Protein AF-A0A1Q9C216-F1 (afdb_monomer_lite)

Foldseek 3Di:
DAAEAEEEEQADCLFCCVVVPVVVLQVLLCVLFPHNYDYHYFYCLQPHQLGPLLCQLVVLGFKYWHAQLSPCVVPVLRLCVLVDDDQLVVCVVVCSLVVSQVRVVVSQKGWQAKAKAFQAKKKFFQDFADLLGAAPFEEEDRPSCQVVCVVSNYHYDHDRPLCQQVCLVLVVGRMYIDRLANCVSSPSLVRTQEMEDDHATMTITTMMGGNVSLVVDDPRSNVSSNVSRSVSSNVSNVSSVVRSVVSVVVSVVSRHDYHYDDPVVVVVPPRPDDPVVVQVCLVVVVDVDDQDQLQCCVVVVVLVRAQADEPDRADDDDDDDDDDVVRLVPDDPAVNVVVVVVVLVVLQVVLVVSVVNSVVSVVVSVVSRHYYHYDDPVVRVVRNVVNVVVVVVVCVVPPDVPDDDDDSDDDDDDDDDDDDDDDDDDDDDDDDDDDDQDPFDFAPSVVCVLVVQLVVLVVVVDDSLVSLLVSLVVLLCNSPNPNSVVLLVVLLVCLVPDPLLLLLLLLLLLLLLLLQLCVLVLLLVLLLQQLADDQVSLLLSLLVSLLVNLQRHLALLSQLLVCLQVRQVVCVVQQAANLSNLQSSNQSSLLNNQAPPHSLLSLLCVLQVHQSLLLNLLSHLLSVVSSVLSVVVVVVVCVVPVSNHPPPPVRDHNRDPVSNVVSVVSCVLVVVLRCQLSVCSNVSVHDSSVSSNSSSVSSLVSSVVSVNDDPVSSCVSSVVSVVVSVSLSSLSSSLSSVSNSCSSSCHLVSLQVVVVVVVDDPVVVLVVLLVVLLQVLLPDPPSSSSSNSSSSCSSVCVVNVDDSSLSSSLNSLSSSLSLQAPPHRVSLVSSCVSHPPDDSVSSNSSNVVSSVSSVVSSVVCVVPVCSRRVRSVVD

Radius of gyration: 35.01 Å; chains: 1; bounding box: 77×64×117 Å

InterPro domains:
  IPR004681 TRAP transporter large membrane protein DctM [PTHR33362] (447-874)
  IPR004681 TRAP transporter large membrane protein DctM [TIGR00786] (461-872)
  IPR010656 TRAP C4-dicarboxylate transport system permease DctM subunit [PF06808] (452-867)
  IPR018389 TRAP transporter solute receptor DctP [PF03480] (89-268)
  IPR018389 TRAP transporter solute receptor DctP [PF03480] (273-386)
  IPR038404 TRAP transporter solute receptor DctP superfamily [G3DSA:3.40.190.170] (3-270)
  IPR038404 TRAP transporter solute receptor DctP superfamily [G3DSA:3.40.190.170] (271-400)

Secondary structure (DSSP, 8-state):
--EEEEEEESS-TTSHIIIIIIHHHHHHHHHH-SS-EEEEEE-TTTS-GGGSHHHHHTTSSSEEEE-GGGSTTT-SHHHHHTT--S-HHHHHHTTHHHHHHHHHHTTTEEEEEEEEE-S-EEEEESS--BTTBTTT-EEE--GGGHHHHHHTT-EEE---GGGHHHHHHTTS-SEEEEESSSTTTTTGGGT--EEEES-BS-EEEEEEEEHHHHTTS-HHHHHHHHHHHHHHHHHHHHHHHHHHHHHHHHHHHTTPEEEEPPHHHHTTS-----HHHHHHHHHTTS-S-----SSSTTTTTGGGT-SEEEES------------HHHHHHS-HHHHHHHHHHHHHHHHHHHHHHHHHHHHHHHHHHHTTPEEEEPPHHHHHHHHHHHHHHHHHHHHHH--TTPPPPP---S-------------------------PPPP--SHHHHHHHHHHHHHHHHTT--HHHHHHHHHHHHHHHHTGGGHHHHHHHHHHHHHH-GGGGHHHHHHHHHHHHHHTTHHHHHHHHHHHHS-S-TTHHHHHHHHHHHHHHHHHS-HHHHHHHHHHHTHHHHHHTT--HHHHHHHHHHHHTTTTTSSS-HHHHHHHHHHT--HHHHHHHTHHHHHHHHHHHHHHHHHHHHH-GGGS---TT--PPPPHHHHHHHHHHHHHHHHHHHHHHHHHHTTSS-HHHHHHHHHHHHHHHHHHTT---HHHHHHHHHHHHHHHHHHHHHHHHHHHHHHHHHHTTHHHHHHHHHHHTT--HHHHHHHHHHHHHHHHHHS-HHHHHHHHHHHHHHHHHHTT--HHHHHHHHHHHHHHHTT-TT--HHHHHHHHH--SS-HHHHHHHHHHHHHHHHHHHHHHHH-THHHHTTGGG-

Organism: Symbiodinium microadriaticum (NCBI:txid2951)

Structure (mmCIF, N/CA/C/O backbone):
data_AF-A0A1Q9C216-F1
#
_entry.id   AF-A0A1Q9C216-F1
#
loop_
_atom_site.group_PDB
_atom_site.id
_atom_site.type_symbol
_atom_site.label_atom_id
_atom_site.label_alt_id
_atom_site.label_comp_id
_atom_site.label_asym_id
_atom_site.label_entity_id
_atom_site.label_seq_id
_atom_site.pdbx_PDB_ins_code
_atom_site.Cartn_x
_atom_site.Cartn_y
_atom_site.Cartn_z
_atom_site.occupancy
_atom_site.B_iso_or_equiv
_atom_site.auth_seq_id
_atom_site.auth_comp_id
_atom_site.auth_asym_id
_atom_site.auth_atom_id
_atom_site.pdbx_PDB_model_num
ATOM 1 N N . MET A 1 1 ? -37.443 16.191 10.314 1.00 43.72 1 MET A N 1
ATOM 2 C CA . MET A 1 1 ? -36.561 15.829 9.174 1.00 43.72 1 MET A CA 1
ATOM 3 C C . MET A 1 1 ? -35.937 14.501 9.550 1.00 43.72 1 MET A C 1
ATOM 5 O O . MET A 1 1 ? -36.001 14.191 10.728 1.00 43.72 1 MET A O 1
ATOM 9 N N . ALA A 1 2 ? -35.409 13.713 8.615 1.00 50.75 2 ALA A N 1
ATOM 10 C CA . ALA A 1 2 ? -34.625 12.556 9.038 1.00 50.75 2 ALA A CA 1
ATOM 11 C C . ALA A 1 2 ? -33.383 13.043 9.801 1.00 50.75 2 ALA A C 1
ATOM 13 O O . ALA A 1 2 ? -32.817 14.076 9.427 1.00 50.75 2 ALA A O 1
ATOM 14 N N . ALA A 1 3 ? -33.005 12.345 10.868 1.00 67.12 3 ALA A N 1
ATOM 15 C CA . ALA A 1 3 ? -31.734 12.572 11.539 1.00 67.12 3 ALA A CA 1
ATOM 16 C C . ALA A 1 3 ? -30.689 11.671 10.868 1.00 67.12 3 ALA A C 1
ATOM 18 O O . ALA A 1 3 ? -30.652 10.464 11.107 1.00 67.12 3 ALA A O 1
ATOM 19 N N . ASP A 1 4 ? -29.879 12.260 9.987 1.00 81.00 4 ASP A N 1
ATOM 20 C CA . ASP A 1 4 ? -28.765 11.572 9.333 1.00 81.00 4 ASP A CA 1
ATOM 21 C C . ASP A 1 4 ? -27.617 11.409 10.346 1.00 81.00 4 ASP A C 1
ATOM 23 O O . ASP A 1 4 ? -26.897 12.369 10.636 1.00 81.00 4 ASP A O 1
ATOM 27 N N . LEU A 1 5 ? -27.454 10.206 10.907 1.00 84.38 5 LEU A N 1
ATOM 28 C CA . LEU A 1 5 ? -26.468 9.918 11.952 1.00 84.38 5 LEU A CA 1
ATOM 29 C C . LEU A 1 5 ? -25.322 9.063 11.396 1.00 84.38 5 LEU A C 1
ATOM 31 O O . LEU A 1 5 ? -25.509 7.959 10.882 1.00 84.38 5 LEU A O 1
ATOM 35 N N . LYS A 1 6 ? -24.098 9.580 11.516 1.00 84.31 6 LYS A N 1
ATOM 36 C CA . LYS A 1 6 ? -22.880 8.939 11.004 1.00 84.31 6 LYS A CA 1
ATOM 37 C C . LYS A 1 6 ? -22.241 8.078 12.095 1.00 84.31 6 LYS A C 1
ATOM 39 O O . LYS A 1 6 ? -21.740 8.619 13.083 1.00 84.31 6 LYS A O 1
ATOM 44 N N . ILE A 1 7 ? -22.246 6.758 11.908 1.00 88.75 7 ILE A N 1
ATOM 45 C CA . ILE A 1 7 ? -21.622 5.774 12.804 1.00 88.75 7 ILE A CA 1
ATOM 46 C C . ILE A 1 7 ? -20.216 5.459 12.300 1.00 88.75 7 ILE A C 1
ATOM 48 O O . ILE A 1 7 ? -20.050 4.952 11.193 1.00 88.75 7 ILE A O 1
ATOM 52 N N . LEU A 1 8 ? -19.205 5.721 13.117 1.00 86.94 8 LEU A N 1
ATOM 53 C CA . LEU A 1 8 ? -17.829 5.295 12.888 1.00 86.94 8 LEU A CA 1
ATOM 54 C C . LEU A 1 8 ? -17.592 3.948 13.589 1.00 86.94 8 LEU A C 1
ATOM 56 O O . LEU A 1 8 ? -18.063 3.748 14.701 1.00 86.94 8 LEU A O 1
ATOM 60 N N . SER A 1 9 ? -16.889 3.012 12.958 1.00 89.38 9 SER A N 1
ATOM 61 C CA . SER A 1 9 ? -16.623 1.677 13.507 1.00 89.38 9 SER A CA 1
ATOM 62 C C . SER A 1 9 ? -15.134 1.353 13.492 1.00 89.38 9 SER A C 1
ATOM 64 O O . SER A 1 9 ? -14.442 1.599 12.499 1.00 89.38 9 SER A O 1
ATOM 66 N N . SER A 1 10 ? -14.642 0.767 14.584 1.00 84.56 10 SER A N 1
ATOM 67 C CA . SER A 1 10 ? -13.234 0.380 14.770 1.00 84.56 10 SER A CA 1
ATOM 68 C C . SER A 1 10 ? -12.808 -0.843 13.953 1.00 84.56 10 SER A C 1
ATOM 70 O O . SER A 1 10 ? -11.625 -1.187 13.919 1.00 84.56 10 SER A O 1
ATOM 72 N N . TRP A 1 11 ? -13.750 -1.470 13.251 1.00 84.62 11 TRP A N 1
ATOM 73 C CA . TRP A 1 11 ? -13.520 -2.612 12.374 1.00 84.62 11 TRP A CA 1
ATOM 74 C C . TRP A 1 11 ? -14.164 -2.367 11.008 1.00 84.62 11 TRP A C 1
ATOM 76 O O . TRP A 1 11 ? -15.122 -1.599 10.874 1.00 84.62 11 TRP A O 1
ATOM 86 N N . ASP A 1 12 ? -13.627 -2.974 9.958 1.00 78.62 12 ASP A N 1
ATOM 87 C CA . ASP A 1 12 ? -14.233 -2.936 8.627 1.00 78.62 12 ASP A CA 1
ATOM 88 C C . ASP A 1 12 ? -15.454 -3.878 8.540 1.00 78.62 12 ASP A C 1
ATOM 90 O O . ASP A 1 12 ? -15.811 -4.551 9.506 1.00 78.62 12 ASP A O 1
ATOM 94 N N . GLN A 1 13 ? -16.141 -3.887 7.396 1.00 77.19 13 GLN A N 1
ATOM 95 C CA . GLN A 1 13 ? -17.377 -4.659 7.224 1.00 77.19 13 GLN A CA 1
ATOM 96 C C . GLN A 1 13 ? -17.157 -6.182 7.193 1.00 77.19 13 GLN A C 1
ATOM 98 O O . GLN A 1 13 ? -18.115 -6.917 7.420 1.00 77.19 13 GLN A O 1
ATOM 103 N N . SER A 1 14 ? -15.936 -6.673 6.940 1.00 73.94 14 SER A N 1
ATOM 104 C CA . SER A 1 14 ? -15.677 -8.120 6.940 1.00 73.94 14 SER A CA 1
ATOM 105 C C . SER A 1 14 ? -15.736 -8.725 8.344 1.00 73.94 14 SER A C 1
ATOM 107 O O . SER A 1 14 ? -16.070 -9.898 8.476 1.00 73.94 14 SER A O 1
ATOM 109 N N . TYR A 1 15 ? -15.484 -7.943 9.399 1.00 80.00 15 TYR A N 1
ATOM 110 C CA . TYR A 1 15 ? -15.583 -8.430 10.773 1.00 80.00 15 TYR A CA 1
ATOM 111 C C . TYR A 1 15 ? -17.037 -8.767 11.131 1.00 80.00 15 TYR A C 1
ATOM 113 O O . TYR A 1 15 ? -17.920 -7.910 11.049 1.00 80.00 15 TYR A O 1
ATOM 121 N N . ALA A 1 16 ? -17.297 -10.000 11.574 1.00 76.88 16 ALA A N 1
ATOM 122 C CA . ALA A 1 16 ? -18.660 -10.478 11.806 1.00 76.88 16 ALA A CA 1
ATOM 123 C C . ALA A 1 16 ? -19.432 -9.659 12.864 1.00 76.88 16 ALA A C 1
ATOM 125 O O . ALA A 1 16 ? -20.620 -9.416 12.684 1.00 76.88 16 ALA A O 1
ATOM 126 N N . ALA A 1 17 ? -18.776 -9.105 13.895 1.00 80.12 17 ALA A N 1
ATOM 127 C CA . ALA A 1 17 ? -19.448 -8.205 14.849 1.00 80.12 17 ALA A CA 1
ATOM 128 C C . ALA A 1 17 ? -19.912 -6.868 14.228 1.00 80.12 17 ALA A C 1
ATOM 130 O O . ALA A 1 17 ? -20.664 -6.118 14.853 1.00 80.12 17 ALA A O 1
ATOM 131 N N . VAL A 1 18 ? -19.460 -6.538 13.013 1.00 81.69 18 VAL A N 1
ATOM 132 C CA . VAL A 1 18 ? -20.016 -5.450 12.199 1.00 81.69 18 VAL A CA 1
ATOM 133 C C . VAL A 1 18 ? -21.129 -5.982 11.301 1.00 81.69 18 VAL A C 1
ATOM 135 O O . VAL A 1 18 ? -22.236 -5.454 11.354 1.00 81.69 18 VAL A O 1
ATOM 138 N N . GLY A 1 19 ? -20.844 -7.001 10.483 1.00 76.62 19 GLY A N 1
ATOM 139 C CA . GLY A 1 19 ? -21.780 -7.509 9.473 1.00 76.62 19 GLY A CA 1
ATOM 140 C C . GLY A 1 19 ? -23.053 -8.140 10.047 1.00 76.62 19 GLY A C 1
ATOM 141 O O . GLY A 1 19 ? -24.136 -7.883 9.534 1.00 76.62 19 GLY A O 1
ATOM 142 N N . GLU A 1 20 ? -22.922 -8.897 11.135 1.00 81.81 20 GLU A N 1
ATOM 143 C CA . GLU A 1 20 ? -23.982 -9.738 11.714 1.00 81.81 20 GLU A CA 1
ATOM 144 C C . GLU A 1 20 ? -24.570 -9.162 13.016 1.00 81.81 20 GLU A C 1
ATOM 146 O O . GLU A 1 20 ? -25.595 -9.640 13.489 1.00 81.81 20 GLU A O 1
ATOM 151 N N . VAL A 1 21 ? -23.940 -8.136 13.612 1.00 83.75 21 VAL A N 1
ATOM 152 C CA . VAL A 1 21 ? -24.401 -7.519 14.875 1.00 83.75 21 VAL A CA 1
ATOM 153 C C . VAL A 1 21 ? -24.681 -6.024 14.719 1.00 83.75 21 VAL A C 1
ATOM 155 O O . VAL A 1 21 ? -25.826 -5.624 14.916 1.00 83.75 21 VAL A O 1
ATOM 158 N N . LEU A 1 22 ? -23.701 -5.196 14.323 1.00 86.38 22 LEU A N 1
ATOM 159 C CA . LEU A 1 22 ? -23.932 -3.750 14.154 1.00 86.38 22 LEU A CA 1
ATOM 160 C C . LEU A 1 22 ? -24.916 -3.435 13.019 1.00 86.38 22 LEU A C 1
ATOM 162 O O . LEU A 1 22 ? -25.809 -2.617 13.211 1.00 86.38 22 LEU A O 1
ATOM 166 N N . MET A 1 23 ? -24.746 -4.033 11.836 1.00 85.25 23 MET A N 1
ATOM 167 C CA . MET A 1 23 ? -25.594 -3.710 10.681 1.00 85.25 23 MET A CA 1
ATOM 168 C C . MET A 1 23 ? -27.069 -4.090 10.922 1.00 85.25 23 MET A C 1
ATOM 170 O O . MET A 1 23 ? -27.918 -3.228 10.697 1.00 85.25 23 MET A O 1
ATOM 174 N N . PRO A 1 24 ? -27.414 -5.280 11.462 1.00 86.38 24 PRO A N 1
ATOM 175 C CA . PRO A 1 24 ? -28.802 -5.576 11.805 1.00 86.38 24 PRO A CA 1
ATOM 176 C C . PRO A 1 24 ? -29.300 -4.776 13.019 1.00 86.38 24 PRO A C 1
ATOM 178 O O . PRO A 1 24 ? -30.482 -4.451 13.060 1.00 86.38 24 PRO A O 1
ATOM 181 N N . PHE A 1 25 ? -28.429 -4.357 13.954 1.00 87.44 25 PHE A N 1
ATOM 182 C CA . PHE A 1 25 ? -28.819 -3.400 15.002 1.00 87.44 25 PHE A CA 1
ATOM 183 C C . PHE A 1 25 ? -29.213 -2.035 14.424 1.00 87.44 25 PHE A C 1
ATOM 185 O O . PHE A 1 25 ? -30.178 -1.435 14.885 1.00 87.44 25 PHE A O 1
ATOM 192 N N . MET A 1 26 ? -28.497 -1.544 13.407 1.00 86.56 26 MET A N 1
ATOM 193 C CA . MET A 1 26 ? -28.853 -0.300 12.716 1.00 86.56 26 MET A CA 1
ATOM 194 C C . MET A 1 26 ? -30.242 -0.413 12.074 1.00 86.56 26 MET A C 1
ATOM 196 O O . MET A 1 26 ? -31.083 0.455 12.295 1.00 86.56 26 MET A O 1
ATOM 200 N N . GLU A 1 27 ? -30.513 -1.508 11.356 1.00 84.38 27 GLU A N 1
ATOM 201 C CA . GLU A 1 27 ? -31.842 -1.770 10.783 1.00 84.38 27 GLU A CA 1
ATOM 202 C C . GLU A 1 27 ? -32.922 -1.927 11.869 1.00 84.38 27 GLU A C 1
ATOM 204 O O . GLU A 1 27 ? -34.031 -1.420 11.713 1.00 84.38 27 GLU A O 1
ATOM 209 N N . TYR A 1 28 ? -32.620 -2.594 12.986 1.00 85.19 28 TYR A N 1
ATOM 210 C CA . TYR A 1 28 ? -33.537 -2.734 14.121 1.00 85.19 28 TYR A CA 1
ATOM 211 C C . TYR A 1 28 ? -33.887 -1.370 14.734 1.00 85.19 28 TYR A C 1
ATOM 213 O O . TYR A 1 28 ? -35.063 -1.055 14.912 1.00 85.19 28 TYR A O 1
ATOM 221 N N . LEU A 1 29 ? -32.879 -0.524 14.965 1.00 85.25 29 LEU A N 1
ATOM 222 C CA . LEU A 1 29 ? -33.052 0.810 15.532 1.00 85.25 29 LEU A CA 1
ATOM 223 C C . LEU A 1 29 ? -33.908 1.708 14.625 1.00 85.25 29 LEU A C 1
ATOM 225 O O . LEU A 1 29 ? -34.826 2.354 15.117 1.00 85.25 29 LEU A O 1
ATOM 229 N N . GLU A 1 30 ? -33.679 1.690 13.306 1.00 82.81 30 GLU A N 1
ATOM 230 C CA . GLU A 1 30 ? -34.491 2.439 12.329 1.00 82.81 30 GLU A CA 1
ATOM 231 C C . GLU A 1 30 ? -35.963 1.984 12.261 1.00 82.81 30 GLU A C 1
ATOM 233 O O . GLU A 1 30 ? -36.823 2.771 11.863 1.00 82.81 30 GLU A O 1
ATOM 238 N N . ASN A 1 31 ? -36.269 0.734 12.631 1.00 82.94 31 ASN A N 1
ATOM 239 C CA . ASN A 1 31 ? -37.638 0.207 12.645 1.00 82.94 31 ASN A CA 1
ATOM 240 C C . ASN A 1 31 ? -38.383 0.474 13.965 1.00 82.94 31 ASN A C 1
ATOM 242 O O . ASN A 1 31 ? -39.603 0.652 13.937 1.00 82.94 31 ASN A O 1
ATOM 246 N N . GLU A 1 32 ? -37.679 0.484 15.101 1.00 82.44 32 GLU A N 1
ATOM 247 C CA . GLU A 1 32 ? -38.285 0.667 16.429 1.00 82.44 32 GLU A CA 1
ATOM 248 C C . GLU A 1 32 ? -38.405 2.146 16.849 1.00 82.44 32 GLU A C 1
ATOM 250 O O . GLU A 1 32 ? -39.260 2.470 17.674 1.00 82.44 32 GLU A O 1
ATOM 255 N N . THR A 1 33 ? -37.619 3.068 16.271 1.00 82.12 33 THR A N 1
ATOM 256 C CA . THR A 1 33 ? -37.765 4.512 16.544 1.00 82.12 33 THR A CA 1
ATOM 257 C C . THR A 1 33 ? -38.850 5.171 15.691 1.00 82.12 33 THR A C 1
ATOM 259 O O . THR A 1 33 ? -38.921 4.981 14.476 1.00 82.12 33 THR A O 1
ATOM 262 N N . THR A 1 34 ? -39.670 6.026 16.304 1.00 67.88 34 THR A N 1
ATOM 263 C CA . THR A 1 34 ? -40.723 6.801 15.625 1.00 67.88 34 THR A CA 1
ATOM 264 C C . THR A 1 34 ? -40.188 8.022 14.878 1.00 67.88 34 THR A C 1
ATOM 266 O O . THR A 1 34 ? -40.825 8.497 13.928 1.00 67.88 34 THR A O 1
ATOM 269 N N . GLU A 1 35 ? -39.013 8.523 15.263 1.00 72.50 35 GLU A N 1
ATOM 270 C CA . GLU A 1 35 ? -38.243 9.455 14.449 1.00 72.50 35 GLU A CA 1
ATOM 271 C C . GLU A 1 35 ? -37.576 8.712 13.286 1.00 72.50 35 GLU A C 1
ATOM 273 O O . GLU A 1 35 ? -37.049 7.615 13.428 1.00 72.50 35 GLU A O 1
ATOM 278 N N . ASN A 1 36 ? -37.600 9.321 12.102 1.00 71.94 36 ASN A N 1
ATOM 279 C CA . ASN A 1 36 ? -37.109 8.698 10.880 1.00 71.94 36 ASN A CA 1
ATOM 280 C C . ASN A 1 36 ? -35.572 8.808 10.818 1.00 71.94 36 ASN A C 1
ATOM 282 O O . ASN A 1 36 ? -35.047 9.635 10.066 1.00 71.94 36 ASN A O 1
ATOM 286 N N . LEU A 1 37 ? -34.871 8.035 11.650 1.00 80.44 37 LEU A N 1
ATOM 287 C CA . LEU A 1 37 ? -33.409 7.947 11.667 1.00 80.44 37 LEU A CA 1
ATOM 288 C C . LEU A 1 37 ? -32.878 7.421 10.320 1.00 80.44 37 LEU A C 1
ATOM 290 O O . LEU A 1 37 ? -33.578 6.721 9.590 1.00 80.44 37 LEU A O 1
ATOM 294 N N . ASN A 1 38 ? -31.651 7.809 9.973 1.00 80.25 38 ASN A N 1
ATOM 295 C CA . ASN A 1 38 ? -30.928 7.300 8.806 1.00 80.25 38 ASN A CA 1
ATOM 296 C C . ASN A 1 38 ? -29.460 7.094 9.198 1.00 80.25 38 ASN A C 1
ATOM 298 O O . ASN A 1 38 ? -28.710 8.062 9.371 1.00 80.25 38 ASN A O 1
ATOM 302 N N . LEU A 1 39 ? -29.065 5.840 9.397 1.00 84.12 39 LEU A N 1
ATOM 303 C CA . LEU A 1 39 ? -27.790 5.461 9.994 1.00 84.12 39 LEU A CA 1
ATOM 304 C C . LEU A 1 39 ? -26.772 5.097 8.903 1.00 84.12 39 LEU A C 1
ATOM 306 O O . LEU A 1 39 ? -26.918 4.127 8.164 1.00 84.12 39 LEU A O 1
ATOM 310 N N . SER A 1 40 ? -25.685 5.863 8.809 1.00 83.00 40 SER A N 1
ATOM 311 C CA . SER A 1 40 ? -24.624 5.641 7.813 1.00 83.00 40 SER A CA 1
ATOM 312 C C . SER A 1 40 ? -23.327 5.169 8.462 1.00 83.00 40 SER A C 1
ATOM 314 O O . SER A 1 40 ? -22.741 5.896 9.265 1.00 83.00 40 SER A O 1
ATOM 316 N N . ARG A 1 41 ? -22.846 3.975 8.085 1.00 87.19 41 ARG A N 1
ATOM 317 C CA . ARG A 1 41 ? -21.615 3.368 8.622 1.00 87.19 41 ARG A CA 1
ATOM 318 C C . ARG A 1 41 ? -20.348 3.828 7.887 1.00 87.19 41 ARG A C 1
ATOM 320 O O . ARG A 1 41 ? -20.284 3.804 6.659 1.00 87.19 41 ARG A O 1
ATOM 327 N N . PHE A 1 42 ? -19.306 4.118 8.656 1.00 81.06 42 PHE A N 1
ATOM 328 C CA . PHE A 1 42 ? -17.935 4.422 8.243 1.00 81.06 42 PHE A CA 1
ATOM 329 C C . PHE A 1 42 ? -16.974 3.546 9.058 1.00 81.06 42 PHE A C 1
ATOM 331 O O . PHE A 1 42 ? -17.247 3.265 10.223 1.00 81.06 42 PHE A O 1
ATOM 338 N N . GLY A 1 43 ? -15.869 3.082 8.483 1.00 76.69 43 GLY A N 1
ATOM 339 C CA . GLY A 1 43 ? -14.936 2.162 9.143 1.00 76.69 43 GLY A CA 1
ATOM 340 C C . GLY A 1 43 ? -13.518 2.697 9.363 1.00 76.69 43 GLY A C 1
ATOM 341 O O . GLY A 1 43 ? -13.271 3.902 9.220 1.00 76.69 43 GLY A O 1
ATOM 342 N N . PRO A 1 44 ? -12.557 1.803 9.676 1.00 73.69 44 PRO A N 1
ATOM 343 C CA . PRO A 1 44 ? -11.150 2.142 9.894 1.00 73.69 44 PRO A CA 1
ATOM 344 C C . PRO A 1 44 ? -10.461 2.738 8.656 1.00 73.69 44 PRO A C 1
ATOM 346 O O . PRO A 1 44 ? -9.451 3.429 8.787 1.00 73.69 44 PRO A O 1
ATOM 349 N N . GLU A 1 45 ? -11.016 2.526 7.459 1.00 71.69 45 GLU A N 1
ATOM 350 C CA . GLU A 1 45 ? -10.611 3.203 6.222 1.00 71.69 45 GLU A CA 1
ATOM 351 C C . GLU A 1 45 ? -10.852 4.725 6.256 1.00 71.69 45 GLU A C 1
ATOM 353 O O . GLU A 1 45 ? -10.197 5.474 5.528 1.00 71.69 45 GLU A O 1
ATOM 358 N N . THR A 1 46 ? -11.762 5.183 7.125 1.00 73.69 46 THR A N 1
ATOM 359 C CA . THR A 1 46 ? -12.122 6.596 7.298 1.00 73.69 46 THR A CA 1
ATOM 360 C C . THR A 1 46 ? -11.266 7.280 8.357 1.00 73.69 46 THR A C 1
ATOM 362 O O . THR A 1 46 ? -10.655 8.317 8.096 1.00 73.69 46 THR A O 1
ATOM 365 N N . VAL A 1 47 ? -11.206 6.684 9.549 1.00 73.62 47 VAL A N 1
ATOM 366 C CA . VAL A 1 47 ? -10.388 7.134 10.682 1.00 73.62 47 VAL A CA 1
ATOM 367 C C . VAL A 1 47 ? -9.798 5.883 11.345 1.00 73.62 47 VAL A C 1
ATOM 369 O O . VAL A 1 47 ? -10.578 4.987 11.677 1.00 73.62 47 VAL A O 1
ATOM 372 N N . PRO A 1 48 ? -8.471 5.785 11.556 1.00 74.62 48 PRO A N 1
ATOM 373 C CA . PRO A 1 48 ? -7.849 4.620 12.191 1.00 74.62 48 PRO A CA 1
ATOM 374 C C . PRO A 1 48 ? -8.434 4.350 13.590 1.00 74.62 48 PRO A C 1
ATOM 376 O O . PRO A 1 48 ? -8.672 5.320 14.305 1.00 74.62 48 PRO A O 1
ATOM 379 N N . PRO A 1 49 ? -8.619 3.087 14.034 1.00 75.88 49 PRO A N 1
ATOM 380 C CA . PRO A 1 49 ? -9.327 2.743 15.280 1.00 75.88 49 PRO A CA 1
ATOM 381 C C . PRO A 1 49 ? -8.884 3.527 16.523 1.00 75.88 49 PRO A C 1
ATOM 383 O O . PRO A 1 49 ? -9.714 4.080 17.237 1.00 75.88 49 PRO A O 1
ATOM 386 N N . PHE A 1 50 ? -7.570 3.662 16.724 1.00 74.44 50 PHE A N 1
ATOM 387 C CA . PHE A 1 50 ? -6.972 4.395 17.849 1.00 74.44 50 PHE A CA 1
ATOM 388 C C . PHE A 1 50 ? -7.140 5.928 17.775 1.00 74.44 50 PHE A C 1
ATOM 390 O O . PHE A 1 50 ? -6.804 6.627 18.724 1.00 74.44 50 PHE A O 1
ATOM 397 N N . GLU A 1 51 ? -7.648 6.465 16.662 1.00 75.56 51 GLU A N 1
ATOM 398 C CA . GLU A 1 51 ? -7.941 7.891 16.471 1.00 75.56 51 GLU A CA 1
ATOM 399 C C . GLU A 1 51 ? -9.454 8.193 16.476 1.00 75.56 51 GLU A C 1
ATOM 401 O O . GLU A 1 51 ? -9.831 9.362 16.475 1.00 75.56 51 GLU A O 1
ATOM 406 N N . GLN A 1 52 ? -10.336 7.181 16.489 1.00 79.50 52 GLN A N 1
ATOM 407 C CA . GLN A 1 52 ? -11.787 7.358 16.282 1.00 79.50 52 GLN A CA 1
ATOM 408 C C . GLN A 1 52 ? -12.513 8.069 17.429 1.00 79.50 52 GLN A C 1
ATOM 410 O O . GLN A 1 52 ? -13.535 8.716 17.202 1.00 79.50 52 GLN A O 1
ATOM 415 N N . PHE A 1 53 ? -11.977 7.975 18.646 1.00 79.06 53 PHE A N 1
ATOM 416 C CA . PHE A 1 53 ? -12.600 8.504 19.858 1.00 79.06 53 PHE A CA 1
ATOM 417 C C . PHE A 1 53 ? -12.833 10.021 19.792 1.00 79.06 53 PHE A C 1
ATOM 419 O O . PHE A 1 53 ? -13.949 10.510 19.970 1.00 79.06 53 PHE A O 1
ATOM 426 N N . ASN A 1 54 ? -11.781 10.769 19.454 1.00 76.88 54 ASN A N 1
ATOM 427 C CA . ASN A 1 54 ? -11.791 12.230 19.472 1.00 76.88 54 ASN A CA 1
ATOM 428 C C . ASN A 1 54 ? -12.727 12.866 18.413 1.00 76.88 54 ASN A C 1
ATOM 430 O O . ASN A 1 54 ? -13.477 13.774 18.774 1.00 76.88 54 ASN A O 1
ATOM 434 N N . PRO A 1 55 ? -12.770 12.415 17.141 1.00 69.94 55 PRO A N 1
ATOM 435 C CA . PRO A 1 55 ? -13.746 12.889 16.155 1.00 69.94 55 PRO A CA 1
ATOM 436 C C . PRO A 1 55 ? -15.210 12.671 16.559 1.00 69.94 55 PRO A C 1
ATOM 438 O O . PRO A 1 55 ? -16.049 13.510 16.239 1.00 69.94 55 PRO A O 1
ATOM 441 N N . VAL A 1 56 ? -15.534 11.584 17.266 1.00 78.75 56 VAL A N 1
ATOM 442 C CA . VAL A 1 56 ? -16.916 11.318 17.710 1.00 78.75 56 VAL A CA 1
ATOM 443 C C . VAL A 1 56 ? -17.250 12.169 18.938 1.00 78.75 56 VAL A C 1
ATOM 445 O O . VAL A 1 56 ? -18.284 12.833 18.964 1.00 78.75 56 VAL A O 1
ATOM 448 N N . ALA A 1 57 ? -16.339 12.272 19.911 1.00 74.88 57 ALA A N 1
ATOM 449 C CA . ALA A 1 57 ? -16.498 13.176 21.056 1.00 74.88 57 ALA A CA 1
ATOM 450 C C . ALA A 1 57 ? -16.681 14.649 20.625 1.00 74.88 57 ALA A C 1
ATOM 452 O O . ALA A 1 57 ? -17.437 15.393 21.242 1.00 74.88 57 ALA A O 1
ATOM 453 N N . GLN A 1 58 ? -16.059 15.058 19.513 1.00 77.44 58 GLN A N 1
ATOM 454 C CA . GLN A 1 58 ? -16.190 16.399 18.922 1.00 77.44 58 GLN A CA 1
ATOM 455 C C . GLN A 1 58 ? -17.408 16.572 17.987 1.00 77.44 58 GLN A C 1
ATOM 457 O O . GLN A 1 58 ? -17.556 17.636 17.384 1.00 77.44 58 GLN A O 1
ATOM 462 N N . GLY A 1 59 ? -18.268 15.557 17.832 1.00 76.94 59 GLY A N 1
ATOM 463 C CA . GLY A 1 59 ? -19.474 15.619 16.993 1.00 76.94 59 GLY A CA 1
ATOM 464 C C . GLY A 1 59 ? -19.203 15.640 15.484 1.00 76.94 59 GLY A C 1
ATOM 465 O O . GLY A 1 59 ? -20.070 16.025 14.701 1.00 76.94 59 GLY A O 1
ATOM 466 N N . VAL A 1 60 ? -17.998 15.247 15.059 1.00 74.31 60 VAL A N 1
ATOM 467 C CA . VAL A 1 60 ? -17.630 15.096 13.641 1.00 74.31 60 VAL A CA 1
ATOM 468 C C . VAL A 1 60 ? -18.249 13.812 13.064 1.00 74.31 60 VAL A C 1
ATOM 470 O O . VAL A 1 60 ? -18.665 13.780 11.905 1.00 74.31 60 VAL A O 1
ATOM 473 N N . PHE A 1 61 ? -18.354 12.781 13.905 1.00 81.81 61 PHE A N 1
ATOM 474 C CA . PHE A 1 61 ? -19.236 11.624 13.742 1.00 81.81 61 PHE A CA 1
ATOM 475 C C . PHE A 1 61 ? -20.235 11.597 14.901 1.00 81.81 61 PHE A C 1
ATOM 477 O O . PHE A 1 61 ? -19.954 12.130 15.976 1.00 81.81 61 PHE A O 1
ATOM 484 N N . ASN A 1 62 ? -21.397 10.983 14.689 1.00 91.25 62 ASN A N 1
ATOM 485 C CA . ASN A 1 62 ? -22.473 10.964 15.676 1.00 91.25 62 ASN A CA 1
ATOM 486 C C . ASN A 1 62 ? -22.380 9.761 16.612 1.00 91.25 62 ASN A C 1
ATOM 488 O O . ASN A 1 62 ? -22.686 9.913 17.788 1.00 91.25 62 ASN A O 1
ATOM 492 N N . LEU A 1 63 ? -21.954 8.595 16.115 1.00 93.94 63 LEU A N 1
ATOM 493 C CA . LEU A 1 63 ? -21.763 7.390 16.923 1.00 93.94 63 LEU A CA 1
ATOM 494 C C . LEU A 1 63 ? -20.399 6.737 16.672 1.00 93.94 63 LEU A C 1
ATOM 496 O O . LEU A 1 63 ? -19.794 6.929 15.616 1.00 93.94 63 LEU A O 1
ATOM 500 N N . LEU A 1 64 ? -19.947 5.941 17.640 1.00 93.06 64 LEU A N 1
ATOM 501 C CA . LEU A 1 64 ? -18.736 5.129 17.600 1.00 93.06 64 LEU A CA 1
ATOM 502 C C . LEU A 1 64 ? -19.036 3.701 18.062 1.00 93.06 64 LEU A C 1
ATOM 504 O O . LEU A 1 64 ? -19.430 3.501 19.208 1.00 93.06 64 LEU A O 1
ATOM 508 N N . TYR A 1 65 ? -18.797 2.722 17.194 1.00 94.50 65 TYR A N 1
ATOM 509 C CA . TYR A 1 65 ? -18.811 1.299 17.519 1.00 94.50 65 TYR A CA 1
ATOM 510 C C . TYR A 1 65 ? -17.377 0.784 17.706 1.00 94.50 65 TYR A C 1
ATOM 512 O O . TYR A 1 65 ? -16.590 0.757 16.755 1.00 94.50 65 TYR A O 1
ATOM 520 N N . THR A 1 66 ? -17.012 0.435 18.939 1.00 90.44 66 THR A N 1
ATOM 521 C CA . THR A 1 66 ? -15.613 0.232 19.361 1.00 90.44 66 THR A CA 1
ATOM 522 C C . THR A 1 66 ? -15.488 -0.760 20.527 1.00 90.44 66 THR A C 1
ATOM 524 O O . THR A 1 66 ? -16.478 -1.158 21.132 1.00 90.44 66 THR A O 1
ATOM 527 N N . ASN A 1 67 ? -14.260 -1.131 20.888 1.00 87.25 67 ASN A N 1
ATOM 528 C CA . ASN A 1 67 ? -13.914 -1.790 22.151 1.00 87.25 67 ASN A CA 1
ATOM 529 C C . ASN A 1 67 ? -13.019 -0.853 22.987 1.00 87.25 67 ASN A C 1
ATOM 531 O O . ASN A 1 67 ? -12.229 -0.081 22.438 1.00 87.25 67 ASN A O 1
ATOM 535 N N . GLY A 1 68 ? -13.099 -0.944 24.319 1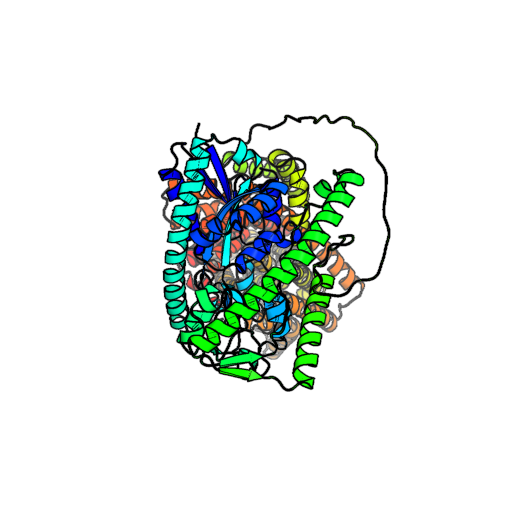.00 73.50 68 GLY A N 1
ATOM 536 C CA . GLY A 1 68 ? -12.379 -0.050 25.235 1.00 73.50 68 GLY A CA 1
ATOM 537 C C . GLY A 1 68 ? -10.859 -0.037 25.065 1.00 73.50 68 GLY A C 1
ATOM 538 O O . GLY A 1 68 ? -10.213 0.972 25.342 1.00 73.50 68 GLY A O 1
ATOM 539 N N . GLY A 1 69 ? -10.279 -1.123 24.546 1.00 68.44 69 GLY A N 1
ATOM 540 C CA . GLY A 1 69 ? -8.851 -1.221 24.255 1.00 68.44 69 GLY A CA 1
ATOM 541 C C . GLY A 1 69 ? -8.341 -0.295 23.141 1.00 68.44 69 GLY A C 1
ATOM 542 O O . GLY A 1 69 ? -7.124 -0.145 23.023 1.00 68.44 69 GLY A O 1
ATOM 543 N N . TYR A 1 70 ? -9.215 0.333 22.341 1.00 72.69 70 TYR A N 1
ATOM 544 C CA . TYR A 1 70 ? -8.806 1.279 21.289 1.00 72.69 70 TYR A CA 1
ATOM 545 C C . TYR A 1 70 ? -8.642 2.725 21.779 1.00 72.69 70 TYR A C 1
ATOM 547 O O . TYR A 1 70 ? -7.831 3.455 21.214 1.00 72.69 70 TYR A O 1
ATOM 555 N N . HIS A 1 71 ? -9.333 3.129 22.849 1.00 70.94 71 HIS A N 1
ATOM 556 C CA . HIS A 1 71 ? -9.329 4.508 23.377 1.00 70.94 71 HIS A CA 1
ATOM 557 C C . HIS A 1 71 ? -8.948 4.600 24.862 1.00 70.94 71 HIS A C 1
ATOM 559 O O . HIS A 1 71 ? -9.209 5.596 25.531 1.00 70.94 71 HIS A O 1
ATOM 565 N N . TYR A 1 72 ? -8.281 3.570 25.383 1.00 65.75 72 TYR A N 1
ATOM 566 C CA . TYR A 1 72 ? -7.861 3.485 26.784 1.00 65.75 72 TYR A CA 1
ATOM 567 C C . TYR A 1 72 ? -6.966 4.637 27.274 1.00 65.75 72 TYR A C 1
ATOM 569 O O . TYR A 1 72 ? -6.938 4.922 28.470 1.00 65.75 72 TYR A O 1
ATOM 577 N N . ASN A 1 73 ? -6.225 5.282 26.363 1.00 59.12 73 ASN A N 1
ATOM 578 C CA . ASN A 1 73 ? -5.397 6.453 26.668 1.00 59.12 73 ASN A CA 1
ATOM 579 C C . ASN A 1 73 ? -6.241 7.711 26.936 1.00 59.12 73 ASN A C 1
ATOM 581 O O . ASN A 1 73 ? -5.778 8.600 27.648 1.00 59.12 73 ASN A O 1
ATOM 585 N N . ASP A 1 74 ? -7.448 7.789 26.365 1.00 64.94 74 ASP A N 1
ATOM 586 C CA . ASP A 1 74 ? -8.403 8.877 26.580 1.00 64.94 74 ASP A CA 1
ATOM 587 C C . ASP A 1 74 ? -9.313 8.564 27.783 1.00 64.94 74 ASP A C 1
ATOM 589 O O . ASP A 1 74 ? -9.494 9.408 28.661 1.00 64.94 74 ASP A O 1
ATOM 593 N N . ILE A 1 75 ? -9.859 7.340 27.853 1.00 64.06 75 ILE A N 1
ATOM 594 C CA . ILE A 1 75 ? -10.698 6.878 28.967 1.00 64.06 75 ILE A CA 1
ATOM 595 C C . ILE A 1 75 ? -10.620 5.353 29.166 1.00 64.06 75 ILE A C 1
ATOM 597 O O . ILE A 1 75 ? -10.933 4.560 28.281 1.00 64.06 75 ILE A O 1
ATOM 601 N N . ALA A 1 76 ? -10.239 4.924 30.373 1.00 60.19 76 ALA A N 1
ATOM 602 C CA . ALA A 1 76 ? -10.016 3.509 30.685 1.00 60.19 76 ALA A CA 1
ATOM 603 C C . ALA A 1 76 ? -11.295 2.711 31.023 1.00 60.19 76 ALA A C 1
ATOM 605 O O . ALA A 1 76 ? -11.256 1.480 31.011 1.00 60.19 76 ALA A O 1
ATOM 606 N N . VAL A 1 77 ? -12.428 3.372 31.311 1.00 66.00 77 VAL A N 1
ATOM 607 C CA . VAL A 1 77 ? -13.655 2.703 31.801 1.00 66.00 77 VAL A CA 1
ATOM 608 C C . VAL A 1 77 ? -14.160 1.624 30.839 1.00 66.00 77 VAL A C 1
ATOM 610 O O . VAL A 1 77 ? -14.533 0.540 31.280 1.00 66.00 77 VAL A O 1
ATOM 613 N N . GLY A 1 78 ? -14.055 1.853 29.525 1.00 60.19 78 GLY A N 1
ATOM 614 C CA . GLY A 1 78 ? -14.440 0.877 28.508 1.00 60.19 78 GLY A CA 1
ATOM 615 C C . GLY A 1 78 ? -13.667 -0.438 28.577 1.00 60.19 78 GLY A C 1
ATOM 616 O O . GLY A 1 78 ? -14.244 -1.484 28.315 1.00 60.19 78 GLY A O 1
ATOM 617 N N . MET A 1 79 ? -12.383 -0.419 28.960 1.00 62.38 79 MET A N 1
ATOM 618 C CA . MET A 1 79 ? -11.612 -1.661 29.133 1.00 62.38 79 MET A CA 1
ATOM 619 C C . MET A 1 79 ? -12.109 -2.481 30.322 1.00 62.38 79 MET A C 1
ATOM 621 O O . MET A 1 79 ? -11.952 -3.698 30.334 1.00 62.38 79 MET A O 1
ATOM 625 N N . SER A 1 80 ? -12.676 -1.825 31.340 1.00 60.06 80 SER A N 1
ATOM 626 C CA . SER A 1 80 ? -13.184 -2.529 32.517 1.00 60.06 80 SER A CA 1
ATOM 627 C C . SER A 1 80 ? -14.454 -3.324 32.216 1.00 60.06 80 SER A C 1
ATOM 629 O O . SER A 1 80 ? -14.682 -4.326 32.884 1.00 60.06 80 SER A O 1
ATOM 631 N N . LEU A 1 81 ? -15.217 -2.953 31.175 1.00 66.06 81 LEU A N 1
ATOM 632 C CA . LEU A 1 81 ? -16.418 -3.680 30.750 1.00 66.06 81 LEU A CA 1
ATOM 633 C C . LEU A 1 81 ? -16.102 -5.109 30.283 1.00 66.06 81 LEU A C 1
ATOM 635 O O . LEU A 1 81 ? -16.838 -6.032 30.614 1.00 66.06 81 LEU A O 1
ATOM 639 N N . ASP A 1 82 ? -14.952 -5.334 29.636 1.00 63.44 82 ASP A N 1
ATOM 640 C CA . ASP A 1 82 ? -14.488 -6.682 29.259 1.00 63.44 82 ASP A CA 1
ATOM 641 C C . ASP A 1 82 ? -14.296 -7.603 30.488 1.00 63.44 82 ASP A C 1
ATOM 643 O O . ASP A 1 82 ? -14.355 -8.827 30.368 1.00 63.44 82 ASP A O 1
ATOM 647 N N . ALA A 1 83 ? -14.122 -7.042 31.692 1.00 56.78 83 ALA A N 1
ATOM 648 C CA . ALA A 1 83 ? -14.002 -7.789 32.946 1.00 56.78 83 ALA A CA 1
ATOM 649 C C . ALA A 1 83 ? -15.339 -7.996 33.699 1.00 56.78 83 ALA A C 1
ATOM 651 O O . ALA A 1 83 ? -15.337 -8.625 34.759 1.00 56.78 83 ALA A O 1
ATOM 652 N N . LEU A 1 84 ? -16.468 -7.476 33.192 1.00 57.62 84 LEU A N 1
ATOM 653 C CA . LEU A 1 84 ? -17.770 -7.503 33.874 1.00 57.62 84 LEU A CA 1
ATOM 654 C C . LEU A 1 84 ? -18.674 -8.646 33.421 1.00 57.62 84 LEU A C 1
ATOM 656 O O . LEU A 1 84 ? -19.171 -8.672 32.301 1.00 57.62 84 LEU A O 1
ATOM 660 N N . SER A 1 85 ? -18.982 -9.557 34.328 1.00 51.97 85 SER A N 1
ATOM 661 C CA . SER A 1 85 ? -19.898 -10.664 34.065 1.00 51.97 85 SER A CA 1
ATOM 662 C C . SER A 1 85 ? -21.348 -10.377 34.416 1.00 51.97 85 SER A C 1
ATOM 664 O O . SER A 1 85 ? -21.630 -9.829 35.482 1.00 51.97 85 SER A O 1
ATOM 666 N N . GLY A 1 86 ? -22.251 -10.930 33.618 1.00 59.50 86 GLY A N 1
ATOM 667 C CA . GLY A 1 86 ? -23.676 -11.005 33.912 1.00 59.50 86 GLY A CA 1
ATOM 668 C C . GLY A 1 86 ? -24.478 -11.137 32.626 1.00 59.50 86 GLY A C 1
ATOM 669 O O . GLY A 1 86 ? -23.934 -11.136 31.518 1.00 59.50 86 GLY A O 1
ATOM 670 N N . SER A 1 87 ? -25.789 -11.255 32.740 1.00 66.12 87 SER A N 1
ATOM 671 C CA . SER A 1 87 ? -26.703 -10.773 31.703 1.00 66.12 87 SER A CA 1
ATOM 672 C C . SER A 1 87 ? -26.642 -9.240 31.621 1.00 66.12 87 SER A C 1
ATOM 674 O O . SER A 1 87 ? -26.268 -8.581 32.590 1.00 66.12 87 SER A O 1
ATOM 676 N N . SER A 1 88 ? -27.030 -8.656 30.484 1.00 68.62 88 SER A N 1
ATOM 677 C CA . SER A 1 88 ? -27.169 -7.194 30.378 1.00 68.62 88 SER A CA 1
ATOM 678 C C . SER A 1 88 ? -28.118 -6.634 31.439 1.00 68.62 88 SER A C 1
ATOM 680 O O . SER A 1 88 ? -27.808 -5.625 32.060 1.00 68.62 88 SER A O 1
ATOM 682 N N . GLU A 1 89 ? -29.220 -7.340 31.719 1.00 70.50 89 GLU A N 1
ATOM 683 C CA . GLU A 1 89 ? -30.173 -7.001 32.786 1.00 70.50 89 GLU A CA 1
ATOM 684 C C . GLU A 1 89 ? -29.468 -6.860 34.151 1.00 70.50 89 GLU A C 1
ATOM 686 O O . GLU A 1 89 ? -29.609 -5.829 34.802 1.00 70.50 89 GLU A O 1
ATOM 691 N N . GLU A 1 90 ? -28.621 -7.819 34.544 1.00 66.62 90 GLU A N 1
ATOM 692 C CA . GLU A 1 90 ? -27.844 -7.744 35.796 1.00 66.62 90 GLU A CA 1
ATOM 693 C C . GLU A 1 90 ? -26.798 -6.613 35.796 1.00 66.62 90 GLU A C 1
ATOM 695 O O . GLU A 1 90 ? -26.551 -6.002 36.837 1.00 66.62 90 GLU A O 1
ATOM 700 N N . LEU A 1 91 ? -26.180 -6.307 34.648 1.00 64.62 91 LEU A N 1
ATOM 701 C CA . LEU A 1 91 ? -25.202 -5.216 34.535 1.00 64.62 91 LEU A CA 1
ATOM 702 C C . LEU A 1 91 ? -25.861 -3.831 34.631 1.00 64.62 91 LEU A C 1
ATOM 704 O O . LEU A 1 91 ? -25.292 -2.941 35.272 1.00 64.62 91 LEU A O 1
ATOM 708 N N . HIS A 1 92 ? -27.064 -3.664 34.079 1.00 70.50 92 HIS A N 1
ATOM 709 C CA . HIS A 1 92 ? -27.889 -2.474 34.291 1.00 70.50 92 HIS A CA 1
ATOM 710 C C . HIS A 1 92 ? -28.365 -2.375 35.751 1.00 70.50 92 HIS A C 1
ATOM 712 O O . HIS A 1 92 ? -28.092 -1.369 36.405 1.00 70.50 92 HIS A O 1
ATOM 718 N N . ASP A 1 93 ? -28.966 -3.435 36.309 1.00 70.38 93 ASP A N 1
ATOM 719 C CA . ASP A 1 93 ? -29.458 -3.464 37.700 1.00 70.38 93 ASP A CA 1
ATOM 720 C C . ASP A 1 93 ? -28.347 -3.219 38.744 1.00 70.38 93 ASP A C 1
ATOM 722 O O . ASP A 1 93 ? -28.607 -2.706 39.835 1.00 70.38 93 ASP A O 1
ATOM 726 N N . SER A 1 94 ? -27.092 -3.559 38.421 1.00 64.25 94 SER A N 1
ATOM 727 C CA . SER A 1 94 ? -25.931 -3.303 39.287 1.00 64.25 94 SER A CA 1
ATOM 728 C C . SER A 1 94 ? -25.527 -1.824 39.397 1.00 64.25 94 SER A C 1
ATOM 730 O O . SER A 1 94 ? -24.727 -1.477 40.270 1.00 64.25 94 SER A O 1
ATOM 732 N N . GLY A 1 95 ? -26.014 -0.960 38.497 1.00 70.06 95 GLY A N 1
ATOM 733 C CA . GLY A 1 95 ? -25.578 0.434 38.358 1.00 70.06 95 GLY A CA 1
ATOM 734 C C . GLY A 1 95 ? -24.178 0.614 37.749 1.00 70.06 95 GLY A C 1
ATOM 735 O O . GLY A 1 95 ? -23.716 1.746 37.606 1.00 70.06 95 GLY A O 1
ATOM 736 N N . ILE A 1 96 ? -23.482 -0.468 37.368 1.00 60.59 96 ILE A N 1
ATOM 737 C CA . ILE A 1 96 ? -22.159 -0.374 36.727 1.00 60.59 96 ILE A CA 1
ATOM 738 C C . ILE A 1 96 ? -22.281 0.178 35.299 1.00 60.59 96 ILE A C 1
ATOM 740 O O . ILE A 1 96 ? -21.420 0.951 34.875 1.00 60.59 96 ILE A O 1
ATOM 744 N N . TRP A 1 97 ? -23.358 -0.157 34.578 1.00 74.31 97 TRP A N 1
ATOM 745 C CA . TRP A 1 97 ? -23.643 0.436 33.267 1.00 74.31 97 TRP A CA 1
ATOM 746 C C . TRP A 1 97 ? -23.848 1.955 33.377 1.00 74.31 97 TRP A C 1
ATOM 748 O O . TRP A 1 97 ? -23.178 2.714 32.679 1.00 74.31 97 TRP A O 1
ATOM 758 N N . ASP A 1 98 ? -24.673 2.406 34.332 1.00 75.31 98 ASP A N 1
ATOM 759 C CA . ASP A 1 98 ? -24.913 3.834 34.599 1.00 75.31 98 ASP A CA 1
ATOM 760 C C . ASP A 1 98 ? -23.627 4.576 34.981 1.00 75.31 98 ASP A C 1
ATOM 762 O O . ASP A 1 98 ? -23.418 5.722 34.580 1.00 75.31 98 ASP A O 1
ATOM 766 N N . PHE A 1 99 ? -22.746 3.931 35.751 1.00 73.25 99 PHE A N 1
ATOM 767 C CA . PHE A 1 99 ? -21.428 4.473 36.072 1.00 73.25 99 PHE A CA 1
ATOM 768 C C . PHE A 1 99 ? -20.554 4.613 34.816 1.00 73.25 99 PHE A C 1
ATOM 770 O O . PHE A 1 99 ? -19.971 5.674 34.595 1.00 73.25 99 PHE A O 1
ATOM 777 N N . ALA A 1 100 ? -20.485 3.582 33.970 1.00 67.94 100 ALA A N 1
ATOM 778 C CA . ALA A 1 100 ? -19.706 3.627 32.734 1.00 67.94 100 ALA A CA 1
ATOM 779 C C . ALA A 1 100 ? -20.216 4.710 31.768 1.00 67.94 100 ALA A C 1
ATOM 781 O O . ALA A 1 100 ? -19.407 5.448 31.200 1.00 67.94 100 ALA A O 1
ATOM 782 N N . ASP A 1 101 ? -21.538 4.860 31.639 1.00 85.44 101 ASP A N 1
ATOM 783 C CA . ASP A 1 101 ? -22.166 5.953 30.895 1.00 85.44 101 ASP A CA 1
ATOM 784 C C . ASP A 1 101 ? -21.786 7.326 31.476 1.00 85.44 101 ASP A C 1
ATOM 786 O O . ASP A 1 101 ? -21.287 8.188 30.754 1.00 85.44 101 ASP A O 1
ATOM 790 N N . GLN A 1 102 ? -21.913 7.522 32.794 1.00 84.19 102 GLN A N 1
ATOM 791 C CA . GLN A 1 102 ? -21.519 8.773 33.460 1.00 84.19 102 GLN A CA 1
ATOM 792 C C . GLN A 1 102 ? -20.039 9.129 33.251 1.00 84.19 102 GLN A C 1
ATOM 794 O O . GLN A 1 102 ? -19.710 10.310 33.114 1.00 84.19 102 GLN A O 1
ATOM 799 N N . GLU A 1 103 ? -19.137 8.145 33.217 1.00 78.00 103 GLU A N 1
ATOM 800 C CA . GLU A 1 103 ? -17.724 8.374 32.895 1.00 78.00 103 GLU A CA 1
ATOM 801 C C . GLU A 1 103 ? -17.533 8.804 31.427 1.00 78.00 103 GLU A C 1
ATOM 803 O O . GLU A 1 103 ? -16.799 9.762 31.169 1.00 78.00 103 GLU A O 1
ATOM 808 N N . TYR A 1 104 ? -18.238 8.190 30.468 1.00 80.06 104 TYR A N 1
ATOM 809 C CA . TYR A 1 104 ? -18.224 8.637 29.067 1.00 80.06 104 TYR A CA 1
ATOM 810 C C . TYR A 1 104 ? -18.830 10.039 28.879 1.00 80.06 104 TYR A C 1
ATOM 812 O O . TYR A 1 104 ? -18.304 10.839 28.093 1.00 80.06 104 TYR A O 1
ATOM 820 N N . GLN A 1 105 ? -19.870 10.400 29.638 1.00 89.12 105 GLN A N 1
ATOM 821 C CA . GLN A 1 105 ? -20.520 11.710 29.512 1.00 89.12 105 GLN A CA 1
ATOM 822 C C . GLN A 1 105 ? -19.575 12.864 29.871 1.00 89.12 105 GLN A C 1
ATOM 824 O O . GLN A 1 105 ? -19.634 13.927 29.247 1.00 89.12 105 GLN A O 1
ATOM 829 N N . LYS A 1 106 ? -18.620 12.650 30.789 1.00 79.69 106 LYS A N 1
ATOM 830 C CA . LYS A 1 106 ? -17.575 13.642 31.131 1.00 79.69 106 LYS A CA 1
ATOM 831 C C . LYS A 1 106 ? -16.665 13.995 29.954 1.00 79.69 106 LYS A C 1
ATOM 833 O O . LYS A 1 106 ? -16.112 15.093 29.928 1.00 79.69 106 LYS A O 1
ATOM 838 N N . VAL A 1 107 ? -16.511 13.081 28.996 1.00 78.88 107 VAL A N 1
ATOM 839 C CA . VAL A 1 107 ? -15.702 13.253 27.777 1.00 78.88 107 VAL A CA 1
ATOM 840 C C . VAL A 1 107 ? -16.561 13.480 26.526 1.00 78.88 107 VAL A C 1
ATOM 842 O O . VAL A 1 107 ? -16.064 13.393 25.407 1.00 78.88 107 VAL A O 1
ATOM 845 N N . GLY A 1 108 ? -17.840 13.838 26.704 1.00 85.19 108 GLY A N 1
ATOM 846 C CA . GLY A 1 108 ? -18.729 14.236 25.610 1.00 85.19 108 GLY A CA 1
ATOM 847 C C . GLY A 1 108 ? -19.346 13.073 24.831 1.00 85.19 108 GLY A C 1
ATOM 848 O O . GLY A 1 108 ? -19.736 13.265 23.677 1.00 85.19 108 GLY A O 1
ATOM 849 N N . LEU A 1 109 ? -19.457 11.885 25.437 1.00 91.12 109 LEU A N 1
ATOM 850 C CA . LEU A 1 109 ? -20.083 10.703 24.838 1.00 91.12 109 LEU A CA 1
ATOM 851 C C . LEU A 1 109 ? -21.171 10.108 25.753 1.00 91.12 109 LEU A C 1
ATOM 853 O O . LEU A 1 109 ? -20.994 10.033 26.956 1.00 91.12 109 LEU A O 1
ATOM 857 N N . LYS A 1 110 ? -22.285 9.650 25.189 1.00 94.06 110 LYS A N 1
ATOM 858 C CA . LYS A 1 110 ? -23.305 8.820 25.847 1.00 94.06 110 LYS A CA 1
ATOM 859 C C . LYS A 1 110 ? -23.018 7.355 25.509 1.00 94.06 110 LYS A C 1
ATOM 861 O O . LYS A 1 110 ? -22.813 7.043 24.335 1.00 94.06 110 LYS A O 1
ATOM 866 N N . LEU A 1 111 ? -23.025 6.460 26.489 1.00 91.12 111 LEU A N 1
ATOM 867 C CA . LEU A 1 111 ? -23.087 5.019 26.246 1.00 91.12 111 LEU A CA 1
ATOM 868 C C . LEU A 1 111 ? -24.525 4.647 25.854 1.00 91.12 111 LEU A C 1
ATOM 870 O O . LEU A 1 111 ? -25.479 5.018 26.543 1.00 91.12 111 LEU A O 1
ATOM 874 N N . ILE A 1 112 ? -24.668 3.968 24.714 1.00 92.69 112 ILE A N 1
ATOM 875 C CA . ILE A 1 112 ? -25.959 3.553 24.147 1.00 92.69 112 ILE A CA 1
ATOM 876 C C . ILE A 1 112 ? -26.175 2.052 24.331 1.00 92.69 112 ILE A C 1
ATOM 878 O O . ILE A 1 112 ? -27.251 1.653 24.755 1.00 92.69 112 ILE A O 1
ATOM 882 N N . ALA A 1 113 ? -25.167 1.232 24.018 1.00 89.31 113 ALA A N 1
ATOM 883 C CA . ALA A 1 113 ? -25.253 -0.227 24.105 1.00 89.31 113 ALA A CA 1
ATOM 884 C C . ALA A 1 113 ? -23.874 -0.871 24.321 1.00 89.31 113 ALA A C 1
ATOM 886 O O . ALA A 1 113 ? -22.846 -0.289 23.954 1.00 89.31 113 ALA A O 1
ATOM 887 N N . VAL A 1 114 ? -23.856 -2.095 24.848 1.00 86.75 114 VAL A N 1
ATOM 888 C CA . VAL A 1 114 ? -22.680 -2.961 24.987 1.00 86.75 114 VAL A CA 1
ATOM 889 C C . VAL A 1 114 ? -23.018 -4.390 24.543 1.00 86.75 114 VAL A C 1
ATOM 891 O O . VAL A 1 114 ? -23.605 -5.175 25.283 1.00 86.75 114 VAL A O 1
ATOM 894 N N . PHE A 1 115 ? -22.609 -4.764 23.330 1.00 87.12 115 PHE A N 1
ATOM 895 C CA . PHE A 1 115 ? -22.822 -6.114 22.803 1.00 87.12 115 PHE A CA 1
ATOM 896 C C . PHE A 1 115 ? -21.682 -7.044 23.237 1.00 87.12 115 PHE A C 1
ATOM 898 O O . PHE A 1 115 ? -20.529 -6.868 22.830 1.00 87.12 115 PHE A O 1
ATOM 905 N N . TYR A 1 116 ? -22.003 -8.029 24.078 1.00 78.88 116 TYR A N 1
ATOM 906 C CA . TYR A 1 116 ? -21.030 -8.963 24.649 1.00 78.88 116 TYR A CA 1
ATOM 907 C C . TYR A 1 116 ? -20.890 -10.251 23.826 1.00 78.88 116 TYR A C 1
ATOM 909 O O . TYR A 1 116 ? -21.847 -11.025 23.730 1.00 78.88 116 TYR A O 1
ATOM 917 N N . ASP A 1 117 ? -19.675 -10.520 23.333 1.00 77.88 117 ASP A N 1
ATOM 918 C CA . ASP A 1 117 ? -19.237 -11.864 22.932 1.00 77.88 117 ASP A CA 1
ATOM 919 C C . ASP A 1 117 ? -18.656 -12.590 24.154 1.00 77.88 117 ASP A C 1
ATOM 921 O O . ASP A 1 117 ? -17.591 -12.234 24.669 1.00 77.88 117 ASP A O 1
ATOM 925 N N . ARG A 1 118 ? -19.370 -13.620 24.613 1.00 70.00 118 ARG A N 1
ATOM 926 C CA . ARG A 1 118 ? -19.060 -14.403 25.821 1.00 70.00 118 ARG A CA 1
ATOM 927 C C . ARG A 1 118 ? -18.138 -15.595 25.550 1.00 70.00 118 ARG A C 1
ATOM 929 O O . ARG A 1 118 ? -17.704 -16.258 26.486 1.00 70.00 118 ARG A O 1
ATOM 936 N N . ASN A 1 119 ? -17.822 -15.870 24.285 1.00 70.00 119 ASN A N 1
ATOM 937 C CA . ASN A 1 119 ? -17.009 -17.019 23.872 1.00 70.00 119 ASN A CA 1
ATOM 938 C C . ASN A 1 119 ? -15.501 -16.770 24.090 1.00 70.00 119 ASN A C 1
ATOM 940 O O . ASN A 1 119 ? -14.697 -17.711 24.159 1.00 70.00 119 ASN A O 1
ATOM 944 N N . GLY A 1 120 ? -15.142 -15.497 24.284 1.00 67.81 120 GLY A N 1
ATOM 945 C CA . GLY A 1 120 ? -13.849 -15.047 24.779 1.00 67.81 120 GLY A CA 1
ATOM 946 C C . GLY A 1 120 ? -12.800 -14.848 23.699 1.00 67.81 120 GLY A C 1
ATOM 947 O O . GLY A 1 120 ? -13.088 -14.797 22.506 1.00 67.81 120 GLY A O 1
ATOM 948 N N . PHE A 1 121 ? -11.553 -14.722 24.138 1.00 71.25 121 PHE A N 1
ATOM 949 C CA . PHE A 1 121 ? -10.391 -14.606 23.270 1.00 71.25 121 PHE A CA 1
ATOM 950 C C . PHE A 1 121 ? -9.695 -15.955 23.108 1.00 71.25 121 PHE A C 1
ATOM 952 O O . PHE A 1 121 ? -9.542 -16.713 24.069 1.00 71.25 121 PHE A O 1
ATOM 959 N N . HIS A 1 122 ? -9.207 -16.215 21.899 1.00 76.44 122 HIS A N 1
ATOM 960 C CA . HIS A 1 122 ? -8.165 -17.203 21.633 1.00 76.44 122 HIS A CA 1
ATOM 961 C C . HIS A 1 122 ? -6.891 -16.504 21.137 1.00 76.44 122 HIS A C 1
ATOM 963 O O . HIS A 1 122 ? -6.858 -15.290 20.918 1.00 76.44 122 HIS A O 1
ATOM 969 N N . MET A 1 123 ? -5.821 -17.274 20.956 1.00 84.19 123 MET A N 1
ATOM 970 C CA . MET A 1 123 ? -4.634 -16.818 20.235 1.00 84.19 123 MET A CA 1
ATOM 971 C C . MET A 1 123 ? -4.437 -17.703 19.011 1.00 84.19 123 MET A C 1
ATOM 973 O O . MET A 1 123 ? -4.334 -18.918 19.166 1.00 84.19 123 MET A O 1
ATOM 977 N N . LEU A 1 124 ? -4.368 -17.113 17.819 1.00 87.44 124 LEU A N 1
ATOM 978 C CA . LEU A 1 124 ? -3.928 -17.819 16.617 1.00 87.44 124 LEU A CA 1
ATOM 979 C C . LEU A 1 124 ? -2.404 -17.736 16.538 1.00 87.44 124 LEU A C 1
ATOM 981 O O . LEU A 1 124 ? -1.836 -16.664 16.748 1.00 87.44 124 LEU A O 1
ATOM 985 N N . LEU A 1 125 ? -1.739 -18.851 16.256 1.00 91.12 125 LEU A N 1
ATOM 986 C CA . LEU A 1 125 ? -0.285 -18.989 16.259 1.00 91.12 125 LEU A CA 1
ATOM 987 C C . LEU A 1 125 ? 0.188 -19.661 14.964 1.00 91.12 125 LEU A C 1
ATOM 989 O O . LEU A 1 125 ? -0.480 -20.542 14.427 1.00 91.12 125 LEU A O 1
ATOM 993 N N . LYS A 1 126 ? 1.384 -19.292 14.498 1.00 89.62 126 LYS A N 1
ATOM 994 C CA . LYS A 1 126 ? 2.046 -19.950 13.351 1.00 89.62 126 LYS A CA 1
ATOM 995 C C . LYS A 1 126 ? 2.694 -21.294 13.703 1.00 89.62 126 LYS A C 1
ATOM 997 O O . LYS A 1 126 ? 3.106 -22.044 12.835 1.00 89.62 126 LYS A O 1
ATOM 1002 N N . GLU A 1 127 ? 2.832 -21.574 14.991 1.00 87.50 127 GLU A N 1
ATOM 1003 C CA . GLU A 1 127 ? 3.442 -22.781 15.540 1.00 87.50 127 GLU A CA 1
ATOM 1004 C C . GLU A 1 127 ? 2.683 -23.166 16.819 1.00 87.50 127 GLU A C 1
ATOM 1006 O O . GLU A 1 127 ? 2.227 -22.264 17.535 1.00 87.50 127 GLU A O 1
ATOM 1011 N N . PRO A 1 128 ? 2.602 -24.458 17.185 1.00 88.31 128 PRO A N 1
ATOM 1012 C CA . PRO A 1 128 ? 1.916 -24.876 18.405 1.00 88.31 128 PRO A CA 1
ATOM 1013 C C . PRO A 1 128 ? 2.600 -24.288 19.648 1.00 88.31 128 PRO A C 1
ATOM 1015 O O . PRO A 1 128 ? 3.753 -23.838 19.585 1.00 88.31 128 PRO A O 1
ATOM 1018 N N . LEU A 1 129 ? 1.902 -24.267 20.787 1.00 82.88 129 LEU A N 1
ATOM 1019 C CA . LEU A 1 129 ? 2.491 -23.851 22.063 1.00 82.88 129 LEU A CA 1
ATOM 1020 C C . LEU A 1 129 ? 3.670 -24.764 22.436 1.00 82.88 129 LEU A C 1
ATOM 1022 O O . LEU A 1 129 ? 3.577 -25.990 22.365 1.00 82.88 129 LEU A O 1
ATOM 1026 N N . GLY A 1 130 ? 4.788 -24.151 22.831 1.00 74.19 130 GLY A N 1
ATOM 1027 C CA . GLY A 1 130 ? 5.952 -24.872 23.346 1.00 74.19 130 GLY A CA 1
ATOM 1028 C C . GLY A 1 130 ? 5.818 -25.211 24.834 1.00 74.19 130 GLY A C 1
ATOM 1029 O O . GLY A 1 130 ? 4.879 -24.778 25.501 1.00 74.19 130 GLY A O 1
ATOM 1030 N N . GLU A 1 131 ? 6.803 -25.931 25.382 1.00 71.31 131 GLU A N 1
ATOM 1031 C CA . GLU A 1 131 ? 6.895 -26.179 26.834 1.00 71.31 131 GLU A CA 1
ATOM 1032 C C . GLU A 1 131 ? 6.976 -24.858 27.634 1.00 71.31 131 GLU A C 1
ATOM 1034 O O . GLU A 1 131 ? 6.358 -24.741 28.688 1.00 71.31 131 GLU A O 1
ATOM 1039 N N . ASP A 1 132 ? 7.628 -23.829 27.075 1.00 71.31 132 ASP A N 1
ATOM 1040 C CA . ASP A 1 132 ? 7.716 -22.465 27.629 1.00 71.31 132 ASP A CA 1
ATOM 1041 C C . ASP A 1 132 ? 6.562 -21.527 27.170 1.00 71.31 132 ASP A C 1
ATOM 1043 O O . ASP A 1 132 ? 6.724 -20.304 27.122 1.00 71.31 132 ASP A O 1
ATOM 1047 N N . ALA A 1 133 ? 5.409 -22.072 26.767 1.00 80.81 133 ALA A N 1
ATOM 1048 C CA . ALA A 1 133 ? 4.251 -21.334 26.240 1.00 80.81 133 ALA A CA 1
ATOM 1049 C C . ALA A 1 133 ? 4.564 -20.403 25.039 1.00 80.81 133 ALA A C 1
ATOM 1051 O O . ALA A 1 133 ? 4.672 -20.885 23.908 1.00 80.81 133 ALA A O 1
ATOM 1052 N N . LEU A 1 134 ? 4.669 -19.082 25.257 1.00 84.75 134 LEU A N 1
ATOM 1053 C CA . LEU A 1 134 ? 4.888 -18.053 24.224 1.00 84.75 134 LEU A CA 1
ATOM 1054 C C . LEU A 1 134 ? 6.315 -17.473 24.223 1.00 84.75 134 LEU A C 1
ATOM 1056 O O . LEU A 1 134 ? 6.565 -16.481 23.536 1.00 84.75 134 LEU A O 1
ATOM 1060 N N . ASN A 1 135 ? 7.246 -18.059 24.981 1.00 84.31 135 ASN A N 1
ATOM 1061 C CA . ASN A 1 135 ? 8.612 -17.557 25.155 1.00 84.31 135 ASN A CA 1
ATOM 1062 C C . ASN A 1 135 ? 9.293 -17.143 23.833 1.00 84.31 135 ASN A C 1
ATOM 1064 O O . ASN A 1 135 ? 9.504 -17.955 22.932 1.00 84.31 135 ASN A O 1
ATOM 1068 N N . GLY A 1 136 ? 9.637 -15.857 23.722 1.00 79.69 136 GLY A N 1
ATOM 1069 C CA . GLY A 1 136 ? 10.328 -15.287 22.559 1.00 79.69 136 GLY A CA 1
ATOM 1070 C C . GLY A 1 136 ? 9.447 -14.991 21.337 1.00 79.69 136 GLY A C 1
ATOM 1071 O O . GLY A 1 136 ? 9.959 -14.446 20.358 1.00 79.69 136 GLY A O 1
ATOM 1072 N N . ARG A 1 137 ? 8.141 -15.287 21.385 1.00 86.94 137 ARG A N 1
ATOM 1073 C CA . ARG A 1 137 ? 7.178 -14.994 20.308 1.00 86.94 137 ARG A CA 1
ATOM 1074 C C . ARG A 1 137 ? 6.586 -13.595 20.464 1.00 86.94 137 ARG A C 1
ATOM 1076 O O . ARG A 1 137 ? 6.211 -13.185 21.562 1.00 86.94 137 ARG A O 1
ATOM 1083 N N . ARG A 1 138 ? 6.451 -12.856 19.365 1.00 90.25 138 ARG A N 1
ATOM 1084 C CA . ARG A 1 138 ? 5.753 -11.563 19.323 1.00 90.25 138 ARG A CA 1
ATOM 1085 C C . ARG A 1 138 ? 4.279 -11.815 19.055 1.00 90.25 138 ARG A C 1
ATOM 1087 O O . ARG A 1 138 ? 3.938 -12.283 17.974 1.00 90.25 138 ARG A O 1
ATOM 1094 N N . ILE A 1 139 ? 3.409 -11.504 20.006 1.00 87.81 139 ILE A N 1
ATOM 1095 C CA . ILE A 1 139 ? 1.972 -11.761 19.879 1.00 87.81 139 ILE A CA 1
ATOM 1096 C C . ILE A 1 139 ? 1.236 -10.436 19.754 1.00 87.81 139 ILE A C 1
ATOM 1098 O O . ILE A 1 139 ? 1.359 -9.557 20.609 1.00 87.81 139 ILE A O 1
ATOM 1102 N N . ARG A 1 140 ? 0.449 -10.284 18.687 1.00 87.44 140 ARG A N 1
ATOM 1103 C CA . ARG A 1 140 ? -0.444 -9.135 18.556 1.00 87.44 140 ARG A CA 1
ATOM 1104 C C . ARG A 1 140 ? -1.507 -9.196 19.652 1.00 87.44 140 ARG A C 1
ATOM 1106 O O . ARG A 1 140 ? -2.156 -10.224 19.799 1.00 87.44 140 ARG A O 1
ATOM 1113 N N . GLY A 1 141 ? -1.762 -8.096 20.352 1.00 71.69 141 GLY A N 1
ATOM 1114 C CA . GLY A 1 141 ? -2.845 -8.005 21.334 1.00 71.69 141 GLY A CA 1
ATOM 1115 C C . GLY A 1 141 ? -3.255 -6.564 21.620 1.00 71.69 141 GLY A C 1
ATOM 1116 O O . GLY A 1 141 ? -2.450 -5.638 21.480 1.00 71.69 141 GLY A O 1
ATOM 1117 N N . THR A 1 142 ? -4.509 -6.362 22.029 1.00 65.50 142 THR A N 1
ATOM 1118 C CA . THR A 1 142 ? -4.924 -5.083 22.624 1.00 65.50 142 THR A CA 1
ATOM 1119 C C . THR A 1 142 ? -4.248 -4.911 23.996 1.00 65.50 142 THR A C 1
ATOM 1121 O O . THR A 1 142 ? -3.892 -5.916 24.622 1.00 65.50 142 THR A O 1
ATOM 1124 N N . PRO A 1 143 ? -4.058 -3.670 24.485 1.00 62.50 143 PRO A N 1
ATOM 1125 C CA . PRO A 1 143 ? -3.371 -3.392 25.753 1.00 62.50 143 PRO A CA 1
ATOM 1126 C C . PRO A 1 143 ? -3.906 -4.167 26.965 1.00 62.50 143 PRO A C 1
ATOM 1128 O O . PRO A 1 143 ? -3.135 -4.512 27.856 1.00 62.50 143 PRO A O 1
ATOM 1131 N N . LEU A 1 144 ? -5.197 -4.521 26.959 1.00 60.81 144 LEU A N 1
ATOM 1132 C CA . LEU A 1 144 ? -5.848 -5.340 27.988 1.00 60.81 144 LEU A CA 1
ATOM 1133 C C . LEU A 1 144 ? -5.156 -6.699 28.206 1.00 60.81 144 LEU A C 1
ATOM 1135 O O . LEU A 1 144 ? -5.081 -7.183 29.333 1.00 60.81 144 LEU A O 1
ATOM 1139 N N . TYR A 1 145 ? -4.608 -7.294 27.143 1.00 64.06 145 TYR A N 1
ATOM 1140 C CA . TYR A 1 145 ? -4.012 -8.635 27.169 1.00 64.06 145 TYR A CA 1
ATOM 1141 C C . TYR A 1 145 ? -2.484 -8.636 27.162 1.00 64.06 145 TYR A C 1
ATOM 1143 O O . TYR A 1 145 ? -1.880 -9.709 27.205 1.00 64.06 145 TYR A O 1
ATOM 1151 N N . HIS A 1 146 ? -1.837 -7.464 27.155 1.00 70.44 146 HIS A N 1
ATOM 1152 C CA . HIS A 1 146 ? -0.375 -7.375 27.250 1.00 70.44 146 HIS A CA 1
ATOM 1153 C C . HIS A 1 146 ? 0.170 -8.088 28.497 1.00 70.44 146 HIS A C 1
ATOM 1155 O O . HIS A 1 146 ? 1.060 -8.917 28.317 1.00 70.44 146 HIS A O 1
ATOM 1161 N N . PRO A 1 147 ? -0.408 -7.929 29.709 1.00 63.06 147 PRO A N 1
ATOM 1162 C CA . PRO A 1 147 ? 0.071 -8.652 30.888 1.00 63.06 147 PRO A CA 1
ATOM 1163 C C . PRO A 1 147 ? -0.054 -10.177 30.764 1.00 63.06 147 PRO A C 1
ATOM 1165 O O . PRO A 1 147 ? 0.778 -10.903 31.301 1.00 63.06 147 PRO A O 1
ATOM 1168 N N . VAL A 1 148 ? -1.067 -10.683 30.046 1.00 66.88 148 VAL A N 1
ATOM 1169 C CA . VAL A 1 148 ? -1.251 -12.127 29.805 1.00 66.88 148 VAL A CA 1
ATOM 1170 C C . VAL A 1 148 ? -0.187 -12.641 28.834 1.00 66.88 148 VAL A C 1
ATOM 1172 O O . VAL A 1 148 ? 0.464 -13.646 29.114 1.00 66.88 148 VAL A O 1
ATOM 1175 N N . ILE A 1 149 ? 0.038 -11.923 27.730 1.00 72.31 149 ILE A N 1
ATOM 1176 C CA . ILE A 1 149 ? 1.067 -12.242 26.730 1.00 72.31 149 ILE A CA 1
ATOM 1177 C C . ILE A 1 149 ? 2.463 -12.246 27.374 1.00 72.31 149 ILE A C 1
ATOM 1179 O O . ILE A 1 149 ? 3.196 -13.225 27.233 1.00 72.31 149 ILE A O 1
ATOM 1183 N N . GLU A 1 150 ? 2.801 -11.202 28.134 1.00 74.00 150 GLU A N 1
ATOM 1184 C CA . GLU A 1 150 ? 4.078 -11.076 28.849 1.00 74.00 150 GLU A CA 1
ATOM 1185 C C . GLU A 1 150 ? 4.261 -12.175 29.902 1.00 74.00 150 GLU A C 1
ATOM 1187 O O . GLU A 1 150 ? 5.342 -12.755 30.022 1.00 74.00 150 GLU A O 1
ATOM 1192 N N . LYS A 1 151 ? 3.198 -12.517 30.644 1.00 70.06 151 LYS A N 1
ATOM 1193 C CA . LYS A 1 151 ? 3.241 -13.575 31.664 1.00 70.06 151 LYS A CA 1
ATOM 1194 C C . LYS A 1 151 ? 3.493 -14.962 31.071 1.00 70.06 151 LYS A C 1
ATOM 1196 O O . LYS A 1 151 ? 4.121 -15.791 31.728 1.00 70.06 151 LYS A O 1
ATOM 1201 N N . LEU A 1 152 ? 3.039 -15.188 29.841 1.00 74.19 152 LEU A N 1
ATOM 1202 C CA . LEU A 1 152 ? 3.290 -16.390 29.045 1.00 74.19 152 LEU A CA 1
ATOM 1203 C C . LEU A 1 152 ? 4.644 -16.354 28.299 1.00 74.19 152 LEU A C 1
ATOM 1205 O O . LEU A 1 152 ? 4.942 -17.272 27.539 1.00 74.19 152 LEU A O 1
ATOM 1209 N N . GLY A 1 153 ? 5.469 -15.317 28.501 1.00 74.12 153 GLY A N 1
ATOM 1210 C CA . GLY A 1 153 ? 6.797 -15.165 27.888 1.00 74.12 153 GLY A CA 1
ATOM 1211 C C . GLY A 1 153 ? 6.803 -14.517 26.497 1.00 74.12 153 GLY A C 1
ATOM 1212 O O . GLY A 1 153 ? 7.869 -14.381 25.889 1.00 74.12 153 GLY A O 1
ATOM 1213 N N . GLY A 1 154 ? 5.638 -14.114 25.988 1.00 82.12 154 GLY A N 1
ATOM 1214 C CA . GLY A 1 154 ? 5.505 -13.423 24.710 1.00 82.12 154 GLY A CA 1
ATOM 1215 C C . GLY A 1 154 ? 5.830 -1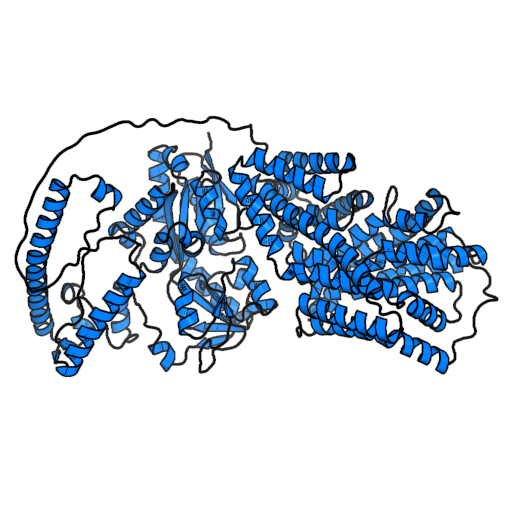1.930 24.806 1.00 82.12 154 GLY A C 1
ATOM 1216 O O . GLY A 1 154 ? 5.774 -11.318 25.869 1.00 82.12 154 GLY A O 1
ATOM 1217 N N . SER A 1 155 ? 6.147 -11.319 23.667 1.00 84.75 155 SER A N 1
ATOM 1218 C CA . SER A 1 155 ? 6.292 -9.864 23.523 1.00 84.75 155 SER A CA 1
ATOM 1219 C C . SER A 1 155 ? 5.026 -9.278 22.884 1.00 84.75 155 SER A C 1
ATOM 1221 O O . SER A 1 155 ? 4.740 -9.619 21.734 1.00 84.75 155 SER A O 1
ATOM 1223 N N . PRO A 1 156 ? 4.250 -8.423 23.572 1.00 77.06 156 PRO A N 1
ATOM 1224 C CA . PRO A 1 156 ? 3.028 -7.863 23.006 1.00 77.06 156 PRO A CA 1
ATOM 1225 C C . PRO A 1 156 ? 3.314 -6.868 21.873 1.00 77.06 156 PRO A C 1
ATOM 1227 O O . PRO A 1 156 ? 4.261 -6.083 21.928 1.00 77.06 156 PRO A O 1
ATOM 1230 N N . VAL A 1 157 ? 2.459 -6.874 20.848 1.00 76.94 157 VAL A N 1
ATOM 1231 C CA . VAL A 1 157 ? 2.491 -5.919 19.728 1.00 76.94 157 VAL A CA 1
ATOM 1232 C C . VAL A 1 157 ? 1.092 -5.343 19.503 1.00 76.94 157 VAL A C 1
ATOM 1234 O O . VAL A 1 157 ? 0.110 -6.082 19.449 1.00 76.94 157 VAL A O 1
ATOM 1237 N N . VAL A 1 158 ? 0.977 -4.023 19.352 1.00 73.12 158 VAL A N 1
ATOM 1238 C CA . VAL A 1 158 ? -0.306 -3.353 19.074 1.00 73.12 158 VAL A CA 1
ATOM 1239 C C . VAL A 1 158 ? -0.448 -3.124 17.575 1.00 73.12 158 VAL A C 1
ATOM 1241 O O . VAL A 1 158 ? 0.375 -2.435 16.983 1.00 73.12 158 VAL A O 1
ATOM 1244 N N . LEU A 1 159 ? -1.501 -3.687 16.977 1.00 72.12 159 LEU A N 1
ATOM 1245 C CA . LEU A 1 159 ? -1.895 -3.469 15.579 1.00 72.12 159 LEU A CA 1
ATOM 1246 C C . LEU A 1 159 ? -3.433 -3.436 15.466 1.00 72.12 159 LEU A C 1
ATOM 1248 O O . LEU A 1 159 ? -4.104 -4.189 16.193 1.00 72.12 159 LEU A O 1
ATOM 1252 N N . PRO A 1 160 ? -4.014 -2.616 14.570 1.00 69.44 160 PRO A N 1
ATOM 1253 C CA . PRO A 1 160 ? -5.438 -2.680 14.234 1.00 69.44 160 PRO A CA 1
ATOM 1254 C C . PRO A 1 160 ? -5.774 -3.982 13.481 1.00 69.44 160 PRO A C 1
ATOM 1256 O O . PRO A 1 160 ? -4.887 -4.624 12.923 1.00 69.44 160 PRO A O 1
ATOM 1259 N N . GLY A 1 161 ? -7.056 -4.371 13.462 1.00 71.00 161 GLY A N 1
ATOM 1260 C CA . GLY A 1 161 ? -7.533 -5.645 12.888 1.00 71.00 161 GLY A CA 1
ATOM 1261 C C . GLY A 1 161 ? -7.005 -5.957 11.474 1.00 71.00 161 GLY A C 1
ATOM 1262 O O . GLY A 1 161 ? -6.344 -6.982 11.297 1.00 71.00 161 GLY A O 1
ATOM 1263 N N . PRO A 1 162 ? -7.184 -5.046 10.495 1.00 70.12 162 PRO A N 1
ATOM 1264 C CA . PRO A 1 162 ? -6.738 -5.249 9.111 1.00 70.12 162 PRO A CA 1
ATOM 1265 C C . PRO A 1 162 ? -5.224 -5.445 8.923 1.00 70.12 162 PRO A C 1
ATOM 1267 O O . PRO A 1 162 ? -4.789 -5.949 7.890 1.00 70.12 162 PRO A O 1
ATOM 1270 N N . GLU A 1 163 ? -4.397 -5.060 9.899 1.00 75.31 163 GLU A N 1
ATOM 1271 C CA . GLU A 1 163 ? -2.939 -5.222 9.821 1.00 75.31 163 GLU A CA 1
ATOM 1272 C C . GLU A 1 163 ? -2.448 -6.581 10.343 1.00 75.31 163 GLU A C 1
ATOM 1274 O O . GLU A 1 163 ? -1.274 -6.909 10.172 1.00 75.31 163 GLU A O 1
ATOM 1279 N N . ILE A 1 164 ? -3.320 -7.397 10.944 1.00 79.56 164 ILE A N 1
ATOM 1280 C CA . ILE A 1 164 ? -2.930 -8.659 11.590 1.00 79.56 164 ILE A CA 1
ATOM 1281 C C . ILE A 1 164 ? -2.538 -9.722 10.559 1.00 79.56 164 ILE A C 1
ATOM 1283 O O . ILE A 1 164 ? -1.437 -10.261 10.663 1.00 79.56 164 ILE A O 1
ATOM 1287 N N . TYR A 1 165 ? -3.368 -9.969 9.536 1.00 83.12 165 TYR A N 1
ATOM 1288 C CA . TYR A 1 165 ? -3.036 -10.895 8.440 1.00 83.12 165 TYR A CA 1
ATOM 1289 C C . TYR A 1 165 ? -1.662 -10.571 7.823 1.00 83.12 165 TYR A C 1
ATOM 1291 O O . TYR A 1 165 ? -0.774 -11.425 7.858 1.00 83.12 165 TYR A O 1
ATOM 1299 N N . PRO A 1 166 ? -1.402 -9.340 7.328 1.00 71.88 166 PRO A N 1
ATOM 1300 C CA . PRO A 1 166 ? -0.108 -9.032 6.732 1.00 71.88 166 PRO A CA 1
ATOM 1301 C C . PRO A 1 166 ? 1.041 -8.970 7.753 1.00 71.88 166 PRO A C 1
ATOM 1303 O O . PRO A 1 166 ? 2.204 -9.058 7.361 1.00 71.88 166 PRO A O 1
ATOM 1306 N N . ALA A 1 167 ? 0.773 -8.815 9.052 1.00 75.69 167 ALA A N 1
ATOM 1307 C CA . ALA A 1 167 ? 1.804 -8.929 10.082 1.00 75.69 167 ALA A CA 1
ATOM 1308 C C . ALA A 1 167 ? 2.178 -10.394 10.379 1.00 75.69 167 ALA A C 1
ATOM 1310 O O . ALA A 1 167 ? 3.360 -10.665 10.602 1.00 75.69 167 ALA A O 1
ATOM 1311 N N . LEU A 1 168 ? 1.219 -11.325 10.319 1.00 81.19 168 LEU A N 1
ATOM 1312 C CA . LEU A 1 168 ? 1.449 -12.774 10.393 1.00 81.19 168 LEU A CA 1
ATOM 1313 C C . LEU A 1 168 ? 2.167 -13.286 9.133 1.00 81.19 168 LEU A C 1
ATOM 1315 O O . LEU A 1 168 ? 3.197 -13.955 9.253 1.00 81.19 168 LEU A O 1
ATOM 1319 N N . GLU A 1 169 ? 1.692 -12.914 7.935 1.00 83.31 169 GLU A N 1
ATOM 1320 C CA . GLU A 1 169 ? 2.307 -13.245 6.633 1.00 83.31 169 GLU A CA 1
ATOM 1321 C C . GLU A 1 169 ? 3.802 -12.880 6.632 1.00 83.31 169 GLU A C 1
ATOM 1323 O O . GLU A 1 169 ? 4.665 -13.720 6.378 1.00 83.31 169 GLU A O 1
ATOM 1328 N N . ARG A 1 170 ? 4.120 -11.633 7.004 1.00 79.88 170 ARG A N 1
ATOM 1329 C CA . ARG A 1 170 ? 5.488 -11.085 6.996 1.00 79.88 170 ARG A CA 1
ATOM 1330 C C . ARG A 1 170 ? 6.347 -11.489 8.201 1.00 79.88 170 ARG A C 1
ATOM 1332 O O . ARG A 1 170 ? 7.487 -11.035 8.281 1.00 79.88 170 ARG A O 1
ATOM 1339 N N . GLY A 1 171 ? 5.817 -12.242 9.169 1.00 79.00 171 GLY A N 1
ATOM 1340 C CA . GLY A 1 171 ? 6.532 -12.561 10.413 1.00 79.00 171 GLY A CA 1
ATOM 1341 C C . GLY A 1 171 ? 6.911 -11.320 11.236 1.00 79.00 171 GLY A C 1
ATOM 1342 O O . GLY A 1 171 ? 7.973 -11.278 11.860 1.00 79.00 171 GLY A O 1
ATOM 1343 N N . VAL A 1 172 ? 6.071 -10.280 11.223 1.00 79.69 172 VAL A N 1
ATOM 1344 C CA . VAL A 1 172 ? 6.156 -9.128 12.144 1.00 79.69 172 VAL A CA 1
ATOM 1345 C C . VAL A 1 172 ? 5.629 -9.523 13.525 1.00 79.69 172 VAL A C 1
ATOM 1347 O O . VAL A 1 172 ? 6.189 -9.095 14.537 1.00 79.69 172 VAL A O 1
ATOM 1350 N N . VAL A 1 173 ? 4.611 -10.385 13.547 1.00 87.00 173 VAL A N 1
ATOM 1351 C CA . VAL A 1 173 ? 4.137 -11.119 14.723 1.00 87.00 173 VAL A CA 1
ATOM 1352 C C . VAL A 1 173 ? 4.100 -12.614 14.416 1.00 87.00 173 VAL A C 1
ATOM 1354 O O . VAL A 1 173 ? 3.940 -13.024 13.267 1.00 87.00 173 VAL A O 1
ATOM 1357 N N . ASP A 1 174 ? 4.265 -13.412 15.461 1.00 87.25 174 ASP A N 1
ATOM 1358 C CA . ASP A 1 174 ? 4.328 -14.876 15.436 1.00 87.25 174 ASP A CA 1
ATOM 1359 C C . ASP A 1 174 ? 2.975 -15.505 15.856 1.00 87.25 174 ASP A C 1
ATOM 1361 O O . ASP A 1 174 ? 2.781 -16.721 15.798 1.00 87.25 174 ASP A O 1
ATOM 1365 N N . GLY A 1 175 ? 2.025 -14.653 16.261 1.00 89.88 175 GLY A N 1
ATOM 1366 C CA . GLY A 1 175 ? 0.639 -14.979 16.576 1.00 89.88 175 GLY A CA 1
ATOM 1367 C C . GLY A 1 175 ? -0.194 -13.734 16.910 1.00 89.88 175 GLY A C 1
ATOM 1368 O O . GLY A 1 175 ? 0.340 -12.624 17.009 1.00 89.88 175 GLY A O 1
ATOM 1369 N N . ALA A 1 176 ? -1.502 -13.902 17.097 1.00 87.56 176 ALA A N 1
ATOM 1370 C CA . ALA A 1 176 ? -2.439 -12.827 17.416 1.00 87.56 176 ALA A CA 1
ATOM 1371 C C . ALA A 1 176 ? -3.525 -13.276 18.404 1.00 87.56 176 ALA A C 1
ATOM 1373 O O . ALA A 1 176 ? -4.227 -14.253 18.160 1.00 87.56 176 ALA A O 1
ATOM 1374 N N . ALA A 1 177 ? -3.688 -12.525 19.493 1.00 81.56 177 ALA A N 1
ATOM 1375 C CA . ALA A 1 177 ? -4.839 -12.598 20.382 1.00 81.56 177 ALA A CA 1
ATOM 1376 C C . ALA A 1 177 ? -6.029 -11.837 19.768 1.00 81.56 177 ALA A C 1
ATOM 1378 O O . ALA A 1 177 ? -5.900 -10.667 19.364 1.00 81.56 177 ALA A O 1
ATOM 1379 N N . TRP A 1 178 ? -7.175 -12.513 19.702 1.00 81.81 178 TRP A N 1
ATOM 1380 C CA . TRP A 1 178 ? -8.407 -12.042 19.063 1.00 81.81 178 TRP A CA 1
ATOM 1381 C C . TRP A 1 178 ? -9.638 -12.720 19.692 1.00 81.81 178 TRP A C 1
ATOM 1383 O O . TRP A 1 178 ? -9.480 -13.804 20.263 1.00 81.81 178 TRP A O 1
ATOM 1393 N N . PRO A 1 179 ? -10.837 -12.110 19.630 1.00 77.44 179 PRO A N 1
ATOM 1394 C CA . PRO A 1 179 ? -12.098 -12.799 19.897 1.00 77.44 179 PRO A CA 1
ATOM 1395 C C . PRO A 1 179 ? -12.207 -14.133 19.160 1.00 77.44 179 PRO A C 1
ATOM 1397 O O . PRO A 1 179 ? -11.623 -14.301 18.094 1.00 77.44 179 PRO A O 1
ATOM 1400 N N . THR A 1 180 ? -13.000 -15.067 19.678 1.00 71.94 180 THR A N 1
ATOM 1401 C CA . THR A 1 180 ? -13.266 -16.335 18.972 1.00 71.94 180 THR A CA 1
ATOM 1402 C C . THR A 1 180 ? -13.967 -16.176 17.626 1.00 71.94 180 THR A C 1
ATOM 1404 O O . THR A 1 180 ? -14.000 -17.141 16.873 1.00 71.94 180 THR A O 1
ATOM 1407 N N . VAL A 1 181 ? -14.519 -14.997 17.330 1.00 78.38 181 VAL A N 1
ATOM 1408 C CA . VAL A 1 181 ? -15.276 -14.677 16.117 1.00 78.38 181 VAL A CA 1
ATOM 1409 C C . VAL A 1 181 ? -14.474 -13.727 15.210 1.00 78.38 181 VAL A C 1
ATOM 1411 O O . VAL A 1 181 ? -13.891 -12.746 15.675 1.00 78.38 181 VAL A O 1
ATOM 1414 N N . GLY A 1 182 ? -14.486 -13.969 13.896 1.00 77.50 182 GLY A N 1
ATOM 1415 C CA . GLY A 1 182 ? -14.012 -13.058 12.843 1.00 77.50 182 GLY A CA 1
ATOM 1416 C C . GLY A 1 182 ? -12.620 -13.339 12.253 1.00 77.50 182 GLY A C 1
ATOM 1417 O O . GLY A 1 182 ? -12.210 -12.639 11.327 1.00 77.50 182 GLY A O 1
ATOM 1418 N N . ALA A 1 183 ? -11.891 -14.347 12.736 1.00 83.62 183 ALA A N 1
ATOM 1419 C CA . ALA A 1 183 ? -10.611 -14.777 12.166 1.00 83.62 183 ALA A CA 1
ATOM 1420 C C . ALA A 1 183 ? -10.755 -15.447 10.778 1.00 83.62 183 ALA A C 1
ATOM 1422 O O . ALA A 1 183 ? -9.856 -15.318 9.939 1.00 83.62 183 ALA A O 1
ATOM 1423 N N . VAL A 1 184 ? -11.885 -16.117 10.513 1.00 80.94 184 VAL A N 1
ATOM 1424 C CA . VAL A 1 184 ? -12.243 -16.708 9.209 1.00 80.94 184 VAL A CA 1
ATOM 1425 C C . VAL A 1 184 ? -12.470 -15.614 8.173 1.00 80.94 184 VAL A C 1
ATOM 1427 O O . VAL A 1 184 ? -11.914 -15.692 7.078 1.00 80.94 184 VAL A O 1
ATOM 1430 N N . ASN A 1 185 ? -13.225 -14.562 8.512 1.00 79.00 185 ASN A N 1
ATOM 1431 C CA . ASN A 1 185 ? -13.493 -13.449 7.595 1.00 79.00 185 ASN A CA 1
ATOM 1432 C C . ASN A 1 185 ? -12.205 -12.743 7.149 1.00 79.00 185 ASN A C 1
ATOM 1434 O O . ASN A 1 185 ? -12.061 -12.395 5.978 1.00 79.00 185 ASN A O 1
ATOM 1438 N N . TYR A 1 186 ? -11.243 -12.591 8.065 1.00 78.12 186 TYR A N 1
ATOM 1439 C CA . TYR A 1 186 ? -9.914 -12.067 7.753 1.00 78.12 186 TYR A CA 1
ATOM 1440 C C . TYR A 1 186 ? -8.944 -13.106 7.153 1.00 78.12 186 TYR A C 1
ATOM 1442 O O . TYR A 1 186 ? -7.788 -12.768 6.892 1.00 78.12 186 TYR A O 1
ATOM 1450 N N . ARG A 1 187 ? -9.389 -14.350 6.923 1.00 85.81 187 ARG A N 1
ATOM 1451 C CA . ARG A 1 187 ? -8.630 -15.459 6.309 1.00 85.81 187 ARG A CA 1
ATOM 1452 C C . ARG A 1 187 ? -7.328 -15.815 7.036 1.00 85.81 187 ARG A C 1
ATOM 1454 O O . ARG A 1 187 ? -6.348 -16.219 6.418 1.00 85.81 187 ARG A O 1
ATOM 1461 N N . TRP A 1 188 ? -7.282 -15.675 8.364 1.00 85.50 188 TRP A N 1
ATOM 1462 C CA . TRP A 1 188 ? -6.036 -15.895 9.121 1.00 85.50 188 TRP A CA 1
ATOM 1463 C C . TRP A 1 188 ? -5.544 -17.346 9.114 1.00 85.50 188 TRP A C 1
ATOM 1465 O O . TRP A 1 188 ? -4.353 -17.566 9.320 1.00 85.50 188 TRP A O 1
ATOM 1475 N N . PHE A 1 189 ? -6.416 -18.307 8.798 1.00 86.88 189 PHE A N 1
ATOM 1476 C CA . PHE A 1 189 ? -6.054 -19.707 8.555 1.00 86.88 189 PHE A CA 1
ATOM 1477 C C . PHE A 1 189 ? -5.065 -19.897 7.384 1.00 86.88 189 PHE A C 1
ATOM 1479 O O . PHE A 1 189 ? -4.413 -20.928 7.299 1.00 86.88 189 PHE A O 1
ATOM 1486 N N . GLU A 1 190 ? -4.888 -18.903 6.502 1.00 88.25 190 GLU A N 1
ATOM 1487 C CA . GLU A 1 190 ? -3.880 -18.945 5.425 1.00 88.25 190 GLU A CA 1
ATOM 1488 C C . GLU A 1 190 ? -2.468 -18.548 5.902 1.00 88.25 190 GLU A C 1
ATOM 1490 O O . GLU A 1 190 ? -1.493 -18.704 5.166 1.00 88.25 190 GLU A O 1
ATOM 1495 N N . VAL A 1 191 ? -2.341 -17.999 7.118 1.00 89.06 191 VAL A N 1
ATOM 1496 C CA . VAL A 1 191 ? -1.082 -17.443 7.662 1.00 89.06 191 VAL A CA 1
ATOM 1497 C C . VAL A 1 191 ? -0.760 -17.881 9.097 1.00 89.06 191 VAL A C 1
ATOM 1499 O O . VAL A 1 191 ? 0.309 -17.522 9.606 1.00 89.06 191 VAL A O 1
ATOM 1502 N N . ALA A 1 192 ? -1.650 -18.644 9.735 1.00 90.75 192 ALA A N 1
ATOM 1503 C CA . ALA A 1 192 ? -1.494 -19.248 11.054 1.00 90.75 192 ALA A CA 1
ATOM 1504 C C . ALA A 1 192 ? -2.156 -20.637 11.078 1.00 90.75 192 ALA A C 1
ATOM 1506 O O . ALA A 1 192 ? -3.312 -20.775 10.692 1.00 90.75 192 ALA A O 1
ATOM 1507 N N . ASP A 1 193 ? -1.432 -21.641 11.576 1.00 91.62 193 ASP A N 1
ATOM 1508 C CA . ASP A 1 193 ? -1.848 -23.050 11.536 1.00 91.62 193 ASP A CA 1
ATOM 1509 C C . ASP A 1 193 ? -2.532 -23.527 12.835 1.00 91.62 193 ASP A C 1
ATOM 1511 O O . ASP A 1 193 ? -3.176 -24.575 12.855 1.00 91.62 193 ASP A O 1
ATOM 1515 N N . TYR A 1 194 ? -2.404 -22.775 13.937 1.00 91.44 194 TYR A N 1
ATOM 1516 C CA . TYR A 1 194 ? -2.828 -23.203 15.277 1.00 91.44 194 TYR A CA 1
ATOM 1517 C C . TYR A 1 194 ? -3.726 -22.188 15.985 1.00 91.44 194 TYR A C 1
ATOM 1519 O O . TYR A 1 194 ? -3.517 -20.982 15.861 1.00 91.44 194 TYR A O 1
ATOM 1527 N N . PHE A 1 195 ? -4.671 -22.659 16.804 1.00 84.31 195 PHE A N 1
ATOM 1528 C CA . PHE A 1 195 ? -5.412 -21.820 17.758 1.00 84.31 195 PHE A CA 1
ATOM 1529 C C . PHE A 1 195 ? -5.304 -22.357 19.194 1.00 84.31 195 PHE A C 1
ATOM 1531 O O . PHE A 1 195 ? -5.358 -23.562 19.442 1.00 84.31 195 PHE A O 1
ATOM 1538 N N . VAL A 1 196 ? -5.150 -21.449 20.158 1.00 80.44 196 VAL A N 1
ATOM 1539 C CA . VAL A 1 196 ? -4.939 -21.785 21.575 1.00 80.44 196 VAL A CA 1
ATOM 1540 C C . VAL A 1 196 ? -6.248 -22.117 22.296 1.00 80.44 196 VAL A C 1
ATOM 1542 O O . VAL A 1 196 ? -7.260 -21.439 22.098 1.00 80.44 196 VAL A O 1
ATOM 1545 N N . ARG A 1 197 ? -6.214 -23.126 23.178 1.00 71.94 197 ARG A N 1
ATOM 1546 C CA . ARG A 1 197 ? -7.306 -23.477 24.100 1.00 71.94 197 ARG A CA 1
ATOM 1547 C C . ARG A 1 197 ? -6.830 -23.636 25.564 1.00 71.94 197 ARG A C 1
ATOM 1549 O O . ARG A 1 197 ? -5.663 -23.959 25.800 1.00 71.94 197 ARG A O 1
ATOM 1556 N N . PRO A 1 198 ? -7.721 -23.415 26.559 1.00 59.72 198 PRO A N 1
ATOM 1557 C CA . PRO A 1 198 ? -9.079 -22.863 26.432 1.00 59.72 198 PRO A CA 1
ATOM 1558 C C . PRO A 1 198 ? -9.081 -21.378 26.019 1.00 59.72 198 PRO A C 1
ATOM 1560 O O . PRO A 1 198 ? -8.037 -20.728 25.993 1.00 59.72 198 PRO A O 1
ATOM 1563 N N . THR A 1 199 ? -10.257 -20.850 25.671 1.00 66.25 199 THR A N 1
ATOM 1564 C CA . THR A 1 199 ? -10.455 -19.402 25.495 1.00 66.25 199 THR A CA 1
ATOM 1565 C C . THR A 1 199 ? -10.514 -18.694 26.849 1.00 66.25 199 THR A C 1
ATOM 1567 O O . THR A 1 199 ? -10.697 -19.338 27.884 1.00 66.25 199 THR A O 1
ATOM 1570 N N . PHE A 1 200 ? -10.318 -17.375 26.860 1.00 62.34 200 PHE A N 1
ATOM 1571 C CA . PHE A 1 200 ? -10.258 -16.582 28.091 1.00 62.34 200 PHE A CA 1
ATOM 1572 C C . PHE A 1 200 ? -10.930 -15.211 27.943 1.00 62.34 200 PHE A C 1
ATOM 1574 O O . PHE A 1 200 ? -10.847 -14.574 26.894 1.00 62.34 200 PHE A O 1
ATOM 1581 N N . GLY A 1 201 ? -11.551 -14.731 29.023 1.00 63.94 201 GLY A N 1
ATOM 1582 C CA . GLY A 1 201 ? -12.271 -13.455 29.038 1.00 63.94 201 GLY A CA 1
ATOM 1583 C C . GLY A 1 201 ? -13.503 -13.444 28.126 1.00 63.94 201 GLY A C 1
ATOM 1584 O O . GLY A 1 201 ? -14.044 -14.489 27.786 1.00 63.94 201 GLY A O 1
ATOM 1585 N N . GLN A 1 202 ? -13.922 -12.244 27.740 1.00 69.81 202 GLN A N 1
ATOM 1586 C CA . GLN A 1 202 ? -15.077 -11.926 26.893 1.00 69.81 202 GLN A CA 1
ATOM 1587 C C . GLN A 1 202 ? -14.821 -10.569 26.218 1.00 69.81 202 GLN A C 1
ATOM 1589 O O . GLN A 1 202 ? -13.889 -9.862 26.610 1.00 69.81 202 GLN A O 1
ATOM 1594 N N . VAL A 1 203 ? -15.644 -10.197 25.239 1.00 75.19 203 VAL A N 1
ATOM 1595 C CA . VAL A 1 203 ? -15.459 -8.988 24.422 1.00 75.19 203 VAL A CA 1
ATOM 1596 C C . VAL A 1 203 ? -16.676 -8.079 24.521 1.00 75.19 203 VAL A C 1
ATOM 1598 O O . VAL A 1 203 ? -17.767 -8.462 24.104 1.00 75.19 203 VAL A O 1
ATOM 1601 N N . SER A 1 204 ? -16.484 -6.850 24.990 1.00 80.25 204 SER A N 1
ATOM 1602 C CA . SER A 1 204 ? -17.460 -5.771 24.860 1.00 80.25 204 SER A CA 1
ATOM 1603 C C . SER A 1 204 ? -17.282 -5.041 23.525 1.00 80.25 204 SER A C 1
ATOM 1605 O O . SER A 1 204 ? -16.195 -4.553 23.187 1.00 80.25 204 SER A O 1
ATOM 1607 N N . HIS A 1 205 ? -18.373 -4.945 22.768 1.00 88.12 205 HIS A N 1
ATOM 1608 C CA . HIS A 1 205 ? -18.496 -4.077 21.603 1.00 88.12 205 HIS A CA 1
ATOM 1609 C C . HIS A 1 205 ? -19.464 -2.947 21.971 1.00 88.12 205 HIS A C 1
ATOM 1611 O O . HIS A 1 205 ? -20.680 -3.125 21.993 1.00 88.12 205 HIS A O 1
ATOM 1617 N N . MET A 1 206 ? -18.915 -1.794 22.338 1.00 90.06 206 MET A N 1
ATOM 1618 C CA . MET A 1 206 ? -19.681 -0.641 22.803 1.00 90.06 206 MET A CA 1
ATOM 1619 C C . MET A 1 206 ? -20.160 0.203 21.629 1.00 90.06 206 MET A C 1
ATOM 1621 O O . MET A 1 206 ? -19.389 0.483 20.707 1.00 90.06 206 MET A O 1
ATOM 1625 N N . LEU A 1 207 ? -21.389 0.698 21.733 1.00 92.50 207 LEU A N 1
ATOM 1626 C CA . LEU A 1 207 ? -21.902 1.793 20.927 1.00 92.50 207 LEU A CA 1
ATOM 1627 C C . LEU A 1 207 ? -21.967 3.064 21.782 1.00 92.50 207 LEU A C 1
ATOM 1629 O O . LEU A 1 207 ? -22.720 3.142 22.754 1.00 92.50 207 LEU A O 1
ATOM 1633 N N . LEU A 1 208 ? -21.174 4.062 21.405 1.00 94.00 208 LEU A N 1
ATOM 1634 C CA . LEU A 1 208 ? -21.145 5.393 22.010 1.00 94.00 208 LEU A CA 1
ATOM 1635 C C . LEU A 1 208 ? -21.811 6.391 21.053 1.00 94.00 208 LEU A C 1
ATOM 1637 O O . LEU A 1 208 ? -21.633 6.276 19.843 1.00 94.00 208 LEU A O 1
ATOM 1641 N N . MET A 1 209 ? -22.527 7.392 21.562 1.00 94.12 209 MET A N 1
ATOM 1642 C CA . MET A 1 209 ? -23.044 8.530 20.787 1.00 94.12 209 MET A CA 1
ATOM 1643 C C . MET A 1 209 ? -22.413 9.834 21.278 1.00 94.12 209 MET A C 1
ATOM 1645 O O . MET A 1 209 ? -22.170 9.999 22.466 1.00 94.12 209 MET A O 1
ATOM 1649 N N . ASN A 1 210 ? -22.170 10.794 20.392 1.00 95.25 210 ASN A N 1
ATOM 1650 C CA . ASN A 1 210 ? -21.810 12.158 20.767 1.00 95.25 210 ASN A CA 1
ATOM 1651 C C . ASN A 1 210 ? -22.879 12.779 21.690 1.00 95.25 210 ASN A C 1
ATOM 1653 O O . ASN A 1 210 ? -24.058 12.809 21.343 1.00 95.25 210 ASN A O 1
ATOM 1657 N N . LEU A 1 211 ? -22.472 13.309 22.846 1.00 93.19 211 LEU A N 1
ATOM 1658 C CA . LEU A 1 211 ? -23.398 13.779 23.882 1.00 93.19 211 LEU A CA 1
ATOM 1659 C C . LEU A 1 211 ? -24.216 15.007 23.447 1.00 93.19 211 LEU A C 1
ATOM 1661 O O . LEU A 1 211 ? -25.391 15.106 23.789 1.00 93.19 211 LEU A O 1
ATOM 1665 N N . ASP A 1 212 ? -23.644 15.913 22.648 1.00 88.81 212 ASP A N 1
ATOM 1666 C CA . ASP A 1 212 ? -24.397 17.039 22.072 1.00 88.81 212 ASP A CA 1
ATOM 1667 C C . ASP A 1 212 ? -25.441 16.559 21.047 1.00 88.81 212 ASP A C 1
ATOM 1669 O O . ASP A 1 212 ? -26.538 17.114 20.980 1.00 88.81 212 ASP A O 1
ATOM 1673 N N . THR A 1 213 ? -25.133 15.499 20.287 1.00 87.44 213 THR A N 1
ATOM 1674 C CA . THR A 1 213 ? -26.090 14.834 19.388 1.00 87.44 213 THR A CA 1
ATOM 1675 C C . THR A 1 213 ? -27.210 14.182 20.196 1.00 87.44 213 THR A C 1
ATOM 1677 O O . THR A 1 213 ? -28.376 14.465 19.928 1.00 87.44 213 THR A O 1
ATOM 1680 N N . TRP A 1 214 ? -26.876 13.392 21.223 1.00 92.06 214 TRP A N 1
ATOM 1681 C CA . TRP A 1 214 ? -27.848 12.760 22.124 1.00 92.06 214 TRP A CA 1
ATOM 1682 C C . TRP A 1 214 ? -28.811 13.784 22.736 1.00 92.06 214 TRP A C 1
ATOM 1684 O O . TRP A 1 214 ? -30.026 13.660 22.598 1.00 92.06 214 TRP A O 1
ATOM 1694 N N . ASN A 1 215 ? -28.269 14.860 23.312 1.00 92.56 215 ASN A N 1
ATOM 1695 C CA . ASN A 1 215 ? -29.035 15.953 23.921 1.00 92.56 215 ASN A CA 1
ATOM 1696 C C . ASN A 1 215 ? -29.835 16.807 22.915 1.00 92.56 215 ASN A C 1
ATOM 1698 O O . ASN A 1 215 ? -30.576 17.698 23.334 1.00 92.56 215 ASN A O 1
ATOM 1702 N N . SER A 1 216 ? -29.665 16.589 21.605 1.00 89.44 216 SER A N 1
ATOM 1703 C CA . SER A 1 216 ? -30.440 17.262 20.553 1.00 89.44 216 SER A CA 1
ATOM 1704 C C . SER A 1 216 ? -31.659 16.465 20.074 1.00 89.44 216 SER A C 1
ATOM 1706 O O . SER A 1 216 ? -32.542 17.055 19.448 1.00 89.44 216 SER A O 1
ATOM 1708 N N . LEU A 1 217 ? -31.714 15.163 20.383 1.00 87.50 217 LEU A N 1
ATOM 1709 C CA . LEU A 1 217 ? -32.882 14.304 20.173 1.00 87.50 217 LEU A CA 1
ATOM 1710 C C . LEU A 1 217 ? -33.987 14.656 21.181 1.00 87.50 217 LEU A C 1
ATOM 1712 O O . LEU A 1 217 ? -33.706 15.209 22.247 1.00 87.50 217 LEU A O 1
ATOM 1716 N N . ASP A 1 218 ? -35.244 14.339 20.862 1.00 89.06 218 ASP A N 1
ATOM 1717 C CA . ASP A 1 218 ? -36.335 14.504 21.827 1.00 89.06 218 ASP A CA 1
ATOM 1718 C C . ASP A 1 218 ? -36.428 13.332 22.823 1.00 89.06 218 ASP A C 1
ATOM 1720 O O . ASP A 1 218 ? -35.914 12.240 22.580 1.00 89.06 218 ASP A O 1
ATOM 1724 N N . GLU A 1 219 ? -37.069 13.578 23.972 1.00 90.00 219 GLU A N 1
ATOM 1725 C CA . GLU A 1 219 ? -37.186 12.615 25.082 1.00 90.00 219 GLU A CA 1
ATOM 1726 C C . GLU A 1 219 ? -37.862 11.289 24.667 1.00 90.00 219 GLU A C 1
ATOM 1728 O O . GLU A 1 219 ? -37.645 10.264 25.311 1.00 90.00 219 GLU A O 1
ATOM 1733 N N . THR A 1 220 ? -38.665 11.288 23.595 1.00 90.56 220 THR A N 1
ATOM 1734 C CA . THR A 1 220 ? -39.309 10.079 23.056 1.00 90.56 220 THR A CA 1
ATOM 1735 C C . THR A 1 220 ? -38.299 9.263 22.261 1.00 90.56 220 THR A C 1
ATOM 1737 O O . THR A 1 220 ? -38.106 8.089 22.570 1.00 90.56 220 THR A O 1
ATOM 1740 N N . THR A 1 221 ? -37.594 9.892 21.311 1.00 87.88 221 THR A N 1
ATOM 1741 C CA . THR A 1 221 ? -36.531 9.237 20.529 1.00 87.88 221 THR A CA 1
ATOM 1742 C C . THR A 1 221 ? -35.433 8.680 21.443 1.00 87.88 221 THR A C 1
ATOM 1744 O O . THR A 1 221 ? -34.964 7.565 21.227 1.00 87.88 221 THR A O 1
ATOM 1747 N N . GLN A 1 222 ? -35.045 9.409 22.499 1.00 91.12 222 GLN A N 1
ATOM 1748 C CA . GLN A 1 222 ? -34.071 8.927 23.489 1.00 91.12 222 GLN A CA 1
ATOM 1749 C C . GLN A 1 222 ? -34.543 7.636 24.181 1.00 91.12 222 GLN A C 1
ATOM 1751 O O . GLN A 1 222 ? -33.814 6.644 24.193 1.00 91.12 222 GLN A O 1
ATOM 1756 N N . ALA A 1 223 ? -35.776 7.618 24.697 1.00 91.69 223 ALA A N 1
ATOM 1757 C CA . ALA A 1 223 ? -36.335 6.447 25.373 1.00 91.69 223 ALA A CA 1
ATOM 1758 C C . ALA A 1 223 ? -36.539 5.245 24.428 1.00 91.69 223 ALA A C 1
ATOM 1760 O O . ALA A 1 223 ? -36.359 4.100 24.843 1.00 91.69 223 ALA A O 1
ATOM 1761 N N . GLU A 1 224 ? -36.888 5.491 23.161 1.00 91.12 224 GLU A N 1
ATOM 1762 C CA . GLU A 1 224 ? -36.993 4.455 22.124 1.00 91.12 224 GLU A CA 1
ATOM 1763 C C . GLU A 1 224 ? -35.619 3.843 21.802 1.00 91.12 224 GLU A C 1
ATOM 1765 O O . GLU A 1 224 ? -35.502 2.618 21.741 1.00 91.12 224 GLU A O 1
ATOM 1770 N N . ILE A 1 225 ? -34.562 4.661 21.691 1.00 90.12 225 ILE A N 1
ATOM 1771 C CA . ILE A 1 225 ? -33.187 4.179 21.474 1.00 90.12 225 ILE A CA 1
ATOM 1772 C C . ILE A 1 225 ? -32.689 3.342 22.661 1.00 90.12 225 ILE A C 1
ATOM 1774 O O . ILE A 1 225 ? -32.136 2.265 22.442 1.00 90.12 225 ILE A O 1
ATOM 1778 N N . GLU A 1 226 ? -32.886 3.794 23.904 1.00 90.94 226 GLU A N 1
ATOM 1779 C CA . GLU A 1 226 ? -32.461 3.044 25.101 1.00 90.94 226 GLU A CA 1
ATOM 1780 C C . GLU A 1 226 ? -33.216 1.711 25.243 1.00 90.94 226 GLU A C 1
ATOM 1782 O O . GLU A 1 226 ? -32.608 0.682 25.548 1.00 90.94 226 GLU A O 1
ATOM 1787 N N . ALA A 1 227 ? -34.521 1.689 24.948 1.00 89.75 227 ALA A N 1
ATOM 1788 C CA . ALA A 1 227 ? -35.314 0.460 24.959 1.00 89.75 227 ALA A CA 1
ATOM 1789 C C . ALA A 1 227 ? -34.886 -0.531 23.859 1.00 89.75 227 ALA A C 1
ATOM 1791 O O . ALA A 1 227 ? -34.763 -1.729 24.130 1.00 89.75 227 ALA A O 1
ATOM 1792 N N . ALA A 1 228 ? -34.631 -0.043 22.640 1.00 89.06 228 ALA A N 1
ATOM 1793 C CA . ALA A 1 228 ? -34.163 -0.865 21.524 1.00 89.06 228 ALA A CA 1
ATOM 1794 C C . ALA A 1 228 ? -32.750 -1.420 21.774 1.00 89.06 228 ALA A C 1
ATOM 1796 O O . ALA A 1 228 ? -32.499 -2.601 21.528 1.00 89.06 228 ALA A O 1
ATOM 1797 N N . ALA A 1 229 ? -31.841 -0.604 22.319 1.00 89.31 229 ALA A N 1
ATOM 1798 C CA . ALA A 1 229 ? -30.499 -1.030 22.706 1.00 89.31 229 ALA A CA 1
ATOM 1799 C C . ALA A 1 229 ? -30.537 -2.185 23.719 1.00 89.31 229 ALA A C 1
ATOM 1801 O O . ALA A 1 229 ? -30.007 -3.261 23.435 1.00 89.31 229 ALA A O 1
ATOM 1802 N N . LEU A 1 230 ? -31.231 -2.003 24.849 1.00 87.06 230 LEU A N 1
ATOM 1803 C CA . LEU A 1 230 ? -31.333 -3.013 25.909 1.00 87.06 230 LEU A CA 1
ATOM 1804 C C . LEU A 1 230 ? -31.964 -4.327 25.414 1.00 87.06 230 LEU A C 1
ATOM 1806 O O . LEU A 1 230 ? -31.516 -5.414 25.785 1.00 87.06 230 LEU A O 1
ATOM 1810 N N . ALA A 1 231 ? -32.992 -4.242 24.562 1.00 86.38 231 ALA A N 1
ATOM 1811 C CA . ALA A 1 231 ? -33.612 -5.421 23.959 1.00 86.38 231 ALA A CA 1
ATOM 1812 C C . ALA A 1 231 ? -32.626 -6.188 23.060 1.00 86.38 231 ALA A C 1
ATOM 1814 O O . ALA A 1 231 ? -32.533 -7.417 23.149 1.00 86.38 231 ALA A O 1
ATOM 1815 N N . TYR A 1 232 ? -31.864 -5.467 22.234 1.00 87.56 232 TYR A N 1
ATOM 1816 C CA . TYR A 1 232 ? -30.952 -6.062 21.263 1.00 87.56 232 TYR A CA 1
ATOM 1817 C C . TYR A 1 232 ? -29.645 -6.580 21.878 1.00 87.56 232 TYR A C 1
ATOM 1819 O O . TYR A 1 232 ? -29.087 -7.553 21.373 1.00 87.56 232 TYR A O 1
ATOM 1827 N N . GLU A 1 233 ? -29.165 -6.027 23.001 1.00 85.19 233 GLU A N 1
ATOM 1828 C CA . GLU A 1 233 ? -27.995 -6.584 23.705 1.00 85.19 233 GLU A CA 1
ATOM 1829 C C . GLU A 1 233 ? -28.176 -8.079 24.023 1.00 85.19 233 GLU A C 1
ATOM 1831 O O . GLU A 1 233 ? -27.271 -8.890 23.795 1.00 85.19 233 GLU A O 1
ATOM 1836 N N . LYS A 1 234 ? -29.382 -8.463 24.452 1.00 79.88 234 LYS A N 1
ATOM 1837 C CA . LYS A 1 234 ? -29.757 -9.851 24.755 1.00 79.88 234 LYS A CA 1
ATOM 1838 C C . LYS A 1 234 ? -29.756 -10.759 23.522 1.00 79.88 234 LYS A C 1
ATOM 1840 O O . LYS A 1 234 ? -29.351 -11.921 23.608 1.00 79.88 234 LYS A O 1
ATOM 1845 N N . GLU A 1 235 ? -30.197 -10.237 22.380 1.00 81.81 235 GLU A N 1
ATOM 1846 C CA . GLU A 1 235 ? -30.160 -10.947 21.099 1.00 81.81 235 GLU A CA 1
ATOM 1847 C C . GLU A 1 235 ? -28.715 -11.097 20.596 1.00 81.81 235 GLU A C 1
ATOM 1849 O O . GLU A 1 235 ? -28.308 -12.195 20.212 1.00 81.81 235 GLU A O 1
ATOM 1854 N N . SER A 1 236 ? -27.898 -10.044 20.724 1.00 82.25 236 SER A N 1
ATOM 1855 C CA . SER A 1 236 ? -26.506 -10.014 20.259 1.00 82.25 236 SER A CA 1
ATOM 1856 C C . SER A 1 236 ? -25.631 -11.125 20.857 1.00 82.25 236 SER A C 1
ATOM 1858 O O . SER A 1 236 ? -24.894 -11.775 20.117 1.00 82.25 236 SER A O 1
ATOM 1860 N N . SER A 1 237 ? -25.756 -11.431 22.158 1.00 76.94 237 SER A N 1
ATOM 1861 C CA . SER A 1 237 ? -25.028 -12.557 22.770 1.00 76.94 237 SER A CA 1
ATOM 1862 C C . SER A 1 237 ? -25.413 -13.906 22.144 1.00 76.94 237 SER A C 1
ATOM 1864 O O . SER A 1 237 ? -24.546 -14.746 21.927 1.00 76.94 237 SER A O 1
ATOM 1866 N N . THR A 1 238 ? -26.686 -14.098 21.777 1.00 80.19 238 THR A N 1
ATOM 1867 C CA . THR A 1 238 ? -27.144 -15.334 21.111 1.00 80.19 238 THR A CA 1
ATOM 1868 C C . THR A 1 238 ? -26.592 -15.441 19.684 1.00 80.19 238 THR A C 1
ATOM 1870 O O . THR A 1 238 ? -26.260 -16.537 19.228 1.00 80.19 238 THR A O 1
ATOM 1873 N N . ILE A 1 239 ? -26.462 -14.308 18.983 1.00 81.31 239 ILE A N 1
ATOM 1874 C CA . ILE A 1 239 ? -25.820 -14.237 17.663 1.00 81.31 239 ILE A CA 1
ATOM 1875 C C . ILE A 1 239 ? -24.335 -14.621 17.781 1.00 81.31 239 ILE A C 1
ATOM 1877 O O . ILE A 1 239 ? -23.872 -15.481 17.031 1.00 81.31 239 ILE A O 1
ATOM 1881 N N . PHE A 1 240 ? -23.604 -14.060 18.753 1.00 79.19 240 PHE A N 1
ATOM 1882 C CA . PHE A 1 240 ? -22.186 -14.377 18.970 1.00 79.19 240 PHE A CA 1
ATOM 1883 C C . PHE A 1 240 ? -21.932 -15.866 19.257 1.00 79.19 240 PHE A C 1
ATOM 1885 O O . PHE A 1 240 ? -21.024 -16.434 18.655 1.00 79.19 240 PHE A O 1
ATOM 1892 N N . ASP A 1 241 ? -22.756 -16.527 20.076 1.00 79.19 241 ASP A N 1
ATOM 1893 C CA . ASP A 1 241 ? -22.617 -17.967 20.364 1.00 79.19 241 ASP A CA 1
ATOM 1894 C C . ASP A 1 241 ? -22.783 -18.844 19.101 1.00 79.19 241 ASP A C 1
ATOM 1896 O O . ASP A 1 241 ? -22.057 -19.827 18.889 1.00 79.19 241 ASP A O 1
ATOM 1900 N N . GLY A 1 242 ? -23.714 -18.468 18.214 1.00 78.69 242 GLY A N 1
ATOM 1901 C CA . GLY A 1 242 ? -23.905 -19.124 16.916 1.00 78.69 242 GLY A CA 1
ATOM 1902 C C . GLY A 1 242 ? -22.734 -18.893 15.953 1.00 78.69 242 GLY A C 1
ATOM 1903 O O . GLY A 1 242 ? -22.281 -19.829 15.281 1.00 78.69 242 GLY A O 1
ATOM 1904 N N . LEU A 1 243 ? -22.206 -17.666 15.922 1.00 81.12 243 LEU A N 1
ATOM 1905 C CA . LEU A 1 243 ? -21.033 -17.308 15.124 1.00 81.12 243 LEU A CA 1
ATOM 1906 C C . LEU A 1 243 ? -19.778 -18.042 15.607 1.00 81.12 243 LEU A C 1
ATOM 1908 O O . LEU A 1 243 ? -19.115 -18.671 14.791 1.00 81.12 243 LEU A O 1
ATOM 1912 N N . ALA A 1 244 ? -19.488 -18.052 16.911 1.00 78.81 244 ALA A N 1
ATOM 1913 C CA . ALA A 1 244 ? -18.310 -18.715 17.479 1.00 78.81 244 ALA A CA 1
ATOM 1914 C C . ALA A 1 244 ? -18.293 -20.230 17.208 1.00 78.81 244 ALA A C 1
ATOM 1916 O O . ALA A 1 244 ? -17.234 -20.815 16.963 1.00 78.81 244 ALA A O 1
ATOM 1917 N N . THR A 1 245 ? -19.470 -20.865 17.196 1.00 79.31 245 THR A N 1
ATOM 1918 C CA . THR A 1 245 ? -19.617 -22.277 16.808 1.00 79.31 245 THR A CA 1
ATOM 1919 C C . THR A 1 245 ? -19.262 -22.483 15.330 1.00 79.31 245 THR A C 1
ATOM 1921 O O . THR A 1 245 ? -18.432 -23.332 15.004 1.00 79.31 245 THR A O 1
ATOM 1924 N N . THR A 1 246 ? -19.844 -21.670 14.442 1.00 82.25 246 THR A N 1
ATOM 1925 C CA . THR A 1 246 ? -19.631 -21.742 12.981 1.00 82.25 246 THR A CA 1
ATOM 1926 C C . THR A 1 246 ? -18.182 -21.429 12.593 1.00 82.25 246 THR A C 1
ATOM 1928 O O . THR A 1 246 ? -17.594 -22.098 11.738 1.00 82.25 246 THR A O 1
ATOM 1931 N N . GLU A 1 247 ? -17.585 -20.439 13.256 1.00 85.31 247 GLU A N 1
ATOM 1932 C CA . GLU A 1 247 ? -16.194 -20.036 13.083 1.00 85.31 247 GLU A CA 1
ATOM 1933 C C . GLU A 1 247 ? -15.254 -21.206 13.381 1.00 85.31 247 GLU A C 1
ATOM 1935 O O . GLU A 1 247 ? -14.405 -21.559 12.565 1.00 85.31 247 GLU A O 1
ATOM 1940 N N . MET A 1 248 ? -15.443 -21.850 14.536 1.00 81.88 248 MET A N 1
ATOM 1941 C CA . MET A 1 248 ? -14.609 -22.959 14.992 1.00 81.88 248 MET A CA 1
ATOM 1942 C C . MET A 1 248 ? -14.695 -24.170 14.054 1.00 81.88 248 MET A C 1
ATOM 1944 O O . MET A 1 248 ? -13.667 -24.770 13.737 1.00 81.88 248 MET A O 1
ATOM 1948 N N . GLU A 1 249 ? -15.898 -24.518 13.581 1.00 86.81 249 GLU A N 1
ATOM 1949 C CA . GLU A 1 249 ? -16.074 -25.572 12.573 1.00 86.81 249 GLU A CA 1
ATOM 1950 C C . GLU A 1 249 ? -15.337 -25.235 11.267 1.00 86.81 249 GLU A C 1
ATOM 1952 O O . GLU A 1 249 ? -14.711 -26.115 10.671 1.00 86.81 249 GLU A O 1
ATOM 1957 N N . THR A 1 250 ? -15.348 -23.963 10.859 1.00 87.19 250 THR A N 1
ATOM 1958 C CA . THR A 1 250 ? -14.694 -23.499 9.627 1.00 87.19 250 THR A CA 1
ATOM 1959 C C . THR A 1 250 ? -13.169 -23.473 9.748 1.00 87.19 250 THR A C 1
ATOM 1961 O O . THR A 1 250 ? -12.492 -23.999 8.869 1.00 87.19 250 THR A O 1
ATOM 1964 N N . LEU A 1 251 ? -12.606 -22.958 10.848 1.00 86.88 251 LEU A N 1
ATOM 1965 C CA . LEU A 1 251 ? -11.151 -22.955 11.074 1.00 86.88 251 LEU A CA 1
ATOM 1966 C C . LEU A 1 251 ? -10.574 -24.383 11.068 1.00 86.88 251 LEU A C 1
ATOM 1968 O O . LEU A 1 251 ? -9.517 -24.619 10.485 1.00 86.88 251 LEU A O 1
ATOM 1972 N N . ILE A 1 252 ? -11.287 -25.350 11.658 1.00 89.25 252 ILE A N 1
ATOM 1973 C CA . ILE A 1 252 ? -10.899 -26.770 11.622 1.00 89.25 252 ILE A CA 1
ATOM 1974 C C . ILE A 1 252 ? -11.032 -27.347 10.201 1.00 89.25 252 ILE A C 1
ATOM 1976 O O . ILE A 1 252 ? -10.186 -28.138 9.782 1.00 89.25 252 ILE A O 1
ATOM 1980 N N . ALA A 1 253 ? -12.069 -26.968 9.446 1.00 90.44 253 ALA A N 1
ATOM 1981 C CA . ALA A 1 253 ? -12.273 -27.434 8.072 1.00 90.44 253 ALA A CA 1
ATOM 1982 C C . ALA A 1 253 ? -11.195 -26.924 7.095 1.00 90.44 253 ALA A C 1
ATOM 1984 O O . ALA A 1 253 ? -10.776 -27.681 6.218 1.00 90.44 253 ALA A O 1
ATOM 1985 N N . GLU A 1 254 ? -10.713 -25.693 7.288 1.00 93.00 254 GLU A N 1
ATOM 1986 C CA . GLU A 1 254 ? -9.581 -25.106 6.549 1.00 93.00 254 GLU A CA 1
ATOM 1987 C C . GLU A 1 254 ? -8.207 -25.624 7.032 1.00 93.00 254 GLU A C 1
ATOM 1989 O O . GLU A 1 254 ? -7.179 -25.325 6.429 1.00 93.00 254 GLU A O 1
ATOM 1994 N N . GLY A 1 255 ? -8.180 -26.468 8.072 1.00 88.62 255 GLY A N 1
ATOM 1995 C CA . GLY A 1 255 ? -7.005 -27.246 8.474 1.00 88.62 255 GLY A CA 1
ATOM 1996 C C . GLY A 1 255 ? -6.268 -26.766 9.724 1.00 88.62 255 GLY A C 1
ATOM 1997 O O . GLY A 1 255 ? -5.209 -27.318 10.018 1.00 88.62 255 GLY A O 1
ATOM 1998 N N . MET A 1 256 ? -6.801 -25.795 10.475 1.00 91.81 256 MET A N 1
ATOM 1999 C CA . MET A 1 256 ? -6.169 -25.353 11.722 1.00 91.81 256 MET A CA 1
ATOM 2000 C C . MET A 1 256 ? -6.272 -26.396 12.845 1.00 91.81 256 MET A C 1
ATOM 2002 O O . MET A 1 256 ? -7.324 -27.001 13.072 1.00 91.81 256 MET A O 1
ATOM 2006 N N . GLU A 1 257 ? -5.194 -26.538 13.617 1.00 91.06 257 GLU A N 1
ATOM 2007 C CA . GLU A 1 257 ? -5.104 -27.461 14.751 1.00 91.06 257 GLU A CA 1
ATOM 2008 C C . GLU A 1 257 ? -5.247 -26.739 16.108 1.00 91.06 257 GLU A C 1
ATOM 2010 O O . GLU A 1 257 ? -4.753 -25.630 16.327 1.00 91.06 257 GLU A O 1
ATOM 2015 N N . ALA A 1 258 ? -5.897 -27.396 17.071 1.00 84.31 258 ALA A N 1
ATOM 2016 C CA . ALA A 1 258 ? -5.950 -26.910 18.448 1.00 84.31 258 ALA A CA 1
ATOM 2017 C C . ALA A 1 258 ? -4.599 -27.124 19.154 1.00 84.31 258 ALA A C 1
ATOM 2019 O O . ALA A 1 258 ? -3.994 -28.191 19.036 1.00 84.31 258 ALA A O 1
ATOM 2020 N N . THR A 1 259 ? -4.151 -26.144 19.941 1.00 81.75 259 THR A N 1
ATOM 2021 C CA . THR A 1 259 ? -2.985 -26.283 20.824 1.00 81.75 259 THR A CA 1
ATOM 2022 C C . THR A 1 259 ? -3.329 -25.841 22.248 1.00 81.75 259 THR A C 1
ATOM 2024 O O . THR A 1 259 ? -3.841 -24.746 22.473 1.00 81.75 259 THR A O 1
ATOM 2027 N N . ASP A 1 260 ? -3.080 -26.714 23.222 1.00 75.94 260 ASP A N 1
ATOM 2028 C CA . ASP A 1 260 ? -3.447 -26.488 24.622 1.00 75.94 260 ASP A CA 1
ATOM 2029 C C . ASP A 1 260 ? -2.273 -25.944 25.447 1.00 75.94 260 ASP A C 1
ATOM 2031 O O . ASP A 1 260 ? -1.103 -26.246 25.189 1.00 75.94 260 ASP A O 1
ATOM 2035 N N . PHE A 1 261 ? -2.579 -25.189 26.505 1.00 68.81 261 PHE A N 1
ATOM 2036 C CA . PHE A 1 261 ? -1.590 -24.893 27.543 1.00 68.81 261 PHE A CA 1
ATOM 2037 C C . PHE A 1 261 ? -1.171 -26.168 28.290 1.00 68.81 261 PHE A C 1
ATOM 2039 O O . PHE A 1 261 ? -2.003 -27.001 28.650 1.00 68.81 261 PHE A O 1
ATOM 2046 N N . GLN A 1 262 ? 0.122 -26.284 28.613 1.00 65.88 262 GLN A N 1
ATOM 2047 C CA . GLN A 1 262 ? 0.603 -27.324 29.527 1.00 65.88 262 GLN A CA 1
ATOM 2048 C C . GLN A 1 262 ? -0.113 -27.213 30.888 1.00 65.88 262 GLN A C 1
ATOM 2050 O O . GLN A 1 262 ? -0.298 -26.088 31.360 1.00 65.88 262 GLN A O 1
ATOM 2055 N N . PRO A 1 263 ? -0.464 -28.327 31.567 1.00 57.09 263 PRO A N 1
ATOM 2056 C CA . PRO A 1 263 ? -1.242 -28.291 32.811 1.00 57.09 263 PRO A CA 1
ATOM 2057 C C . PRO A 1 263 ? -0.646 -27.396 33.908 1.00 57.09 263 PRO A C 1
ATOM 2059 O O . PRO A 1 263 ? -1.380 -26.722 34.627 1.00 57.09 263 PRO A O 1
ATOM 2062 N N . GLU A 1 264 ? 0.686 -27.336 34.002 1.00 56.91 264 GLU A N 1
ATOM 2063 C CA . GLU A 1 264 ? 1.393 -26.471 34.954 1.00 56.91 264 GLU A CA 1
ATOM 2064 C C . GLU A 1 264 ? 1.197 -24.976 34.644 1.00 56.91 264 GLU A C 1
ATOM 2066 O O . GLU A 1 264 ? 1.000 -24.183 35.562 1.00 56.91 264 GLU A O 1
ATOM 2071 N N . PHE A 1 265 ? 1.169 -24.584 33.364 1.00 52.50 265 PHE A N 1
ATOM 2072 C CA . PHE A 1 265 ? 0.868 -23.209 32.947 1.00 52.50 265 PHE A CA 1
ATOM 2073 C C . PHE A 1 265 ? -0.628 -22.892 33.038 1.00 52.50 265 PHE A C 1
ATOM 2075 O O . PHE A 1 265 ? -0.982 -21.814 33.520 1.00 52.50 265 PHE A O 1
ATOM 2082 N N . ALA A 1 266 ? -1.502 -23.831 32.661 1.00 49.62 266 ALA A N 1
ATOM 2083 C CA . ALA A 1 266 ? -2.952 -23.697 32.794 1.00 49.62 266 ALA A CA 1
ATOM 2084 C C . ALA A 1 266 ? -3.369 -23.431 34.254 1.00 49.62 266 ALA A C 1
ATOM 2086 O O . ALA A 1 266 ? -4.207 -22.574 34.503 1.00 49.62 266 ALA A O 1
ATOM 2087 N N . ALA A 1 267 ? -2.707 -24.065 35.229 1.00 45.44 267 ALA A N 1
ATOM 2088 C CA . ALA A 1 267 ? -2.911 -23.788 36.653 1.00 45.44 267 ALA A CA 1
ATOM 2089 C C . ALA A 1 267 ? -2.404 -22.398 37.112 1.00 45.44 267 ALA A C 1
ATOM 2091 O O . ALA A 1 267 ? -2.841 -21.893 38.148 1.00 45.44 267 ALA A O 1
ATOM 2092 N N . THR A 1 268 ? -1.485 -21.761 36.371 1.00 43.41 268 THR A N 1
ATOM 2093 C CA . THR A 1 268 ? -1.009 -20.387 36.662 1.00 43.41 268 THR A CA 1
ATOM 2094 C C . THR A 1 268 ? -1.822 -19.295 35.975 1.00 43.41 268 THR A C 1
ATOM 2096 O O . THR A 1 268 ? -1.864 -18.165 36.475 1.00 43.41 268 THR A O 1
ATOM 2099 N N . LEU A 1 269 ? -2.505 -19.627 34.876 1.00 43.69 269 LEU A N 1
ATOM 2100 C CA . LEU A 1 269 ? -3.601 -18.837 34.328 1.00 43.69 269 LEU A CA 1
ATOM 2101 C C . LEU A 1 269 ? -4.774 -18.948 35.302 1.00 43.69 269 LEU A C 1
ATOM 2103 O O . LEU A 1 269 ? -5.667 -19.774 35.137 1.00 43.69 269 LEU A O 1
ATOM 2107 N N . LYS A 1 270 ? -4.742 -18.125 36.360 1.00 37.56 270 LYS A N 1
ATOM 2108 C CA . LYS A 1 270 ? -5.839 -18.023 37.324 1.00 37.56 270 LYS A CA 1
ATOM 2109 C C . LYS A 1 270 ? -7.134 -17.835 36.550 1.00 37.56 270 LYS A C 1
ATOM 2111 O O . LYS A 1 270 ? -7.334 -16.778 35.952 1.00 37.56 270 LYS A O 1
ATOM 2116 N N . ILE A 1 271 ? -8.003 -18.840 36.598 1.00 37.75 271 ILE A N 1
ATOM 2117 C CA . ILE A 1 271 ? -9.346 -18.725 36.057 1.00 37.75 271 ILE A CA 1
ATOM 2118 C C . ILE A 1 271 ? -10.068 -17.732 36.967 1.00 37.75 271 ILE A C 1
ATOM 2120 O O . ILE A 1 271 ? -10.542 -18.086 38.048 1.00 37.75 271 ILE A O 1
ATOM 2124 N N . VAL A 1 272 ? -10.078 -16.459 36.569 1.00 36.19 272 VAL A N 1
ATOM 2125 C CA . VAL A 1 272 ? -10.936 -15.439 37.173 1.00 36.19 272 VAL A CA 1
ATOM 2126 C C . VAL A 1 272 ? -12.333 -15.725 36.653 1.00 36.19 272 VAL A C 1
ATOM 2128 O O . VAL A 1 272 ? -12.822 -15.083 35.729 1.00 36.19 272 VAL A O 1
ATOM 2131 N N . LEU A 1 273 ? -12.932 -16.772 37.216 1.00 35.56 273 LEU A N 1
ATOM 2132 C CA . LEU A 1 273 ? -14.339 -17.035 37.030 1.00 35.56 273 LEU A CA 1
ATOM 2133 C C . LEU A 1 273 ? -15.098 -15.889 37.688 1.00 35.56 273 LEU A C 1
ATOM 2135 O O . LEU A 1 273 ? -14.838 -15.577 38.858 1.00 35.56 273 LEU A O 1
ATOM 2139 N N . PRO A 1 274 ? -16.022 -15.256 36.967 1.00 38.12 274 PRO A N 1
ATOM 2140 C CA . PRO A 1 274 ? -16.879 -14.272 37.582 1.00 38.12 274 PRO A CA 1
ATOM 2141 C C . PRO A 1 274 ? -17.769 -14.885 38.660 1.00 38.12 274 PRO A C 1
ATOM 2143 O O . PRO A 1 274 ? -18.080 -16.074 38.622 1.00 38.12 274 PRO A O 1
ATOM 2146 N N . GLY A 1 275 ? -18.217 -14.063 39.613 1.00 37.12 275 GLY A N 1
ATOM 2147 C CA . GLY A 1 275 ? -18.952 -14.523 40.797 1.00 37.12 275 GLY A CA 1
ATOM 2148 C C . GLY A 1 275 ? -20.096 -15.516 40.523 1.00 37.12 275 GLY A C 1
ATOM 2149 O O . GLY A 1 275 ? -20.128 -16.556 41.183 1.00 37.12 275 GLY A O 1
ATOM 2150 N N . PRO A 1 276 ? -20.976 -15.271 39.530 1.00 39.72 276 PRO A N 1
ATOM 2151 C CA . PRO A 1 276 ? -22.042 -16.205 39.156 1.00 39.72 276 PRO A CA 1
ATOM 2152 C C . PRO A 1 276 ? -21.564 -17.546 38.574 1.00 39.72 276 PRO A C 1
ATOM 2154 O O . PRO A 1 276 ? -22.301 -18.527 38.634 1.00 39.72 276 PRO A O 1
ATOM 2157 N N . GLU A 1 277 ? -20.350 -17.621 38.020 1.00 44.31 2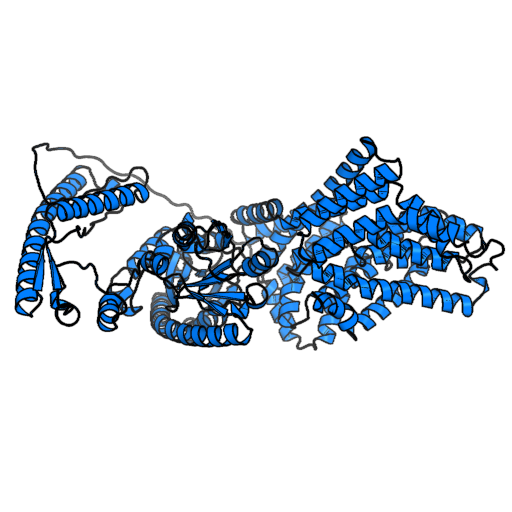77 GLU A N 1
ATOM 2158 C CA . GLU A 1 277 ? -19.809 -18.825 37.371 1.00 44.31 277 GLU A CA 1
ATOM 2159 C C . GLU A 1 277 ? -18.948 -19.697 38.288 1.00 44.31 277 GLU A C 1
ATOM 2161 O O . GLU A 1 277 ? -18.808 -20.894 38.025 1.00 44.31 277 GLU A O 1
ATOM 2166 N N . ILE A 1 278 ? -18.418 -19.145 39.385 1.00 49.69 278 ILE A N 1
ATOM 2167 C CA . ILE A 1 278 ? -17.610 -19.902 40.356 1.00 49.69 278 ILE A CA 1
ATOM 2168 C C . ILE A 1 278 ? -18.396 -21.100 40.912 1.00 49.69 278 ILE A C 1
ATOM 2170 O O . ILE A 1 278 ? -17.861 -22.205 41.004 1.00 49.69 278 ILE A O 1
ATOM 2174 N N . TYR A 1 279 ? -19.674 -20.905 41.243 1.00 55.44 279 TYR A N 1
ATOM 2175 C CA . TYR A 1 279 ? -20.520 -21.955 41.814 1.00 55.44 279 TYR A CA 1
ATOM 2176 C C . TYR A 1 279 ? -20.835 -23.075 40.792 1.00 55.44 279 TYR A C 1
ATOM 2178 O O . TYR A 1 279 ? -20.518 -24.232 41.080 1.00 55.44 279 TYR A O 1
ATOM 2186 N N . PRO A 1 280 ? -21.320 -22.787 39.563 1.00 48.75 280 PRO A N 1
ATOM 2187 C CA . PRO A 1 280 ? -21.409 -23.779 38.487 1.00 48.75 280 PRO A CA 1
ATOM 2188 C C . PRO A 1 280 ? -20.080 -24.441 38.101 1.00 48.75 280 PRO A C 1
ATOM 2190 O O . PRO A 1 280 ? -20.091 -25.521 37.514 1.00 48.75 280 PRO A O 1
ATOM 2193 N N . ALA A 1 281 ? -18.931 -23.801 38.329 1.00 47.53 281 ALA A N 1
ATOM 2194 C CA . ALA A 1 281 ? -17.624 -24.394 38.052 1.00 47.53 281 ALA A CA 1
ATOM 2195 C C . ALA A 1 281 ? -17.182 -25.380 39.141 1.00 47.53 281 ALA A C 1
ATOM 2197 O O . ALA A 1 281 ? -16.637 -26.429 38.802 1.00 47.53 281 ALA A O 1
ATOM 2198 N N . LEU A 1 282 ? -17.469 -25.089 40.414 1.00 56.50 282 LEU A N 1
ATOM 2199 C CA . LEU A 1 282 ? -17.320 -26.042 41.520 1.00 56.50 282 LEU A CA 1
ATOM 2200 C C . LEU A 1 282 ? -18.238 -27.255 41.322 1.00 56.50 282 LEU A C 1
ATOM 2202 O O . LEU A 1 282 ? -17.762 -28.387 41.324 1.00 56.50 282 LEU A O 1
ATOM 2206 N N . GLU A 1 283 ? -19.524 -27.025 41.035 1.00 59.69 283 GLU A N 1
ATOM 2207 C CA . GLU A 1 283 ? -20.505 -28.091 40.768 1.00 59.69 283 GLU A CA 1
ATOM 2208 C C . GLU A 1 283 ? -20.078 -29.007 39.603 1.00 59.69 283 GLU A C 1
ATOM 2210 O O . GLU A 1 283 ? -20.257 -30.224 39.653 1.00 59.69 283 GLU A O 1
ATOM 2215 N N . ARG A 1 284 ? -19.471 -28.433 38.553 1.00 54.38 284 ARG A N 1
ATOM 2216 C CA . ARG A 1 284 ? -18.970 -29.174 37.382 1.00 54.38 284 ARG A CA 1
ATOM 2217 C C . ARG A 1 284 ? -17.554 -29.745 37.554 1.00 54.38 284 ARG A C 1
ATOM 2219 O O . ARG A 1 284 ? -17.069 -30.385 36.623 1.00 54.38 284 ARG A O 1
ATOM 2226 N N . GLY A 1 285 ? -16.892 -29.535 38.695 1.00 50.69 285 GLY A N 1
ATOM 2227 C CA . GLY A 1 285 ? -15.520 -30.001 38.944 1.00 50.69 285 GLY A CA 1
ATOM 2228 C C . GLY A 1 285 ? -14.457 -29.339 38.055 1.00 50.69 285 GLY A C 1
ATOM 2229 O O . GLY A 1 285 ? -13.439 -29.954 37.750 1.00 50.69 285 GLY A O 1
ATOM 2230 N N . VAL A 1 286 ? -14.709 -28.108 37.600 1.00 44.16 286 VAL A N 1
ATOM 2231 C CA . VAL A 1 286 ? -13.786 -27.298 36.780 1.00 44.16 286 VAL A CA 1
ATOM 2232 C C . VAL A 1 286 ? -12.714 -26.626 37.649 1.00 44.16 286 VAL A C 1
ATOM 2234 O O . VAL A 1 286 ? -11.620 -26.342 37.167 1.00 44.16 286 VAL A O 1
ATOM 2237 N N . VAL A 1 287 ? -13.014 -26.389 38.930 1.00 44.66 287 VAL A N 1
ATOM 2238 C CA . VAL A 1 287 ? -12.078 -25.876 39.941 1.00 44.66 287 VAL A CA 1
ATOM 2239 C C . VAL A 1 287 ? -12.246 -26.646 41.254 1.00 44.66 287 VAL A C 1
ATOM 2241 O O . VAL A 1 287 ? -13.367 -26.961 41.641 1.00 44.66 287 VAL A O 1
ATOM 2244 N N . ASP A 1 288 ? -11.145 -26.919 41.961 1.00 44.12 288 ASP A N 1
ATOM 2245 C CA . ASP A 1 288 ? -11.146 -27.680 43.228 1.00 44.12 288 ASP A CA 1
ATOM 2246 C C . ASP A 1 288 ? -11.506 -26.836 44.472 1.00 44.12 288 ASP A C 1
ATOM 2248 O O . ASP A 1 288 ? -11.544 -27.341 45.595 1.00 44.12 288 ASP A O 1
ATOM 2252 N N . GLY A 1 289 ? -11.706 -25.527 44.309 1.00 53.81 289 GLY A N 1
ATOM 2253 C CA . GLY A 1 289 ? -11.969 -24.596 45.403 1.00 53.81 289 GLY A CA 1
ATOM 2254 C C . GLY A 1 289 ? -12.012 -23.143 44.933 1.00 53.81 289 GLY A C 1
ATOM 2255 O O . GLY A 1 289 ? -11.515 -22.811 43.857 1.00 53.81 289 GLY A O 1
ATOM 2256 N N . ALA A 1 290 ? -12.579 -22.261 45.757 1.00 60.66 290 ALA A N 1
ATOM 2257 C CA . ALA A 1 290 ? -12.659 -20.830 45.474 1.00 60.66 290 ALA A CA 1
ATOM 2258 C C . ALA A 1 290 ? -12.472 -19.974 46.735 1.00 60.66 290 ALA A C 1
ATOM 2260 O O . ALA A 1 290 ? -12.628 -20.447 47.860 1.00 60.66 290 ALA A O 1
ATOM 2261 N N . ALA A 1 291 ? -12.152 -18.694 46.534 1.00 57.72 291 ALA A N 1
ATOM 2262 C CA . ALA A 1 291 ? -12.136 -17.682 47.584 1.00 57.72 291 ALA A CA 1
ATOM 2263 C C . ALA A 1 291 ? -13.361 -16.772 47.424 1.00 57.72 291 ALA A C 1
ATOM 2265 O O . ALA A 1 291 ? -13.580 -16.219 46.347 1.00 57.72 291 ALA A O 1
ATOM 2266 N N . TRP A 1 292 ? -14.146 -16.614 48.490 1.00 58.75 292 TRP A N 1
ATOM 2267 C CA . TRP A 1 292 ? -15.404 -15.864 48.490 1.00 58.75 292 TRP A CA 1
ATOM 2268 C C . TRP A 1 292 ? -15.560 -15.062 49.794 1.00 58.75 292 TRP A C 1
ATOM 2270 O O . TRP A 1 292 ? -15.053 -15.507 50.831 1.00 58.75 292 TRP A O 1
ATOM 2280 N N . PRO A 1 293 ? -16.243 -13.899 49.795 1.00 60.66 293 PRO A N 1
ATOM 2281 C CA . PRO A 1 293 ? -16.592 -13.197 51.027 1.00 60.66 293 PRO A CA 1
ATOM 2282 C C . PRO A 1 293 ? -17.421 -14.078 51.970 1.00 60.66 293 PRO A C 1
ATOM 2284 O O . PRO A 1 293 ? -18.395 -14.703 51.565 1.00 60.66 293 PRO A O 1
ATOM 2287 N N . THR A 1 294 ? -17.068 -14.099 53.256 1.00 64.75 294 THR A N 1
ATOM 2288 C CA . THR A 1 294 ? -17.792 -14.891 54.268 1.00 64.75 294 THR A CA 1
ATOM 2289 C C . THR A 1 294 ? -19.245 -14.444 54.450 1.00 64.75 294 THR A C 1
ATOM 2291 O O . THR A 1 294 ? -20.080 -15.248 54.841 1.00 64.75 294 THR A O 1
ATOM 2294 N N . VAL A 1 295 ? -19.547 -13.174 54.168 1.00 60.97 295 VAL A N 1
ATOM 2295 C CA . VAL A 1 295 ? -20.908 -12.627 54.179 1.00 60.97 295 VAL A CA 1
ATOM 2296 C C . VAL A 1 295 ? -21.521 -12.803 52.787 1.00 60.97 295 VAL A C 1
ATOM 2298 O O . VAL A 1 295 ? -20.970 -12.320 51.799 1.00 60.97 295 VAL A O 1
ATOM 2301 N N . GLY A 1 296 ? -22.656 -13.495 52.721 1.00 65.88 296 GLY A N 1
ATOM 2302 C CA . GLY A 1 296 ? -23.369 -13.914 51.517 1.00 65.88 296 GLY A CA 1
ATOM 2303 C C . GLY A 1 296 ? -23.241 -15.410 51.199 1.00 65.88 296 GLY A C 1
ATOM 2304 O O . GLY A 1 296 ? -24.060 -15.932 50.442 1.00 65.88 296 GLY A O 1
ATOM 2305 N N . ALA A 1 297 ? -22.266 -16.124 51.765 1.00 65.50 297 ALA A N 1
ATOM 2306 C CA . ALA A 1 297 ? -21.988 -17.530 51.462 1.00 65.50 297 ALA A CA 1
ATOM 2307 C C . ALA A 1 297 ? -23.167 -18.481 51.771 1.00 65.50 297 ALA A C 1
ATOM 2309 O O . ALA A 1 297 ? -23.396 -19.447 51.039 1.00 65.50 297 ALA A O 1
ATOM 2310 N N . VAL A 1 298 ? -23.973 -18.191 52.795 1.00 67.44 298 VAL A N 1
ATOM 2311 C CA . VAL A 1 298 ? -25.203 -18.952 53.082 1.00 67.44 298 VAL A CA 1
ATOM 2312 C C . VAL A 1 298 ? -26.260 -18.717 51.996 1.00 67.44 298 VAL A C 1
ATOM 2314 O O . VAL A 1 298 ? -26.868 -19.670 51.511 1.00 67.44 298 VAL A O 1
ATOM 2317 N N . ASN A 1 299 ? -26.453 -17.466 51.561 1.00 65.94 299 ASN A N 1
ATOM 2318 C CA . ASN A 1 299 ? -27.460 -17.108 50.550 1.00 65.94 299 ASN A CA 1
ATOM 2319 C C . ASN A 1 299 ? -27.149 -17.717 49.175 1.00 65.94 299 ASN A C 1
ATOM 2321 O O . ASN A 1 299 ? -28.062 -18.136 48.466 1.00 65.94 299 ASN A O 1
ATOM 2325 N N . TYR A 1 300 ? -25.864 -17.814 48.828 1.00 60.88 300 TYR A N 1
ATOM 2326 C CA . TYR A 1 300 ? -25.386 -18.491 47.619 1.00 60.88 300 TYR A CA 1
ATOM 2327 C C . TYR A 1 300 ? -25.271 -20.023 47.776 1.00 60.88 300 TYR A C 1
ATOM 2329 O O . TYR A 1 300 ? -24.766 -20.672 46.871 1.00 60.88 300 TYR A O 1
ATOM 2337 N N . ARG A 1 301 ? -25.746 -20.614 48.887 1.00 74.31 301 ARG A N 1
ATOM 2338 C CA . ARG A 1 301 ? -25.839 -22.075 49.123 1.00 74.31 301 ARG A CA 1
ATOM 2339 C C . ARG A 1 301 ? -24.515 -22.839 48.972 1.00 74.31 301 ARG A C 1
ATOM 2341 O O . ARG A 1 301 ? -24.498 -23.995 48.563 1.00 74.31 301 ARG A O 1
ATOM 2348 N N . TRP A 1 302 ? -23.391 -22.218 49.341 1.00 72.25 302 TRP A N 1
ATOM 2349 C CA . TRP A 1 302 ? -22.042 -22.787 49.159 1.00 72.25 302 TRP A CA 1
ATOM 2350 C C . TRP A 1 302 ? -21.842 -24.174 49.794 1.00 72.25 302 TRP A C 1
ATOM 2352 O O . TRP A 1 302 ? -21.050 -24.968 49.294 1.00 72.25 302 TRP A O 1
ATOM 2362 N N . PHE A 1 303 ? -22.613 -24.488 50.837 1.00 79.00 303 PHE A N 1
ATOM 2363 C CA . PHE A 1 303 ? -22.661 -25.792 51.506 1.00 79.00 303 PHE A CA 1
ATOM 2364 C C . PHE A 1 303 ? -23.172 -26.956 50.631 1.00 79.00 303 PHE A C 1
ATOM 2366 O O . PHE A 1 303 ? -23.099 -28.104 51.056 1.00 79.00 303 PHE A O 1
ATOM 2373 N N . GLU A 1 304 ? -23.687 -26.698 49.423 1.00 78.69 304 GLU A N 1
ATOM 2374 C CA . GLU A 1 304 ? -24.150 -27.744 48.493 1.00 78.69 304 GLU A CA 1
ATOM 2375 C C . GLU A 1 304 ? -23.096 -28.143 47.446 1.00 78.69 304 GLU A C 1
ATOM 2377 O O . GLU A 1 304 ? -23.237 -29.188 46.812 1.00 78.69 304 GLU A O 1
ATOM 2382 N N . VAL A 1 305 ? -22.044 -27.332 47.271 1.00 72.44 305 VAL A N 1
ATOM 2383 C CA . VAL A 1 305 ? -20.958 -27.552 46.289 1.00 72.44 305 VAL A CA 1
ATOM 2384 C C . VAL A 1 305 ? -19.563 -27.627 46.916 1.00 72.44 305 VAL A C 1
ATOM 2386 O O . VAL A 1 305 ? -18.593 -27.902 46.213 1.00 72.44 305 VAL A O 1
ATOM 2389 N N . ALA A 1 306 ? -19.441 -27.389 48.224 1.00 75.81 306 ALA A N 1
ATOM 2390 C CA . ALA A 1 306 ? -18.187 -27.489 48.958 1.00 75.81 306 ALA A CA 1
ATOM 2391 C C . ALA A 1 306 ? -18.404 -28.124 50.341 1.00 75.81 306 ALA A C 1
ATOM 2393 O O . ALA A 1 306 ? -19.188 -27.627 51.145 1.00 75.81 306 ALA A O 1
ATOM 2394 N N . ASP A 1 307 ? -17.649 -29.183 50.642 1.00 78.69 307 ASP A N 1
ATOM 2395 C CA . ASP A 1 307 ? -17.694 -29.873 51.941 1.00 78.69 307 ASP A CA 1
ATOM 2396 C C . ASP A 1 307 ? -16.894 -29.141 53.042 1.00 78.69 307 ASP A C 1
ATOM 2398 O O . ASP A 1 307 ? -17.097 -29.377 54.234 1.00 78.69 307 ASP A O 1
ATOM 2402 N N . TYR A 1 308 ? -15.964 -28.257 52.659 1.00 78.25 308 TYR A N 1
ATOM 2403 C CA . TYR A 1 308 ? -14.961 -27.666 53.551 1.00 78.25 308 TYR A CA 1
ATOM 2404 C C . TYR A 1 308 ? -14.832 -26.150 53.373 1.00 78.25 308 TYR A C 1
ATOM 2406 O O . TYR A 1 308 ? -14.891 -25.639 52.255 1.00 78.25 308 TYR A O 1
ATOM 2414 N N . PHE A 1 309 ? -14.539 -25.434 54.461 1.00 70.56 309 PHE A N 1
ATOM 2415 C CA . PHE A 1 309 ? -14.039 -24.053 54.406 1.00 70.56 309 PHE A CA 1
ATOM 2416 C C . PHE A 1 309 ? -12.844 -23.854 55.343 1.00 70.56 309 PHE A C 1
ATOM 2418 O O . PHE A 1 309 ? -12.653 -24.612 56.295 1.00 70.56 309 PHE A O 1
ATOM 2425 N N . VAL A 1 310 ? -12.014 -22.842 55.073 1.00 69.12 310 VAL A N 1
ATOM 2426 C CA . VAL A 1 310 ? -10.716 -22.675 55.749 1.00 69.12 310 VAL A CA 1
ATOM 2427 C C . VAL A 1 310 ? -10.706 -21.478 56.701 1.00 69.12 310 VAL A C 1
ATOM 2429 O O . VAL A 1 310 ? -11.246 -20.415 56.393 1.00 69.12 310 VAL A O 1
ATOM 2432 N N . ARG A 1 311 ? -10.059 -21.641 57.861 1.00 64.25 311 ARG A N 1
ATOM 2433 C CA . ARG A 1 311 ? -9.881 -20.617 58.898 1.00 64.25 311 ARG A CA 1
ATOM 2434 C C . ARG A 1 311 ? -8.394 -20.415 59.258 1.00 64.25 311 ARG A C 1
ATOM 2436 O O . ARG A 1 311 ? -7.600 -21.342 59.111 1.00 64.25 311 ARG A O 1
ATOM 2443 N N . PRO A 1 312 ? -7.995 -19.247 59.797 1.00 56.03 312 PRO A N 1
ATOM 2444 C CA . PRO A 1 312 ? -8.787 -18.022 59.853 1.00 56.03 312 PRO A CA 1
ATOM 2445 C C . PRO A 1 312 ? -9.105 -17.528 58.439 1.00 56.03 312 PRO A C 1
ATOM 2447 O O . PRO A 1 312 ? -8.349 -17.784 57.501 1.00 56.03 312 PRO A O 1
ATOM 2450 N N . THR A 1 313 ? -10.224 -16.822 58.297 1.00 60.22 313 THR A N 1
ATOM 2451 C CA . THR A 1 313 ? -10.547 -16.116 57.057 1.00 60.22 313 THR A CA 1
ATOM 2452 C C . THR A 1 313 ? -9.413 -15.141 56.724 1.00 60.22 313 THR A C 1
ATOM 2454 O O . THR A 1 313 ? -8.816 -14.515 57.607 1.00 60.22 313 THR A O 1
ATOM 2457 N N . PHE A 1 314 ? -9.062 -15.060 55.443 1.00 49.44 314 PHE A N 1
ATOM 2458 C CA . PHE A 1 314 ? -7.964 -14.237 54.948 1.00 49.44 314 PHE A CA 1
ATOM 2459 C C . PHE A 1 314 ? -8.466 -13.287 53.863 1.00 49.44 314 PHE A C 1
ATOM 2461 O O . PHE A 1 314 ? -9.453 -13.561 53.186 1.00 49.44 314 PHE A O 1
ATOM 2468 N N . GLY A 1 315 ? -7.766 -12.165 53.708 1.00 47.06 315 GLY A N 1
ATOM 2469 C CA . GLY A 1 315 ? -8.216 -11.054 52.879 1.00 47.06 315 GLY A CA 1
ATOM 2470 C C . GLY A 1 315 ? -9.065 -10.032 53.638 1.00 47.06 315 GLY A C 1
ATOM 2471 O O . GLY A 1 315 ? -9.399 -10.207 54.809 1.00 47.06 315 GLY A O 1
ATOM 2472 N N . GLN A 1 316 ? -9.362 -8.931 52.956 1.00 52.12 316 GLN A N 1
ATOM 2473 C CA . GLN A 1 316 ? -10.285 -7.876 53.377 1.00 52.12 316 GLN A CA 1
ATOM 2474 C C . GLN A 1 316 ? -11.111 -7.485 52.151 1.00 52.12 316 GLN A C 1
ATOM 2476 O O . GLN A 1 316 ? -10.559 -7.382 51.053 1.00 52.12 316 GLN A O 1
ATOM 2481 N N . VAL A 1 317 ? -12.414 -7.282 52.341 1.00 46.66 317 VAL A N 1
ATOM 2482 C CA . VAL A 1 317 ? -13.320 -6.764 51.311 1.00 46.66 317 VAL A CA 1
ATOM 2483 C C . VAL A 1 317 ? -13.565 -5.295 51.630 1.00 46.66 317 VAL A C 1
ATOM 2485 O O . VAL A 1 317 ? -14.166 -4.977 52.653 1.00 46.66 317 VAL A O 1
ATOM 2488 N N . SER A 1 318 ? -13.058 -4.404 50.781 1.00 44.25 318 SER A N 1
ATOM 2489 C CA . SER A 1 318 ? -13.154 -2.958 50.984 1.00 44.25 318 SER A CA 1
ATOM 2490 C C . SER A 1 318 ? -14.263 -2.375 50.118 1.00 44.25 318 SER A C 1
ATOM 2492 O O . SER A 1 318 ? -14.140 -2.329 48.895 1.00 44.25 318 SER A O 1
ATOM 2494 N N . HIS A 1 319 ? -15.324 -1.875 50.748 1.00 44.59 319 HIS A N 1
ATOM 2495 C CA . HIS A 1 319 ? -16.330 -1.060 50.072 1.00 44.59 319 HIS A CA 1
ATOM 2496 C C . HIS A 1 319 ? -15.862 0.398 50.079 1.00 44.59 319 HIS A C 1
ATOM 2498 O O . HIS A 1 319 ? -15.838 1.044 51.125 1.00 44.59 319 HIS A O 1
ATOM 2504 N N . MET A 1 320 ? -15.433 0.903 48.922 1.00 40.62 320 MET A N 1
ATOM 2505 C CA . MET A 1 320 ? -14.922 2.268 48.791 1.00 40.62 320 MET A CA 1
ATOM 2506 C C . MET A 1 320 ? -16.066 3.245 48.518 1.00 40.62 320 MET A C 1
ATOM 2508 O O . MET A 1 320 ? -16.759 3.120 47.510 1.00 40.62 320 MET A O 1
ATOM 2512 N N . LEU A 1 321 ? -16.224 4.251 49.379 1.00 40.38 321 LEU A N 1
ATOM 2513 C CA . LEU A 1 321 ? -17.034 5.426 49.071 1.00 40.38 321 LEU A CA 1
ATOM 2514 C C . LEU A 1 321 ? -16.130 6.456 48.383 1.00 40.38 321 LEU A C 1
ATOM 2516 O O . LEU A 1 321 ? -15.319 7.109 49.036 1.00 40.38 321 LEU A O 1
ATOM 2520 N N . LEU A 1 322 ? -16.237 6.572 47.060 1.00 40.72 322 LEU A N 1
ATOM 2521 C CA . LEU A 1 322 ? -15.434 7.508 46.275 1.00 40.72 322 LEU A CA 1
ATOM 2522 C C . LEU A 1 322 ? -16.232 8.781 45.984 1.00 40.72 322 LEU A C 1
ATOM 2524 O O . LEU A 1 322 ? -17.367 8.722 45.517 1.00 40.72 322 LEU A O 1
ATOM 2528 N N . MET A 1 323 ? -15.614 9.937 46.225 1.00 42.69 323 MET A N 1
ATOM 2529 C CA . MET A 1 323 ? -16.125 11.237 45.797 1.00 42.69 323 MET A CA 1
ATOM 2530 C C . MET A 1 323 ? -15.212 11.794 44.703 1.00 42.69 323 MET A C 1
ATOM 2532 O O . MET A 1 323 ? -13.989 11.707 44.800 1.00 42.69 323 MET A O 1
ATOM 2536 N N . ASN A 1 324 ? -15.803 12.365 43.653 1.00 41.53 324 ASN A N 1
ATOM 2537 C CA . ASN A 1 324 ? -15.064 13.040 42.588 1.00 41.53 324 ASN A CA 1
ATOM 2538 C C . ASN A 1 324 ? -14.167 14.152 43.179 1.00 41.53 324 ASN A C 1
ATOM 2540 O O . ASN A 1 324 ? -14.619 14.925 44.020 1.00 41.53 324 ASN A O 1
ATOM 2544 N N . LEU A 1 325 ? -12.906 14.241 42.741 1.00 42.22 325 LEU A N 1
ATOM 2545 C CA . LEU A 1 325 ? -11.913 15.130 43.358 1.00 42.22 325 LEU A CA 1
ATOM 2546 C C . LEU A 1 325 ? -12.235 16.623 43.172 1.00 42.22 325 LEU A C 1
ATOM 2548 O O . LEU A 1 325 ? -11.982 17.413 44.075 1.00 42.22 325 LEU A O 1
ATOM 2552 N N . ASP A 1 326 ? -12.839 17.019 42.051 1.00 43.00 326 ASP A N 1
ATOM 2553 C CA . ASP A 1 326 ? -13.289 18.404 41.850 1.00 43.00 326 ASP A CA 1
ATOM 2554 C C . ASP A 1 326 ? -14.508 18.730 42.720 1.00 43.00 326 ASP A C 1
ATOM 2556 O O . ASP A 1 326 ? -14.619 19.834 43.246 1.00 43.00 326 ASP A O 1
ATOM 2560 N N . THR A 1 327 ? -15.384 17.747 42.944 1.00 46.19 327 THR A N 1
ATOM 2561 C CA . THR A 1 327 ? -16.503 17.833 43.889 1.00 46.19 327 THR A CA 1
ATOM 2562 C C . THR A 1 327 ? -15.966 17.983 45.306 1.00 46.19 327 THR A C 1
ATOM 2564 O O . THR A 1 327 ? -16.346 18.934 45.982 1.00 46.19 327 THR A O 1
ATOM 2567 N N . TRP A 1 328 ? -15.016 17.138 45.717 1.00 53.19 328 TRP A N 1
ATOM 2568 C CA . TRP A 1 328 ? -14.308 17.245 46.993 1.00 53.19 328 TRP A CA 1
ATOM 2569 C C . TRP A 1 328 ? -13.694 18.637 47.179 1.00 53.19 328 TRP A C 1
ATOM 2571 O O . TRP A 1 328 ? -14.024 19.332 48.137 1.00 53.19 328 TRP A O 1
ATOM 2581 N N . ASN A 1 329 ? -12.898 19.095 46.210 1.00 55.53 329 ASN A N 1
ATOM 2582 C CA . ASN A 1 329 ? -12.260 20.415 46.211 1.00 55.53 329 ASN A CA 1
ATOM 2583 C C . ASN A 1 329 ? -13.252 21.593 46.091 1.00 55.53 329 ASN A C 1
ATOM 2585 O O . ASN A 1 329 ? -12.864 22.737 46.329 1.00 55.53 329 ASN A O 1
ATOM 2589 N N . SER A 1 330 ? -14.514 21.345 45.715 1.00 59.09 330 SER A N 1
ATOM 2590 C CA . SER A 1 330 ? -15.586 22.353 45.693 1.00 59.09 330 SER A CA 1
ATOM 2591 C C . SER A 1 330 ? -16.321 22.503 47.031 1.00 59.09 330 SER A C 1
ATOM 2593 O O . SER A 1 330 ? -17.003 23.510 47.241 1.00 59.09 330 SER A O 1
ATOM 2595 N N . LEU A 1 331 ? -16.183 21.525 47.934 1.00 60.47 331 LEU A N 1
ATOM 2596 C CA . LEU A 1 331 ? -16.662 21.612 49.312 1.00 60.47 331 LEU A CA 1
ATOM 2597 C C . LEU A 1 331 ? -15.721 22.507 50.127 1.00 60.47 331 LEU A C 1
ATOM 2599 O O . LEU A 1 331 ? -14.516 22.542 49.884 1.00 60.47 331 LEU A O 1
ATOM 2603 N N . ASP A 1 332 ? -16.255 23.230 51.110 1.00 73.00 332 ASP A N 1
ATOM 2604 C CA . ASP A 1 332 ? -15.411 23.997 52.024 1.00 73.00 332 ASP A CA 1
ATOM 2605 C C . ASP A 1 332 ? -14.720 23.082 53.048 1.00 73.00 332 ASP A C 1
ATOM 2607 O O . ASP A 1 332 ? -15.231 22.010 53.376 1.00 73.00 332 ASP A O 1
ATOM 2611 N N . GLU A 1 333 ? -13.589 23.534 53.599 1.00 62.75 333 GLU A N 1
ATOM 2612 C CA . GLU A 1 333 ? -12.761 22.767 54.547 1.00 62.75 333 GLU A CA 1
ATOM 2613 C C . GLU A 1 333 ? -13.553 22.254 55.771 1.00 62.75 333 GLU A C 1
ATOM 2615 O O . GLU A 1 333 ? -13.232 21.198 56.314 1.00 62.75 333 GLU A O 1
ATOM 2620 N N . THR A 1 334 ? -14.631 22.941 56.184 1.00 68.00 334 THR A N 1
ATOM 2621 C CA . THR A 1 334 ? -15.515 22.461 57.263 1.00 68.00 334 THR A CA 1
ATOM 2622 C C . THR A 1 334 ? -16.329 21.248 56.820 1.00 68.00 334 THR A C 1
ATOM 2624 O O . THR A 1 334 ? -16.373 20.248 57.531 1.00 68.00 334 THR A O 1
ATOM 2627 N N . THR A 1 335 ? -16.948 21.317 55.638 1.00 58.94 335 THR A N 1
ATOM 2628 C CA . THR A 1 335 ? -17.743 20.217 55.070 1.00 58.94 335 THR A CA 1
ATOM 2629 C C . THR A 1 335 ? -16.863 19.012 54.729 1.00 58.94 335 THR A C 1
ATOM 2631 O O . THR A 1 335 ? -17.264 17.877 54.979 1.00 58.94 335 THR A O 1
ATOM 2634 N N . GLN A 1 336 ? -15.643 19.241 54.230 1.00 61.03 336 GLN A N 1
ATOM 2635 C CA . GLN A 1 336 ? -14.643 18.186 54.038 1.00 61.03 336 GLN A CA 1
ATOM 2636 C C . GLN A 1 336 ? -14.322 17.476 55.363 1.00 61.03 336 GLN A C 1
ATOM 2638 O O . GLN A 1 336 ? -14.479 16.259 55.458 1.00 61.03 336 GLN A O 1
ATOM 2643 N N . ALA A 1 337 ? -13.977 18.227 56.416 1.00 61.16 337 ALA A N 1
ATOM 2644 C CA . ALA A 1 337 ? -13.669 17.659 57.730 1.00 61.16 337 ALA A CA 1
ATOM 2645 C C . ALA A 1 337 ? -14.869 16.939 58.384 1.00 61.16 337 ALA A C 1
ATOM 2647 O O . ALA A 1 337 ? -14.688 15.943 59.086 1.00 61.16 337 ALA A O 1
ATOM 2648 N N . GLU A 1 338 ? -16.102 17.409 58.156 1.00 64.69 338 GLU A N 1
ATOM 2649 C CA . GLU A 1 338 ? -17.320 16.724 58.612 1.00 64.69 338 GLU A CA 1
ATOM 2650 C C . GLU A 1 338 ? -17.556 15.402 57.862 1.00 64.69 338 GLU A C 1
ATOM 2652 O O . GLU A 1 338 ? -17.921 14.408 58.495 1.00 64.69 338 GLU A O 1
ATOM 2657 N N . ILE A 1 339 ? -17.297 15.351 56.550 1.00 63.75 339 ILE A N 1
ATOM 2658 C CA . ILE A 1 339 ? -17.394 14.119 55.751 1.00 63.75 339 ILE A CA 1
ATOM 2659 C C . ILE A 1 339 ? -16.285 13.130 56.126 1.00 63.75 339 ILE A C 1
ATOM 2661 O O . ILE A 1 339 ? -16.587 11.955 56.313 1.00 63.75 339 ILE A O 1
ATOM 2665 N N . GLU A 1 340 ? -15.041 13.581 56.310 1.00 65.81 340 GLU A N 1
ATOM 2666 C CA . GLU A 1 340 ? -13.938 12.752 56.826 1.00 65.81 340 GLU A CA 1
ATOM 2667 C C . GLU A 1 340 ? -14.287 12.135 58.185 1.00 65.81 340 GLU A C 1
ATOM 2669 O O . GLU A 1 340 ? -14.160 10.924 58.376 1.00 65.81 340 GLU A O 1
ATOM 2674 N N . ALA A 1 341 ? -14.784 12.946 59.124 1.00 66.06 341 ALA A N 1
ATOM 2675 C CA . ALA A 1 341 ? -15.164 12.475 60.453 1.00 66.06 341 ALA A CA 1
ATOM 2676 C C . ALA A 1 341 ? -16.359 11.504 60.416 1.00 66.06 341 ALA A C 1
ATOM 2678 O O . ALA A 1 341 ? -16.372 10.523 61.165 1.00 66.06 341 ALA A O 1
ATOM 2679 N N . ALA A 1 342 ? -17.349 11.750 59.552 1.00 64.38 342 ALA A N 1
ATOM 2680 C CA . ALA A 1 342 ? -18.499 10.866 59.371 1.00 64.38 342 ALA A CA 1
ATOM 2681 C C . ALA A 1 342 ? -18.113 9.544 58.689 1.00 64.38 342 ALA A C 1
ATOM 2683 O O . ALA A 1 342 ? -18.555 8.484 59.133 1.00 64.38 342 ALA A O 1
ATOM 2684 N N . ALA A 1 343 ? -17.254 9.591 57.666 1.00 57.88 343 ALA A N 1
ATOM 2685 C CA . ALA A 1 343 ? -16.724 8.415 56.985 1.00 57.88 343 ALA A CA 1
ATOM 2686 C C . ALA A 1 343 ? -15.915 7.541 57.953 1.00 57.88 343 ALA A C 1
ATOM 2688 O O . ALA A 1 343 ? -16.222 6.362 58.089 1.00 57.88 343 ALA A O 1
ATOM 2689 N N . LEU A 1 344 ? -14.982 8.128 58.712 1.00 59.81 344 LEU A N 1
ATOM 2690 C CA . LEU A 1 344 ? -14.168 7.422 59.711 1.00 59.81 344 LEU A CA 1
ATOM 2691 C C . LEU A 1 344 ? -15.010 6.842 60.868 1.00 59.81 344 LEU A C 1
ATOM 2693 O O . LEU A 1 344 ? -14.699 5.781 61.416 1.00 59.81 344 LEU A O 1
ATOM 2697 N N . ALA A 1 345 ? -16.096 7.518 61.257 1.00 63.31 345 ALA A N 1
ATOM 2698 C CA . ALA A 1 345 ? -17.035 6.992 62.247 1.00 63.31 345 ALA A CA 1
ATOM 2699 C C . ALA A 1 345 ? -17.833 5.794 61.700 1.00 63.31 345 ALA A C 1
ATOM 2701 O O . ALA A 1 345 ? -17.943 4.770 62.378 1.00 63.31 345 ALA A O 1
ATOM 2702 N N . TYR A 1 346 ? -18.346 5.903 60.471 1.00 61.12 346 TYR A N 1
ATOM 2703 C CA . TYR A 1 346 ? -19.118 4.846 59.815 1.00 61.12 346 TYR A CA 1
ATOM 2704 C C . TYR A 1 346 ? -18.256 3.635 59.431 1.00 61.12 346 TYR A C 1
ATOM 2706 O O . TYR A 1 346 ? -18.691 2.496 59.570 1.00 61.12 346 TYR A O 1
ATOM 2714 N N . GLU A 1 347 ? -17.010 3.856 59.021 1.00 56.12 347 GLU A N 1
ATOM 2715 C CA . GLU A 1 347 ? -15.973 2.838 58.824 1.00 56.12 347 GLU A CA 1
ATOM 2716 C C . GLU A 1 347 ? -15.827 1.952 60.070 1.00 56.12 347 GLU A C 1
ATOM 2718 O O . GLU A 1 347 ? -15.927 0.727 59.999 1.00 56.12 347 GLU A O 1
ATOM 2723 N N . LYS A 1 348 ? -15.681 2.575 61.243 1.00 59.53 348 LYS A N 1
ATOM 2724 C CA . LYS A 1 348 ? -15.534 1.872 62.523 1.00 59.53 348 LYS A CA 1
ATOM 2725 C C . LYS A 1 348 ? -16.795 1.100 62.940 1.00 59.53 348 LYS A C 1
ATOM 2727 O O . LYS A 1 348 ? -16.694 0.050 63.580 1.00 59.53 348 LYS A O 1
ATOM 2732 N N . GLU A 1 349 ? -17.978 1.609 62.601 1.00 62.41 349 GLU A N 1
ATOM 2733 C CA . GLU A 1 349 ? -19.258 0.952 62.892 1.00 62.41 349 GLU A CA 1
ATOM 2734 C C . GLU A 1 349 ? -19.531 -0.219 61.932 1.00 62.41 349 GLU A C 1
ATOM 2736 O O . GLU A 1 349 ? -19.754 -1.344 62.382 1.00 62.41 349 GLU A O 1
ATOM 2741 N N . SER A 1 350 ? -19.426 0.014 60.621 1.00 56.34 350 SER A N 1
ATOM 2742 C CA . SER A 1 350 ? -19.600 -0.997 59.567 1.00 56.34 350 SER A CA 1
ATOM 2743 C C . SER A 1 350 ? -18.625 -2.167 59.713 1.00 56.34 350 SER A C 1
ATOM 2745 O O . SER A 1 350 ? -19.051 -3.316 59.617 1.00 56.34 350 SER A O 1
ATOM 2747 N N . SER A 1 351 ? -17.365 -1.896 60.064 1.00 57.56 351 SER A N 1
ATOM 2748 C CA . SER A 1 351 ? -16.364 -2.895 60.463 1.00 57.56 351 SER A CA 1
ATOM 2749 C C . SER A 1 351 ? -16.913 -3.910 61.480 1.00 57.56 351 SER A C 1
ATOM 2751 O O . SER A 1 351 ? -16.888 -5.120 61.253 1.00 57.56 351 SER A O 1
ATOM 2753 N N . THR A 1 352 ? -17.510 -3.404 62.564 1.00 65.06 352 THR A N 1
ATOM 2754 C CA . THR A 1 352 ? -18.071 -4.223 63.651 1.00 65.06 352 THR A CA 1
ATOM 2755 C C . THR A 1 352 ? -19.307 -5.013 63.198 1.00 65.06 352 THR A C 1
ATOM 2757 O O . THR A 1 352 ? -19.536 -6.134 63.656 1.00 65.06 352 THR A O 1
ATOM 2760 N N . ILE A 1 353 ? -20.107 -4.445 62.288 1.00 65.88 353 ILE A N 1
ATOM 2761 C CA . ILE A 1 353 ? -21.293 -5.096 61.713 1.00 65.88 353 ILE A CA 1
ATOM 2762 C C . ILE A 1 353 ? -20.883 -6.270 60.811 1.00 65.88 353 ILE A C 1
ATOM 2764 O O . ILE A 1 353 ? -21.419 -7.368 60.966 1.00 65.88 353 ILE A O 1
ATOM 2768 N N . PHE A 1 354 ? -19.917 -6.071 59.908 1.00 60.19 354 PHE A N 1
ATOM 2769 C CA . PHE A 1 354 ? -19.458 -7.120 58.992 1.00 60.19 354 PHE A CA 1
ATOM 2770 C C . PHE A 1 354 ? -18.756 -8.275 59.718 1.00 60.19 354 PHE A C 1
ATOM 2772 O O . PHE A 1 354 ? -19.033 -9.430 59.393 1.00 60.19 354 PHE A O 1
ATOM 2779 N N . ASP A 1 355 ? -17.947 -8.002 60.748 1.00 66.88 355 ASP A N 1
ATOM 2780 C CA . ASP A 1 355 ? -17.344 -9.050 61.589 1.00 66.88 355 ASP A CA 1
ATOM 2781 C C . ASP A 1 355 ? -18.424 -9.905 62.298 1.00 66.88 355 ASP A C 1
ATOM 2783 O O . ASP A 1 355 ? -18.313 -11.136 62.385 1.00 66.88 355 ASP A O 1
ATOM 2787 N N . GLY A 1 356 ? -19.515 -9.276 62.758 1.00 71.56 356 GLY A N 1
ATOM 2788 C CA . GLY A 1 356 ? -20.664 -9.966 63.358 1.00 71.56 356 GLY A CA 1
ATOM 2789 C C . GLY A 1 356 ? -21.462 -10.821 62.363 1.00 71.56 356 GLY A C 1
ATOM 2790 O O . GLY A 1 356 ? -21.830 -11.959 62.674 1.00 71.56 356 GLY A O 1
ATOM 2791 N N . LEU A 1 357 ? -21.689 -10.307 61.149 1.00 71.00 357 LEU A N 1
ATOM 2792 C CA . LEU A 1 357 ? -22.346 -11.046 60.063 1.00 71.00 357 LEU A CA 1
ATOM 2793 C C . LEU A 1 357 ? -21.506 -12.247 59.611 1.00 71.00 357 LEU A C 1
ATOM 2795 O O . LEU A 1 357 ? -22.030 -13.355 59.532 1.00 71.00 357 LEU A O 1
ATOM 2799 N N . ALA A 1 358 ? -20.199 -12.060 59.403 1.00 69.44 358 ALA A N 1
ATOM 2800 C CA . ALA A 1 358 ? -19.283 -13.130 59.008 1.00 69.44 358 ALA A CA 1
ATOM 2801 C C . ALA A 1 358 ? -19.234 -14.257 60.053 1.00 69.44 358 ALA A C 1
ATOM 2803 O O . ALA A 1 358 ? -19.232 -15.435 59.700 1.00 69.44 358 ALA A O 1
ATOM 2804 N N . THR A 1 359 ? -19.247 -13.904 61.344 1.00 77.56 359 THR A N 1
ATOM 2805 C CA . THR A 1 359 ? -19.328 -14.884 62.441 1.00 77.56 359 THR A CA 1
ATOM 2806 C C . THR A 1 359 ? -20.622 -15.699 62.360 1.00 77.56 359 THR A C 1
ATOM 2808 O O . THR A 1 359 ? -20.580 -16.927 62.413 1.00 77.56 359 THR A O 1
ATOM 2811 N N . THR A 1 360 ? -21.758 -15.026 62.157 1.00 79.81 360 THR A N 1
ATOM 2812 C CA . THR A 1 360 ? -23.086 -15.660 62.076 1.00 79.81 360 THR A CA 1
ATOM 2813 C C . THR A 1 360 ? -23.214 -16.583 60.858 1.00 79.81 360 THR A C 1
ATOM 2815 O O . THR A 1 360 ? -23.771 -17.678 60.961 1.00 79.81 360 THR A O 1
ATOM 2818 N N . GLU A 1 361 ? -22.670 -16.185 59.703 1.00 78.06 361 GLU A N 1
ATOM 2819 C CA . GLU A 1 361 ? -22.668 -17.040 58.511 1.00 78.06 361 GLU A CA 1
ATOM 2820 C C . GLU A 1 361 ? -21.752 -18.255 58.660 1.00 78.06 361 GLU A C 1
ATOM 2822 O O . GLU A 1 361 ? -22.181 -19.352 58.319 1.00 78.06 361 GLU A O 1
ATOM 2827 N N . MET A 1 362 ? -20.556 -18.127 59.250 1.00 78.12 362 MET A N 1
ATOM 2828 C CA . MET A 1 362 ? -19.707 -19.300 59.524 1.00 78.12 362 MET A CA 1
ATOM 2829 C C . MET A 1 362 ? -20.384 -20.312 60.457 1.00 78.12 362 MET A C 1
ATOM 2831 O O . MET A 1 362 ? -20.284 -21.514 60.221 1.00 78.12 362 MET A O 1
ATOM 2835 N N . GLU A 1 363 ? -21.091 -19.853 61.494 1.00 85.56 363 GLU A N 1
ATOM 2836 C CA . GLU A 1 363 ? -21.881 -20.740 62.363 1.00 85.56 363 GLU A CA 1
ATOM 2837 C C . GLU A 1 363 ? -23.012 -21.442 61.592 1.00 85.56 363 GLU A C 1
ATOM 2839 O O . GLU A 1 363 ? -23.286 -22.619 61.830 1.00 85.56 363 GLU A O 1
ATOM 2844 N N . THR A 1 364 ? -23.623 -20.748 60.628 1.00 83.25 364 THR A N 1
ATOM 2845 C CA . THR A 1 364 ? -24.704 -21.283 59.787 1.00 83.25 364 THR A CA 1
ATOM 2846 C C . THR A 1 364 ? -24.186 -22.292 58.755 1.00 83.25 364 THR A C 1
ATOM 2848 O O . THR A 1 364 ? -24.768 -23.362 58.619 1.00 83.25 364 THR A O 1
ATOM 2851 N N . LEU A 1 365 ? -23.053 -22.031 58.093 1.00 80.75 365 LEU A N 1
ATOM 2852 C CA . LEU A 1 365 ? -22.417 -22.979 57.162 1.00 80.75 365 LEU A CA 1
ATOM 2853 C C . LEU A 1 365 ? -21.997 -24.286 57.856 1.00 80.75 365 LEU A C 1
ATOM 2855 O O . LEU A 1 365 ? -22.154 -25.365 57.287 1.00 80.75 365 LEU A O 1
ATOM 2859 N N . ILE A 1 366 ? -21.519 -24.207 59.106 1.00 86.06 366 ILE A N 1
ATOM 2860 C CA . ILE A 1 366 ? -21.247 -25.396 59.934 1.00 86.06 366 ILE A CA 1
ATOM 2861 C C . ILE A 1 366 ? -22.551 -26.146 60.255 1.00 86.06 366 ILE A C 1
ATOM 2863 O O . ILE A 1 366 ? -22.565 -27.377 60.259 1.00 86.06 366 ILE A O 1
ATOM 2867 N N . ALA A 1 367 ? -23.650 -25.432 60.523 1.00 85.81 367 ALA A N 1
ATOM 2868 C CA . ALA A 1 367 ? -24.947 -26.046 60.812 1.00 85.81 367 ALA A CA 1
ATOM 2869 C C . ALA A 1 367 ? -25.566 -26.759 59.592 1.00 85.81 367 ALA A C 1
ATOM 2871 O O . ALA A 1 367 ? -26.201 -27.798 59.772 1.00 85.81 367 ALA A O 1
ATOM 2872 N N . GLU A 1 368 ? -25.335 -26.246 58.378 1.00 86.00 368 GLU A N 1
ATOM 2873 C CA . GLU A 1 368 ? -25.732 -26.880 57.108 1.00 86.00 368 GLU A CA 1
ATOM 2874 C C . GLU A 1 368 ? -24.772 -28.005 56.654 1.00 86.00 368 GLU A C 1
ATOM 2876 O O . GLU A 1 368 ? -25.077 -28.732 55.712 1.00 86.00 368 GLU A O 1
ATOM 2881 N N . GLY A 1 369 ? -23.652 -28.217 57.360 1.00 82.00 369 GLY A N 1
ATOM 2882 C CA . GLY A 1 369 ? -22.829 -29.429 57.245 1.00 82.00 369 GLY A CA 1
ATOM 2883 C C . GLY A 1 369 ? -21.383 -29.249 56.774 1.00 82.00 369 GLY A C 1
ATOM 2884 O O . GLY A 1 369 ? -20.676 -30.251 56.694 1.00 82.00 369 GLY A O 1
ATOM 2885 N N . MET A 1 370 ? -20.914 -28.024 56.504 1.00 82.94 370 MET A N 1
ATOM 2886 C CA . MET A 1 370 ? -19.522 -27.798 56.084 1.00 82.94 370 MET A CA 1
ATOM 2887 C C . MET A 1 370 ? -18.522 -27.976 57.239 1.00 82.94 370 MET A C 1
ATOM 2889 O O . MET A 1 370 ? -18.702 -27.428 58.333 1.00 82.94 370 MET A O 1
ATOM 2893 N N . GLU A 1 371 ? -17.401 -28.656 56.986 1.00 83.25 371 GLU A N 1
ATOM 2894 C CA . GLU A 1 371 ? -16.317 -28.817 57.962 1.00 83.25 371 GLU A CA 1
ATOM 2895 C C . GLU A 1 371 ? -15.300 -27.658 57.904 1.00 83.25 371 GLU A C 1
ATOM 2897 O O . GLU A 1 371 ? -14.705 -27.340 56.870 1.00 83.25 371 GLU A O 1
ATOM 2902 N N . ALA A 1 372 ? -15.050 -27.033 59.057 1.00 78.06 372 ALA A N 1
ATOM 2903 C CA . ALA A 1 372 ? -14.070 -25.958 59.192 1.00 78.06 372 ALA A CA 1
ATOM 2904 C C . ALA A 1 372 ? -12.644 -26.514 59.373 1.00 78.06 372 ALA A C 1
ATOM 2906 O O . ALA A 1 372 ? -12.353 -27.184 60.366 1.00 78.06 372 ALA A O 1
ATOM 2907 N N . THR A 1 373 ? -11.739 -26.180 58.453 1.00 75.19 373 THR A N 1
ATOM 2908 C CA . THR A 1 373 ? -10.330 -26.610 58.459 1.00 75.19 373 THR A CA 1
ATOM 2909 C C . THR A 1 373 ? -9.414 -25.451 58.855 1.00 75.19 373 THR A C 1
ATOM 2911 O O . THR A 1 373 ? -9.500 -24.372 58.278 1.00 75.19 373 THR A O 1
ATOM 2914 N N . ASP A 1 374 ? -8.509 -25.645 59.816 1.00 71.12 374 ASP A N 1
ATOM 2915 C CA . ASP A 1 374 ? -7.625 -24.573 60.302 1.00 71.12 374 ASP A CA 1
ATOM 2916 C C . ASP A 1 374 ? -6.232 -24.611 59.630 1.00 71.12 374 ASP A C 1
ATOM 2918 O O . ASP A 1 374 ? -5.570 -25.652 59.583 1.00 71.12 374 ASP A O 1
ATOM 2922 N N . PHE A 1 375 ? -5.748 -23.464 59.141 1.00 61.09 375 PHE A N 1
ATOM 2923 C CA . PHE A 1 375 ? -4.383 -23.299 58.629 1.00 61.09 375 PHE A CA 1
ATOM 2924 C C . PHE A 1 375 ? -3.320 -23.461 59.732 1.00 61.09 375 PHE A C 1
ATOM 2926 O O . PHE A 1 375 ? -3.520 -23.106 60.894 1.00 61.09 375 PHE A O 1
ATOM 2933 N N . GLN A 1 376 ? -2.114 -23.888 59.335 1.00 69.38 376 GLN A N 1
ATOM 2934 C CA . GLN A 1 376 ? -0.914 -23.770 60.175 1.00 69.38 376 GLN A CA 1
ATOM 2935 C C . GLN A 1 376 ? -0.692 -22.289 60.565 1.00 69.38 376 GLN A C 1
ATOM 2937 O O . GLN A 1 376 ? -0.676 -21.443 59.666 1.00 69.38 376 GLN A O 1
ATOM 2942 N N . PRO A 1 377 ? -0.473 -21.942 61.854 1.00 62.09 377 PRO A N 1
ATOM 2943 C CA . PRO A 1 377 ? -0.422 -20.544 62.302 1.00 62.09 377 PRO A CA 1
ATOM 2944 C C . PRO A 1 377 ? 0.614 -19.668 61.584 1.00 62.09 377 PRO A C 1
ATOM 2946 O O . PRO A 1 377 ? 0.341 -18.505 61.292 1.00 62.09 377 PRO A O 1
ATOM 2949 N N . GLU A 1 378 ? 1.784 -20.225 61.257 1.00 58.75 378 GLU A N 1
ATOM 2950 C CA . GLU A 1 378 ? 2.828 -19.517 60.502 1.00 58.75 378 GLU A CA 1
ATOM 2951 C C . GLU A 1 378 ? 2.368 -19.202 59.069 1.00 58.75 378 GLU A C 1
ATOM 2953 O O . GLU A 1 378 ? 2.522 -18.076 58.599 1.00 58.75 378 GLU A O 1
ATOM 2958 N N . PHE A 1 379 ? 1.717 -20.162 58.404 1.00 52.97 379 PHE A N 1
ATOM 2959 C CA . PHE A 1 379 ? 1.210 -20.005 57.040 1.00 52.97 379 PHE A CA 1
ATOM 2960 C C . PHE A 1 379 ? 0.042 -19.012 56.963 1.00 52.97 379 PHE A C 1
ATOM 2962 O O . PHE A 1 379 ? -0.005 -18.196 56.045 1.00 52.97 379 PHE A O 1
ATOM 2969 N N . ALA A 1 380 ? -0.851 -19.009 57.960 1.00 50.16 380 ALA A N 1
ATOM 2970 C CA . ALA A 1 380 ? -1.930 -18.024 58.069 1.00 50.16 380 ALA A CA 1
ATOM 2971 C C . ALA A 1 380 ? -1.393 -16.582 58.186 1.00 50.16 380 ALA A C 1
ATOM 2973 O O . ALA A 1 380 ? -1.921 -15.663 57.554 1.00 50.16 380 ALA A O 1
ATOM 2974 N N . ALA A 1 381 ? -0.308 -16.380 58.945 1.00 54.84 381 ALA A N 1
ATOM 2975 C CA . ALA A 1 381 ? 0.363 -15.084 59.039 1.00 54.84 381 ALA A CA 1
ATOM 2976 C C . ALA A 1 381 ? 1.021 -14.673 57.707 1.00 54.84 381 ALA A C 1
ATOM 2978 O O . ALA A 1 381 ? 0.895 -13.517 57.291 1.00 54.84 381 ALA A O 1
ATOM 2979 N N . THR A 1 382 ? 1.665 -15.613 57.002 1.00 54.88 382 THR A N 1
ATOM 2980 C CA . THR A 1 382 ? 2.232 -15.371 55.663 1.00 54.88 382 THR A CA 1
ATOM 2981 C C . THR A 1 382 ? 1.155 -15.005 54.640 1.00 54.88 382 THR A C 1
ATOM 2983 O O . THR A 1 382 ? 1.322 -14.016 53.931 1.00 54.88 382 THR A O 1
ATOM 2986 N N . LEU A 1 383 ? 0.032 -15.732 54.598 1.00 47.53 383 LEU A N 1
ATOM 2987 C CA . LEU A 1 383 ? -1.110 -15.447 53.716 1.00 47.53 383 LEU A CA 1
ATOM 2988 C C . LEU A 1 383 ? -1.676 -14.041 53.941 1.00 47.53 383 LEU A C 1
ATOM 2990 O O . LEU A 1 383 ? -1.853 -13.284 52.985 1.00 47.53 383 LEU A O 1
ATOM 2994 N N . LYS A 1 384 ? -1.907 -13.664 55.206 1.00 51.38 384 LYS A N 1
ATOM 2995 C CA . LYS A 1 384 ? -2.431 -12.336 55.556 1.00 51.38 384 LYS A CA 1
ATOM 2996 C C . LYS A 1 384 ? -1.469 -11.216 55.145 1.00 51.38 384 LYS A C 1
ATOM 2998 O O . LYS A 1 384 ? -1.915 -10.198 54.623 1.00 51.38 384 LYS A O 1
ATOM 3003 N N . SER A 1 385 ? -0.160 -11.417 55.321 1.00 50.03 385 SER A N 1
ATOM 3004 C CA . SER A 1 385 ? 0.860 -10.460 54.870 1.00 50.03 385 SER A CA 1
ATOM 3005 C C . SER A 1 385 ? 0.954 -10.378 53.342 1.00 50.03 385 SER A C 1
ATOM 3007 O O . SER A 1 385 ? 1.043 -9.276 52.809 1.00 50.03 385 SER A O 1
ATOM 3009 N N . ALA A 1 386 ? 0.904 -11.511 52.635 1.00 46.28 386 ALA A N 1
ATOM 3010 C CA . ALA A 1 386 ? 0.973 -11.556 51.175 1.00 46.28 386 ALA A CA 1
ATOM 3011 C C . ALA A 1 386 ? -0.227 -10.856 50.518 1.00 46.28 386 ALA A C 1
ATOM 3013 O O . ALA A 1 386 ? -0.038 -10.094 49.572 1.00 46.28 386 ALA A O 1
ATOM 3014 N N . TRP A 1 387 ? -1.439 -11.047 51.056 1.00 45.19 387 TRP A N 1
ATOM 3015 C CA . TRP A 1 387 ? -2.629 -10.317 50.609 1.00 45.19 387 TRP A CA 1
ATOM 3016 C C . TRP A 1 387 ? -2.475 -8.806 50.803 1.00 45.19 387 TRP A C 1
ATOM 3018 O O . TRP A 1 387 ? -2.669 -8.038 49.865 1.00 45.19 387 TRP A O 1
ATOM 3028 N N . PHE A 1 388 ? -2.090 -8.375 52.009 1.00 43.59 388 PHE A N 1
ATOM 3029 C CA . PHE A 1 388 ? -1.992 -6.953 52.342 1.00 43.59 388 PHE A CA 1
ATOM 3030 C C . PHE A 1 388 ? -0.929 -6.231 51.500 1.00 43.59 388 PHE A C 1
ATOM 3032 O O . PHE A 1 388 ? -1.181 -5.144 50.979 1.00 43.59 388 PHE A O 1
ATOM 3039 N N . ASN A 1 389 ? 0.230 -6.867 51.299 1.00 44.47 389 ASN A N 1
ATOM 3040 C CA . ASN A 1 389 ? 1.285 -6.346 50.432 1.00 44.47 389 ASN A CA 1
ATOM 3041 C C . ASN A 1 389 ? 0.822 -6.285 48.969 1.00 44.47 389 ASN A C 1
ATOM 3043 O O . ASN A 1 389 ? 0.990 -5.248 48.339 1.00 44.47 389 ASN A O 1
ATOM 3047 N N . GLY A 1 390 ? 0.172 -7.338 48.457 1.00 41.84 390 GLY A N 1
ATOM 3048 C CA . GLY A 1 390 ? -0.323 -7.377 47.077 1.00 41.84 390 GLY A CA 1
ATOM 3049 C C . GLY A 1 390 ? -1.375 -6.306 46.775 1.00 41.84 390 GLY A C 1
ATOM 3050 O O . GLY A 1 390 ? -1.290 -5.647 45.744 1.00 41.84 390 GLY A O 1
ATOM 3051 N N . VAL A 1 391 ? -2.326 -6.064 47.687 1.00 40.41 391 VAL A N 1
ATOM 3052 C CA . VAL A 1 391 ? -3.303 -4.964 47.546 1.00 40.41 391 VAL A CA 1
ATOM 3053 C C . VAL A 1 391 ? -2.612 -3.597 47.624 1.00 40.41 391 VAL A C 1
ATOM 3055 O O . VAL A 1 391 ? -2.953 -2.696 46.862 1.00 40.41 391 VAL A O 1
ATOM 3058 N N . THR A 1 392 ? -1.609 -3.449 48.496 1.00 36.91 392 THR A N 1
ATOM 3059 C CA . THR A 1 392 ? -0.837 -2.202 48.636 1.00 36.91 392 THR A CA 1
ATOM 3060 C C . THR A 1 392 ? -0.013 -1.895 47.381 1.00 36.91 392 THR A C 1
ATOM 3062 O O . THR A 1 392 ? -0.025 -0.758 46.914 1.00 36.91 392 THR A O 1
ATOM 3065 N N . GLU A 1 393 ? 0.668 -2.890 46.805 1.00 38.62 393 GLU A N 1
ATOM 3066 C CA . GLU A 1 393 ? 1.401 -2.758 45.538 1.00 38.62 393 GLU A CA 1
ATOM 3067 C C . GLU A 1 393 ? 0.453 -2.426 44.381 1.00 38.62 393 GLU A C 1
ATOM 3069 O O . GLU A 1 393 ? 0.728 -1.509 43.609 1.00 38.62 393 GLU A O 1
ATOM 3074 N N . LEU A 1 394 ? -0.702 -3.099 44.304 1.00 37.09 394 LEU A N 1
ATOM 3075 C CA . LEU A 1 394 ? -1.695 -2.835 43.265 1.00 37.09 394 LEU A CA 1
ATOM 3076 C C . LEU A 1 394 ? -2.225 -1.397 43.369 1.00 37.09 394 LEU A C 1
ATOM 3078 O O . LEU A 1 394 ? -2.177 -0.664 42.385 1.00 37.09 394 LEU A O 1
ATOM 3082 N N . MET A 1 395 ? -2.617 -0.931 44.561 1.00 36.50 395 MET A N 1
ATOM 3083 C CA . MET A 1 395 ? -3.049 0.461 44.758 1.00 36.50 395 MET A CA 1
ATOM 3084 C C . MET A 1 395 ? -1.941 1.486 44.468 1.00 36.50 395 MET A C 1
ATOM 3086 O O . MET A 1 395 ? -2.239 2.538 43.911 1.00 36.50 395 MET A O 1
ATOM 3090 N N . GLN A 1 396 ? -0.670 1.186 44.758 1.00 36.69 396 GLN A N 1
ATOM 3091 C CA . GLN A 1 396 ? 0.455 2.047 44.358 1.00 36.69 396 GLN A CA 1
ATOM 3092 C C . GLN A 1 396 ? 0.650 2.117 42.834 1.00 36.69 396 GLN A C 1
ATOM 3094 O O . GLN A 1 396 ? 1.187 3.110 42.347 1.00 36.69 396 GLN A O 1
ATOM 3099 N N . MET A 1 397 ? 0.207 1.102 42.083 1.00 34.16 397 MET A N 1
ATOM 3100 C CA . MET A 1 397 ? 0.237 1.098 40.617 1.00 34.16 397 MET A CA 1
ATOM 3101 C C . MET A 1 397 ? -0.970 1.796 39.971 1.00 34.16 397 MET A C 1
ATOM 3103 O O . MET A 1 397 ? -0.801 2.359 38.891 1.00 34.16 397 MET A O 1
ATOM 3107 N N . VAL A 1 398 ? -2.164 1.779 40.590 1.00 33.31 398 VAL A N 1
ATOM 3108 C CA . VAL A 1 398 ? -3.383 2.399 40.007 1.00 33.31 398 VAL A CA 1
ATOM 3109 C C . VAL A 1 398 ? -3.701 3.806 40.546 1.00 33.31 398 VAL A C 1
ATOM 3111 O O . VAL A 1 398 ? -4.548 4.495 39.981 1.00 33.31 398 VAL A O 1
ATOM 3114 N N . ALA A 1 399 ? -3.057 4.269 41.622 1.00 28.72 399 ALA A N 1
ATOM 3115 C CA . ALA A 1 399 ? -3.333 5.589 42.197 1.00 28.72 399 ALA A CA 1
ATOM 3116 C C . ALA A 1 399 ? -2.863 6.748 41.282 1.00 28.72 399 ALA A C 1
ATOM 3118 O O . ALA A 1 399 ? -1.674 6.825 40.956 1.00 28.72 399 ALA A O 1
ATOM 3119 N N . PRO A 1 400 ? -3.742 7.708 40.919 1.00 31.81 400 PRO A N 1
ATOM 3120 C CA . PRO A 1 400 ? -3.338 8.897 40.171 1.00 31.81 400 PRO A CA 1
ATOM 3121 C C . PRO A 1 400 ? -2.333 9.764 40.953 1.00 31.81 400 PRO A C 1
ATOM 3123 O O . PRO A 1 400 ? -2.443 9.870 42.181 1.00 31.81 400 PRO A O 1
ATOM 3126 N N . PRO A 1 401 ? -1.395 10.464 40.281 1.00 29.34 401 PRO A N 1
ATOM 3127 C CA . PRO A 1 401 ? -0.461 11.367 40.950 1.00 29.34 401 PRO A CA 1
ATOM 3128 C C . PRO A 1 401 ? -1.190 12.483 41.717 1.00 29.34 401 PRO A C 1
ATOM 3130 O O . PRO A 1 401 ? -1.712 13.420 41.119 1.00 29.34 401 PRO A O 1
ATOM 3133 N N . GLY A 1 402 ? -1.193 12.397 43.051 1.00 34.72 402 GLY A N 1
ATOM 3134 C CA . GLY A 1 402 ? -1.811 13.389 43.941 1.00 34.72 402 GLY A CA 1
ATOM 3135 C C . GLY A 1 402 ? -3.176 13.011 44.530 1.00 34.72 402 GLY A C 1
ATOM 3136 O O . GLY A 1 402 ? -3.768 13.845 45.210 1.00 34.72 402 GLY A O 1
ATOM 3137 N N . ALA A 1 403 ? -3.676 11.789 44.319 1.00 29.17 403 ALA A N 1
ATOM 3138 C CA . ALA A 1 403 ? -4.890 11.317 44.988 1.00 29.17 403 ALA A CA 1
ATOM 3139 C C . ALA A 1 403 ? -4.644 11.008 46.482 1.00 29.17 403 ALA A C 1
ATOM 3141 O O . ALA A 1 403 ? -3.750 10.230 46.821 1.00 29.17 403 ALA A O 1
ATOM 3142 N N . THR A 1 404 ? -5.466 11.568 47.376 1.00 28.86 404 THR A N 1
ATOM 3143 C CA . THR A 1 404 ? -5.511 11.171 48.795 1.00 28.86 404 THR A CA 1
ATOM 3144 C C . THR A 1 404 ? -6.456 9.982 48.952 1.00 28.86 404 THR A C 1
ATOM 3146 O O . THR A 1 404 ? -7.640 10.085 48.640 1.00 28.86 404 THR A O 1
ATOM 3149 N N . ILE A 1 405 ? -5.935 8.851 49.429 1.00 31.09 405 ILE A N 1
ATOM 3150 C CA . ILE A 1 405 ? -6.698 7.612 49.625 1.00 31.09 405 ILE A CA 1
ATOM 3151 C C . ILE A 1 405 ? -7.127 7.516 51.092 1.00 31.09 405 ILE A C 1
ATOM 3153 O O . ILE A 1 405 ? -6.275 7.439 51.977 1.00 31.09 405 ILE A O 1
ATOM 3157 N N . PHE A 1 406 ? -8.435 7.457 51.346 1.00 27.84 406 PHE A N 1
ATOM 3158 C CA . PHE A 1 406 ? -8.973 7.082 52.655 1.00 27.84 406 PHE A CA 1
ATOM 3159 C C . PHE A 1 406 ? -9.101 5.558 52.729 1.00 27.84 406 PHE A C 1
ATOM 3161 O O . PHE A 1 406 ? -9.786 4.940 51.915 1.00 27.84 406 PHE A O 1
ATOM 3168 N N . LEU A 1 407 ? -8.395 4.945 53.681 1.00 29.06 407 LEU A N 1
ATOM 3169 C CA . LEU A 1 407 ? -8.359 3.495 53.870 1.00 29.06 407 LEU A CA 1
ATOM 3170 C C . LEU A 1 407 ? -9.251 3.088 55.039 1.00 29.06 407 LEU A C 1
ATOM 3172 O O . LEU A 1 407 ? -8.934 3.414 56.179 1.00 29.06 407 LEU A O 1
ATOM 3176 N N . ALA A 1 408 ? -10.283 2.295 54.751 1.00 30.03 408 ALA A N 1
ATOM 3177 C CA . ALA A 1 408 ? -11.093 1.649 55.773 1.00 30.03 408 ALA A CA 1
ATOM 3178 C C . ALA A 1 408 ? -10.275 0.577 56.518 1.00 30.03 408 ALA A C 1
ATOM 3180 O O . ALA A 1 408 ? -9.968 -0.474 55.948 1.00 30.03 408 ALA A O 1
ATOM 3181 N N . ASN A 1 409 ? -9.882 0.836 57.769 1.00 28.61 409 ASN A N 1
ATOM 3182 C CA . ASN A 1 409 ? -8.910 0.012 58.487 1.00 28.61 409 ASN A CA 1
ATOM 3183 C C . ASN A 1 409 ? -9.503 -0.677 59.730 1.00 28.61 409 ASN A C 1
ATOM 3185 O O . ASN A 1 409 ? -9.731 -0.053 60.769 1.00 28.61 409 ASN A O 1
ATOM 3189 N N . ASN A 1 410 ? -9.638 -2.009 59.674 1.00 27.89 410 ASN A N 1
ATOM 3190 C CA . ASN A 1 410 ? -10.006 -2.840 60.829 1.00 27.89 410 ASN A CA 1
ATOM 3191 C C . ASN A 1 410 ? -8.865 -2.933 61.876 1.00 27.89 410 ASN A C 1
ATOM 3193 O O . ASN A 1 410 ? -8.244 -3.982 62.053 1.00 27.89 410 ASN A O 1
ATOM 3197 N N . GLY A 1 411 ? -8.665 -1.844 62.631 1.00 26.80 411 GLY A N 1
ATOM 3198 C CA . GLY A 1 411 ? -8.195 -1.863 64.022 1.00 26.80 411 GLY A CA 1
ATOM 3199 C C . GLY A 1 411 ? -6.727 -1.502 64.297 1.00 26.80 411 GLY A C 1
ATOM 3200 O O . GLY A 1 411 ? -5.849 -2.354 64.215 1.00 26.80 411 GLY A O 1
ATOM 3201 N N . VAL A 1 412 ? -6.472 -0.273 64.770 1.00 26.92 412 VAL A N 1
ATOM 3202 C CA . VAL A 1 412 ? -6.211 0.112 66.189 1.00 26.92 412 VAL A CA 1
ATOM 3203 C C . VAL A 1 412 ? -5.911 1.629 66.236 1.00 26.92 412 VAL A C 1
ATOM 3205 O O . VAL A 1 412 ? -5.311 2.166 65.312 1.00 26.92 412 VAL A O 1
ATOM 3208 N N . MET A 1 413 ? -6.366 2.341 67.279 1.00 26.91 413 MET A N 1
ATOM 3209 C CA . MET A 1 413 ? -6.255 3.812 67.387 1.00 26.91 413 MET A CA 1
ATOM 3210 C C . MET A 1 413 ? -4.874 4.309 67.844 1.00 26.91 413 MET A C 1
ATOM 3212 O O . MET A 1 413 ? -4.209 3.617 68.611 1.00 26.91 413 MET A O 1
ATOM 3216 N N . ASP A 1 414 ? -4.562 5.575 67.535 1.00 26.53 414 ASP A N 1
ATOM 3217 C CA . ASP A 1 414 ? -3.908 6.483 68.493 1.00 26.53 414 ASP A CA 1
ATOM 3218 C C . ASP A 1 414 ? -4.365 7.954 68.290 1.00 26.53 414 ASP A C 1
ATOM 3220 O O . ASP A 1 414 ? -5.027 8.271 67.299 1.00 26.53 414 ASP A O 1
ATOM 3224 N N . GLU A 1 415 ? -4.125 8.831 69.271 1.00 28.59 415 GLU A N 1
ATOM 3225 C CA . GLU A 1 415 ? -4.938 10.047 69.512 1.00 28.59 415 GLU A CA 1
ATOM 3226 C C . GLU A 1 415 ? -4.547 11.355 68.761 1.00 28.59 415 GLU A C 1
ATOM 3228 O O . GLU A 1 415 ? -3.424 11.841 68.870 1.00 28.59 415 GLU A O 1
ATOM 3233 N N . GLY A 1 416 ? -5.553 12.043 68.189 1.00 29.36 416 GLY A N 1
ATOM 3234 C CA . GLY A 1 416 ? -5.835 13.467 68.485 1.00 29.36 416 GLY A CA 1
ATOM 3235 C C . GLY A 1 416 ? -5.346 14.604 67.557 1.00 29.36 416 GLY A C 1
ATOM 3236 O O . GLY A 1 416 ? -4.237 15.105 67.729 1.00 29.36 416 GLY A O 1
ATOM 3237 N N . PHE A 1 417 ? -6.254 15.181 66.744 1.00 26.47 417 PHE A N 1
ATOM 3238 C CA . PHE A 1 417 ? -6.275 16.622 66.383 1.00 26.47 417 PHE A CA 1
ATOM 3239 C C . PHE A 1 417 ? -7.653 17.087 65.839 1.00 26.47 417 PHE A C 1
ATOM 3241 O O . PHE A 1 417 ? -8.361 16.290 65.235 1.00 26.47 417 PHE A O 1
ATOM 3248 N N . VAL A 1 418 ? -8.035 18.357 66.079 1.00 26.69 418 VAL A N 1
ATOM 3249 C CA . VAL A 1 418 ? -9.296 19.061 65.688 1.00 26.69 418 VAL A CA 1
ATOM 3250 C C . VAL A 1 418 ? -9.046 20.594 65.832 1.00 26.69 418 VAL A C 1
ATOM 3252 O O . VAL A 1 418 ? -8.180 20.935 66.646 1.00 26.69 418 VAL A O 1
ATOM 3255 N N . PRO A 1 419 ? -9.903 21.541 65.366 1.00 36.59 419 PRO A N 1
ATOM 3256 C CA . PRO A 1 419 ? -10.368 21.977 64.020 1.00 36.59 419 PRO A CA 1
ATOM 3257 C C . PRO A 1 419 ? -9.547 23.251 63.586 1.00 36.59 419 PRO A C 1
ATOM 3259 O O . PRO A 1 419 ? -8.350 23.228 63.886 1.00 36.59 419 PRO A O 1
ATOM 3262 N N . PRO A 1 420 ? -10.045 24.417 63.055 1.00 28.58 420 PRO A N 1
ATOM 3263 C CA . PRO A 1 420 ? -11.273 24.831 62.311 1.00 28.58 420 PRO A CA 1
ATOM 3264 C C . PRO A 1 420 ? -11.050 25.787 61.084 1.00 28.58 420 PRO A C 1
ATOM 3266 O O . PRO A 1 420 ? -9.921 26.153 60.799 1.00 28.58 420 PRO A O 1
ATOM 3269 N N . PHE A 1 421 ? -12.164 26.340 60.549 1.00 25.91 421 PHE A N 1
ATOM 3270 C CA . PHE A 1 421 ? -12.385 27.518 59.653 1.00 25.91 421 PHE A CA 1
ATOM 3271 C C . PHE A 1 421 ? -12.649 27.182 58.160 1.00 25.91 421 PHE A C 1
ATOM 3273 O O . PHE A 1 421 ? -11.977 26.315 57.643 1.00 25.91 421 PHE A O 1
ATOM 3280 N N . VAL A 1 422 ? -13.640 27.692 57.394 1.00 26.86 422 VAL A N 1
ATOM 3281 C CA . VAL A 1 422 ? -14.585 28.855 57.386 1.00 26.86 422 VAL A CA 1
ATOM 3282 C C . VAL A 1 422 ? -14.162 30.064 56.507 1.00 26.86 422 VAL A C 1
ATOM 3284 O O . VAL A 1 422 ? -13.302 30.835 56.916 1.00 26.86 422 VAL A O 1
ATOM 3287 N N . GLN A 1 423 ? -14.932 30.321 55.419 1.00 24.88 423 GLN A N 1
ATOM 3288 C CA . GLN A 1 423 ? -14.934 31.476 54.455 1.00 24.88 423 GLN A CA 1
ATOM 3289 C C . GLN A 1 423 ? -13.905 31.399 53.286 1.00 24.88 423 GLN A C 1
ATOM 3291 O O . GLN A 1 423 ? -12.726 31.234 53.541 1.00 24.88 423 GLN A O 1
ATOM 3296 N N . ALA A 1 424 ? -14.223 31.598 51.987 1.00 23.06 424 ALA A N 1
ATOM 3297 C CA . ALA A 1 424 ? -15.169 32.555 51.385 1.00 23.06 424 ALA A CA 1
ATOM 3298 C C . ALA A 1 424 ? -15.500 32.347 49.867 1.00 23.06 424 ALA A C 1
ATOM 3300 O O . ALA A 1 424 ? -14.642 31.991 49.074 1.00 23.06 424 ALA A O 1
ATOM 3301 N N . HIS A 1 425 ? -16.733 32.720 49.484 1.00 24.78 425 HIS A N 1
ATOM 3302 C CA . HIS A 1 425 ? -17.237 33.308 48.212 1.00 24.78 425 HIS A CA 1
ATOM 3303 C C . HIS A 1 425 ? -16.590 33.105 46.806 1.00 24.78 425 HIS A C 1
ATOM 3305 O O . HIS A 1 425 ? -15.512 33.605 46.521 1.00 24.78 425 HIS A O 1
ATOM 3311 N N . GLN A 1 426 ? -17.450 32.653 45.869 1.00 25.94 426 GLN A N 1
ATOM 3312 C CA . GLN A 1 426 ? -17.854 33.280 44.576 1.00 25.94 426 GLN A CA 1
ATOM 3313 C C . GLN A 1 426 ? -16.821 34.038 43.693 1.00 25.94 426 GLN A C 1
ATOM 3315 O O . GLN A 1 426 ? -16.339 35.090 44.099 1.00 25.94 426 GLN A O 1
ATOM 3320 N N . GLN A 1 427 ? -16.763 33.723 42.379 1.00 24.58 427 GLN A N 1
ATOM 3321 C CA . GLN A 1 427 ? -17.452 34.514 41.320 1.00 24.58 427 GLN A CA 1
ATOM 3322 C C . GLN A 1 427 ? -17.201 34.070 39.850 1.00 24.58 427 GLN A C 1
ATOM 3324 O O . GLN A 1 427 ? -16.076 33.801 39.452 1.00 24.58 427 GLN A O 1
ATOM 3329 N N . ASN A 1 428 ? -18.263 34.211 39.037 1.00 25.27 428 ASN A N 1
ATOM 3330 C CA . ASN A 1 428 ? -18.322 34.462 37.579 1.00 25.27 428 ASN A CA 1
ATOM 3331 C C . ASN A 1 428 ? -17.897 33.376 36.567 1.00 25.27 428 ASN A C 1
ATOM 3333 O O . ASN A 1 428 ? -16.721 33.090 36.376 1.00 25.27 428 ASN A O 1
ATOM 3337 N N . GLY A 1 429 ? -18.872 32.936 35.762 1.00 26.72 429 GLY A N 1
ATOM 3338 C CA . GLY A 1 429 ? -18.647 32.319 34.450 1.00 26.72 429 GLY A CA 1
ATOM 3339 C C . GLY A 1 429 ? -19.176 33.188 33.300 1.00 26.72 429 GLY A C 1
ATOM 3340 O O . GLY A 1 429 ? -19.982 34.093 33.522 1.00 26.72 429 GLY A O 1
ATOM 3341 N N . GLN A 1 430 ? -18.748 32.889 32.070 1.00 22.84 430 GLN A N 1
ATOM 3342 C CA . GLN A 1 430 ? -19.459 33.188 30.818 1.00 22.84 430 GLN A CA 1
ATOM 3343 C C . GLN A 1 430 ? -18.834 32.378 29.670 1.00 22.84 430 GLN A C 1
ATOM 3345 O O . GLN A 1 430 ? -17.618 32.397 29.498 1.00 22.84 430 GLN A O 1
ATOM 3350 N N . ALA A 1 431 ? -19.660 31.688 28.880 1.00 21.28 431 ALA A N 1
ATOM 3351 C CA . ALA A 1 431 ? -19.234 30.936 27.696 1.00 21.28 431 ALA A CA 1
ATOM 3352 C C . ALA A 1 431 ? -19.497 31.731 26.403 1.00 21.28 431 ALA A C 1
ATOM 3354 O O . ALA A 1 431 ? -20.459 32.497 26.321 1.00 21.28 431 ALA A O 1
ATOM 3355 N N . ILE A 1 432 ? -18.657 31.530 25.383 1.00 23.23 432 ILE A N 1
ATOM 3356 C CA . ILE A 1 432 ? -18.775 32.167 24.063 1.00 23.23 432 ILE A CA 1
ATOM 3357 C C . ILE A 1 432 ? -19.050 31.083 23.015 1.00 23.23 432 ILE A C 1
ATOM 3359 O O . ILE A 1 432 ? -18.218 30.208 22.801 1.00 23.23 432 ILE A O 1
ATOM 3363 N N . GLN A 1 433 ? -20.194 31.166 22.328 1.00 24.41 433 GLN A N 1
ATOM 3364 C CA . GLN A 1 433 ? -20.477 30.351 21.141 1.00 24.41 433 GLN A CA 1
ATOM 3365 C C . GLN A 1 433 ? -19.734 30.880 19.906 1.00 24.41 433 GLN A C 1
ATOM 3367 O O . GLN A 1 433 ? -19.661 32.093 19.693 1.00 24.41 433 GLN A O 1
ATOM 3372 N N . LEU A 1 434 ? -19.306 29.976 19.021 1.00 24.39 434 LEU A N 1
ATOM 3373 C CA . LEU A 1 434 ? -18.868 30.301 17.661 1.00 24.39 434 LEU A CA 1
ATOM 3374 C C . LEU A 1 434 ? -19.736 29.568 16.629 1.00 24.39 434 LEU A C 1
ATOM 3376 O O . LEU A 1 434 ? -19.795 28.345 16.600 1.00 24.39 434 LEU A O 1
ATOM 3380 N N . LYS A 1 435 ? -20.407 30.336 15.761 1.00 28.30 435 LYS A N 1
ATOM 3381 C CA . LYS A 1 435 ? -21.130 29.832 14.580 1.00 28.30 435 LYS A CA 1
ATOM 3382 C C . LYS A 1 435 ? -20.210 29.828 13.362 1.00 28.30 435 LYS A C 1
ATOM 3384 O O . LYS A 1 435 ? -19.572 30.848 13.105 1.00 28.30 435 LYS A O 1
ATOM 3389 N N . GLY A 1 436 ? -20.241 28.769 12.548 1.00 24.95 436 GLY A N 1
ATOM 3390 C CA . GLY A 1 436 ? -19.506 28.777 11.278 1.00 24.95 436 GLY A CA 1
ATOM 3391 C C . GLY A 1 436 ? -19.498 27.489 10.452 1.00 24.95 436 GLY A C 1
ATOM 3392 O O . GLY A 1 436 ? -18.433 27.124 9.971 1.00 24.95 436 GLY A O 1
ATOM 3393 N N . ALA A 1 437 ? -20.635 26.817 10.246 1.00 27.27 437 ALA A N 1
ATOM 3394 C CA . ALA A 1 437 ? -20.706 25.717 9.277 1.00 27.27 437 ALA A CA 1
ATOM 3395 C C . ALA A 1 437 ? -20.836 26.260 7.837 1.00 27.27 437 ALA A C 1
ATOM 3397 O O . ALA A 1 437 ? -21.787 26.975 7.511 1.00 27.27 437 ALA A O 1
ATOM 3398 N N . VAL A 1 438 ? -19.869 25.927 6.980 1.00 31.25 438 VAL A N 1
ATOM 3399 C CA . VAL A 1 438 ? -19.931 26.119 5.519 1.00 31.25 438 VAL A CA 1
ATOM 3400 C C . VAL A 1 438 ? -20.834 25.017 4.935 1.00 31.25 438 VAL A C 1
ATOM 3402 O O . VAL A 1 438 ? -20.790 23.902 5.450 1.00 31.25 438 VAL A O 1
ATOM 3405 N N . PRO A 1 439 ? -21.665 25.272 3.901 1.00 35.31 439 PRO A N 1
ATOM 3406 C CA . PRO A 1 439 ? -22.497 24.226 3.301 1.00 35.31 439 PRO A CA 1
ATOM 3407 C C . PRO A 1 439 ? -21.641 23.055 2.805 1.00 35.31 439 PRO A C 1
ATOM 3409 O O . PRO A 1 439 ? -20.771 23.233 1.949 1.00 35.31 439 PRO A O 1
ATOM 3412 N N . MET A 1 440 ? -21.896 21.869 3.360 1.00 46.12 440 MET A N 1
ATOM 3413 C CA . MET A 1 440 ? -21.130 20.659 3.083 1.00 46.12 440 MET A CA 1
ATOM 3414 C C . MET A 1 440 ? -21.424 20.168 1.661 1.00 46.12 440 MET A C 1
ATOM 3416 O O . MET A 1 440 ? -22.580 20.008 1.270 1.00 46.12 440 MET A O 1
ATOM 3420 N N . ILE A 1 441 ? -20.372 19.953 0.871 1.00 53.47 441 ILE A N 1
ATOM 3421 C CA . ILE A 1 441 ? -20.468 19.215 -0.389 1.00 53.47 441 ILE A CA 1
ATOM 3422 C C . ILE A 1 441 ? -20.189 17.756 -0.029 1.00 53.47 441 ILE A C 1
ATOM 3424 O O . ILE A 1 441 ? -19.051 17.427 0.293 1.00 53.47 441 ILE A O 1
ATOM 3428 N N . GLU A 1 442 ? -21.212 16.907 -0.061 1.00 56.66 442 GLU A N 1
ATOM 3429 C CA . GLU A 1 442 ? -21.115 15.480 0.277 1.00 56.66 442 GLU A CA 1
ATOM 3430 C C . GLU A 1 442 ? -21.175 14.594 -0.980 1.00 56.66 442 GLU A C 1
ATOM 3432 O O . GLU A 1 442 ? -21.696 15.001 -2.024 1.00 56.66 442 GLU A O 1
ATOM 3437 N N . GLY A 1 443 ? -20.632 13.375 -0.891 1.00 64.81 443 GLY A N 1
ATOM 3438 C CA . GLY A 1 443 ? -20.743 12.346 -1.932 1.00 64.81 443 GLY A CA 1
ATOM 3439 C C . GLY A 1 443 ? -20.016 12.665 -3.250 1.00 64.81 443 GLY A C 1
ATOM 3440 O O . GLY A 1 443 ? -18.957 13.293 -3.275 1.00 64.81 443 GLY A O 1
ATOM 3441 N N . ILE A 1 444 ? -20.573 12.214 -4.383 1.00 68.25 444 ILE A N 1
ATOM 3442 C CA . ILE A 1 444 ? -19.938 12.307 -5.719 1.00 68.25 444 ILE A CA 1
ATOM 3443 C C . ILE A 1 444 ? -19.509 13.742 -6.098 1.00 68.25 444 ILE A C 1
ATOM 3445 O O . ILE A 1 444 ? -18.399 13.902 -6.616 1.00 68.25 444 ILE A O 1
ATOM 3449 N N . PRO A 1 445 ? -20.300 14.809 -5.843 1.00 74.06 445 PRO A N 1
ATOM 3450 C CA . PRO A 1 445 ? -19.852 16.183 -6.071 1.00 74.06 445 PRO A CA 1
ATOM 3451 C C . PRO A 1 445 ? -18.560 16.548 -5.328 1.00 74.06 445 PRO A C 1
ATOM 3453 O O . PRO A 1 445 ? -17.733 17.261 -5.896 1.00 74.06 445 PRO A O 1
ATOM 3456 N N . ALA A 1 446 ? -18.342 16.034 -4.112 1.00 71.06 446 ALA A N 1
ATOM 3457 C CA . ALA A 1 446 ? -17.115 16.266 -3.348 1.00 71.06 446 ALA A CA 1
ATOM 3458 C C . ALA A 1 446 ? -15.906 15.632 -4.048 1.00 71.06 446 ALA A C 1
ATOM 3460 O O . ALA A 1 446 ? -14.886 16.294 -4.253 1.00 71.06 446 ALA A O 1
ATOM 3461 N N . VAL A 1 447 ? -16.059 14.386 -4.514 1.00 70.06 447 VAL A N 1
ATOM 3462 C CA . VAL A 1 447 ? -15.040 13.664 -5.293 1.00 70.06 447 VAL A CA 1
ATOM 3463 C C . VAL A 1 447 ? -14.699 14.416 -6.581 1.00 70.06 447 VAL A C 1
ATOM 3465 O O . VAL A 1 447 ? -13.526 14.661 -6.869 1.00 70.06 447 VAL A O 1
ATOM 3468 N N . LEU A 1 448 ? -15.713 14.833 -7.345 1.00 78.38 448 LEU A N 1
ATOM 3469 C CA . LEU A 1 448 ? -15.524 15.553 -8.609 1.00 78.38 448 LEU A CA 1
ATOM 3470 C C . LEU A 1 448 ? -14.868 16.926 -8.407 1.00 78.38 448 LEU A C 1
ATOM 3472 O O . LEU A 1 448 ? -14.031 17.321 -9.220 1.00 78.38 448 LEU A O 1
ATOM 3476 N N . VAL A 1 449 ? -15.201 17.639 -7.326 1.00 80.62 449 VAL A N 1
ATOM 3477 C CA . VAL A 1 449 ? -14.546 18.905 -6.964 1.00 80.62 449 VAL A CA 1
ATOM 3478 C C . VAL A 1 449 ? -13.102 18.666 -6.520 1.00 80.62 449 VAL A C 1
ATOM 3480 O O . VAL A 1 449 ? -12.214 19.356 -7.016 1.00 80.62 449 VAL A O 1
ATOM 3483 N N . GLY A 1 450 ?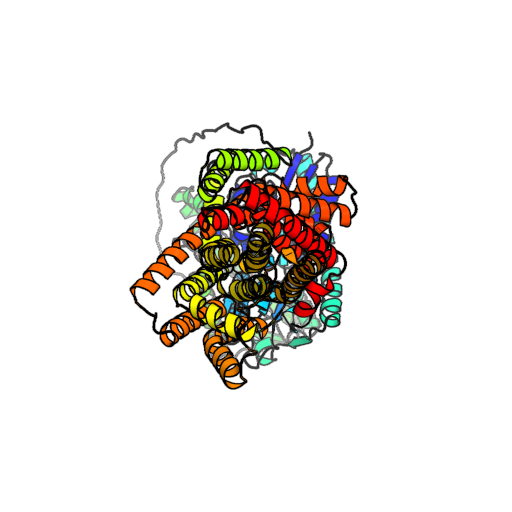 -12.831 17.678 -5.664 1.00 78.56 450 GLY A N 1
ATOM 3484 C CA . GLY A 1 450 ? -11.476 17.349 -5.205 1.00 78.56 450 GLY A CA 1
ATOM 3485 C C . GLY A 1 450 ? -10.547 16.944 -6.354 1.00 78.56 450 GLY A C 1
ATOM 3486 O O . GLY A 1 450 ? -9.479 17.535 -6.534 1.00 78.56 450 GLY A O 1
ATOM 3487 N N . VAL A 1 451 ? -10.990 16.006 -7.198 1.00 76.00 451 VAL A N 1
ATOM 3488 C CA . VAL A 1 451 ? -10.258 15.582 -8.405 1.00 76.00 451 VAL A CA 1
ATOM 3489 C C . VAL A 1 451 ? -10.132 16.736 -9.405 1.00 76.00 451 VAL A C 1
ATOM 3491 O O . VAL A 1 451 ? -9.060 16.945 -9.970 1.00 76.00 451 VAL A O 1
ATOM 3494 N N . GLY A 1 452 ? -11.184 17.538 -9.600 1.00 82.25 452 GLY A N 1
ATOM 3495 C CA . GLY A 1 452 ? -11.157 18.707 -10.483 1.00 82.25 452 GLY A CA 1
ATOM 3496 C C . GLY A 1 452 ? -10.148 19.771 -10.041 1.00 82.25 452 GLY A C 1
ATOM 3497 O O . GLY A 1 452 ? -9.356 20.245 -10.857 1.00 82.25 452 GLY A O 1
ATOM 3498 N N . LEU A 1 453 ? -10.120 20.109 -8.748 1.00 84.94 453 LEU A N 1
ATOM 3499 C CA . LEU A 1 453 ? -9.147 21.034 -8.157 1.00 84.94 453 LEU A CA 1
ATOM 3500 C C . LEU A 1 453 ? -7.717 20.499 -8.268 1.00 84.94 453 LEU A C 1
ATOM 3502 O O . LEU A 1 453 ? -6.812 21.261 -8.611 1.00 84.94 453 LEU A O 1
ATOM 3506 N N . LEU A 1 454 ? -7.514 19.197 -8.049 1.00 81.12 454 LEU A N 1
ATOM 3507 C CA . LEU A 1 454 ? -6.215 18.548 -8.216 1.00 81.12 454 LEU A CA 1
ATOM 3508 C C . LEU A 1 454 ? -5.716 18.632 -9.664 1.00 81.12 454 LEU A C 1
ATOM 3510 O O . LEU A 1 454 ? -4.589 19.071 -9.904 1.00 81.12 454 LEU A O 1
ATOM 3514 N N . LEU A 1 455 ? -6.567 18.294 -10.637 1.00 79.31 455 LEU A N 1
ATOM 3515 C CA . LEU A 1 455 ? -6.242 18.388 -12.063 1.00 79.31 455 LEU A CA 1
ATOM 3516 C C . LEU A 1 455 ? -5.968 19.836 -12.502 1.00 79.31 455 LEU A C 1
ATOM 3518 O O . LEU A 1 455 ? -5.057 20.066 -13.298 1.00 79.31 455 LEU A O 1
ATOM 3522 N N . LEU A 1 456 ? -6.693 20.823 -11.963 1.00 84.50 456 LEU A N 1
ATOM 3523 C CA . LEU A 1 456 ? -6.437 22.248 -12.211 1.00 84.50 456 LEU A CA 1
ATOM 3524 C C . LEU A 1 456 ? -5.106 22.714 -11.599 1.00 84.50 456 LEU A C 1
ATOM 3526 O O . LEU A 1 456 ? -4.335 23.407 -12.267 1.00 84.50 456 LEU A O 1
ATOM 3530 N N . ALA A 1 457 ? -4.801 22.305 -10.364 1.00 84.56 457 ALA A N 1
ATOM 3531 C CA . ALA A 1 457 ? -3.535 22.616 -9.704 1.00 84.56 457 ALA A CA 1
ATOM 3532 C C . ALA A 1 457 ? -2.345 22.007 -10.467 1.00 84.56 457 ALA A C 1
ATOM 3534 O O . ALA A 1 457 ? -1.363 22.702 -10.735 1.00 84.56 457 ALA A O 1
ATOM 3535 N N . MET A 1 458 ? -2.458 20.758 -10.923 1.00 78.38 458 MET A N 1
ATOM 3536 C CA . MET A 1 458 ? -1.458 20.117 -11.787 1.00 78.38 458 MET A CA 1
ATOM 3537 C C . MET A 1 458 ? -1.359 20.802 -13.161 1.00 78.38 458 MET A C 1
ATOM 3539 O O . MET A 1 458 ? -0.257 21.048 -13.653 1.00 78.38 458 MET A O 1
ATOM 3543 N N . GLY A 1 459 ? -2.493 21.200 -13.749 1.00 77.50 459 GLY A N 1
ATOM 3544 C CA . GLY A 1 459 ? -2.560 21.956 -15.004 1.00 77.50 459 GLY A CA 1
ATOM 3545 C C . GLY A 1 459 ? -1.901 23.340 -14.947 1.00 77.50 459 GLY A C 1
ATOM 3546 O O . GLY A 1 459 ? -1.485 23.858 -15.982 1.00 77.50 459 GLY A O 1
ATOM 3547 N N . SER A 1 460 ? -1.732 23.919 -13.751 1.00 84.12 460 SER A N 1
ATOM 3548 C CA . SER A 1 460 ? -0.967 25.160 -13.547 1.00 84.12 460 SER A CA 1
ATOM 3549 C C . SER A 1 460 ? 0.559 24.982 -13.653 1.00 84.12 460 SER A C 1
ATOM 3551 O O . SER A 1 460 ? 1.292 25.970 -13.692 1.00 84.12 460 SER A O 1
ATOM 3553 N N . GLY A 1 461 ? 1.048 23.736 -13.711 1.00 76.75 461 GLY A N 1
ATOM 3554 C CA . GLY A 1 461 ? 2.475 23.404 -13.727 1.00 76.75 461 GLY A CA 1
ATOM 3555 C C . GLY A 1 461 ? 3.104 23.232 -12.339 1.00 76.75 461 GLY A C 1
ATOM 3556 O O . GLY A 1 461 ? 4.324 23.095 -12.243 1.00 76.75 461 GLY A O 1
ATOM 3557 N N . MET A 1 462 ? 2.307 23.225 -11.264 1.00 81.56 462 MET A N 1
ATOM 3558 C CA . MET A 1 462 ? 2.791 22.856 -9.929 1.00 81.56 462 MET A CA 1
ATOM 3559 C C . MET A 1 462 ? 3.264 21.389 -9.906 1.00 81.56 462 MET A C 1
ATOM 3561 O O . MET A 1 462 ? 2.599 20.528 -10.488 1.00 81.56 462 MET A O 1
ATOM 3565 N N . PRO A 1 463 ? 4.369 21.058 -9.206 1.00 79.56 463 PRO A N 1
ATOM 3566 C CA . PRO A 1 463 ? 4.761 19.668 -8.990 1.00 79.56 463 PRO A CA 1
ATOM 3567 C C . PRO A 1 463 ? 3.642 18.896 -8.285 1.00 79.56 463 PRO A C 1
ATOM 3569 O O . PRO A 1 463 ? 3.035 19.424 -7.352 1.00 79.56 463 PRO A O 1
ATOM 3572 N N . VAL A 1 464 ? 3.405 17.642 -8.687 1.00 77.00 464 VAL A N 1
ATOM 3573 C CA . VAL A 1 464 ? 2.264 16.838 -8.204 1.00 77.00 464 VAL A CA 1
ATOM 3574 C C . VAL A 1 464 ? 2.182 16.808 -6.680 1.00 77.00 464 VAL A C 1
ATOM 3576 O O . VAL A 1 464 ? 1.119 17.070 -6.131 1.00 77.00 464 VAL A O 1
ATOM 3579 N N . PHE A 1 465 ? 3.301 16.566 -5.991 1.00 78.12 465 PHE A N 1
ATOM 3580 C CA . PHE A 1 465 ? 3.321 16.510 -4.528 1.00 78.12 465 PHE A CA 1
ATOM 3581 C C . PHE A 1 465 ? 2.865 17.821 -3.873 1.00 78.12 465 PHE A C 1
ATOM 3583 O O . PHE A 1 465 ? 2.212 17.781 -2.839 1.00 78.12 465 PHE A O 1
ATOM 3590 N N . VAL A 1 466 ? 3.146 18.977 -4.486 1.00 83.75 466 VAL A N 1
ATOM 3591 C CA . VAL A 1 466 ? 2.694 20.285 -3.988 1.00 83.75 466 VAL A CA 1
ATOM 3592 C C . VAL A 1 466 ? 1.210 20.480 -4.285 1.00 83.75 466 VAL A C 1
ATOM 3594 O O . VAL A 1 466 ? 0.469 20.904 -3.406 1.00 83.75 466 VAL A O 1
ATOM 3597 N N . ALA A 1 467 ? 0.765 20.155 -5.503 1.00 85.06 467 ALA A N 1
ATOM 3598 C CA . ALA A 1 467 ? -0.643 20.247 -5.887 1.00 85.06 467 ALA A CA 1
ATOM 3599 C C . ALA A 1 467 ? -1.529 19.375 -4.979 1.00 85.06 467 ALA A C 1
ATOM 3601 O O . ALA A 1 467 ? -2.529 19.851 -4.448 1.00 85.06 467 ALA A O 1
ATOM 3602 N N . PHE A 1 468 ? -1.118 18.128 -4.744 1.00 81.31 468 PHE A N 1
ATOM 3603 C CA . PHE A 1 468 ? -1.848 17.166 -3.925 1.00 81.31 468 PHE A CA 1
ATOM 3604 C C . PHE A 1 468 ? -1.822 17.539 -2.438 1.00 81.31 468 PHE A C 1
ATOM 3606 O O . PHE A 1 468 ? -2.865 17.515 -1.792 1.00 81.31 468 PHE A O 1
ATOM 3613 N N . LEU A 1 469 ? -0.677 17.984 -1.908 1.00 85.31 469 LEU A N 1
ATOM 3614 C CA . LEU A 1 469 ? -0.574 18.480 -0.533 1.00 85.31 469 LEU A CA 1
ATOM 3615 C C . LEU A 1 469 ? -1.465 19.710 -0.289 1.00 85.31 469 LEU A C 1
ATOM 3617 O O . LEU A 1 469 ? -2.185 19.757 0.704 1.00 85.31 469 LEU A O 1
ATOM 3621 N N . VAL A 1 470 ? -1.450 20.691 -1.199 1.00 88.00 470 VAL A N 1
ATOM 3622 C CA . VAL A 1 470 ? -2.252 21.923 -1.076 1.00 88.00 470 VAL A CA 1
ATOM 3623 C C . VAL A 1 470 ? -3.749 21.635 -1.185 1.00 88.00 470 VAL A C 1
ATOM 3625 O O . VAL A 1 470 ? -4.521 22.188 -0.404 1.00 88.00 470 VAL A O 1
ATOM 3628 N N . VAL A 1 471 ? -4.170 20.764 -2.110 1.00 87.56 471 VAL A N 1
ATOM 3629 C CA . VAL A 1 471 ? -5.587 20.388 -2.249 1.00 87.56 471 VAL A CA 1
ATOM 3630 C C . VAL A 1 471 ? -6.076 19.616 -1.022 1.00 87.56 471 VAL A C 1
ATOM 3632 O O . VAL A 1 471 ? -7.144 19.942 -0.517 1.00 87.56 471 VAL A O 1
ATOM 3635 N N . ASN A 1 472 ? -5.293 18.674 -0.484 1.00 85.94 472 ASN A N 1
ATOM 3636 C CA . ASN A 1 472 ? -5.680 17.927 0.718 1.00 85.94 472 ASN A CA 1
ATOM 3637 C C . ASN A 1 472 ? -5.680 18.783 1.993 1.00 85.94 472 ASN A C 1
ATOM 3639 O O . ASN A 1 472 ? -6.609 18.679 2.787 1.00 85.94 472 ASN A O 1
ATOM 3643 N N . LEU A 1 473 ? -4.703 19.679 2.176 1.00 86.56 473 LEU A N 1
ATOM 3644 C CA . LEU A 1 473 ? -4.721 20.651 3.280 1.00 86.56 473 LEU A CA 1
ATOM 3645 C C . LEU A 1 473 ? -5.922 21.600 3.180 1.00 86.56 473 LEU A C 1
ATOM 3647 O O . LEU A 1 473 ? -6.581 21.863 4.183 1.00 86.56 473 LEU A O 1
ATOM 3651 N N . GLY A 1 474 ? -6.229 22.085 1.973 1.00 84.69 474 GLY A N 1
ATOM 3652 C CA . GLY A 1 474 ? -7.402 22.919 1.721 1.00 84.69 474 GLY A CA 1
ATOM 3653 C C . GLY A 1 474 ? -8.710 22.179 2.000 1.00 84.69 474 GLY A C 1
ATOM 3654 O O . GLY A 1 474 ? -9.570 22.714 2.691 1.00 84.69 474 GLY A O 1
ATOM 3655 N N . ALA A 1 475 ? -8.846 20.940 1.521 1.00 79.50 475 ALA A N 1
ATOM 3656 C CA . ALA A 1 475 ? -10.012 20.096 1.771 1.00 79.50 475 ALA A CA 1
ATOM 3657 C C . ALA A 1 475 ? -10.173 19.764 3.263 1.00 79.50 475 ALA A C 1
ATOM 3659 O O . ALA A 1 475 ? -11.262 19.938 3.796 1.00 79.50 475 ALA A O 1
ATOM 3660 N N . SER A 1 476 ? -9.092 19.392 3.956 1.00 78.81 476 SER A N 1
ATOM 3661 C CA . SER A 1 476 ? -9.086 19.171 5.408 1.00 78.81 476 SER A CA 1
ATOM 3662 C C . SER A 1 476 ? -9.549 20.420 6.171 1.00 78.81 476 SER A C 1
ATOM 3664 O O . SER A 1 476 ? -10.501 20.346 6.944 1.00 78.81 476 SER A O 1
ATOM 3666 N N . MET A 1 477 ? -8.992 21.602 5.880 1.00 76.50 477 MET A N 1
ATOM 3667 C CA . MET A 1 477 ? -9.429 22.849 6.525 1.00 76.50 477 MET A CA 1
ATOM 3668 C C . MET A 1 477 ? -10.874 23.253 6.189 1.00 76.50 477 MET A C 1
ATOM 3670 O O . MET A 1 477 ? -11.527 23.885 7.017 1.00 76.50 477 MET A O 1
ATOM 3674 N N . LEU A 1 478 ? -11.378 22.922 4.995 1.00 75.12 478 LEU A N 1
ATOM 3675 C CA . LEU A 1 478 ? -12.747 23.247 4.572 1.00 75.12 478 LEU A CA 1
ATOM 3676 C C . LEU A 1 478 ? -13.802 22.274 5.121 1.00 75.12 478 LEU A C 1
ATOM 3678 O O . LEU A 1 478 ? -14.925 22.706 5.368 1.00 75.12 478 LEU A O 1
ATOM 3682 N N . LEU A 1 479 ? -13.458 20.994 5.292 1.00 68.12 479 LEU A N 1
ATOM 3683 C CA . LEU A 1 479 ? -14.369 19.940 5.759 1.00 68.12 479 LEU A CA 1
ATOM 3684 C C . LEU A 1 479 ? -14.329 19.747 7.283 1.00 68.12 479 LEU A C 1
ATOM 3686 O O . LEU A 1 479 ? -15.369 19.528 7.892 1.00 68.12 479 LEU A O 1
ATOM 3690 N N . LEU A 1 480 ? -13.140 19.833 7.890 1.00 65.00 480 LEU A N 1
ATOM 3691 C CA . LEU A 1 480 ? -12.876 19.491 9.297 1.00 65.00 480 LEU A CA 1
ATOM 3692 C C . LEU A 1 480 ? -12.407 20.694 10.139 1.00 65.00 480 LEU A C 1
ATOM 3694 O O . LEU A 1 480 ? -12.188 20.569 11.345 1.00 65.00 480 LEU A O 1
ATOM 3698 N N . GLY A 1 481 ? -12.200 21.864 9.526 1.00 71.00 481 GLY A N 1
ATOM 3699 C CA . GLY A 1 481 ? -11.696 23.045 10.227 1.00 71.00 481 GLY A CA 1
ATOM 3700 C C . GLY A 1 481 ? -10.332 22.799 10.901 1.00 71.00 481 GLY A C 1
ATOM 3701 O O . GLY A 1 481 ? -9.494 22.072 10.361 1.00 71.00 481 GLY A O 1
ATOM 3702 N N . PRO A 1 482 ? -10.074 23.390 12.086 1.00 65.81 482 PRO A N 1
ATOM 3703 C CA . PRO A 1 482 ? -8.835 23.165 12.834 1.00 65.81 482 PRO A CA 1
ATOM 3704 C C . PRO A 1 482 ? -8.609 21.708 13.274 1.00 65.81 482 PRO A C 1
ATOM 3706 O O . PRO A 1 482 ? -7.455 21.294 13.374 1.00 65.81 482 PRO A O 1
ATOM 3709 N N . ALA A 1 483 ? -9.673 20.922 13.496 1.00 54.94 483 ALA A N 1
ATOM 3710 C CA . ALA A 1 483 ? -9.564 19.514 13.895 1.00 54.94 483 ALA A CA 1
ATOM 3711 C C . ALA A 1 483 ? -8.899 18.652 12.803 1.00 54.94 483 ALA A C 1
ATOM 3713 O O . ALA A 1 483 ? -8.141 17.729 13.104 1.00 54.94 483 ALA A O 1
ATOM 3714 N N . GLY A 1 484 ? -9.064 19.032 11.530 1.00 62.59 484 GLY A N 1
ATOM 3715 C CA . GLY A 1 484 ? -8.401 18.397 10.387 1.00 62.59 484 GLY A CA 1
ATOM 3716 C C . GLY A 1 484 ? -6.864 18.444 10.412 1.00 62.59 484 GLY A C 1
ATOM 3717 O O . GLY A 1 484 ? -6.215 17.692 9.678 1.00 62.59 484 GLY A O 1
ATOM 3718 N N . PHE A 1 485 ? -6.257 19.272 11.273 1.00 71.31 485 PHE A N 1
ATOM 3719 C CA . PHE A 1 485 ? -4.807 19.260 11.493 1.00 71.31 485 PHE A CA 1
ATOM 3720 C C . PHE A 1 485 ? -4.326 17.975 12.190 1.00 71.31 485 PHE A C 1
ATOM 3722 O O . PHE A 1 485 ? -3.221 17.516 11.901 1.00 71.31 485 PHE A O 1
ATOM 3729 N N . GLY A 1 486 ? -5.156 17.366 13.048 1.00 67.56 486 GLY A N 1
ATOM 3730 C CA . GLY A 1 486 ? -4.863 16.070 13.671 1.00 67.56 486 GLY A CA 1
ATOM 3731 C C . GLY A 1 486 ? -4.722 14.974 12.616 1.00 67.56 486 GLY A C 1
ATOM 3732 O O . GLY A 1 486 ? -3.656 14.380 12.492 1.00 67.56 486 GLY A O 1
ATOM 3733 N N . MET A 1 487 ? -5.742 14.821 11.765 1.00 66.31 487 MET A N 1
ATOM 3734 C CA . MET A 1 487 ? -5.755 13.876 10.637 1.00 66.31 487 MET A CA 1
ATOM 3735 C C . MET A 1 487 ? -4.586 14.102 9.658 1.00 66.31 487 MET A C 1
ATOM 3737 O O . MET A 1 487 ? -3.946 13.151 9.212 1.00 66.31 487 MET A O 1
ATOM 3741 N N . PHE A 1 488 ? -4.246 15.365 9.363 1.00 78.44 488 PHE A N 1
ATOM 3742 C CA . PHE A 1 488 ? -3.051 15.703 8.579 1.00 78.44 488 PHE A CA 1
ATOM 3743 C C . PHE A 1 488 ? -1.759 15.207 9.252 1.00 78.44 488 PHE A C 1
ATOM 3745 O O . PHE A 1 488 ? -0.916 14.596 8.593 1.00 78.44 488 PHE A O 1
ATOM 3752 N N . SER A 1 489 ? -1.604 15.452 10.557 1.00 77.69 489 SER A N 1
ATOM 3753 C CA . SER A 1 489 ? -0.427 15.031 11.322 1.00 77.69 489 SER A CA 1
ATOM 3754 C C . SER A 1 489 ? -0.321 13.505 11.421 1.00 77.69 489 SER A C 1
ATOM 3756 O O . SER A 1 489 ? 0.769 12.972 11.207 1.00 77.69 489 SER A O 1
ATOM 3758 N N . GLY A 1 490 ? -1.434 12.810 11.686 1.00 72.25 490 GLY A N 1
ATOM 3759 C CA . GLY A 1 490 ? -1.520 11.346 11.743 1.00 72.25 490 GLY A CA 1
ATOM 3760 C C . GLY A 1 490 ? -1.107 10.705 10.419 1.00 72.25 490 GLY A C 1
ATOM 3761 O O . GLY A 1 490 ? -0.122 9.972 10.375 1.00 72.25 490 GLY A O 1
ATOM 3762 N N . SER A 1 491 ? -1.738 11.103 9.306 1.00 77.19 491 SER A N 1
ATOM 3763 C CA . SER A 1 491 ? -1.385 10.645 7.947 1.00 77.19 491 SER A CA 1
ATOM 3764 C C . SER A 1 491 ? 0.111 10.767 7.619 1.00 77.19 491 SER A C 1
ATOM 3766 O O . SER A 1 491 ? 0.707 9.864 7.019 1.00 77.19 491 SER A O 1
ATOM 3768 N N . PHE A 1 492 ? 0.742 11.884 8.002 1.00 84.31 492 PHE A N 1
ATOM 3769 C CA . PHE A 1 492 ? 2.178 12.090 7.795 1.00 84.31 492 PHE A CA 1
ATOM 3770 C C . PHE A 1 492 ? 3.043 11.249 8.741 1.00 84.31 492 PHE A C 1
ATOM 3772 O O . PHE A 1 492 ? 4.079 10.743 8.306 1.00 84.31 492 PHE A O 1
ATOM 3779 N N . PHE A 1 493 ? 2.631 11.073 9.998 1.00 78.75 493 PHE A N 1
ATOM 3780 C CA . PHE A 1 493 ? 3.345 10.257 10.978 1.00 78.75 493 PHE A CA 1
ATOM 3781 C C . PHE A 1 493 ? 3.280 8.759 10.642 1.00 78.75 493 PHE A C 1
ATOM 3783 O O . PHE A 1 493 ? 4.330 8.117 10.583 1.00 78.75 493 PHE A O 1
ATOM 3790 N N . GLU A 1 494 ? 2.098 8.219 10.327 1.00 68.75 494 GLU A N 1
ATOM 3791 C CA . GLU A 1 494 ? 1.916 6.834 9.859 1.00 68.75 494 GLU A CA 1
ATOM 3792 C C . GLU A 1 494 ? 2.789 6.553 8.627 1.00 68.75 494 GLU A C 1
ATOM 3794 O O . GLU A 1 494 ? 3.559 5.592 8.589 1.00 68.75 494 GLU A O 1
ATOM 3799 N N . THR A 1 495 ? 2.741 7.439 7.626 1.00 79.00 495 THR A N 1
ATOM 3800 C CA . THR A 1 495 ? 3.549 7.279 6.407 1.00 79.00 495 THR A CA 1
ATOM 3801 C C . THR A 1 495 ? 5.048 7.367 6.711 1.00 79.00 495 THR A C 1
ATOM 3803 O O . THR A 1 495 ? 5.838 6.613 6.151 1.00 79.00 495 THR A O 1
ATOM 3806 N N . ALA A 1 496 ? 5.478 8.260 7.607 1.00 78.75 496 ALA A N 1
ATOM 3807 C CA . ALA A 1 496 ? 6.890 8.383 7.969 1.00 78.75 496 ALA A CA 1
ATOM 3808 C C . ALA A 1 496 ? 7.419 7.200 8.803 1.00 78.75 496 ALA A C 1
ATOM 3810 O O . ALA A 1 496 ? 8.623 6.940 8.779 1.00 78.75 496 ALA A O 1
ATOM 3811 N N . THR A 1 497 ? 6.546 6.498 9.533 1.00 76.94 497 THR A N 1
ATOM 3812 C CA . THR A 1 497 ? 6.904 5.374 10.419 1.00 76.94 497 THR A CA 1
ATOM 3813 C C . THR A 1 497 ? 6.661 3.990 9.804 1.00 76.94 497 THR A C 1
ATOM 3815 O O . THR A 1 497 ? 7.174 3.000 10.325 1.00 76.94 497 THR A O 1
ATOM 3818 N N . SER A 1 498 ? 5.960 3.900 8.668 1.00 72.81 498 SER A N 1
ATOM 3819 C CA . SER A 1 498 ? 5.683 2.636 7.975 1.00 72.81 498 SER A CA 1
ATOM 3820 C C . SER A 1 498 ? 6.956 1.912 7.506 1.00 72.81 498 SER A C 1
ATOM 3822 O O . SER A 1 498 ? 7.668 2.348 6.594 1.00 72.81 498 SER A O 1
ATOM 3824 N N . SER A 1 499 ? 7.211 0.738 8.088 1.00 66.75 499 SER A N 1
ATOM 3825 C CA . SER A 1 499 ? 8.373 -0.110 7.787 1.00 66.75 499 SER A CA 1
ATOM 3826 C C . SER A 1 499 ? 8.386 -0.644 6.348 1.00 66.75 499 SER A C 1
ATOM 3828 O O . SER A 1 499 ? 9.459 -0.797 5.758 1.00 66.75 499 SER A O 1
ATOM 3830 N N . SER A 1 500 ? 7.213 -0.861 5.740 1.00 67.12 500 SER A N 1
ATOM 3831 C CA . SER A 1 500 ? 7.081 -1.286 4.338 1.00 67.12 500 SER A CA 1
ATOM 3832 C C . SER A 1 500 ? 7.660 -0.257 3.363 1.00 67.12 500 SER A C 1
ATOM 3834 O O . SER A 1 500 ? 8.285 -0.633 2.367 1.00 67.12 500 SER A O 1
ATOM 3836 N N . LEU A 1 501 ? 7.527 1.039 3.669 1.00 76.50 501 LEU A N 1
ATOM 3837 C CA . LEU A 1 501 ? 7.965 2.121 2.783 1.00 76.50 501 LEU A CA 1
ATOM 3838 C C . LEU A 1 501 ? 9.485 2.259 2.689 1.00 76.50 501 LEU A C 1
ATOM 3840 O O . LEU A 1 501 ? 9.973 2.803 1.700 1.00 76.50 501 LEU A O 1
ATOM 3844 N N . VAL A 1 502 ? 10.243 1.674 3.622 1.00 84.69 502 VAL A N 1
ATOM 3845 C CA . VAL A 1 502 ? 11.713 1.559 3.542 1.00 84.69 502 VAL A CA 1
ATOM 3846 C C . VAL A 1 502 ? 12.154 0.707 2.338 1.00 84.69 502 VAL A C 1
ATOM 3848 O O . VAL A 1 502 ? 13.240 0.922 1.794 1.00 84.69 502 VAL A O 1
ATOM 3851 N N . THR A 1 503 ? 11.293 -0.190 1.840 1.00 84.75 503 THR A N 1
ATOM 3852 C CA . THR A 1 503 ? 11.545 -0.957 0.607 1.00 84.75 503 THR A CA 1
ATOM 3853 C C . THR A 1 503 ? 11.761 -0.034 -0.600 1.00 84.75 503 THR A C 1
ATOM 3855 O O . THR A 1 503 ? 12.679 -0.251 -1.393 1.00 84.75 503 THR A O 1
ATOM 3858 N N . ILE A 1 504 ? 10.953 1.025 -0.742 1.00 85.81 504 ILE A N 1
ATOM 3859 C CA . ILE A 1 504 ? 10.947 1.889 -1.934 1.00 85.81 504 ILE A CA 1
ATOM 3860 C C . ILE A 1 504 ? 12.318 2.581 -2.145 1.00 85.81 504 ILE A C 1
ATOM 3862 O O . ILE A 1 504 ? 12.909 2.378 -3.212 1.00 85.81 504 ILE A O 1
ATOM 3866 N N . PRO A 1 505 ? 12.903 3.306 -1.162 1.00 89.81 505 PRO A N 1
ATOM 3867 C CA . PRO A 1 505 ? 14.241 3.890 -1.287 1.00 89.81 505 PRO A CA 1
ATOM 3868 C C . PRO A 1 505 ? 15.351 2.884 -1.590 1.00 89.81 505 PRO A C 1
ATOM 3870 O O . PRO A 1 505 ? 16.274 3.205 -2.343 1.00 89.81 505 PRO A O 1
ATOM 3873 N N . LEU A 1 506 ? 15.285 1.673 -1.025 1.00 91.31 506 LEU A N 1
ATOM 3874 C CA . LEU A 1 506 ? 16.314 0.647 -1.222 1.00 91.31 506 LEU A CA 1
ATOM 3875 C C . LEU A 1 506 ? 16.303 0.104 -2.655 1.00 91.31 506 LEU A C 1
ATOM 3877 O O . LEU A 1 506 ? 17.363 0.004 -3.275 1.00 91.31 506 LEU A O 1
ATOM 3881 N N . PHE A 1 507 ? 15.124 -0.160 -3.225 1.00 87.62 507 PHE A N 1
ATOM 3882 C CA . PHE A 1 507 ? 15.012 -0.587 -4.624 1.00 87.62 507 PHE A CA 1
ATOM 3883 C C . PHE A 1 507 ? 15.383 0.529 -5.610 1.00 87.62 507 PHE A C 1
ATOM 3885 O O . PHE A 1 507 ? 16.071 0.258 -6.598 1.00 87.62 507 PHE A O 1
ATOM 3892 N N . ILE A 1 508 ? 15.016 1.785 -5.327 1.00 88.38 508 ILE A N 1
ATOM 3893 C CA . ILE A 1 508 ? 15.456 2.938 -6.133 1.00 88.38 508 ILE A CA 1
ATOM 3894 C C . ILE A 1 508 ? 16.983 3.093 -6.054 1.00 88.38 508 ILE A C 1
ATOM 3896 O O . ILE A 1 508 ? 17.637 3.277 -7.081 1.00 88.38 508 ILE A O 1
ATOM 3900 N N . LEU A 1 509 ? 17.575 2.965 -4.860 1.00 91.69 509 LEU A N 1
ATOM 3901 C CA . LEU A 1 509 ? 19.025 3.054 -4.666 1.00 91.69 509 LEU A CA 1
ATOM 3902 C C . LEU A 1 509 ? 19.770 1.927 -5.394 1.00 91.69 509 LEU A C 1
ATOM 3904 O O . LEU A 1 509 ? 20.774 2.196 -6.051 1.00 91.69 509 LEU A O 1
ATOM 3908 N N . MET A 1 510 ? 19.272 0.689 -5.324 1.00 90.88 510 MET A N 1
ATOM 3909 C CA . MET A 1 510 ? 19.802 -0.438 -6.099 1.00 90.88 510 MET A CA 1
ATOM 3910 C C . MET A 1 510 ? 19.769 -0.129 -7.604 1.00 90.88 510 MET A C 1
ATOM 3912 O O . MET A 1 510 ? 20.786 -0.302 -8.280 1.00 90.88 510 MET A O 1
ATOM 3916 N N . GLY A 1 511 ? 18.638 0.364 -8.119 1.00 86.94 511 GLY A N 1
ATOM 3917 C CA . GLY A 1 511 ? 18.486 0.749 -9.525 1.00 86.94 511 GLY A CA 1
ATOM 3918 C C . GLY A 1 511 ? 19.478 1.836 -9.951 1.00 86.94 511 GLY A C 1
ATOM 3919 O O . GLY A 1 511 ? 20.188 1.667 -10.943 1.00 86.94 511 GLY A O 1
ATOM 3920 N N . GLU A 1 512 ? 19.606 2.911 -9.169 1.00 88.25 512 GLU A N 1
ATOM 3921 C CA . GLU A 1 512 ? 20.556 4.008 -9.412 1.00 88.25 512 GLU A CA 1
ATOM 3922 C C . GLU A 1 512 ? 22.022 3.546 -9.381 1.00 88.25 512 GLU A C 1
ATOM 3924 O O . GLU A 1 512 ? 22.810 3.892 -10.269 1.00 88.25 512 GLU A O 1
ATOM 3929 N N . LEU A 1 513 ? 22.399 2.724 -8.395 1.00 90.94 513 LEU A N 1
ATOM 3930 C CA . LEU A 1 513 ? 23.744 2.152 -8.298 1.00 90.94 513 LEU A CA 1
ATOM 3931 C C . LEU A 1 513 ? 24.049 1.262 -9.507 1.00 90.94 513 LEU A C 1
ATOM 3933 O O . LEU A 1 513 ? 25.113 1.400 -10.117 1.00 90.94 513 LEU A O 1
ATOM 3937 N N . LEU A 1 514 ? 23.115 0.394 -9.906 1.00 87.56 514 LEU A N 1
ATOM 3938 C CA . LEU A 1 514 ? 23.280 -0.465 -11.078 1.00 87.56 514 LEU A CA 1
ATOM 3939 C C . LEU A 1 514 ? 23.352 0.337 -12.380 1.00 87.56 514 LEU A C 1
ATOM 3941 O O . LEU A 1 514 ? 24.255 0.088 -13.187 1.00 87.56 514 LEU A O 1
ATOM 3945 N N . PHE A 1 515 ? 22.495 1.342 -12.558 1.00 83.19 515 PHE A N 1
ATOM 3946 C CA . PHE A 1 515 ? 22.514 2.237 -13.717 1.00 83.19 515 PHE A CA 1
ATOM 3947 C C . PHE A 1 515 ? 23.867 2.959 -13.863 1.00 83.19 515 PHE A C 1
ATOM 3949 O O . PHE A 1 515 ? 24.396 3.085 -14.970 1.00 83.19 515 PHE A O 1
ATOM 3956 N N . ARG A 1 516 ? 24.493 3.340 -12.740 1.00 85.38 516 ARG A N 1
ATOM 3957 C CA . ARG A 1 516 ? 25.811 4.008 -12.697 1.00 85.38 516 ARG A CA 1
ATOM 3958 C C . ARG A 1 516 ? 27.012 3.050 -12.662 1.00 85.38 516 ARG A C 1
ATOM 3960 O O . ARG A 1 516 ? 28.151 3.484 -12.832 1.00 85.38 516 ARG A O 1
ATOM 3967 N N . SER A 1 517 ? 26.812 1.745 -12.479 1.00 81.12 517 SER A N 1
ATOM 3968 C CA . SER A 1 517 ? 27.887 0.756 -12.242 1.00 81.12 517 SER A CA 1
ATOM 3969 C C . SER A 1 517 ? 28.703 0.315 -13.475 1.00 81.12 517 SER A C 1
ATOM 3971 O O . SER A 1 517 ? 29.560 -0.556 -13.344 1.00 81.12 517 SER A O 1
ATOM 3973 N N . ARG A 1 518 ? 28.441 0.871 -14.670 1.00 82.19 518 ARG A N 1
ATOM 3974 C CA . ARG A 1 518 ? 28.760 0.292 -16.003 1.00 82.19 518 ARG A CA 1
ATOM 3975 C C . ARG A 1 518 ? 28.042 -1.021 -16.343 1.00 82.19 518 ARG A C 1
ATOM 3977 O O . ARG A 1 518 ? 28.263 -1.535 -17.439 1.00 82.19 518 ARG A O 1
ATOM 3984 N N . ALA A 1 519 ? 27.137 -1.539 -15.501 1.00 80.69 519 ALA A N 1
ATOM 3985 C CA . ALA A 1 519 ? 26.329 -2.713 -15.856 1.00 80.69 519 ALA A CA 1
ATOM 3986 C C . ALA A 1 519 ? 25.656 -2.550 -17.227 1.00 80.69 519 ALA A C 1
ATOM 3988 O O . ALA A 1 519 ? 25.683 -3.478 -18.026 1.00 80.69 519 ALA A O 1
ATOM 3989 N N . VAL A 1 520 ? 25.169 -1.343 -17.536 1.00 77.62 520 VAL A N 1
ATOM 3990 C CA . VAL A 1 520 ? 24.596 -0.966 -18.837 1.00 77.62 520 VAL A CA 1
ATOM 3991 C C . VAL A 1 520 ? 25.516 -1.301 -20.017 1.00 77.62 520 VAL A C 1
ATOM 3993 O O . VAL A 1 520 ? 25.101 -1.953 -20.972 1.00 77.62 520 VAL A O 1
ATOM 3996 N N . GLU A 1 521 ? 26.784 -0.905 -19.950 1.00 82.88 521 GLU A N 1
ATOM 3997 C CA . GLU A 1 521 ? 27.764 -1.122 -21.021 1.00 82.88 521 GLU A CA 1
ATOM 3998 C C . GLU A 1 521 ? 28.113 -2.612 -21.171 1.00 82.88 521 GLU A C 1
ATOM 4000 O O . GLU A 1 521 ? 28.234 -3.126 -22.287 1.00 82.88 521 GLU A O 1
ATOM 4005 N N . VAL A 1 522 ? 28.239 -3.320 -20.044 1.00 86.31 522 VAL A N 1
ATOM 4006 C CA . VAL A 1 522 ? 28.561 -4.755 -20.002 1.00 86.31 522 VAL A CA 1
ATOM 4007 C C . VAL A 1 522 ? 27.402 -5.598 -20.538 1.00 86.31 522 VAL A C 1
ATOM 4009 O O . VAL A 1 522 ? 27.626 -6.497 -21.354 1.00 86.31 522 VAL A O 1
ATOM 4012 N N . LEU A 1 523 ? 26.168 -5.282 -20.139 1.00 83.88 523 LEU A N 1
ATOM 4013 C CA . LEU A 1 523 ? 24.939 -5.896 -20.642 1.00 83.88 523 LEU A CA 1
ATOM 4014 C C . LEU A 1 523 ? 24.793 -5.691 -22.143 1.00 83.88 523 LEU A C 1
ATOM 4016 O O . LEU A 1 523 ? 24.588 -6.661 -22.872 1.00 83.88 523 LEU A O 1
ATOM 4020 N N . PHE A 1 524 ? 24.993 -4.456 -22.609 1.00 83.50 524 PHE A N 1
ATOM 4021 C CA . PHE A 1 524 ? 24.947 -4.123 -24.027 1.00 83.50 524 PHE A CA 1
ATOM 4022 C C . PHE A 1 524 ? 25.905 -4.990 -24.853 1.00 83.50 524 PHE A C 1
ATOM 4024 O O . PHE A 1 524 ? 25.489 -5.657 -25.802 1.00 83.50 524 PHE A O 1
ATOM 4031 N N . GLN A 1 525 ? 27.185 -5.031 -24.467 1.00 84.62 525 GLN A N 1
ATOM 4032 C CA . GLN A 1 525 ? 28.209 -5.808 -25.175 1.00 84.62 525 GLN A CA 1
ATOM 4033 C C . GLN A 1 525 ? 27.940 -7.318 -25.129 1.00 84.62 525 GLN A C 1
ATOM 4035 O O . GLN A 1 525 ? 28.177 -8.026 -26.113 1.00 84.62 525 GLN A O 1
ATOM 4040 N N . SER A 1 526 ? 27.451 -7.821 -23.995 1.00 88.00 526 SER A N 1
ATOM 4041 C CA . SER A 1 526 ? 27.205 -9.252 -23.798 1.00 88.00 526 SER A CA 1
ATOM 4042 C C . SER A 1 526 ? 25.986 -9.718 -24.597 1.00 88.00 526 SER A C 1
ATOM 4044 O O . SER A 1 526 ? 26.068 -10.719 -25.306 1.00 88.00 526 SER A O 1
ATOM 4046 N N . ILE A 1 527 ? 24.890 -8.956 -24.585 1.00 86.31 527 ILE A N 1
ATOM 4047 C CA . ILE A 1 527 ? 23.673 -9.276 -25.344 1.00 86.31 527 ILE A CA 1
ATOM 4048 C C . ILE A 1 527 ? 23.892 -9.079 -26.858 1.00 86.31 527 ILE A C 1
ATOM 4050 O O . ILE A 1 527 ? 23.480 -9.942 -27.633 1.00 86.31 527 ILE A O 1
ATOM 4054 N N . ASP A 1 528 ? 24.626 -8.045 -27.303 1.00 83.31 528 ASP A N 1
ATOM 4055 C CA . ASP A 1 528 ? 25.035 -7.908 -28.719 1.00 83.31 528 ASP A CA 1
ATOM 4056 C C . ASP A 1 528 ? 25.835 -9.134 -29.203 1.00 83.31 528 ASP A C 1
ATOM 4058 O O . ASP A 1 528 ? 25.641 -9.600 -30.330 1.00 83.31 528 ASP A O 1
ATOM 4062 N N . THR A 1 529 ? 26.678 -9.702 -28.336 1.00 82.94 529 THR A N 1
ATOM 4063 C CA . THR A 1 529 ? 27.434 -10.932 -28.626 1.00 82.94 529 THR A CA 1
ATOM 4064 C C . THR A 1 529 ? 26.521 -12.163 -28.704 1.00 82.94 529 THR A C 1
ATOM 4066 O O . THR A 1 529 ? 26.666 -12.971 -29.621 1.00 82.94 529 THR A O 1
ATOM 4069 N N . LEU A 1 530 ? 25.555 -12.299 -27.787 1.00 84.31 530 LEU A N 1
ATOM 4070 C CA . LEU A 1 530 ? 24.668 -13.468 -27.693 1.00 84.31 530 LEU A CA 1
ATOM 4071 C C . LEU A 1 530 ? 23.604 -13.539 -28.803 1.00 84.31 530 LEU A C 1
ATOM 4073 O O . LEU A 1 530 ? 23.327 -14.629 -29.300 1.00 84.31 530 LEU A O 1
ATOM 4077 N N . VAL A 1 531 ? 23.034 -12.406 -29.235 1.00 79.06 531 VAL A N 1
ATOM 4078 C CA . VAL A 1 531 ? 21.920 -12.370 -30.215 1.00 79.06 531 VAL A CA 1
ATOM 4079 C C . VAL A 1 531 ? 22.326 -12.875 -31.616 1.00 79.06 531 VAL A C 1
ATOM 4081 O O . VAL A 1 531 ? 21.470 -13.289 -32.399 1.00 79.06 531 VAL A O 1
ATOM 4084 N N . GLY A 1 532 ? 23.624 -12.916 -31.941 1.00 70.06 532 GLY A N 1
ATOM 4085 C CA . GLY A 1 532 ? 24.135 -13.586 -33.145 1.00 70.06 532 GLY A CA 1
ATOM 4086 C C . GLY A 1 532 ? 23.571 -13.046 -34.472 1.00 70.06 532 GLY A C 1
ATOM 4087 O O . GLY A 1 532 ? 23.315 -11.848 -34.611 1.00 70.06 532 GLY A O 1
ATOM 4088 N N . ARG A 1 533 ? 23.405 -13.928 -35.473 1.00 71.31 533 ARG A N 1
ATOM 4089 C CA . ARG A 1 533 ? 22.905 -13.588 -36.822 1.00 71.31 533 ARG A CA 1
ATOM 4090 C C . ARG A 1 533 ? 21.423 -13.944 -36.980 1.00 71.31 533 ARG A C 1
ATOM 4092 O O . ARG A 1 533 ? 21.087 -15.092 -37.267 1.00 71.31 533 ARG A O 1
ATOM 4099 N N . VAL A 1 534 ? 20.563 -12.934 -36.864 1.00 74.94 534 VAL A N 1
ATOM 4100 C CA . VAL A 1 534 ? 19.102 -12.995 -37.065 1.00 74.94 534 VAL A CA 1
ATOM 4101 C C . VAL A 1 534 ? 18.702 -11.914 -38.075 1.00 74.94 534 VAL A C 1
ATOM 4103 O O . VAL A 1 534 ? 19.306 -10.848 -38.081 1.00 74.94 534 VAL A O 1
ATOM 4106 N N . ARG A 1 535 ? 17.705 -12.161 -38.940 1.00 72.56 535 ARG A N 1
ATOM 4107 C CA . ARG A 1 535 ? 17.200 -11.130 -39.872 1.00 72.56 535 ARG A CA 1
ATOM 4108 C C . ARG A 1 535 ? 16.565 -9.979 -39.090 1.00 72.56 535 ARG A C 1
ATOM 4110 O O . ARG A 1 535 ? 15.703 -10.230 -38.252 1.00 72.56 535 ARG A O 1
ATOM 4117 N N . GLY A 1 536 ? 16.958 -8.740 -39.386 1.00 78.31 536 GLY A N 1
ATOM 4118 C CA . GLY A 1 536 ? 16.498 -7.581 -38.617 1.00 78.31 536 GLY A CA 1
ATOM 4119 C C . GLY A 1 536 ? 17.169 -7.477 -37.251 1.00 78.31 536 GLY A C 1
ATOM 4120 O O . GLY A 1 536 ? 16.536 -7.032 -36.291 1.00 78.31 536 GLY A O 1
ATOM 4121 N N . ARG A 1 537 ? 18.433 -7.917 -37.160 1.00 84.81 537 ARG A N 1
ATOM 4122 C CA . ARG A 1 537 ? 19.198 -8.103 -35.919 1.00 84.81 537 ARG A CA 1
ATOM 4123 C C . ARG A 1 537 ? 19.036 -6.955 -34.928 1.00 84.81 537 ARG A C 1
ATOM 4125 O O . ARG A 1 537 ? 18.813 -7.219 -33.754 1.00 84.81 537 ARG A O 1
ATOM 4132 N N . GLN A 1 538 ? 19.127 -5.701 -35.382 1.00 85.06 538 GLN A N 1
ATOM 4133 C CA . GLN A 1 538 ? 19.080 -4.544 -34.479 1.00 85.06 538 GLN A CA 1
ATOM 4134 C C . GLN A 1 538 ? 17.719 -4.353 -33.790 1.00 85.06 538 GLN A C 1
ATOM 4136 O O . GLN A 1 538 ? 17.689 -3.909 -32.648 1.00 85.06 538 GLN A O 1
ATOM 4141 N N . PHE A 1 539 ? 16.602 -4.718 -34.428 1.00 89.75 539 PHE A N 1
ATOM 4142 C CA . PHE A 1 539 ? 15.273 -4.615 -33.811 1.00 89.75 539 PHE A CA 1
ATOM 4143 C C . PHE A 1 539 ? 15.082 -5.658 -32.702 1.00 89.75 539 PHE A C 1
ATOM 4145 O O . PHE A 1 539 ? 14.632 -5.328 -31.607 1.00 89.75 539 PHE A O 1
ATOM 4152 N N . ILE A 1 540 ? 15.477 -6.910 -32.964 1.00 87.69 540 ILE A N 1
ATOM 4153 C CA . ILE A 1 540 ? 15.440 -7.988 -31.963 1.00 87.69 540 ILE A CA 1
ATOM 4154 C C . ILE A 1 540 ? 16.422 -7.688 -30.827 1.00 87.69 540 ILE A C 1
ATOM 4156 O O . ILE A 1 540 ? 16.061 -7.803 -29.660 1.00 87.69 540 ILE A O 1
ATOM 4160 N N . LEU A 1 541 ? 17.630 -7.224 -31.160 1.00 87.12 541 LEU A N 1
ATOM 4161 C CA . LEU A 1 541 ? 18.619 -6.769 -30.187 1.00 87.12 541 LEU A CA 1
ATOM 4162 C C . LEU A 1 541 ? 18.060 -5.637 -29.312 1.00 87.12 541 LEU A C 1
ATOM 4164 O O . LEU A 1 541 ? 18.223 -5.700 -28.102 1.00 87.12 541 LEU A O 1
ATOM 4168 N N . SER A 1 542 ? 17.352 -4.658 -29.886 1.00 89.88 542 SER A N 1
ATOM 4169 C CA . SER A 1 542 ? 16.691 -3.590 -29.124 1.00 89.88 542 SER A CA 1
ATOM 4170 C C . SER A 1 542 ? 15.655 -4.131 -28.137 1.00 89.88 542 SER A C 1
ATOM 4172 O O . SER A 1 542 ? 15.660 -3.709 -26.985 1.00 89.88 542 SER A O 1
ATOM 4174 N N . ILE A 1 543 ? 14.785 -5.058 -28.557 1.00 91.31 543 ILE A N 1
ATOM 4175 C CA . ILE A 1 543 ? 13.757 -5.641 -27.674 1.00 91.31 543 ILE A CA 1
ATOM 4176 C C . ILE A 1 543 ? 14.410 -6.458 -26.556 1.00 91.31 543 ILE A C 1
ATOM 4178 O O . ILE A 1 543 ? 14.075 -6.261 -25.391 1.00 91.31 543 ILE A O 1
ATOM 4182 N N . VAL A 1 544 ? 15.367 -7.335 -26.880 1.00 89.44 544 VAL A N 1
ATOM 4183 C CA . VAL A 1 544 ? 16.049 -8.181 -25.885 1.00 89.44 544 VAL A CA 1
ATOM 4184 C C . VAL A 1 544 ? 16.861 -7.329 -24.911 1.00 89.44 544 VAL A C 1
ATOM 4186 O O . VAL A 1 544 ? 16.736 -7.523 -23.705 1.00 89.44 544 VAL A O 1
ATOM 4189 N N . LEU A 1 545 ? 17.628 -6.346 -25.400 1.00 87.88 545 LEU A N 1
ATOM 4190 C CA . LEU A 1 545 ? 18.326 -5.386 -24.540 1.00 87.88 545 LEU A CA 1
ATOM 4191 C C . LEU A 1 545 ? 17.340 -4.706 -23.598 1.00 87.88 545 LEU A C 1
ATOM 4193 O O . LEU A 1 545 ? 17.543 -4.751 -22.393 1.00 87.88 545 LEU A O 1
ATOM 4197 N N . ALA A 1 546 ? 16.265 -4.117 -24.120 1.00 87.75 546 ALA A N 1
ATOM 4198 C CA . ALA A 1 546 ? 15.297 -3.390 -23.309 1.00 87.75 546 ALA A CA 1
ATOM 4199 C C . ALA A 1 546 ? 14.572 -4.288 -22.286 1.00 87.75 546 ALA A C 1
ATOM 4201 O O . ALA A 1 546 ? 14.379 -3.877 -21.145 1.00 87.75 546 ALA A O 1
ATOM 4202 N N . THR A 1 547 ? 14.264 -5.537 -22.652 1.00 88.25 547 THR A N 1
ATOM 4203 C CA . THR A 1 547 ? 13.680 -6.549 -21.749 1.00 88.25 547 THR A CA 1
ATOM 4204 C C . THR A 1 547 ? 14.640 -6.893 -20.605 1.00 88.25 547 THR A C 1
ATOM 4206 O O . THR A 1 547 ? 14.216 -6.986 -19.461 1.00 88.25 547 THR A O 1
ATOM 4209 N N . VAL A 1 548 ? 15.948 -7.020 -20.862 1.00 86.25 548 VAL A N 1
ATOM 4210 C CA . VAL A 1 548 ? 16.939 -7.258 -19.790 1.00 86.25 548 VAL A CA 1
ATOM 4211 C C . VAL A 1 548 ? 17.293 -5.966 -19.030 1.00 86.25 548 VAL A C 1
ATOM 4213 O O . VAL A 1 548 ? 17.638 -6.007 -17.857 1.00 86.25 548 VAL A O 1
ATOM 4216 N N . PHE A 1 549 ? 17.154 -4.791 -19.650 1.00 80.75 549 PHE A N 1
ATOM 4217 C CA . PHE A 1 549 ? 17.236 -3.496 -18.963 1.00 80.75 549 PHE A CA 1
ATOM 4218 C C . PHE A 1 549 ? 16.033 -3.210 -18.064 1.00 80.75 549 PHE A C 1
ATOM 4220 O O . PHE A 1 549 ? 16.130 -2.382 -17.158 1.00 80.75 549 PHE A O 1
ATOM 4227 N N . SER A 1 550 ? 14.914 -3.890 -18.296 1.00 82.75 550 SER A N 1
ATOM 4228 C CA . SER A 1 550 ? 13.705 -3.741 -17.492 1.00 82.75 550 SER A CA 1
ATOM 4229 C C . SER A 1 550 ? 13.960 -4.175 -16.050 1.00 82.75 550 SER A C 1
ATOM 4231 O O . SER A 1 550 ? 13.754 -3.384 -15.133 1.00 82.75 550 SER A O 1
ATOM 4233 N N . THR A 1 551 ? 14.592 -5.340 -15.879 1.00 81.94 551 THR A N 1
ATOM 4234 C CA . THR A 1 551 ? 14.986 -5.920 -14.582 1.00 81.94 551 THR A CA 1
ATOM 4235 C C . THR A 1 551 ? 16.161 -5.209 -13.890 1.00 81.94 551 THR A C 1
ATOM 4237 O O . THR A 1 551 ? 16.601 -5.620 -12.819 1.00 81.94 551 THR A O 1
ATOM 4240 N N . LEU A 1 552 ? 16.713 -4.149 -14.490 1.00 73.00 552 LEU A N 1
ATOM 4241 C CA . LEU A 1 552 ? 17.733 -3.298 -13.866 1.00 73.00 552 LEU A CA 1
ATOM 4242 C C . LEU A 1 552 ? 17.145 -2.063 -13.193 1.00 73.00 552 LEU A C 1
ATOM 4244 O O . LEU A 1 552 ? 17.641 -1.619 -12.161 1.00 73.00 552 LEU A O 1
ATOM 4248 N N . SER A 1 553 ? 16.207 -1.420 -13.888 1.00 67.50 553 SER A N 1
ATOM 4249 C CA . SER A 1 553 ? 15.953 0.009 -13.722 1.00 67.50 553 SER A CA 1
ATOM 4250 C C . SER A 1 553 ? 14.586 0.313 -13.132 1.00 67.50 553 SER A C 1
ATOM 4252 O O . SER A 1 553 ? 14.423 1.412 -12.608 1.00 67.50 553 SER A O 1
ATOM 4254 N N . GLY A 1 554 ? 13.587 -0.560 -13.312 1.00 68.88 554 GLY A N 1
ATOM 4255 C CA . GLY A 1 554 ? 12.185 -0.285 -12.966 1.00 68.88 554 GLY A CA 1
ATOM 4256 C C . GLY A 1 554 ? 11.526 0.885 -13.726 1.00 68.88 554 GLY A C 1
ATOM 4257 O O . GLY A 1 554 ? 10.315 1.063 -13.649 1.00 68.88 554 GLY A O 1
ATOM 4258 N N . ALA A 1 555 ? 12.297 1.694 -14.465 1.00 77.81 555 ALA A N 1
ATOM 4259 C CA . ALA A 1 555 ? 11.897 3.005 -14.968 1.00 77.81 555 ALA A CA 1
ATOM 4260 C C . ALA A 1 555 ? 12.012 3.095 -16.499 1.00 77.81 555 ALA A C 1
ATOM 4262 O O . ALA A 1 555 ? 13.100 3.250 -17.065 1.00 77.81 555 ALA A O 1
ATOM 4263 N N . ALA A 1 556 ? 10.862 3.069 -17.179 1.00 85.62 556 ALA A N 1
ATOM 4264 C CA . ALA A 1 556 ? 10.784 3.070 -18.643 1.00 85.62 556 ALA A CA 1
ATOM 4265 C C . ALA A 1 556 ? 11.498 4.271 -19.295 1.00 85.62 556 ALA A C 1
ATOM 4267 O O . ALA A 1 556 ? 12.157 4.120 -20.325 1.00 85.62 556 ALA A O 1
ATOM 4268 N N . MET A 1 557 ? 11.444 5.455 -18.670 1.00 84.44 557 MET A N 1
ATOM 4269 C CA . MET A 1 557 ? 12.120 6.666 -19.158 1.00 84.44 557 MET A CA 1
ATOM 4270 C C . MET A 1 557 ? 13.638 6.500 -19.280 1.00 84.44 557 MET A C 1
ATOM 4272 O O . MET A 1 557 ? 14.216 6.897 -20.294 1.00 84.44 557 MET A O 1
ATOM 4276 N N . GLY A 1 558 ? 14.282 5.920 -18.261 1.00 81.62 558 GLY A N 1
ATOM 4277 C CA . GLY A 1 558 ? 15.735 5.745 -18.222 1.00 81.62 558 GLY A CA 1
ATOM 4278 C C . GLY A 1 558 ? 16.206 4.799 -19.322 1.00 81.62 558 GLY A C 1
ATOM 4279 O O . GLY A 1 558 ? 17.128 5.121 -20.077 1.00 81.62 558 GLY A O 1
ATOM 4280 N N . VAL A 1 559 ? 15.501 3.675 -19.483 1.00 86.44 559 VAL A N 1
ATOM 4281 C CA . VAL A 1 559 ? 15.759 2.689 -20.541 1.00 86.44 559 VAL A CA 1
ATOM 4282 C C . VAL A 1 559 ? 15.523 3.297 -21.931 1.00 86.44 559 VAL A C 1
ATOM 4284 O O . VAL A 1 559 ? 16.391 3.187 -22.799 1.00 86.44 559 VAL A O 1
ATOM 4287 N N . ALA A 1 560 ? 14.407 4.004 -22.142 1.00 90.38 560 ALA A N 1
ATOM 4288 C CA . ALA A 1 560 ? 14.075 4.627 -23.426 1.00 90.38 560 ALA A CA 1
ATOM 4289 C C . ALA A 1 560 ? 15.070 5.727 -23.835 1.00 90.38 560 ALA A C 1
ATOM 4291 O O . ALA A 1 560 ? 15.477 5.785 -24.998 1.00 90.38 560 ALA A O 1
ATOM 4292 N N . ALA A 1 561 ? 15.508 6.572 -22.895 1.00 88.44 561 ALA A N 1
ATOM 4293 C CA . ALA A 1 561 ? 16.506 7.608 -23.157 1.00 88.44 561 ALA A CA 1
ATOM 4294 C C . ALA A 1 561 ? 17.903 7.014 -23.425 1.00 88.44 561 ALA A C 1
ATOM 4296 O O . ALA A 1 561 ? 18.605 7.451 -24.341 1.00 88.44 561 ALA A O 1
ATOM 4297 N N . MET A 1 562 ? 18.305 5.990 -22.665 1.00 86.81 562 MET A N 1
ATOM 4298 C CA . MET A 1 562 ? 19.602 5.326 -22.825 1.00 86.81 562 MET A CA 1
ATOM 4299 C C . MET A 1 562 ? 19.695 4.589 -24.170 1.00 86.81 562 MET A C 1
ATOM 4301 O O . MET A 1 562 ? 20.647 4.806 -24.927 1.00 86.81 562 MET A O 1
ATOM 4305 N N . LEU A 1 563 ? 18.688 3.783 -24.522 1.00 89.19 563 LEU A N 1
ATOM 4306 C CA . LEU A 1 563 ? 18.625 3.086 -25.814 1.00 89.19 563 LEU A CA 1
ATOM 4307 C C . LEU A 1 563 ? 18.405 4.064 -26.980 1.00 89.19 563 LEU A C 1
ATOM 4309 O O . LEU A 1 563 ? 19.016 3.910 -28.038 1.00 89.19 563 LEU A O 1
ATOM 4313 N N . GLY A 1 564 ? 17.614 5.122 -26.775 1.00 90.31 564 GLY A N 1
ATOM 4314 C CA . GLY A 1 564 ? 17.429 6.205 -27.744 1.00 90.31 564 GLY A CA 1
ATOM 4315 C C . GLY A 1 564 ? 18.727 6.945 -28.084 1.00 90.31 564 GLY A C 1
ATOM 4316 O O . GLY A 1 564 ? 18.908 7.354 -29.227 1.00 90.31 564 GLY A O 1
ATOM 4317 N N . ARG A 1 565 ? 19.665 7.068 -27.135 1.00 88.25 565 ARG A N 1
ATOM 4318 C CA . ARG A 1 565 ? 20.988 7.669 -27.382 1.00 88.25 565 ARG A CA 1
ATOM 4319 C C . ARG A 1 565 ? 22.009 6.674 -27.948 1.00 88.25 565 ARG A C 1
ATOM 4321 O O . ARG A 1 565 ? 22.847 7.071 -28.751 1.00 88.25 565 ARG A O 1
ATOM 4328 N N . SER A 1 566 ? 21.968 5.410 -27.519 1.00 84.75 566 SER A N 1
ATOM 4329 C CA . SER A 1 566 ? 23.006 4.408 -27.827 1.00 84.75 566 SER A CA 1
ATOM 4330 C C . SER A 1 566 ? 22.724 3.552 -29.068 1.00 84.75 566 SER A C 1
ATOM 4332 O O . SER A 1 566 ? 23.651 3.264 -29.823 1.00 84.75 566 SER A O 1
ATOM 4334 N N . LEU A 1 567 ? 21.467 3.161 -29.311 1.00 86.94 567 LEU A N 1
ATOM 4335 C CA . LEU A 1 567 ? 21.077 2.331 -30.456 1.00 86.94 567 LEU A CA 1
ATOM 4336 C C . LEU A 1 567 ? 20.571 3.154 -31.635 1.00 86.94 567 LEU A C 1
ATOM 4338 O O . LEU A 1 567 ? 21.026 2.943 -32.759 1.00 86.94 567 LEU A O 1
ATOM 4342 N N . LEU A 1 568 ? 19.624 4.067 -31.398 1.00 90.12 568 LEU A N 1
ATOM 4343 C CA . LEU A 1 568 ? 18.827 4.666 -32.474 1.00 90.12 568 LEU A CA 1
ATOM 4344 C C . LEU A 1 568 ? 19.667 5.370 -33.563 1.00 90.12 568 LEU A C 1
ATOM 4346 O O . LEU A 1 568 ? 19.431 5.070 -34.736 1.00 90.12 568 LEU A O 1
ATOM 4350 N N . PRO A 1 569 ? 20.698 6.189 -33.249 1.00 87.94 569 PRO A N 1
ATOM 4351 C CA . PRO A 1 569 ? 21.542 6.800 -34.281 1.00 87.94 569 PRO A CA 1
ATOM 4352 C C . PRO A 1 569 ? 22.297 5.754 -35.114 1.00 87.94 569 PRO A C 1
ATOM 4354 O O . PRO A 1 569 ? 22.431 5.889 -36.328 1.00 87.94 569 PRO A O 1
ATOM 4357 N N . GLY A 1 570 ? 22.752 4.673 -34.471 1.00 86.31 570 GLY A N 1
ATOM 4358 C CA . GLY A 1 570 ? 23.422 3.553 -35.129 1.00 86.31 570 GLY A CA 1
ATOM 4359 C C . GLY A 1 570 ? 22.476 2.673 -35.950 1.00 86.31 570 GLY A C 1
ATOM 4360 O O . GLY A 1 570 ? 22.903 2.051 -36.916 1.00 86.31 570 GLY A O 1
ATOM 4361 N N . MET A 1 571 ? 21.197 2.570 -35.587 1.00 89.19 571 MET A N 1
ATOM 4362 C CA . MET A 1 571 ? 20.188 1.874 -36.397 1.00 89.19 571 MET A CA 1
ATOM 4363 C C . MET A 1 571 ? 19.888 2.675 -37.669 1.00 89.19 571 MET A C 1
ATOM 4365 O O . MET A 1 571 ? 20.008 2.139 -38.772 1.00 89.19 571 MET A O 1
ATOM 4369 N N . VAL A 1 572 ? 19.597 3.970 -37.518 1.00 89.19 572 VAL A N 1
ATOM 4370 C CA . VAL A 1 572 ? 19.271 4.873 -38.632 1.00 89.19 572 VAL A CA 1
ATOM 4371 C C . VAL A 1 572 ? 20.444 5.015 -39.608 1.00 89.19 572 VAL A C 1
ATOM 4373 O O . VAL A 1 572 ? 20.239 4.896 -40.814 1.00 89.19 572 VAL A O 1
ATOM 4376 N N . SER A 1 573 ? 21.683 5.177 -39.124 1.00 86.25 573 SER A N 1
ATOM 4377 C CA . SER A 1 573 ? 22.864 5.311 -39.997 1.00 86.25 573 SER A CA 1
ATOM 4378 C C . SER A 1 573 ? 23.190 4.050 -40.807 1.00 86.25 573 SER A C 1
ATOM 4380 O O . SER A 1 573 ? 23.738 4.157 -41.902 1.00 86.25 573 SER A O 1
ATOM 4382 N N . ARG A 1 574 ? 22.803 2.863 -40.315 1.00 85.38 574 ARG A N 1
ATOM 4383 C CA . ARG A 1 574 ? 22.892 1.587 -41.051 1.00 85.38 574 ARG A CA 1
ATOM 4384 C C . ARG A 1 574 ? 21.686 1.324 -41.966 1.00 85.38 574 ARG A C 1
ATOM 4386 O O . ARG A 1 574 ? 21.636 0.278 -42.601 1.00 85.38 574 ARG A O 1
ATOM 4393 N N . GLY A 1 575 ? 20.722 2.243 -42.052 1.00 86.12 575 GLY A N 1
ATOM 4394 C CA . GLY A 1 575 ? 19.564 2.129 -42.946 1.00 86.12 575 GLY A CA 1
ATOM 4395 C C . GLY A 1 575 ? 18.399 1.287 -42.410 1.00 86.12 575 GLY A C 1
ATOM 4396 O O . GLY A 1 575 ? 17.556 0.860 -43.196 1.00 86.12 575 GLY A O 1
ATOM 4397 N N . TYR A 1 576 ? 18.326 1.036 -41.098 1.00 90.00 576 TYR A N 1
ATOM 4398 C CA . TYR A 1 576 ? 17.122 0.467 -40.477 1.00 90.00 576 TYR A CA 1
ATOM 4399 C C . TYR A 1 576 ? 15.989 1.513 -40.440 1.00 90.00 576 TYR A C 1
ATOM 4401 O O . TYR A 1 576 ? 16.243 2.697 -40.211 1.00 90.00 576 TYR A O 1
ATOM 4409 N N . ASP A 1 577 ? 14.730 1.090 -40.620 1.00 91.88 577 ASP A N 1
ATOM 4410 C CA . ASP A 1 577 ? 13.579 2.007 -40.572 1.00 91.88 577 ASP A CA 1
ATOM 4411 C C . ASP A 1 577 ? 13.476 2.724 -39.214 1.00 91.88 577 ASP A C 1
ATOM 4413 O O . ASP A 1 577 ? 13.343 2.095 -38.158 1.00 91.88 577 ASP A O 1
ATOM 4417 N N . ALA A 1 578 ? 13.503 4.059 -39.241 1.00 90.12 578 ALA A N 1
ATOM 4418 C CA . ALA A 1 578 ? 13.520 4.878 -38.033 1.00 90.12 578 ALA A CA 1
ATOM 4419 C C . ALA A 1 578 ? 12.249 4.701 -37.186 1.00 90.12 578 ALA A C 1
ATOM 4421 O O . ALA A 1 578 ? 12.337 4.637 -35.961 1.00 90.12 578 ALA A O 1
ATOM 4422 N N . ARG A 1 579 ? 11.067 4.567 -37.811 1.00 91.25 579 ARG A N 1
ATOM 4423 C CA . ARG A 1 579 ? 9.797 4.416 -37.078 1.00 91.25 579 ARG A CA 1
ATOM 4424 C C . ARG A 1 579 ? 9.733 3.081 -36.344 1.00 91.25 579 ARG A C 1
ATOM 4426 O O . ARG A 1 579 ? 9.395 3.057 -35.164 1.00 91.25 579 ARG A O 1
ATOM 4433 N N . LEU A 1 580 ? 10.088 1.983 -37.009 1.00 92.88 580 LEU A N 1
ATOM 4434 C CA . LEU A 1 580 ? 10.149 0.674 -36.366 1.00 92.88 580 LEU A CA 1
ATOM 4435 C C . LEU A 1 580 ? 11.221 0.654 -35.264 1.00 92.88 580 LEU A C 1
ATOM 4437 O O . LEU A 1 580 ? 10.964 0.095 -34.205 1.00 92.88 580 LEU A O 1
ATOM 4441 N N . SER A 1 581 ? 12.356 1.339 -35.466 1.00 93.19 581 SER A N 1
ATOM 4442 C CA . SER A 1 581 ? 13.454 1.421 -34.485 1.00 93.19 581 SER A CA 1
ATOM 4443 C C . SER A 1 581 ? 13.013 2.117 -33.195 1.00 93.19 581 SER A C 1
ATOM 4445 O O . SER A 1 581 ? 13.182 1.571 -32.105 1.00 93.19 581 SER A O 1
ATOM 4447 N N . ILE A 1 582 ? 12.386 3.294 -33.322 1.00 93.50 582 ILE A N 1
ATOM 4448 C CA . ILE A 1 582 ? 11.809 4.043 -32.197 1.00 93.50 582 ILE A CA 1
ATOM 4449 C C . ILE A 1 582 ? 10.787 3.178 -31.456 1.00 93.50 582 ILE A C 1
ATOM 4451 O O . ILE A 1 582 ? 10.873 3.033 -30.240 1.00 93.50 582 ILE A O 1
ATOM 4455 N N . GLY A 1 583 ? 9.854 2.563 -32.189 1.00 93.56 583 GLY A N 1
ATOM 4456 C CA . GLY A 1 583 ? 8.809 1.734 -31.597 1.00 93.56 583 GLY A CA 1
ATOM 4457 C C . GLY A 1 583 ? 9.358 0.526 -30.829 1.00 93.56 583 GLY A C 1
ATOM 4458 O O . GLY A 1 583 ? 8.909 0.269 -29.716 1.00 93.56 583 GLY A O 1
ATOM 4459 N N . THR A 1 584 ? 10.390 -0.158 -31.345 1.00 93.44 584 THR A N 1
ATOM 4460 C CA . THR A 1 584 ? 11.032 -1.274 -30.624 1.00 93.44 584 THR A CA 1
ATOM 4461 C C . THR A 1 584 ? 11.757 -0.849 -29.352 1.00 93.44 584 THR A C 1
ATOM 4463 O O . THR A 1 584 ? 11.778 -1.615 -28.390 1.00 93.44 584 THR A O 1
ATOM 4466 N N . ILE A 1 585 ? 12.323 0.363 -29.323 1.00 93.50 585 ILE A N 1
ATOM 4467 C CA . ILE A 1 585 ? 12.940 0.912 -28.111 1.00 93.50 585 ILE A CA 1
ATOM 4468 C C . ILE A 1 585 ? 11.855 1.255 -27.084 1.00 93.50 585 ILE A C 1
ATOM 4470 O O . ILE A 1 585 ? 11.965 0.841 -25.934 1.00 93.50 585 ILE A O 1
ATOM 4474 N N . LEU A 1 586 ? 10.797 1.964 -27.494 1.00 92.75 586 LEU A N 1
ATOM 4475 C CA . LEU A 1 586 ? 9.695 2.360 -26.609 1.00 92.75 586 LEU A CA 1
ATOM 4476 C C . LEU A 1 586 ? 8.979 1.153 -25.998 1.00 92.75 586 LEU A C 1
ATOM 4478 O O . LEU A 1 586 ? 8.770 1.113 -24.788 1.00 92.75 586 LEU A O 1
ATOM 4482 N N . ALA A 1 587 ? 8.630 0.162 -26.820 1.00 91.31 587 ALA A N 1
ATOM 4483 C CA . ALA A 1 587 ? 7.897 -1.018 -26.377 1.00 91.31 587 ALA A CA 1
ATOM 4484 C C . ALA A 1 587 ? 8.701 -1.849 -25.376 1.00 91.31 587 ALA A C 1
ATOM 4486 O O . ALA A 1 587 ? 8.199 -2.193 -24.312 1.00 91.31 587 ALA A O 1
ATOM 4487 N N . GLY A 1 588 ? 9.975 -2.108 -25.685 1.00 90.62 588 GLY A N 1
ATOM 4488 C CA . GLY A 1 588 ? 10.854 -2.839 -24.783 1.00 90.62 588 GLY A CA 1
ATOM 4489 C C . GLY A 1 588 ? 11.183 -2.061 -23.505 1.00 90.62 588 GLY A C 1
ATOM 4490 O O . GLY A 1 588 ? 11.250 -2.659 -22.439 1.00 90.62 588 GLY A O 1
ATOM 4491 N N . ALA A 1 589 ? 11.353 -0.735 -23.577 1.00 90.62 589 ALA A N 1
ATOM 4492 C CA . ALA A 1 589 ? 11.568 0.099 -22.390 1.00 90.62 589 ALA A CA 1
ATOM 4493 C C . ALA A 1 589 ? 10.337 0.120 -21.471 1.00 90.62 589 ALA A C 1
ATOM 4495 O O . ALA A 1 589 ? 10.471 0.182 -20.252 1.00 90.62 589 ALA A O 1
ATOM 4496 N N . SER A 1 590 ? 9.145 -0.008 -22.053 1.00 90.88 590 SER A N 1
ATOM 4497 C CA . SER A 1 590 ? 7.878 -0.135 -21.327 1.00 90.88 590 SER A CA 1
ATOM 4498 C C . SER A 1 590 ? 7.696 -1.501 -20.658 1.00 90.88 590 SER A C 1
ATOM 4500 O O . SER A 1 590 ? 6.674 -1.729 -20.037 1.00 90.88 590 SER A O 1
ATOM 4502 N N . LEU A 1 591 ? 8.662 -2.419 -20.729 1.00 91.75 591 LEU A N 1
ATOM 4503 C CA . LEU A 1 591 ? 8.659 -3.613 -19.877 1.00 91.75 591 LEU A CA 1
ATOM 4504 C C . LEU A 1 591 ? 9.300 -3.348 -18.502 1.00 91.75 591 LEU A C 1
ATOM 4506 O O . LEU A 1 591 ? 9.133 -4.159 -17.595 1.00 91.75 591 LEU A O 1
ATOM 4510 N N . ALA A 1 592 ? 9.973 -2.202 -18.311 1.00 88.12 592 ALA A N 1
ATOM 4511 C CA . ALA A 1 592 ? 10.673 -1.861 -17.069 1.00 88.12 592 ALA A CA 1
ATOM 4512 C C . ALA A 1 592 ? 9.783 -1.817 -15.817 1.00 88.12 592 ALA A C 1
ATOM 4514 O O . ALA A 1 592 ? 10.222 -2.328 -14.792 1.00 88.12 592 ALA A O 1
ATOM 4515 N N . PRO A 1 593 ? 8.539 -1.307 -15.869 1.00 88.25 593 PRO A N 1
ATOM 4516 C CA . PRO A 1 593 ? 7.632 -1.392 -14.726 1.00 88.25 593 PRO A CA 1
ATOM 4517 C C . PRO A 1 593 ? 7.151 -2.811 -14.405 1.00 88.25 593 PRO A C 1
ATOM 4519 O O . PRO A 1 593 ? 6.727 -3.056 -13.279 1.00 88.25 593 PRO A O 1
ATOM 4522 N N . LEU A 1 594 ? 7.177 -3.722 -15.384 1.00 90.38 594 LEU A N 1
ATOM 4523 C CA . LEU A 1 594 ? 6.480 -5.009 -15.333 1.00 90.38 594 LEU A CA 1
ATOM 4524 C C . LEU A 1 594 ? 7.384 -6.179 -14.928 1.00 90.38 594 LEU A C 1
ATOM 4526 O O . LEU A 1 594 ? 6.932 -7.066 -14.213 1.00 90.38 594 LEU A O 1
ATOM 4530 N N . ILE A 1 595 ? 8.642 -6.208 -15.382 1.00 90.06 595 ILE A N 1
ATOM 4531 C CA . ILE A 1 595 ? 9.546 -7.340 -15.115 1.00 90.06 595 ILE A CA 1
ATOM 4532 C C . ILE A 1 595 ? 10.377 -7.064 -13.848 1.00 90.06 595 ILE A C 1
ATOM 4534 O O . ILE A 1 595 ? 11.111 -6.074 -13.830 1.00 90.06 595 ILE A O 1
ATOM 4538 N N . PRO A 1 596 ? 10.322 -7.926 -12.814 1.00 86.00 596 PRO A N 1
ATOM 4539 C CA . PRO A 1 596 ? 11.030 -7.710 -11.553 1.00 86.00 596 PRO A CA 1
ATOM 4540 C C . PRO A 1 596 ? 12.557 -7.607 -11.663 1.00 86.00 596 PRO A C 1
ATOM 4542 O O . PRO A 1 596 ? 13.155 -8.249 -12.532 1.00 86.00 596 PRO A O 1
ATOM 4545 N N . PRO A 1 597 ? 13.217 -6.926 -10.708 1.00 84.31 597 PRO A N 1
ATOM 4546 C CA . PRO A 1 597 ? 12.648 -6.092 -9.640 1.00 84.31 597 PRO A CA 1
ATOM 4547 C C . PRO A 1 597 ? 11.997 -4.792 -10.153 1.00 84.31 597 PRO A C 1
ATOM 4549 O O . PRO A 1 597 ? 12.558 -4.112 -11.008 1.00 84.31 597 PRO A O 1
ATOM 4552 N N . SER A 1 598 ? 10.841 -4.412 -9.591 1.00 87.12 598 SER A N 1
ATOM 4553 C CA . SER A 1 598 ? 10.091 -3.206 -9.985 1.00 87.12 598 SER A CA 1
ATOM 4554 C C . SER A 1 598 ? 9.624 -2.384 -8.781 1.00 87.12 598 SER A C 1
ATOM 4556 O O . SER A 1 598 ? 8.918 -2.880 -7.906 1.00 87.12 598 SER A O 1
ATOM 4558 N N . VAL A 1 599 ? 9.971 -1.092 -8.776 1.00 84.25 599 VAL A N 1
ATOM 4559 C CA . VAL A 1 599 ? 9.518 -0.120 -7.763 1.00 84.25 599 VAL A CA 1
ATOM 4560 C C . VAL A 1 599 ? 8.012 0.135 -7.869 1.00 84.25 599 VAL A C 1
ATOM 4562 O O . VAL A 1 599 ? 7.357 0.321 -6.849 1.00 84.25 599 VAL A O 1
ATOM 4565 N N . LEU A 1 600 ? 7.439 0.106 -9.079 1.00 88.12 600 LEU A N 1
ATOM 4566 C CA . LEU A 1 600 ? 6.006 0.367 -9.257 1.00 88.12 600 LEU A CA 1
ATOM 4567 C C . LEU A 1 600 ? 5.156 -0.774 -8.694 1.00 88.12 600 LEU A C 1
ATOM 4569 O O . LEU A 1 600 ? 4.140 -0.513 -8.063 1.00 88.12 600 LEU A O 1
ATOM 4573 N N . VAL A 1 601 ? 5.613 -2.022 -8.836 1.00 89.94 601 VAL A N 1
ATOM 4574 C CA . VAL A 1 601 ? 4.980 -3.179 -8.185 1.00 89.94 601 VAL A CA 1
ATOM 4575 C C . VAL A 1 601 ? 4.971 -3.025 -6.661 1.00 89.94 601 VAL A C 1
ATOM 4577 O O . VAL A 1 601 ? 3.947 -3.262 -6.031 1.00 89.94 601 VAL A O 1
ATOM 4580 N N . ILE A 1 602 ? 6.089 -2.590 -6.072 1.00 84.81 602 ILE A N 1
ATOM 4581 C CA . ILE A 1 602 ? 6.210 -2.378 -4.619 1.00 84.81 602 ILE A CA 1
ATOM 4582 C C . ILE A 1 602 ? 5.248 -1.276 -4.147 1.00 84.81 602 ILE A C 1
ATOM 4584 O O . ILE A 1 602 ? 4.581 -1.440 -3.127 1.00 84.81 602 ILE A O 1
ATOM 4588 N N . ILE A 1 603 ? 5.136 -0.178 -4.904 1.00 85.25 603 ILE A N 1
ATOM 4589 C CA . ILE A 1 603 ? 4.184 0.910 -4.629 1.00 85.25 603 ILE A CA 1
ATOM 4590 C C . ILE A 1 603 ? 2.737 0.399 -4.695 1.00 85.25 603 ILE A C 1
ATOM 4592 O O . ILE A 1 603 ? 1.980 0.645 -3.760 1.00 85.25 603 ILE A O 1
ATOM 4596 N N . ILE A 1 604 ? 2.360 -0.344 -5.744 1.00 89.00 604 ILE A N 1
ATOM 4597 C CA . ILE A 1 604 ? 1.009 -0.914 -5.881 1.00 89.00 604 ILE A CA 1
ATOM 4598 C C . ILE A 1 604 ? 0.705 -1.877 -4.733 1.00 89.00 604 ILE A C 1
ATOM 4600 O O . ILE A 1 604 ? -0.304 -1.696 -4.062 1.00 89.00 604 ILE A O 1
ATOM 4604 N N . GLY A 1 605 ? 1.588 -2.843 -4.458 1.00 85.50 605 GLY A N 1
ATOM 4605 C CA . GLY A 1 605 ? 1.393 -3.807 -3.371 1.00 85.50 605 GLY A CA 1
ATOM 4606 C C . GLY A 1 605 ? 1.226 -3.136 -2.007 1.00 85.50 605 GLY A C 1
ATOM 4607 O O . GLY A 1 605 ? 0.351 -3.508 -1.233 1.00 85.50 605 GLY A O 1
ATOM 4608 N N . THR A 1 606 ? 1.991 -2.070 -1.751 1.00 80.19 606 THR A N 1
ATOM 4609 C CA . THR A 1 606 ? 1.887 -1.320 -0.491 1.00 80.19 606 THR A CA 1
ATOM 4610 C C . THR A 1 606 ? 0.604 -0.488 -0.397 1.00 80.19 606 THR A C 1
ATOM 4612 O O . THR A 1 606 ? 0.003 -0.437 0.669 1.00 80.19 606 THR A O 1
ATOM 4615 N N . LEU A 1 607 ? 0.171 0.165 -1.483 1.00 79.19 607 LEU A N 1
ATOM 4616 C CA . LEU A 1 607 ? -1.026 1.022 -1.485 1.00 79.19 607 LEU A CA 1
ATOM 4617 C C . LEU A 1 607 ? -2.335 0.238 -1.528 1.00 79.19 607 LEU A C 1
ATOM 4619 O O . LEU A 1 607 ? -3.334 0.700 -0.988 1.00 79.19 607 LEU A O 1
ATOM 4623 N N . ALA A 1 608 ? -2.335 -0.911 -2.201 1.00 82.69 608 ALA A N 1
ATOM 4624 C CA . ALA A 1 608 ? -3.506 -1.762 -2.336 1.00 82.69 608 ALA A CA 1
ATOM 4625 C C . ALA A 1 608 ? -3.614 -2.833 -1.237 1.00 82.69 608 ALA A C 1
ATOM 4627 O O . ALA A 1 608 ? -4.599 -3.558 -1.211 1.00 82.69 608 ALA A O 1
ATOM 4628 N N . GLY A 1 609 ? -2.610 -2.967 -0.361 1.00 75.31 609 GLY A N 1
ATOM 4629 C CA . GLY A 1 609 ? -2.595 -3.987 0.694 1.00 75.31 609 GLY A CA 1
ATOM 4630 C C . GLY A 1 609 ? -2.381 -5.421 0.191 1.00 75.31 609 GLY A C 1
ATOM 4631 O O . GLY A 1 609 ? -2.733 -6.365 0.888 1.00 75.31 609 GLY A O 1
ATOM 4632 N N . VAL A 1 610 ? -1.810 -5.603 -1.005 1.00 82.00 610 VAL A N 1
ATOM 4633 C CA . VAL A 1 610 ? -1.690 -6.911 -1.677 1.00 82.00 610 VAL A CA 1
ATOM 4634 C C . VAL A 1 610 ? -0.244 -7.410 -1.708 1.00 82.00 610 VAL A C 1
ATOM 4636 O O . VAL A 1 610 ? 0.703 -6.617 -1.719 1.00 82.00 610 VAL A O 1
ATOM 4639 N N . SER A 1 611 ? -0.055 -8.733 -1.761 1.00 83.25 611 SER A N 1
ATOM 4640 C CA . SER A 1 611 ? 1.273 -9.353 -1.665 1.00 83.25 611 SER A CA 1
ATOM 4641 C C . SER A 1 611 ? 2.250 -8.832 -2.730 1.00 83.25 611 SER A C 1
ATOM 4643 O O . SER A 1 611 ? 2.094 -9.052 -3.936 1.00 83.25 611 SER A O 1
ATOM 4645 N N . ILE A 1 612 ? 3.308 -8.156 -2.266 1.00 84.06 612 ILE A N 1
ATOM 4646 C CA . ILE A 1 612 ? 4.387 -7.622 -3.112 1.00 84.06 612 ILE A CA 1
ATOM 4647 C C . ILE A 1 612 ? 5.126 -8.770 -3.814 1.00 84.06 612 ILE A C 1
ATOM 4649 O O . ILE A 1 612 ? 5.477 -8.647 -4.987 1.00 84.06 612 ILE A O 1
ATOM 4653 N N . ALA A 1 613 ? 5.337 -9.895 -3.120 1.00 83.25 613 ALA A N 1
ATOM 4654 C CA . ALA A 1 613 ? 5.953 -11.093 -3.689 1.00 83.25 613 ALA A CA 1
ATOM 4655 C C . ALA A 1 613 ? 5.094 -11.668 -4.827 1.00 83.25 613 ALA A C 1
ATOM 4657 O O . ALA A 1 613 ? 5.603 -11.875 -5.934 1.00 83.25 613 ALA A O 1
ATOM 4658 N N . GLY A 1 614 ? 3.786 -11.816 -4.576 1.00 87.06 614 GLY A N 1
ATOM 4659 C CA . GLY A 1 614 ? 2.799 -12.243 -5.566 1.00 87.06 614 GLY A CA 1
ATOM 4660 C C . GLY A 1 614 ? 2.806 -11.357 -6.812 1.00 87.06 614 GLY A C 1
ATOM 4661 O O . GLY A 1 614 ? 3.042 -11.858 -7.910 1.00 87.06 614 GLY A O 1
ATOM 4662 N N . LEU A 1 615 ? 2.654 -10.035 -6.666 1.00 89.88 615 LEU A N 1
ATOM 4663 C CA . LEU A 1 615 ? 2.672 -9.110 -7.810 1.00 89.88 615 LEU A CA 1
ATOM 4664 C C . LEU A 1 615 ? 4.009 -9.088 -8.571 1.00 89.88 615 LEU A C 1
ATOM 4666 O O . LEU A 1 615 ? 4.007 -8.933 -9.795 1.00 89.88 615 LEU A O 1
ATOM 4670 N N . LEU A 1 616 ? 5.153 -9.231 -7.887 1.00 88.81 616 LEU A N 1
ATOM 4671 C CA . LEU A 1 616 ? 6.450 -9.302 -8.569 1.00 88.81 616 LEU A CA 1
ATOM 4672 C C . LEU A 1 616 ? 6.497 -10.555 -9.453 1.00 88.81 616 LEU A C 1
ATOM 4674 O O . LEU A 1 616 ? 6.747 -10.451 -10.654 1.00 88.81 616 LEU A O 1
ATOM 4678 N N . ILE A 1 617 ? 6.200 -11.731 -8.900 1.00 88.38 617 ILE A N 1
ATOM 4679 C CA . ILE A 1 617 ? 6.155 -12.980 -9.672 1.00 88.38 617 ILE A CA 1
ATOM 4680 C C . ILE A 1 617 ? 5.153 -12.890 -10.829 1.00 88.38 617 ILE A C 1
ATOM 4682 O O . ILE A 1 617 ? 5.480 -13.275 -11.957 1.00 88.38 617 ILE A O 1
ATOM 4686 N N . ALA A 1 618 ? 3.965 -12.344 -10.561 1.00 92.25 618 ALA A N 1
ATOM 4687 C CA . ALA A 1 618 ? 2.888 -12.175 -11.528 1.00 92.25 618 ALA A CA 1
ATOM 4688 C C . ALA A 1 618 ? 3.346 -11.423 -12.787 1.00 92.25 618 ALA A C 1
ATOM 4690 O O . ALA A 1 618 ? 2.902 -11.746 -13.882 1.00 92.25 618 ALA A O 1
ATOM 4691 N N . GLY A 1 619 ? 4.284 -10.473 -12.670 1.00 91.94 619 GLY A N 1
ATOM 4692 C CA . GLY A 1 619 ? 4.840 -9.719 -13.800 1.00 91.94 619 GLY A CA 1
ATOM 4693 C C . GLY A 1 619 ? 5.758 -10.506 -14.751 1.00 91.94 619 GLY A C 1
ATOM 4694 O O . GLY A 1 619 ? 5.976 -10.074 -15.889 1.00 91.94 619 GLY A O 1
ATOM 4695 N N . ILE A 1 620 ? 6.278 -11.673 -14.344 1.00 91.50 620 ILE A N 1
ATOM 4696 C CA . ILE A 1 620 ? 7.286 -12.428 -15.114 1.00 91.50 620 ILE A CA 1
ATOM 4697 C C . ILE A 1 620 ? 6.705 -12.987 -16.421 1.00 91.50 620 ILE A C 1
ATOM 4699 O O . ILE A 1 620 ? 7.239 -12.703 -17.499 1.00 91.50 620 ILE A O 1
ATOM 4703 N N . ILE A 1 621 ? 5.618 -13.770 -16.358 1.00 93.56 621 ILE A N 1
ATOM 4704 C CA . ILE A 1 621 ? 4.995 -14.357 -17.561 1.00 93.56 621 ILE A CA 1
ATOM 4705 C C . ILE A 1 621 ? 4.470 -13.260 -18.503 1.00 93.56 621 ILE A C 1
ATOM 4707 O O . ILE A 1 621 ? 4.851 -13.276 -19.677 1.00 93.56 621 ILE A O 1
ATOM 4711 N N . PRO A 1 622 ? 3.693 -12.262 -18.044 1.00 94.25 622 PRO A N 1
ATOM 4712 C CA . PRO A 1 622 ? 3.190 -11.179 -18.884 1.00 94.25 622 PRO A CA 1
ATOM 4713 C C . PRO A 1 622 ? 4.307 -10.364 -19.539 1.00 94.25 622 PRO A C 1
ATOM 4715 O O . PRO A 1 622 ? 4.226 -10.066 -20.731 1.00 94.25 622 PRO A O 1
ATOM 4718 N N . GLY A 1 623 ? 5.403 -10.082 -18.827 1.00 93.50 623 GLY A N 1
ATOM 4719 C CA . GLY A 1 623 ? 6.584 -9.434 -19.404 1.00 93.50 623 GLY A CA 1
ATOM 4720 C C . GLY A 1 623 ? 7.209 -10.219 -20.563 1.00 93.50 623 GLY A C 1
ATOM 4721 O O . GLY A 1 623 ? 7.533 -9.644 -21.609 1.00 93.50 623 GLY A O 1
ATOM 4722 N N . LEU A 1 624 ? 7.315 -11.545 -20.422 1.00 93.12 624 LEU A N 1
ATOM 4723 C CA . LEU A 1 624 ? 7.782 -12.437 -21.490 1.00 93.12 624 LEU A CA 1
ATOM 4724 C C . LEU A 1 624 ? 6.778 -12.539 -22.649 1.00 93.12 624 LEU A C 1
ATOM 4726 O O . LEU A 1 624 ? 7.197 -12.567 -23.812 1.00 93.12 624 LEU A O 1
ATOM 4730 N N . VAL A 1 625 ? 5.472 -12.536 -22.363 1.00 94.88 625 VAL A N 1
ATOM 4731 C CA . VAL A 1 625 ? 4.398 -12.494 -23.371 1.00 94.88 625 VAL A CA 1
ATOM 4732 C C . VAL A 1 625 ? 4.493 -11.212 -24.201 1.00 94.88 625 VAL A C 1
ATOM 4734 O O . VAL A 1 625 ? 4.567 -11.296 -25.428 1.00 94.88 625 VAL A O 1
ATOM 4737 N N . PHE A 1 626 ? 4.588 -10.034 -23.576 1.00 95.50 626 PHE A N 1
ATOM 4738 C CA . PHE A 1 626 ? 4.739 -8.766 -24.300 1.00 95.50 626 PHE A CA 1
ATOM 4739 C C . PHE A 1 626 ? 6.036 -8.706 -25.115 1.00 95.50 626 PHE A C 1
ATOM 4741 O O . PHE A 1 626 ? 5.992 -8.373 -26.301 1.00 95.50 626 PHE A O 1
ATOM 4748 N N . SER A 1 627 ? 7.178 -9.102 -24.539 1.00 93.94 627 SER A N 1
ATOM 4749 C CA . SER A 1 627 ? 8.456 -9.166 -25.271 1.00 93.94 627 SER A CA 1
ATOM 4750 C C . SER A 1 627 ? 8.357 -10.072 -26.512 1.00 93.94 627 SER A C 1
ATOM 4752 O O . SER A 1 627 ? 8.787 -9.699 -27.611 1.00 93.94 627 SER A O 1
ATOM 4754 N N . SER A 1 628 ? 7.679 -11.217 -26.376 1.00 94.12 628 SER A N 1
ATOM 4755 C CA . SER A 1 628 ? 7.405 -12.154 -27.474 1.00 94.12 628 SER A CA 1
ATOM 4756 C C . SER A 1 628 ? 6.465 -11.569 -28.534 1.00 94.12 628 SER A C 1
ATOM 4758 O O . SER A 1 628 ? 6.742 -11.700 -29.729 1.00 94.12 628 SER A O 1
ATOM 4760 N N . LEU A 1 629 ? 5.394 -10.873 -28.132 1.00 95.62 629 LEU A N 1
ATOM 4761 C CA . LEU A 1 629 ? 4.476 -10.174 -29.042 1.00 95.62 629 LEU A CA 1
ATOM 4762 C C . LEU A 1 629 ? 5.200 -9.087 -29.851 1.00 95.62 629 LEU A C 1
ATOM 4764 O O . LEU A 1 629 ? 4.999 -8.984 -31.066 1.00 95.62 629 LEU A O 1
ATOM 4768 N N . PHE A 1 630 ? 6.087 -8.312 -29.219 1.00 94.88 630 PHE A N 1
ATOM 4769 C CA . PHE A 1 630 ? 6.878 -7.282 -29.901 1.00 94.88 630 PHE A CA 1
ATOM 4770 C C . PHE A 1 630 ? 7.864 -7.898 -30.902 1.00 94.88 630 PHE A C 1
ATOM 4772 O O . PHE A 1 630 ? 7.952 -7.434 -32.044 1.00 94.88 630 PHE A O 1
ATOM 4779 N N . ALA A 1 631 ? 8.560 -8.973 -30.516 1.00 92.44 631 ALA A N 1
ATOM 4780 C CA . ALA A 1 631 ? 9.486 -9.685 -31.396 1.00 92.44 631 ALA A CA 1
ATOM 4781 C C . ALA A 1 631 ? 8.763 -10.329 -32.595 1.00 92.44 631 ALA A C 1
ATOM 4783 O O . ALA A 1 631 ? 9.213 -10.193 -33.738 1.00 92.44 631 ALA A O 1
ATOM 4784 N N . ALA A 1 632 ? 7.609 -10.963 -32.360 1.00 93.94 632 ALA A N 1
ATOM 4785 C CA . ALA A 1 632 ? 6.771 -11.548 -33.405 1.00 93.94 632 ALA A CA 1
ATOM 4786 C C . ALA A 1 632 ? 6.253 -10.483 -34.384 1.00 93.94 632 ALA A C 1
ATOM 4788 O O . ALA A 1 632 ? 6.352 -10.659 -35.601 1.00 93.94 632 ALA A O 1
ATOM 4789 N N . TYR A 1 633 ? 5.769 -9.344 -33.879 1.00 94.88 633 TYR A N 1
ATOM 4790 C CA . TYR A 1 633 ? 5.327 -8.226 -34.712 1.00 94.88 633 TYR A CA 1
ATOM 4791 C C . TYR A 1 633 ? 6.451 -7.682 -35.605 1.00 94.88 633 TYR A C 1
ATOM 4793 O O . TYR A 1 633 ? 6.257 -7.535 -36.815 1.00 94.88 633 TYR A O 1
ATOM 4801 N N . VAL A 1 634 ? 7.640 -7.438 -35.043 1.00 92.88 634 VAL A N 1
ATOM 4802 C CA . VAL A 1 634 ? 8.833 -7.020 -35.801 1.00 92.88 634 VAL A CA 1
ATOM 4803 C C . VAL A 1 634 ? 9.164 -8.033 -36.896 1.00 92.88 634 VAL A C 1
ATOM 4805 O O . VAL A 1 634 ? 9.343 -7.650 -38.055 1.00 92.88 634 VAL A O 1
ATOM 4808 N N . PHE A 1 635 ? 9.192 -9.325 -36.563 1.00 90.25 635 PHE A N 1
ATOM 4809 C CA . PHE A 1 635 ? 9.481 -10.388 -37.523 1.00 90.25 635 PHE A CA 1
ATOM 4810 C C . PHE A 1 635 ? 8.464 -10.415 -38.676 1.00 90.25 635 PHE A C 1
ATOM 4812 O O . PHE A 1 635 ? 8.858 -10.436 -39.844 1.00 90.25 635 PHE A O 1
ATOM 4819 N N . ILE A 1 636 ? 7.164 -10.315 -38.374 1.00 92.06 636 ILE A N 1
ATOM 4820 C CA . ILE A 1 636 ? 6.085 -10.245 -39.376 1.00 92.06 636 ILE A CA 1
ATOM 4821 C C . ILE A 1 636 ? 6.225 -8.993 -40.256 1.00 92.06 636 ILE A C 1
ATOM 4823 O O . ILE A 1 636 ? 6.038 -9.070 -41.474 1.00 92.06 636 ILE A O 1
ATOM 4827 N N . ARG A 1 637 ? 6.571 -7.838 -39.672 1.00 92.75 637 ARG A N 1
ATOM 4828 C CA . ARG A 1 637 ? 6.771 -6.578 -40.409 1.00 92.75 637 ARG A CA 1
ATOM 4829 C C . ARG A 1 637 ? 7.922 -6.674 -41.408 1.00 92.75 637 ARG A C 1
ATOM 4831 O O . ARG A 1 637 ? 7.744 -6.246 -42.547 1.00 92.75 637 ARG A O 1
ATOM 4838 N N . ILE A 1 638 ? 9.051 -7.262 -41.014 1.00 90.31 638 ILE A N 1
ATOM 4839 C CA . ILE A 1 638 ? 10.231 -7.451 -41.877 1.00 90.31 638 ILE A CA 1
ATOM 4840 C C . ILE A 1 638 ? 9.976 -8.533 -42.929 1.00 90.31 638 ILE A C 1
ATOM 4842 O O . ILE A 1 638 ? 10.380 -8.380 -44.078 1.00 90.31 638 ILE A O 1
ATOM 4846 N N . TRP A 1 639 ? 9.261 -9.605 -42.576 1.00 87.06 639 TRP A N 1
ATOM 4847 C CA . TRP A 1 639 ? 8.863 -10.637 -43.534 1.00 87.06 639 TRP A CA 1
ATOM 4848 C C . TRP A 1 639 ? 7.938 -10.082 -44.631 1.00 87.06 639 TRP A C 1
ATOM 4850 O O . TRP A 1 639 ? 8.122 -10.405 -45.803 1.00 87.06 639 TRP A O 1
ATOM 4860 N N . ARG A 1 640 ? 6.988 -9.201 -44.275 1.00 91.25 640 ARG A N 1
ATOM 4861 C CA . ARG A 1 640 ? 6.099 -8.526 -45.242 1.00 91.25 640 ARG A CA 1
ATOM 4862 C C . ARG A 1 640 ? 6.784 -7.421 -46.040 1.00 91.25 640 ARG A C 1
ATOM 4864 O O . ARG A 1 640 ? 6.449 -7.239 -47.206 1.00 91.25 640 ARG A O 1
ATOM 4871 N N . ASN A 1 641 ? 7.696 -6.666 -45.428 1.00 88.06 641 ASN A N 1
ATOM 4872 C CA . ASN A 1 641 ? 8.498 -5.670 -46.129 1.00 88.06 641 ASN A CA 1
ATOM 4873 C C . ASN A 1 641 ? 9.986 -5.784 -45.750 1.00 88.06 641 ASN A C 1
ATOM 4875 O O . ASN A 1 641 ? 10.430 -5.145 -44.788 1.00 88.06 641 ASN A O 1
ATOM 4879 N N . PRO A 1 642 ? 10.774 -6.535 -46.542 1.00 83.06 642 PRO A N 1
ATOM 4880 C CA . PRO A 1 642 ? 12.205 -6.679 -46.322 1.00 83.06 642 PRO A CA 1
ATOM 4881 C C . PRO A 1 642 ? 12.998 -5.372 -46.400 1.00 83.06 642 PRO A C 1
ATOM 4883 O O . PRO A 1 642 ? 14.103 -5.343 -45.884 1.00 83.06 642 PRO A O 1
ATOM 4886 N N . THR A 1 643 ? 12.470 -4.282 -46.979 1.00 84.69 643 THR A N 1
ATOM 4887 C CA . THR A 1 643 ? 13.203 -2.999 -47.048 1.00 84.69 643 THR A CA 1
ATOM 4888 C C . THR A 1 643 ? 13.252 -2.246 -45.713 1.00 84.69 643 THR A C 1
ATOM 4890 O O . THR A 1 643 ? 13.873 -1.192 -45.645 1.00 84.69 643 THR A O 1
ATOM 4893 N N . LEU A 1 644 ? 12.571 -2.732 -44.666 1.00 84.19 644 LEU A N 1
ATOM 4894 C CA . LEU A 1 644 ? 12.586 -2.123 -43.325 1.00 84.19 644 LEU A CA 1
ATOM 4895 C C . LEU A 1 644 ? 13.873 -2.424 -42.539 1.00 84.19 644 LEU A C 1
ATOM 4897 O O . LEU A 1 644 ? 14.164 -1.742 -41.555 1.00 84.19 644 LEU A O 1
ATOM 4901 N N . ALA A 1 645 ? 14.625 -3.443 -42.960 1.00 84.38 645 ALA A N 1
ATOM 4902 C CA . ALA A 1 645 ? 15.948 -3.768 -42.451 1.00 84.38 645 ALA A CA 1
ATOM 4903 C C . ALA A 1 645 ? 16.911 -3.916 -43.643 1.00 84.38 645 ALA A C 1
ATOM 4905 O O . ALA A 1 645 ? 16.555 -4.580 -44.617 1.00 84.38 645 ALA A O 1
ATOM 4906 N N . PRO A 1 646 ? 18.127 -3.352 -43.593 1.00 78.38 646 PRO A N 1
ATOM 4907 C CA . PRO A 1 646 ? 19.141 -3.632 -44.603 1.00 78.38 646 PRO A CA 1
ATOM 4908 C C . PRO A 1 646 ? 19.453 -5.135 -44.637 1.00 78.38 646 PRO A C 1
ATOM 4910 O O . PRO A 1 646 ? 19.307 -5.848 -43.639 1.00 78.38 646 PRO A O 1
ATOM 4913 N N . ALA A 1 647 ? 19.932 -5.632 -45.778 1.00 66.69 647 ALA A N 1
ATOM 4914 C CA . ALA A 1 647 ? 20.557 -6.947 -45.806 1.00 66.69 647 ALA A CA 1
ATOM 4915 C C . ALA A 1 647 ? 21.822 -6.886 -44.932 1.00 66.69 647 ALA A C 1
ATOM 4917 O O . ALA A 1 647 ? 22.747 -6.152 -45.261 1.00 66.69 647 ALA A O 1
ATOM 4918 N N . ASP A 1 648 ? 21.843 -7.606 -43.802 1.00 60.59 648 ASP A N 1
ATOM 4919 C CA . ASP A 1 648 ? 22.946 -7.530 -42.835 1.00 60.59 648 ASP A CA 1
ATOM 4920 C C . ASP A 1 648 ? 24.267 -8.080 -43.429 1.00 60.59 648 ASP A C 1
ATOM 4922 O O . ASP A 1 648 ? 24.585 -9.272 -43.287 1.00 60.59 648 ASP A O 1
ATOM 4926 N N . GLU A 1 649 ? 25.044 -7.199 -44.068 1.00 52.56 649 GLU A N 1
ATOM 4927 C CA . GLU A 1 649 ? 26.458 -7.410 -44.416 1.00 52.56 649 GLU A CA 1
ATOM 4928 C C . GLU A 1 649 ? 27.332 -7.388 -43.145 1.00 52.56 649 GLU A C 1
ATOM 4930 O O . GLU A 1 649 ? 28.197 -8.244 -42.981 1.00 52.56 649 GLU A O 1
ATOM 4935 N N . ASP A 1 650 ? 26.990 -6.531 -42.171 1.00 52.28 650 ASP A N 1
ATOM 4936 C CA . ASP A 1 650 ? 27.616 -6.414 -40.837 1.00 52.28 650 ASP A CA 1
ATOM 4937 C C . ASP A 1 650 ? 27.193 -7.505 -39.826 1.00 52.28 650 ASP A C 1
ATOM 4939 O O . ASP A 1 650 ? 27.424 -7.393 -38.614 1.00 52.28 650 ASP A O 1
ATOM 4943 N N . ALA A 1 651 ? 26.530 -8.573 -40.273 1.00 54.25 651 ALA A N 1
ATOM 4944 C CA . ALA A 1 651 ? 26.162 -9.666 -39.381 1.00 54.25 651 ALA A CA 1
ATOM 4945 C C . ALA A 1 651 ? 27.409 -10.416 -38.891 1.00 54.25 651 ALA A C 1
ATOM 4947 O O . ALA A 1 651 ? 27.892 -11.330 -39.567 1.00 54.25 651 ALA A O 1
ATOM 4948 N N . LYS A 1 652 ? 27.860 -10.080 -37.671 1.00 57.16 652 LYS A N 1
ATOM 4949 C CA . LYS A 1 652 ? 28.822 -10.876 -36.895 1.00 57.16 652 LYS A CA 1
ATOM 4950 C C . LYS A 1 652 ? 28.496 -12.367 -37.042 1.00 57.16 652 LYS A C 1
ATOM 4952 O O . LYS A 1 652 ? 27.333 -12.776 -36.944 1.00 57.16 652 LYS A O 1
ATOM 4957 N N . SER A 1 653 ? 29.533 -13.170 -37.274 1.00 61.41 653 SER A N 1
ATOM 4958 C CA . SER A 1 653 ? 29.452 -14.631 -37.252 1.00 61.41 653 SER A CA 1
ATOM 4959 C C . SER A 1 653 ? 28.736 -15.115 -35.988 1.00 61.41 653 SER A C 1
ATOM 4961 O O . SER A 1 653 ? 28.755 -14.432 -34.964 1.00 61.41 653 SER A O 1
ATOM 4963 N N . ARG A 1 654 ? 28.111 -16.302 -36.041 1.00 67.19 654 ARG A N 1
ATOM 4964 C CA . ARG A 1 654 ? 27.576 -16.936 -34.822 1.00 67.19 654 ARG A CA 1
ATOM 4965 C C . ARG A 1 654 ? 28.684 -16.944 -33.757 1.00 67.19 654 ARG A C 1
ATOM 4967 O O . ARG A 1 654 ? 29.791 -17.353 -34.114 1.00 67.19 654 ARG A O 1
ATOM 4974 N N . PRO A 1 655 ? 28.413 -16.499 -32.516 1.00 72.31 655 PRO A N 1
ATOM 4975 C CA . PRO A 1 655 ? 29.442 -16.443 -31.489 1.00 72.31 655 PRO A CA 1
ATOM 4976 C C . PRO A 1 655 ? 30.024 -17.840 -31.289 1.00 72.31 655 PRO A C 1
ATOM 4978 O O . PRO A 1 655 ? 29.291 -18.836 -31.260 1.00 72.31 655 PRO A O 1
ATOM 4981 N N . SER A 1 656 ? 31.345 -17.924 -31.161 1.00 82.06 656 SER A N 1
ATOM 4982 C CA . SER A 1 656 ? 31.984 -19.154 -30.709 1.00 82.06 656 SER A CA 1
ATOM 4983 C C . SER A 1 656 ? 31.493 -19.501 -29.300 1.00 82.06 656 SER A C 1
ATOM 4985 O O . SER A 1 656 ? 31.103 -18.624 -28.526 1.00 82.06 656 SER A O 1
ATOM 4987 N N . LEU A 1 657 ? 31.547 -20.785 -28.930 1.00 82.19 657 LEU A N 1
ATOM 4988 C CA . LEU A 1 657 ? 31.162 -21.227 -27.582 1.00 82.19 657 LEU A CA 1
ATOM 4989 C C . LEU A 1 657 ? 31.934 -20.473 -26.484 1.00 82.19 657 LEU A C 1
ATOM 4991 O O . LEU A 1 657 ? 31.381 -20.202 -25.423 1.00 82.19 657 LEU A O 1
ATOM 4995 N N . LEU A 1 658 ? 33.182 -20.080 -26.760 1.00 86.00 658 LEU A N 1
ATOM 4996 C CA . LEU A 1 658 ? 34.028 -19.320 -25.843 1.00 86.00 658 LEU A CA 1
ATOM 4997 C C . LEU A 1 658 ? 33.600 -17.846 -25.731 1.00 86.00 658 LEU A C 1
ATOM 4999 O O . LEU A 1 658 ? 33.588 -17.305 -24.627 1.00 86.00 658 LEU A O 1
ATOM 5003 N N . GLU A 1 659 ? 33.193 -17.199 -26.827 1.00 84.38 659 GLU A N 1
ATOM 5004 C CA . GLU A 1 659 ? 32.631 -15.837 -26.798 1.00 84.38 659 GLU A CA 1
ATOM 5005 C C . GLU A 1 659 ? 31.269 -15.803 -26.096 1.00 84.38 659 GLU A C 1
ATOM 5007 O O . GLU A 1 659 ? 31.036 -14.927 -25.263 1.00 84.38 659 GLU A O 1
ATOM 5012 N N . ALA A 1 660 ? 30.401 -16.784 -26.367 1.00 85.12 660 ALA A N 1
ATOM 5013 C CA . ALA A 1 660 ? 29.108 -16.924 -25.698 1.00 85.12 660 ALA A CA 1
ATOM 5014 C C . ALA A 1 660 ? 29.273 -17.181 -24.189 1.00 85.12 660 ALA A C 1
ATOM 5016 O O . ALA A 1 660 ? 28.641 -16.502 -23.380 1.00 85.12 660 ALA A O 1
ATOM 5017 N N . ALA A 1 661 ? 30.179 -18.085 -23.795 1.00 88.19 661 ALA A N 1
ATOM 5018 C CA . ALA A 1 661 ? 30.513 -18.319 -22.389 1.00 88.19 661 ALA A CA 1
ATOM 5019 C C . ALA A 1 661 ? 31.114 -17.069 -21.723 1.00 88.19 661 ALA A C 1
ATOM 5021 O O . ALA A 1 661 ? 30.739 -16.729 -20.606 1.00 88.19 661 ALA A O 1
ATOM 5022 N N . THR A 1 662 ? 31.989 -16.333 -22.416 1.00 88.38 662 THR A N 1
ATOM 5023 C CA . THR A 1 662 ? 32.565 -15.079 -21.897 1.00 88.38 662 THR A CA 1
ATOM 5024 C C . THR A 1 662 ? 31.497 -13.995 -21.717 1.00 88.38 662 THR A C 1
ATOM 5026 O O . THR A 1 662 ? 31.537 -13.262 -20.730 1.00 88.38 662 THR A O 1
ATOM 5029 N N . ALA A 1 663 ? 30.530 -13.890 -22.635 1.00 86.88 663 ALA A N 1
ATOM 5030 C CA . ALA A 1 663 ? 29.390 -12.985 -22.499 1.00 86.88 663 ALA A CA 1
ATOM 5031 C C . ALA A 1 663 ? 28.499 -13.377 -21.307 1.00 86.88 663 ALA A C 1
ATOM 5033 O O . ALA A 1 663 ? 28.171 -12.521 -20.494 1.00 86.88 663 ALA A O 1
ATOM 5034 N N . LEU A 1 664 ? 28.185 -14.666 -21.139 1.00 87.75 664 LEU A N 1
ATOM 5035 C CA . LEU A 1 664 ? 27.439 -15.170 -19.978 1.00 87.75 664 LEU A CA 1
ATOM 5036 C C . LEU A 1 664 ? 28.166 -14.894 -18.653 1.00 87.75 664 LEU A C 1
ATOM 5038 O O . LEU A 1 664 ? 27.559 -14.364 -17.729 1.00 87.75 664 LEU A O 1
ATOM 5042 N N . ILE A 1 665 ? 29.475 -15.154 -18.570 1.00 89.12 665 ILE A N 1
ATOM 5043 C CA . ILE A 1 665 ? 30.282 -14.878 -17.367 1.00 89.12 665 ILE A CA 1
ATOM 5044 C C . ILE A 1 665 ? 30.285 -13.382 -17.019 1.00 89.12 665 ILE A C 1
ATOM 5046 O O . ILE A 1 665 ? 30.235 -13.026 -15.844 1.00 89.12 665 ILE A O 1
ATOM 5050 N N . LYS A 1 666 ? 30.295 -12.493 -18.020 1.00 87.44 666 LYS A N 1
ATOM 5051 C CA . LYS A 1 666 ? 30.174 -11.041 -17.808 1.00 87.44 666 LYS A CA 1
ATOM 5052 C C . LYS A 1 666 ? 28.794 -10.612 -17.304 1.00 87.44 666 LYS A C 1
ATOM 5054 O O . LYS A 1 666 ? 28.711 -9.581 -16.651 1.00 87.44 666 LYS A O 1
ATOM 5059 N N . LEU A 1 667 ? 27.741 -11.377 -17.594 1.00 86.81 667 LEU A N 1
ATOM 5060 C CA . LEU A 1 667 ? 26.379 -11.132 -17.107 1.00 86.81 667 LEU A CA 1
ATOM 5061 C C . LEU A 1 667 ? 26.149 -11.653 -15.681 1.00 86.81 667 LEU A C 1
ATOM 5063 O O . LEU A 1 667 ? 25.296 -11.103 -14.983 1.00 86.81 667 LEU A O 1
ATOM 5067 N N . LEU A 1 668 ? 26.918 -12.660 -15.236 1.00 89.62 668 LEU A N 1
ATOM 5068 C CA . LEU A 1 668 ? 26.733 -13.317 -13.935 1.00 89.62 668 LEU A CA 1
ATOM 5069 C C . LEU A 1 668 ? 26.594 -12.355 -12.742 1.00 89.62 668 LEU A C 1
ATOM 5071 O O . LEU A 1 668 ? 25.642 -12.546 -11.989 1.00 89.62 668 LEU A O 1
ATOM 5075 N N . PRO A 1 669 ? 27.447 -11.322 -12.544 1.00 88.25 669 PRO A N 1
ATOM 5076 C CA . PRO A 1 669 ? 27.325 -10.434 -11.383 1.00 88.25 669 PRO A CA 1
ATOM 5077 C C . PRO A 1 669 ? 25.946 -9.777 -11.284 1.00 88.25 669 PRO A C 1
ATOM 5079 O O . PRO A 1 669 ? 25.382 -9.682 -10.202 1.00 88.25 669 PRO A O 1
ATOM 5082 N N . PHE A 1 670 ? 25.371 -9.398 -12.426 1.00 84.19 670 PHE A N 1
ATOM 5083 C CA . PHE A 1 670 ? 24.044 -8.800 -12.508 1.00 84.19 670 PHE A CA 1
ATOM 5084 C C . PHE A 1 670 ? 22.921 -9.830 -12.312 1.00 84.19 670 PHE A C 1
ATOM 5086 O O . PHE A 1 670 ? 22.019 -9.600 -11.507 1.00 84.19 670 PHE A O 1
ATOM 5093 N N . THR A 1 671 ? 22.977 -10.983 -12.989 1.00 85.00 671 THR A N 1
ATOM 5094 C CA . THR A 1 671 ? 21.927 -12.009 -12.845 1.00 85.00 671 THR A CA 1
ATOM 5095 C C . THR A 1 671 ? 21.895 -12.611 -11.441 1.00 85.00 671 THR A C 1
ATOM 5097 O O . THR A 1 671 ? 20.827 -12.993 -10.976 1.00 85.00 671 THR A O 1
ATOM 5100 N N . ILE A 1 672 ? 23.041 -12.654 -10.748 1.00 89.44 672 ILE A N 1
ATOM 5101 C CA . ILE A 1 672 ? 23.133 -13.064 -9.341 1.00 89.44 672 ILE A CA 1
ATOM 5102 C C . ILE A 1 672 ? 22.364 -12.097 -8.433 1.00 89.44 672 ILE A C 1
ATOM 5104 O O . ILE A 1 672 ? 21.709 -12.571 -7.517 1.00 89.44 672 ILE A O 1
ATOM 5108 N N . ILE A 1 673 ? 22.372 -10.781 -8.689 1.00 89.50 673 ILE A N 1
ATOM 5109 C CA . ILE A 1 673 ? 21.575 -9.828 -7.891 1.00 89.50 673 ILE A CA 1
ATOM 5110 C C . ILE A 1 673 ? 20.087 -10.107 -8.063 1.00 89.50 673 ILE A C 1
ATOM 5112 O O . ILE A 1 673 ? 19.381 -10.207 -7.069 1.00 89.50 673 ILE A O 1
ATOM 5116 N N . ILE A 1 674 ? 19.608 -10.267 -9.300 1.00 87.56 674 ILE A N 1
ATOM 5117 C CA . ILE A 1 674 ? 18.186 -10.553 -9.540 1.00 87.56 674 ILE A CA 1
ATOM 5118 C C . ILE A 1 674 ? 17.799 -11.879 -8.883 1.00 87.56 674 ILE A C 1
ATOM 5120 O O . ILE A 1 674 ? 16.801 -11.929 -8.176 1.00 87.56 674 ILE A O 1
ATOM 5124 N N . ALA A 1 675 ? 18.604 -12.931 -9.058 1.00 89.38 675 ALA A N 1
ATOM 5125 C CA . ALA A 1 675 ? 18.354 -14.229 -8.438 1.00 89.38 675 ALA A CA 1
ATOM 5126 C C . ALA A 1 675 ? 18.407 -14.179 -6.900 1.00 89.38 675 ALA A C 1
ATOM 5128 O O . ALA A 1 675 ? 17.642 -14.886 -6.255 1.00 89.38 675 ALA A O 1
ATOM 5129 N N . LEU A 1 676 ? 19.264 -13.335 -6.316 1.00 91.56 676 LEU A N 1
ATOM 5130 C CA . LEU A 1 676 ? 19.351 -13.108 -4.873 1.00 91.56 676 LEU A CA 1
ATOM 5131 C C . LEU A 1 676 ? 18.123 -12.355 -4.351 1.00 91.56 676 LEU A C 1
ATOM 5133 O O . LEU A 1 676 ? 17.453 -12.849 -3.456 1.00 91.56 676 LEU A O 1
ATOM 5137 N N . VAL A 1 677 ? 17.811 -11.186 -4.919 1.00 90.38 677 VAL A N 1
ATOM 5138 C CA . VAL A 1 677 ? 16.686 -10.338 -4.488 1.00 90.38 677 VAL A CA 1
ATOM 5139 C C . VAL A 1 677 ? 15.363 -11.069 -4.683 1.00 90.38 677 VAL A C 1
ATOM 5141 O O . VAL A 1 677 ? 14.579 -11.164 -3.746 1.00 90.38 677 VAL A O 1
ATOM 5144 N N . MET A 1 678 ? 15.133 -11.635 -5.873 1.00 87.44 678 MET A N 1
ATOM 5145 C CA . MET A 1 678 ? 13.927 -12.417 -6.131 1.00 87.44 678 MET A CA 1
ATOM 5146 C C . MET A 1 678 ? 13.914 -13.673 -5.270 1.00 87.44 678 MET A C 1
ATOM 5148 O O . MET A 1 678 ? 12.948 -13.879 -4.556 1.00 87.44 678 MET A O 1
ATOM 5152 N N . GLY A 1 679 ? 14.976 -14.482 -5.271 1.00 88.06 679 GLY A N 1
ATOM 5153 C CA . GLY A 1 679 ? 15.014 -15.736 -4.515 1.00 88.06 679 GLY A CA 1
ATOM 5154 C C . GLY A 1 679 ? 14.753 -15.557 -3.017 1.00 88.06 679 GLY A C 1
ATOM 5155 O O . GLY A 1 679 ? 14.012 -16.348 -2.446 1.00 88.06 679 GLY A O 1
ATOM 5156 N N . LEU A 1 680 ? 15.297 -14.506 -2.396 1.00 89.25 680 LEU A N 1
ATOM 5157 C CA . LEU A 1 680 ? 15.031 -14.180 -0.991 1.00 89.25 680 LEU A CA 1
ATOM 5158 C C . LEU A 1 680 ? 13.551 -13.869 -0.728 1.00 89.25 680 LEU A C 1
ATOM 5160 O O . LEU A 1 680 ? 13.008 -14.376 0.248 1.00 89.25 680 LEU A O 1
ATOM 5164 N N . ILE A 1 681 ? 12.910 -13.096 -1.613 1.00 83.94 681 ILE A N 1
ATOM 5165 C CA . ILE A 1 681 ? 11.478 -12.765 -1.526 1.00 83.94 681 ILE A CA 1
ATOM 5166 C C . ILE A 1 681 ? 10.619 -14.011 -1.792 1.00 83.94 681 ILE A C 1
ATOM 5168 O O . ILE A 1 681 ? 9.665 -14.262 -1.066 1.00 83.94 681 ILE A O 1
ATOM 5172 N N . LEU A 1 682 ? 10.951 -14.800 -2.822 1.00 80.50 682 LEU A N 1
ATOM 5173 C CA . LEU A 1 682 ? 10.128 -15.932 -3.267 1.00 80.50 682 LEU A CA 1
ATOM 5174 C C . LEU A 1 682 ? 10.211 -17.131 -2.318 1.00 80.50 682 LEU A C 1
ATOM 5176 O O . LEU A 1 682 ? 9.274 -17.909 -2.243 1.00 80.50 682 LEU A O 1
ATOM 5180 N N . MET A 1 683 ? 11.334 -17.307 -1.618 1.00 80.31 683 MET A N 1
ATOM 5181 C CA . MET A 1 683 ? 11.497 -18.376 -0.626 1.00 80.31 683 MET A CA 1
ATOM 5182 C C . MET A 1 683 ? 11.031 -17.957 0.781 1.00 80.31 683 MET A C 1
ATOM 5184 O O . MET A 1 683 ? 11.268 -18.700 1.728 1.00 80.31 683 MET A O 1
ATOM 5188 N N . GLY A 1 684 ? 10.461 -16.755 0.950 1.00 74.88 684 GLY A N 1
ATOM 5189 C CA . GLY A 1 684 ? 10.067 -16.213 2.260 1.00 74.88 684 GLY A CA 1
ATOM 5190 C C . GLY A 1 684 ? 11.230 -15.971 3.235 1.00 74.88 684 GLY A C 1
ATOM 5191 O O . GLY A 1 684 ? 11.004 -15.670 4.401 1.00 74.88 684 GLY A O 1
ATOM 5192 N N . VAL A 1 685 ? 12.484 -16.098 2.779 1.00 81.56 685 VAL A N 1
ATOM 5193 C CA . VAL A 1 685 ? 13.692 -16.052 3.627 1.00 81.56 685 VAL A CA 1
ATOM 5194 C C . VAL A 1 685 ? 14.010 -14.635 4.100 1.00 81.56 685 VAL A C 1
ATOM 5196 O O . VAL A 1 685 ? 14.640 -14.467 5.142 1.00 81.56 685 VAL A O 1
ATOM 5199 N N . ALA A 1 686 ? 13.625 -13.617 3.328 1.00 80.62 686 ALA A N 1
ATOM 5200 C CA . ALA A 1 686 ? 13.790 -12.225 3.724 1.00 80.62 686 ALA A CA 1
ATOM 5201 C C . ALA A 1 686 ? 12.656 -11.353 3.179 1.00 80.62 686 ALA A C 1
ATOM 5203 O O . ALA A 1 686 ? 12.181 -11.538 2.054 1.00 80.62 686 ALA A O 1
ATOM 5204 N N . THR A 1 687 ? 12.269 -10.353 3.965 1.00 80.88 687 THR A N 1
ATOM 5205 C CA . THR A 1 687 ? 11.263 -9.355 3.586 1.00 80.88 687 THR A CA 1
ATOM 5206 C C . THR A 1 687 ? 11.707 -8.540 2.361 1.00 80.88 687 THR A C 1
ATOM 5208 O O . THR A 1 687 ? 12.907 -8.434 2.082 1.00 80.88 687 THR A O 1
ATOM 5211 N N . PRO A 1 688 ? 10.782 -7.871 1.641 1.00 81.56 688 PRO A N 1
ATOM 5212 C CA . PRO A 1 688 ? 11.146 -6.959 0.559 1.00 81.56 688 PRO A CA 1
ATOM 5213 C C . PRO A 1 688 ? 12.180 -5.901 0.979 1.00 81.56 688 PRO A C 1
ATOM 5215 O O . PRO A 1 688 ? 13.118 -5.648 0.227 1.00 81.56 688 PRO A O 1
ATOM 5218 N N . THR A 1 689 ? 12.092 -5.341 2.190 1.00 85.50 689 THR A N 1
ATOM 5219 C CA . THR A 1 689 ? 13.082 -4.384 2.718 1.00 85.50 689 THR A CA 1
ATOM 5220 C C . THR A 1 689 ? 14.488 -4.994 2.787 1.00 85.50 689 THR A C 1
ATOM 5222 O O . THR A 1 689 ? 15.451 -4.409 2.285 1.00 85.50 689 THR A O 1
ATOM 5225 N N . GLU A 1 690 ? 14.620 -6.192 3.357 1.00 89.50 690 GLU A N 1
ATOM 5226 C CA . GLU A 1 690 ? 15.903 -6.895 3.492 1.00 89.50 690 GLU A CA 1
ATOM 5227 C C . GLU A 1 690 ? 16.453 -7.349 2.136 1.00 89.50 690 GLU A C 1
ATOM 5229 O O . GLU A 1 690 ? 17.634 -7.146 1.843 1.00 89.50 690 GLU A O 1
ATOM 5234 N N . ALA A 1 691 ? 15.597 -7.880 1.261 1.00 88.38 691 ALA A N 1
ATOM 5235 C CA . ALA A 1 691 ? 15.961 -8.220 -0.110 1.00 88.38 691 ALA A CA 1
ATOM 5236 C C . ALA A 1 691 ? 16.438 -6.980 -0.891 1.00 88.38 691 ALA A C 1
ATOM 5238 O O . ALA A 1 691 ? 17.440 -7.050 -1.604 1.00 88.38 691 ALA A O 1
ATOM 5239 N N . GLY A 1 692 ? 15.801 -5.821 -0.694 1.00 88.88 692 GLY A N 1
ATOM 5240 C CA . GLY A 1 692 ? 16.245 -4.534 -1.234 1.00 88.88 692 GLY A CA 1
ATOM 5241 C C . GLY A 1 692 ? 17.629 -4.123 -0.720 1.00 88.88 692 GLY A C 1
ATOM 5242 O O . GLY A 1 692 ? 18.485 -3.721 -1.512 1.00 88.88 692 GLY A O 1
ATOM 5243 N N . ALA A 1 693 ? 17.898 -4.287 0.579 1.00 92.75 693 ALA A N 1
ATOM 5244 C CA . ALA A 1 693 ? 19.217 -4.031 1.165 1.00 92.75 693 ALA A CA 1
ATOM 5245 C C . ALA A 1 693 ? 20.299 -4.978 0.604 1.00 92.75 693 ALA A C 1
ATOM 5247 O O . ALA A 1 693 ? 21.390 -4.529 0.235 1.00 92.75 693 ALA A O 1
ATOM 5248 N N . MET A 1 694 ? 19.984 -6.267 0.445 1.00 93.69 694 MET A N 1
ATOM 5249 C CA . MET A 1 694 ? 20.861 -7.245 -0.215 1.00 93.69 694 MET A CA 1
ATOM 5250 C C . MET A 1 694 ? 21.092 -6.902 -1.695 1.00 93.69 694 MET A C 1
ATOM 5252 O O . MET A 1 694 ? 22.209 -7.049 -2.199 1.00 93.69 694 MET A O 1
ATOM 5256 N N . GLY A 1 695 ? 20.080 -6.358 -2.376 1.00 92.19 695 GLY A N 1
ATOM 5257 C CA . GLY A 1 695 ? 20.183 -5.804 -3.725 1.00 92.19 695 GLY A CA 1
ATOM 5258 C C . GLY A 1 695 ? 21.138 -4.609 -3.815 1.00 92.19 695 GLY A C 1
ATOM 5259 O O . GLY A 1 695 ? 22.008 -4.572 -4.691 1.00 92.19 695 GLY A O 1
ATOM 5260 N N . VAL A 1 696 ? 21.058 -3.671 -2.864 1.00 94.56 696 VAL A N 1
ATOM 5261 C CA . VAL A 1 696 ? 22.008 -2.551 -2.733 1.00 94.56 696 VAL A CA 1
ATOM 5262 C C . VAL A 1 696 ? 23.436 -3.071 -2.531 1.00 94.56 696 VAL A C 1
ATOM 5264 O O . VAL A 1 696 ? 24.333 -2.667 -3.277 1.00 94.56 696 VAL A O 1
ATOM 5267 N N . LEU A 1 697 ? 23.664 -4.019 -1.615 1.00 95.06 697 LEU A N 1
ATOM 5268 C CA . LEU A 1 697 ? 24.987 -4.633 -1.416 1.00 95.06 697 LEU A CA 1
ATOM 5269 C C . LEU A 1 697 ? 25.506 -5.316 -2.695 1.00 95.06 697 LEU A C 1
ATOM 5271 O O . LEU A 1 697 ? 26.639 -5.065 -3.119 1.00 95.06 697 LEU A O 1
ATOM 5275 N N . GLY A 1 698 ? 24.662 -6.105 -3.364 1.00 92.88 698 GLY A N 1
ATOM 5276 C CA . GLY A 1 698 ? 24.988 -6.755 -4.635 1.00 92.88 698 GLY A CA 1
ATOM 5277 C C . GLY A 1 698 ? 25.328 -5.763 -5.755 1.00 92.88 698 GLY A C 1
ATOM 5278 O O . GLY A 1 698 ? 26.258 -5.998 -6.536 1.00 92.88 698 GLY A O 1
ATOM 5279 N N . SER A 1 699 ? 24.647 -4.612 -5.806 1.00 92.69 699 SER A N 1
ATOM 5280 C CA . SER A 1 699 ? 24.931 -3.547 -6.777 1.00 92.69 699 SER A CA 1
ATOM 5281 C C . SER A 1 699 ? 26.294 -2.880 -6.547 1.00 92.69 699 SER A C 1
ATOM 5283 O O . SER A 1 699 ? 27.036 -2.652 -7.508 1.00 92.69 699 SER A O 1
ATOM 5285 N N . LEU A 1 700 ? 26.686 -2.662 -5.284 1.00 94.44 700 LEU A N 1
ATOM 5286 C CA . LEU A 1 700 ? 28.009 -2.147 -4.912 1.00 94.44 700 LEU A CA 1
ATOM 5287 C C . LEU A 1 700 ? 29.116 -3.152 -5.264 1.00 94.44 700 LEU A C 1
ATOM 5289 O O . LEU A 1 700 ? 30.137 -2.767 -5.843 1.00 94.44 700 LEU A O 1
ATOM 5293 N N . MET A 1 701 ? 28.896 -4.443 -4.989 1.00 92.94 701 MET A N 1
ATOM 5294 C CA . MET A 1 701 ? 29.807 -5.521 -5.397 1.00 92.94 701 MET A CA 1
ATOM 5295 C C . MET A 1 701 ? 29.967 -5.579 -6.922 1.00 92.94 701 MET A C 1
ATOM 5297 O O . MET A 1 701 ? 31.085 -5.669 -7.428 1.00 92.94 701 MET A O 1
ATOM 5301 N N . THR A 1 702 ? 28.872 -5.451 -7.669 1.00 91.06 702 THR A N 1
ATOM 5302 C CA . THR A 1 702 ? 28.893 -5.446 -9.139 1.00 91.06 702 THR A CA 1
ATOM 5303 C C . THR A 1 702 ? 29.620 -4.222 -9.701 1.00 91.06 702 THR A C 1
ATOM 5305 O O . THR A 1 702 ? 30.463 -4.363 -10.589 1.00 91.06 702 THR A O 1
ATOM 5308 N N . ALA A 1 703 ? 29.419 -3.034 -9.121 1.00 91.62 703 ALA A N 1
ATOM 5309 C CA . ALA A 1 703 ? 30.196 -1.841 -9.461 1.00 91.62 703 ALA A CA 1
ATOM 5310 C C . ALA A 1 703 ? 31.701 -1.996 -9.158 1.00 91.62 703 ALA A C 1
ATOM 5312 O O . ALA A 1 703 ? 32.537 -1.460 -9.897 1.00 91.62 703 ALA A O 1
ATOM 5313 N N . ALA A 1 704 ? 32.072 -2.737 -8.106 1.00 92.12 704 ALA A N 1
ATOM 5314 C CA . ALA A 1 704 ? 33.468 -3.060 -7.808 1.00 92.12 704 ALA A CA 1
ATOM 5315 C C . ALA A 1 704 ? 34.061 -4.034 -8.843 1.00 92.12 704 ALA A C 1
ATOM 5317 O O . ALA A 1 704 ? 35.146 -3.776 -9.372 1.00 92.12 704 ALA A O 1
ATOM 5318 N N . ILE A 1 705 ? 33.328 -5.096 -9.202 1.00 92.06 705 ILE A N 1
ATOM 5319 C CA . ILE A 1 705 ? 33.718 -6.076 -10.234 1.00 92.06 705 ILE A CA 1
ATOM 5320 C C . ILE A 1 705 ? 33.928 -5.388 -11.593 1.00 92.06 705 ILE A C 1
ATOM 5322 O O . ILE A 1 705 ? 34.948 -5.610 -12.250 1.00 92.06 705 ILE A O 1
ATOM 5326 N N . TYR A 1 706 ? 33.026 -4.482 -11.987 1.00 89.62 706 TYR A N 1
ATOM 5327 C CA . TYR A 1 706 ? 33.140 -3.681 -13.217 1.00 89.62 706 TYR A CA 1
ATOM 5328 C C . TYR A 1 706 ? 34.113 -2.489 -13.110 1.00 89.62 706 TYR A C 1
ATOM 5330 O O . TYR A 1 706 ? 34.250 -1.703 -14.056 1.00 89.62 706 TYR A O 1
ATOM 5338 N N . ARG A 1 707 ? 34.833 -2.364 -11.983 1.00 88.81 707 ARG A N 1
ATOM 5339 C CA . ARG A 1 707 ? 35.852 -1.331 -11.724 1.00 88.81 707 ARG A CA 1
ATOM 5340 C C . ARG A 1 707 ? 35.328 0.092 -11.964 1.00 88.81 707 ARG A C 1
ATOM 5342 O O . ARG A 1 707 ? 36.008 0.915 -12.585 1.00 88.81 707 ARG A O 1
ATOM 5349 N N . ASN A 1 708 ? 34.103 0.359 -11.506 1.00 88.00 708 ASN A N 1
ATOM 5350 C CA . ASN A 1 708 ? 33.461 1.678 -11.549 1.00 88.00 708 ASN A CA 1
ATOM 5351 C C . ASN A 1 708 ? 32.960 2.170 -10.176 1.00 88.00 708 ASN A C 1
ATOM 5353 O O . ASN A 1 708 ? 32.385 3.254 -10.082 1.00 88.00 708 ASN A O 1
ATOM 5357 N N . LEU A 1 709 ? 33.182 1.404 -9.102 1.00 93.31 709 LEU A N 1
ATOM 5358 C CA . LEU A 1 709 ? 32.857 1.836 -7.745 1.00 93.31 709 LEU A CA 1
ATOM 5359 C C . LEU A 1 709 ? 33.704 3.055 -7.348 1.00 93.31 709 LEU A C 1
ATOM 5361 O O . LEU A 1 709 ? 34.933 3.009 -7.355 1.00 93.31 709 LEU A O 1
ATOM 5365 N N . SER A 1 710 ? 33.038 4.149 -6.983 1.00 94.56 710 SER A N 1
ATOM 5366 C CA . SER A 1 710 ? 33.670 5.353 -6.444 1.00 94.56 710 SER A CA 1
ATOM 5367 C C . SER A 1 710 ? 32.733 6.034 -5.450 1.00 94.56 710 SER A C 1
ATOM 5369 O O . SER A 1 710 ? 31.516 5.981 -5.616 1.00 94.56 710 SER A O 1
ATOM 5371 N N . ILE A 1 711 ? 33.290 6.720 -4.446 1.00 94.44 711 ILE A N 1
ATOM 5372 C CA . ILE A 1 711 ? 32.501 7.469 -3.448 1.00 94.44 711 ILE A CA 1
ATOM 5373 C C . ILE A 1 711 ? 31.591 8.491 -4.140 1.00 94.44 711 ILE A C 1
ATOM 5375 O O . ILE A 1 711 ? 30.435 8.641 -3.766 1.00 94.44 711 ILE A O 1
ATOM 5379 N N . ARG A 1 712 ? 32.082 9.134 -5.207 1.00 95.00 712 ARG A N 1
ATOM 5380 C CA . ARG A 1 712 ? 31.290 10.056 -6.025 1.00 95.00 712 ARG A CA 1
ATOM 5381 C C . ARG A 1 712 ? 30.055 9.379 -6.629 1.00 95.00 712 ARG A C 1
ATOM 5383 O O . ARG A 1 712 ? 28.970 9.931 -6.518 1.00 95.00 712 ARG A O 1
ATOM 5390 N N . MET A 1 713 ? 30.208 8.192 -7.219 1.00 93.69 713 MET A N 1
ATOM 5391 C CA . MET A 1 713 ? 29.080 7.438 -7.778 1.00 93.69 713 MET A CA 1
ATOM 5392 C C . MET A 1 713 ? 28.054 7.067 -6.696 1.00 93.69 713 MET A C 1
ATOM 5394 O O . MET A 1 713 ? 26.862 7.235 -6.926 1.00 93.69 713 MET A O 1
ATOM 5398 N N . ILE A 1 714 ? 28.513 6.651 -5.509 1.00 95.00 714 ILE A N 1
ATOM 5399 C CA . ILE A 1 714 ? 27.636 6.327 -4.371 1.00 95.00 714 ILE A CA 1
ATOM 5400 C C . ILE A 1 714 ? 26.864 7.570 -3.904 1.00 95.00 714 ILE A C 1
ATOM 5402 O O . ILE A 1 714 ? 25.648 7.511 -3.767 1.00 95.00 714 ILE A O 1
ATOM 5406 N N . VAL A 1 715 ? 27.542 8.704 -3.696 1.00 95.62 715 VAL A N 1
ATOM 5407 C CA . VAL A 1 715 ? 26.903 9.955 -3.242 1.00 95.62 715 VAL A CA 1
ATOM 5408 C C . VAL A 1 715 ? 25.911 10.486 -4.279 1.00 95.62 715 VAL A C 1
ATOM 5410 O O . VAL A 1 715 ? 24.835 10.945 -3.907 1.00 95.62 715 VAL A O 1
ATOM 5413 N N . GLU A 1 716 ? 26.226 10.391 -5.574 1.00 93.75 716 GLU A N 1
ATOM 5414 C CA . GLU A 1 716 ? 25.285 10.754 -6.640 1.00 93.75 716 GLU A CA 1
ATOM 5415 C C . GLU A 1 716 ? 24.072 9.800 -6.689 1.00 93.75 716 GLU A C 1
ATOM 5417 O O . GLU A 1 716 ? 22.947 10.271 -6.829 1.00 93.75 716 GLU A O 1
ATOM 5422 N N . ALA A 1 717 ? 24.265 8.484 -6.518 1.00 92.88 717 ALA A N 1
ATOM 5423 C CA . ALA A 1 717 ? 23.177 7.498 -6.485 1.00 92.88 717 ALA A CA 1
ATOM 5424 C C . ALA A 1 717 ? 22.250 7.677 -5.268 1.00 92.88 717 ALA A C 1
ATOM 5426 O O . ALA A 1 717 ? 21.029 7.678 -5.411 1.00 92.88 717 ALA A O 1
ATOM 5427 N N . VAL A 1 718 ? 22.824 7.885 -4.077 1.00 95.50 718 VAL A N 1
ATOM 5428 C CA . VAL A 1 718 ? 22.074 8.201 -2.849 1.00 95.50 718 VAL A CA 1
ATOM 5429 C C . VAL A 1 718 ? 21.349 9.539 -2.994 1.00 95.50 718 VAL A C 1
ATOM 5431 O O . VAL A 1 718 ? 20.192 9.643 -2.603 1.00 95.50 718 VAL A O 1
ATOM 5434 N N . GLY A 1 719 ? 21.989 10.545 -3.597 1.00 94.25 719 GLY A N 1
ATOM 5435 C CA . GLY A 1 719 ? 21.398 11.863 -3.819 1.00 94.25 719 GLY A CA 1
ATOM 5436 C C . GLY A 1 719 ? 20.182 11.847 -4.748 1.00 94.25 719 GLY A C 1
ATOM 5437 O O . GLY A 1 719 ? 19.187 12.501 -4.442 1.00 94.25 719 GLY A O 1
ATOM 5438 N N . GLU A 1 720 ? 20.222 11.100 -5.857 1.00 89.19 720 GLU A N 1
ATOM 5439 C CA . GLU A 1 720 ? 19.044 10.950 -6.725 1.00 89.19 720 GLU A CA 1
ATOM 5440 C C . GLU A 1 720 ? 17.983 10.030 -6.105 1.00 89.19 720 GLU A C 1
ATOM 5442 O O . GLU A 1 720 ? 16.807 10.398 -6.097 1.00 89.19 720 GLU A O 1
ATOM 5447 N N . SER A 1 721 ? 18.375 8.904 -5.491 1.00 90.38 721 SER A N 1
ATOM 5448 C CA . SER A 1 721 ? 17.424 8.020 -4.800 1.00 90.38 721 SER A CA 1
ATOM 5449 C C . SER A 1 721 ? 16.667 8.746 -3.683 1.00 90.38 721 SER A C 1
ATOM 5451 O O . SER A 1 721 ? 15.443 8.639 -3.604 1.00 90.38 721 SER A O 1
ATOM 5453 N N . ALA A 1 722 ? 17.350 9.565 -2.875 1.00 92.19 722 ALA A N 1
ATOM 5454 C CA . ALA A 1 722 ? 16.725 10.342 -1.807 1.00 92.19 722 ALA A CA 1
ATOM 5455 C C . ALA A 1 722 ? 15.706 11.368 -2.332 1.00 92.19 722 ALA A C 1
ATOM 5457 O O . ALA A 1 722 ? 14.647 11.526 -1.729 1.00 92.19 722 ALA A O 1
ATOM 5458 N N . LYS A 1 723 ? 15.974 12.033 -3.467 1.00 87.31 723 LYS A N 1
ATOM 5459 C CA . LYS A 1 723 ? 15.014 12.967 -4.090 1.00 87.31 723 LYS A CA 1
ATOM 5460 C C . LYS A 1 723 ? 13.758 12.247 -4.568 1.00 87.31 723 LYS A C 1
ATOM 5462 O O . LYS A 1 723 ? 12.655 12.691 -4.257 1.00 87.31 723 LYS A O 1
ATOM 5467 N N . ILE A 1 724 ? 13.929 11.147 -5.306 1.00 83.06 724 ILE A N 1
ATOM 5468 C CA . ILE A 1 724 ? 12.810 10.352 -5.832 1.00 83.06 724 ILE A CA 1
ATOM 5469 C C . ILE A 1 724 ? 11.993 9.798 -4.657 1.00 83.06 724 ILE A C 1
ATOM 5471 O O . ILE A 1 724 ? 10.780 9.975 -4.613 1.00 83.06 724 ILE A O 1
ATOM 5475 N N . SER A 1 725 ? 12.663 9.226 -3.655 1.00 87.25 725 SER A N 1
ATOM 5476 C CA . SER A 1 725 ? 12.030 8.693 -2.444 1.00 87.25 725 SER A CA 1
ATOM 5477 C C . SER A 1 725 ? 11.255 9.755 -1.665 1.00 87.25 725 SER A C 1
ATOM 5479 O O . SER A 1 725 ? 10.106 9.522 -1.309 1.00 87.25 725 SER A O 1
ATOM 5481 N N . ALA A 1 726 ? 11.835 10.939 -1.437 1.00 87.12 726 ALA A N 1
ATOM 5482 C CA . ALA A 1 726 ? 11.156 12.027 -0.733 1.00 87.12 726 ALA A CA 1
ATOM 5483 C C . ALA A 1 726 ? 9.912 12.519 -1.489 1.00 87.12 726 ALA A C 1
ATOM 5485 O O . ALA A 1 726 ? 8.881 12.776 -0.870 1.00 87.12 726 ALA A O 1
ATOM 5486 N N . MET A 1 727 ? 9.976 12.601 -2.825 1.00 83.62 727 MET A N 1
ATOM 5487 C CA . MET A 1 727 ? 8.800 12.905 -3.646 1.00 83.62 727 MET A CA 1
ATOM 5488 C C . MET A 1 727 ? 7.707 11.845 -3.471 1.00 83.62 727 MET A C 1
ATOM 5490 O O . MET A 1 727 ? 6.556 12.212 -3.259 1.00 83.62 727 MET A O 1
ATOM 5494 N N . ILE A 1 728 ? 8.058 10.556 -3.513 1.00 81.00 728 ILE A N 1
ATOM 5495 C CA . ILE A 1 728 ? 7.098 9.456 -3.338 1.00 81.00 728 ILE A CA 1
ATOM 5496 C C . ILE A 1 728 ? 6.464 9.509 -1.943 1.00 81.00 728 ILE A C 1
ATOM 5498 O O . ILE A 1 728 ? 5.242 9.555 -1.847 1.00 81.00 728 ILE A O 1
ATOM 5502 N N . LEU A 1 729 ? 7.266 9.586 -0.876 1.00 84.19 729 LEU A N 1
ATOM 5503 C CA . LEU A 1 729 ? 6.782 9.581 0.511 1.00 84.19 729 LEU A CA 1
ATOM 5504 C C . LEU A 1 729 ? 5.840 10.759 0.820 1.00 84.19 729 LEU A C 1
ATOM 5506 O O . LEU A 1 729 ? 4.833 10.567 1.497 1.00 84.19 729 LEU A O 1
ATOM 5510 N N . ILE A 1 730 ? 6.099 11.961 0.287 1.00 83.88 730 ILE A N 1
ATOM 5511 C CA . ILE A 1 730 ? 5.196 13.114 0.478 1.00 83.88 730 ILE A CA 1
ATOM 5512 C C . ILE A 1 730 ? 3.865 12.913 -0.265 1.00 83.88 730 ILE A C 1
ATOM 5514 O O . ILE A 1 730 ? 2.807 13.267 0.264 1.00 83.88 730 ILE A O 1
ATOM 5518 N N . ILE A 1 731 ? 3.887 12.334 -1.473 1.00 81.38 731 ILE A N 1
ATOM 5519 C CA . ILE A 1 731 ? 2.649 12.014 -2.203 1.00 81.38 731 ILE A CA 1
ATOM 5520 C C . ILE A 1 731 ? 1.904 10.871 -1.491 1.00 81.38 731 ILE A C 1
ATOM 5522 O O . ILE A 1 731 ? 0.684 10.928 -1.420 1.00 81.38 731 ILE A O 1
ATOM 5526 N N . MET A 1 732 ? 2.600 9.898 -0.889 1.00 79.88 732 MET A N 1
ATOM 5527 C CA . MET A 1 732 ? 1.998 8.834 -0.066 1.00 79.88 732 MET A CA 1
ATOM 5528 C C . MET A 1 732 ? 1.309 9.373 1.188 1.00 79.88 732 MET A C 1
ATOM 5530 O O . MET A 1 732 ? 0.146 9.051 1.414 1.00 79.88 732 MET A O 1
ATOM 5534 N N . ALA A 1 733 ? 1.947 10.277 1.931 1.00 82.19 733 ALA A N 1
ATOM 5535 C CA . ALA A 1 733 ? 1.322 10.917 3.090 1.00 82.19 733 ALA A CA 1
ATOM 5536 C C . ALA A 1 733 ? 0.090 11.747 2.690 1.00 82.19 733 ALA A C 1
ATOM 5538 O O . ALA A 1 733 ? -0.950 11.710 3.345 1.00 82.19 733 ALA A O 1
ATOM 5539 N N . SER A 1 734 ? 0.175 12.435 1.548 1.00 82.69 734 SER A N 1
ATOM 5540 C CA . SER A 1 734 ? -0.959 13.163 0.966 1.00 82.69 734 SER A CA 1
ATOM 5541 C C . SER A 1 734 ? -2.058 12.221 0.437 1.00 82.69 734 SER A C 1
ATOM 5543 O O . SER A 1 734 ? -3.227 12.585 0.467 1.00 82.69 734 SER A O 1
ATOM 5545 N N . SER A 1 735 ? -1.704 11.015 -0.022 1.00 78.75 735 SER A N 1
ATOM 5546 C CA . SER A 1 735 ? -2.624 9.966 -0.492 1.00 78.75 735 SER A CA 1
ATOM 5547 C C . SER A 1 735 ? -3.393 9.336 0.660 1.00 78.75 735 SER A C 1
ATOM 5549 O O . SER A 1 735 ? -4.595 9.117 0.525 1.00 78.75 735 SER A O 1
ATOM 5551 N N . LYS A 1 736 ? -2.731 9.058 1.790 1.00 76.56 736 LYS A N 1
ATOM 5552 C CA . LYS A 1 736 ? -3.393 8.569 3.005 1.00 76.56 736 LYS A CA 1
ATOM 5553 C C . LYS A 1 736 ? -4.425 9.593 3.486 1.00 76.56 736 LYS A C 1
ATOM 5555 O O . LYS A 1 736 ? -5.591 9.239 3.639 1.00 76.56 736 LYS A O 1
ATOM 5560 N N . LEU A 1 737 ? -4.037 10.870 3.549 1.00 80.38 737 LEU A N 1
ATOM 5561 C CA . LEU A 1 737 ? -4.943 11.964 3.902 1.00 80.38 737 LEU A CA 1
ATOM 5562 C C . LEU A 1 737 ? -6.095 12.118 2.899 1.00 80.38 737 LEU A C 1
ATOM 5564 O O . LEU A 1 737 ? -7.238 12.284 3.305 1.00 80.38 737 LEU A O 1
ATOM 5568 N N . PHE A 1 738 ? -5.824 12.015 1.593 1.00 79.12 738 PHE A N 1
ATOM 5569 C CA . PHE A 1 738 ? -6.874 12.021 0.569 1.00 79.12 738 PHE A CA 1
ATOM 5570 C C . PHE A 1 738 ? -7.873 10.874 0.763 1.00 79.12 738 PHE A C 1
ATOM 5572 O O . PHE A 1 738 ? -9.070 11.082 0.607 1.00 79.12 738 PHE A O 1
ATOM 5579 N N . SER A 1 739 ? -7.392 9.685 1.131 1.00 71.69 739 SER A N 1
ATOM 5580 C CA . SER A 1 739 ? -8.229 8.501 1.369 1.00 71.69 739 SER A CA 1
ATOM 5581 C C . SER A 1 739 ? -9.133 8.701 2.587 1.00 71.69 739 SER A C 1
ATOM 5583 O O . SER A 1 739 ? -10.342 8.506 2.486 1.00 71.69 739 SER A O 1
ATOM 5585 N N . GLN A 1 740 ? -8.568 9.201 3.693 1.00 69.50 740 GLN A N 1
ATOM 5586 C CA . GLN A 1 740 ? -9.318 9.568 4.899 1.00 69.50 740 GLN A CA 1
ATOM 5587 C C . GLN A 1 740 ? -10.375 10.646 4.595 1.00 69.50 740 GLN A C 1
ATOM 5589 O O . GLN A 1 740 ? -11.533 10.490 4.966 1.00 69.50 740 GLN A O 1
ATOM 5594 N N . LEU A 1 741 ? -10.030 11.698 3.840 1.00 74.69 741 LEU A N 1
ATOM 5595 C CA . LEU A 1 741 ? -10.975 12.752 3.431 1.00 74.69 741 LEU A CA 1
ATOM 5596 C C . LEU A 1 741 ? -12.053 12.256 2.444 1.00 74.69 741 LEU A C 1
ATOM 5598 O O . LEU A 1 741 ? -13.197 12.718 2.488 1.00 74.69 741 LEU A O 1
ATOM 5602 N N . LEU A 1 742 ? -11.714 11.323 1.550 1.00 69.44 742 LEU A N 1
ATOM 5603 C CA . LEU A 1 742 ? -12.642 10.706 0.595 1.00 69.44 742 LEU A CA 1
ATOM 5604 C C . LEU A 1 742 ? -13.680 9.832 1.305 1.00 69.44 742 LEU A C 1
ATOM 5606 O O . LEU A 1 742 ? -14.860 9.866 0.956 1.00 69.44 742 LEU A O 1
ATOM 5610 N N . ALA A 1 743 ? -13.242 9.069 2.302 1.00 63.66 743 ALA A N 1
ATOM 5611 C CA . ALA A 1 743 ? -14.123 8.288 3.150 1.00 63.66 743 ALA A CA 1
ATOM 5612 C C . ALA A 1 743 ? -14.951 9.207 4.072 1.00 63.66 743 ALA A C 1
ATOM 5614 O O . ALA A 1 743 ? -16.173 9.087 4.115 1.00 63.66 743 ALA A O 1
ATOM 5615 N N . PHE A 1 744 ? -14.325 10.223 4.682 1.00 63.69 744 PHE A N 1
ATOM 5616 C CA . PHE A 1 744 ? -14.978 11.190 5.572 1.00 63.69 744 PHE A CA 1
ATOM 5617 C C . PHE A 1 744 ? -16.112 11.974 4.891 1.00 63.69 744 PHE A C 1
ATOM 5619 O O . PHE A 1 744 ? -17.180 12.175 5.461 1.00 63.69 744 PHE A O 1
ATOM 5626 N N . SER A 1 745 ? -15.904 12.391 3.639 1.00 67.56 745 SER A N 1
ATOM 5627 C CA . SER A 1 745 ? -16.911 13.107 2.836 1.00 67.56 745 SER A CA 1
ATOM 5628 C C . SER A 1 745 ? -18.056 12.221 2.312 1.00 67.56 745 SER A C 1
ATOM 5630 O O . SER A 1 745 ? -18.881 12.688 1.520 1.00 67.56 745 SER A O 1
ATOM 5632 N N . GLY A 1 746 ? -18.086 10.933 2.680 1.00 59.16 746 GLY A N 1
ATOM 5633 C CA . GLY A 1 746 ? -18.997 9.933 2.113 1.00 59.16 746 GLY A CA 1
ATOM 5634 C C . GLY A 1 746 ? -18.735 9.637 0.632 1.00 59.16 746 GLY A C 1
ATOM 5635 O O . GLY A 1 746 ? -19.519 8.939 -0.009 1.00 59.16 746 GLY A O 1
ATOM 5636 N N . GLY A 1 747 ? -17.646 10.161 0.059 1.00 68.31 747 GLY A N 1
ATOM 5637 C CA . GLY A 1 747 ? -17.317 10.022 -1.356 1.00 68.31 747 GLY A CA 1
ATOM 5638 C C . GLY A 1 747 ? -17.028 8.576 -1.761 1.00 68.31 747 GLY A C 1
ATOM 5639 O O . GLY A 1 747 ? -17.466 8.158 -2.829 1.00 68.31 747 GLY A O 1
ATOM 5640 N N . ALA A 1 748 ? -16.362 7.797 -0.902 1.00 63.16 748 ALA A N 1
ATOM 5641 C CA . ALA A 1 748 ? -16.119 6.368 -1.129 1.00 63.16 748 ALA A CA 1
ATOM 5642 C C . ALA A 1 748 ? -17.433 5.561 -1.217 1.00 63.16 748 ALA A C 1
ATOM 5644 O O . ALA A 1 748 ? -17.672 4.852 -2.201 1.00 63.16 748 ALA A O 1
ATOM 5645 N N . SER A 1 749 ? -18.324 5.729 -0.235 1.00 61.59 749 SER A N 1
ATOM 5646 C CA . SER A 1 749 ? -19.630 5.059 -0.193 1.00 61.59 749 SER A CA 1
ATOM 5647 C C . SER A 1 749 ? -20.524 5.493 -1.358 1.00 61.59 749 SER A C 1
ATOM 5649 O O . SER A 1 749 ? -21.087 4.646 -2.046 1.00 61.59 749 SER A O 1
ATOM 5651 N N . ALA A 1 750 ? -20.572 6.795 -1.667 1.00 66.38 750 ALA A N 1
ATOM 5652 C CA . ALA A 1 750 ? -21.366 7.330 -2.774 1.00 66.38 750 ALA A CA 1
ATOM 5653 C C . ALA A 1 750 ? -20.875 6.864 -4.159 1.00 66.38 750 ALA A C 1
ATOM 5655 O O . ALA A 1 750 ? -21.690 6.635 -5.053 1.00 66.38 750 ALA A O 1
ATOM 5656 N N . LEU A 1 751 ? -19.560 6.689 -4.352 1.00 68.19 751 LEU A N 1
ATOM 5657 C CA . LEU A 1 751 ? -19.012 6.070 -5.566 1.00 68.19 751 LEU A CA 1
ATOM 5658 C C . LEU A 1 751 ? -19.448 4.607 -5.689 1.00 68.19 751 LEU A C 1
ATOM 5660 O O . LEU A 1 751 ? -19.895 4.194 -6.758 1.00 68.19 751 LEU A O 1
ATOM 5664 N N . THR A 1 752 ? -19.349 3.843 -4.600 1.00 64.44 752 THR A N 1
ATOM 5665 C CA . THR A 1 752 ? -19.729 2.421 -4.565 1.00 64.44 752 THR A CA 1
ATOM 5666 C C . THR A 1 752 ? -21.229 2.245 -4.819 1.00 64.44 752 THR A C 1
ATOM 5668 O O . THR A 1 752 ? -21.619 1.425 -5.648 1.00 64.44 752 THR A O 1
ATOM 5671 N N . GLN A 1 753 ? -22.073 3.071 -4.195 1.00 66.56 753 GLN A N 1
ATOM 5672 C CA . GLN A 1 753 ? -23.525 3.063 -4.390 1.00 66.56 753 GLN A CA 1
ATOM 5673 C C . GLN A 1 753 ? -23.915 3.415 -5.832 1.00 66.56 753 GLN A C 1
ATOM 5675 O O . GLN A 1 753 ? -24.656 2.663 -6.461 1.00 66.56 753 GLN A O 1
ATOM 5680 N N . TRP A 1 754 ? -23.342 4.479 -6.404 1.00 71.31 754 TRP A N 1
ATOM 5681 C CA . TRP A 1 754 ? -23.553 4.843 -7.813 1.00 71.31 754 TRP A CA 1
ATOM 5682 C C . TRP A 1 754 ? -23.144 3.726 -8.782 1.00 71.31 754 TRP A C 1
ATOM 5684 O O . TRP A 1 754 ? -23.791 3.489 -9.802 1.00 71.31 754 TRP A O 1
ATOM 5694 N N . ILE A 1 755 ? -22.080 2.999 -8.449 1.00 69.94 755 ILE A N 1
ATOM 5695 C CA . ILE A 1 755 ? -21.610 1.850 -9.220 1.00 69.94 755 ILE A CA 1
ATOM 5696 C C . ILE A 1 755 ? -22.568 0.651 -9.116 1.00 69.94 755 ILE A C 1
ATOM 5698 O O . ILE A 1 755 ? -22.806 -0.018 -10.124 1.00 69.94 755 ILE A O 1
ATOM 5702 N N . VAL A 1 756 ? -23.163 0.407 -7.946 1.00 67.00 756 VAL A N 1
ATOM 5703 C CA . VAL A 1 756 ? -24.222 -0.603 -7.766 1.00 67.00 756 VAL A CA 1
ATOM 5704 C C . VAL A 1 756 ? -25.488 -0.216 -8.548 1.00 67.00 756 VAL A C 1
ATOM 5706 O O . VAL A 1 756 ? -26.064 -1.061 -9.237 1.00 67.00 756 VAL A O 1
ATOM 5709 N N . GLU A 1 757 ? -25.880 1.062 -8.530 1.00 75.94 757 GLU A N 1
ATOM 5710 C CA . GLU A 1 757 ? -27.020 1.595 -9.295 1.00 75.94 757 GLU A CA 1
ATOM 5711 C C . GLU A 1 757 ? -26.857 1.461 -10.817 1.00 75.94 757 GLU A C 1
ATOM 5713 O O . GLU A 1 757 ? -27.846 1.278 -11.529 1.00 75.94 757 GLU A O 1
ATOM 5718 N N . LEU A 1 758 ? -25.623 1.511 -11.335 1.00 78.44 758 LEU A N 1
ATOM 5719 C CA . LEU A 1 758 ? -25.353 1.341 -12.767 1.00 78.44 758 LEU A CA 1
ATOM 5720 C C . LEU A 1 758 ? -25.718 -0.059 -13.299 1.00 78.44 758 LEU A C 1
ATOM 5722 O O . LEU A 1 758 ? -25.878 -0.201 -14.513 1.00 78.44 758 LEU A O 1
ATOM 5726 N N . GLN A 1 759 ? -25.829 -1.080 -12.433 1.00 77.44 759 GLN A N 1
ATOM 5727 C CA . GLN A 1 759 ? -26.163 -2.476 -12.781 1.00 77.44 759 GLN A CA 1
ATOM 5728 C C . GLN A 1 759 ? -25.363 -3.046 -13.975 1.00 77.44 759 GLN A C 1
ATOM 5730 O O . GLN A 1 759 ? -25.849 -3.876 -14.750 1.00 77.44 759 GLN A O 1
ATOM 5735 N N . VAL A 1 760 ? -24.119 -2.592 -14.153 1.00 83.88 760 VAL A N 1
ATOM 5736 C CA . VAL A 1 760 ? -23.249 -3.024 -15.253 1.00 83.88 760 VAL A CA 1
ATOM 5737 C C . VAL A 1 760 ? -22.565 -4.352 -14.940 1.00 83.88 760 VAL A C 1
ATOM 5739 O O . VAL A 1 760 ? -22.183 -4.627 -13.807 1.00 83.88 760 VAL A O 1
ATOM 5742 N N . SER A 1 761 ? -22.359 -5.178 -15.968 1.00 88.62 761 SER A N 1
ATOM 5743 C CA . SER A 1 761 ? -21.604 -6.425 -15.826 1.00 88.62 761 SER A CA 1
ATOM 5744 C C . SER A 1 761 ? -20.140 -6.164 -15.461 1.00 88.62 761 SER A C 1
ATOM 5746 O O . SER A 1 761 ? -19.554 -5.165 -15.889 1.00 88.62 761 SER A O 1
ATOM 5748 N N . SER A 1 762 ? -19.511 -7.104 -14.749 1.00 86.94 762 SER A N 1
ATOM 5749 C CA . SER A 1 762 ? -18.114 -6.993 -14.301 1.00 86.94 762 SER A CA 1
ATOM 5750 C C . SER A 1 762 ? -17.149 -6.680 -15.454 1.00 86.94 762 SER A C 1
ATOM 5752 O O . SER A 1 762 ? -16.291 -5.819 -15.333 1.00 86.94 762 SER A O 1
ATOM 5754 N N . TRP A 1 763 ? -17.347 -7.257 -16.643 1.00 90.00 763 TRP A N 1
ATOM 5755 C CA . TRP A 1 763 ? -16.531 -6.932 -17.826 1.00 90.00 763 TRP A CA 1
ATOM 5756 C C . TRP A 1 763 ? -16.641 -5.471 -18.293 1.00 90.00 763 TRP A C 1
ATOM 5758 O O . TRP A 1 763 ? -15.660 -4.905 -18.777 1.00 90.00 763 TRP A O 1
ATOM 5768 N N . VAL A 1 764 ? -17.815 -4.848 -18.152 1.00 90.44 764 VAL A N 1
ATOM 5769 C CA . VAL A 1 764 ? -18.016 -3.424 -18.466 1.00 90.44 764 VAL A CA 1
ATOM 5770 C C . VAL A 1 764 ? -17.399 -2.548 -17.376 1.00 90.44 764 VAL A C 1
ATOM 5772 O O . VAL A 1 764 ? -16.736 -1.565 -17.709 1.00 90.44 764 VAL A O 1
ATOM 5775 N N . MET A 1 765 ? -17.540 -2.930 -16.103 1.00 89.44 765 MET A N 1
ATOM 5776 C CA . MET A 1 765 ? -16.883 -2.248 -14.983 1.00 89.44 765 MET A CA 1
ATOM 5777 C C . MET A 1 765 ? -15.354 -2.295 -15.116 1.00 89.44 765 MET A C 1
ATOM 5779 O O . MET A 1 765 ? -14.713 -1.249 -15.133 1.00 89.44 765 MET A O 1
ATOM 5783 N N . LEU A 1 766 ? -14.771 -3.476 -15.339 1.00 91.75 766 LEU A N 1
ATOM 5784 C CA . LEU A 1 766 ? -13.345 -3.658 -15.625 1.00 91.75 766 LEU A CA 1
ATOM 5785 C C . LEU A 1 766 ? -12.882 -2.770 -16.789 1.00 91.75 766 LEU A C 1
ATOM 5787 O O . LEU A 1 766 ? -11.844 -2.119 -16.695 1.00 91.75 766 LEU A O 1
ATOM 5791 N N . PHE A 1 767 ? -13.655 -2.689 -17.878 1.00 92.00 767 PHE A N 1
ATOM 5792 C CA . PHE A 1 767 ? -13.324 -1.797 -18.990 1.00 92.00 767 PHE A CA 1
ATOM 5793 C C . PHE A 1 767 ? -1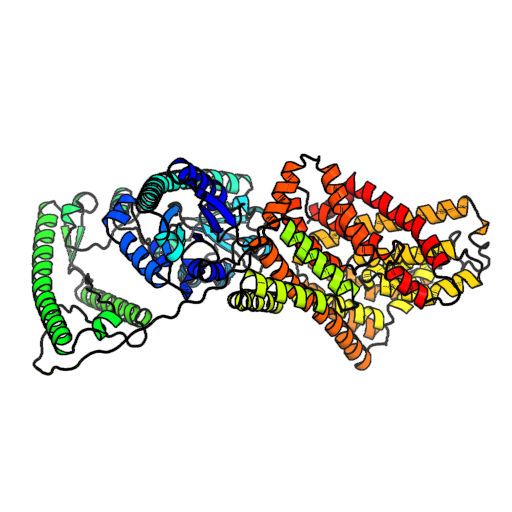3.323 -0.317 -18.576 1.00 92.00 767 PHE A C 1
ATOM 5795 O O . PHE A 1 767 ? -12.415 0.410 -18.974 1.00 92.00 767 PHE A O 1
ATOM 5802 N N . MET A 1 768 ? -14.277 0.138 -17.757 1.00 89.31 768 MET A N 1
ATOM 5803 C CA . MET A 1 768 ? -14.297 1.512 -17.228 1.00 89.31 768 MET A CA 1
ATOM 5804 C C . MET A 1 768 ? -13.107 1.789 -16.294 1.00 89.31 768 MET A C 1
ATOM 5806 O O . MET A 1 768 ? -12.417 2.799 -16.471 1.00 89.31 768 MET A O 1
ATOM 5810 N N . LEU A 1 769 ? -12.819 0.862 -15.373 1.00 90.81 769 LEU A N 1
ATOM 5811 C CA . LEU A 1 769 ? -11.678 0.907 -14.450 1.00 90.81 769 LEU A CA 1
ATOM 5812 C C . LEU A 1 769 ? -10.325 0.844 -15.171 1.00 90.81 769 LEU A C 1
ATOM 5814 O O . LEU A 1 769 ? -9.328 1.328 -14.656 1.00 90.81 769 LEU A O 1
ATOM 5818 N N . MET A 1 770 ? -10.268 0.292 -16.382 1.00 94.12 770 MET A N 1
ATOM 5819 C CA . MET A 1 770 ? -9.067 0.325 -17.221 1.00 94.12 770 MET A CA 1
ATOM 5820 C C . MET A 1 770 ? -9.031 1.570 -18.125 1.00 94.12 770 MET A C 1
ATOM 5822 O O . MET A 1 770 ? -7.962 2.125 -18.380 1.00 94.12 770 MET A O 1
ATOM 5826 N N . LEU A 1 771 ? -10.169 2.070 -18.605 1.00 92.00 771 LEU A N 1
ATOM 5827 C CA . LEU A 1 771 ? -10.207 3.221 -19.511 1.00 92.00 771 LEU A CA 1
ATOM 5828 C C . LEU A 1 771 ? -9.781 4.529 -18.825 1.00 92.00 771 LEU A C 1
ATOM 5830 O O . LEU A 1 771 ? -9.048 5.321 -19.421 1.00 92.00 771 LEU A O 1
ATOM 5834 N N . LEU A 1 772 ? -10.215 4.754 -17.581 1.00 87.81 772 LEU A N 1
ATOM 5835 C CA . LEU A 1 772 ? -9.886 5.965 -16.824 1.00 87.81 772 LEU A CA 1
ATOM 5836 C C . LEU A 1 772 ? -8.368 6.135 -16.575 1.00 87.81 772 LEU A C 1
ATOM 5838 O O . LEU A 1 772 ? -7.834 7.171 -16.987 1.00 87.81 772 LEU A O 1
ATOM 5842 N N . PRO A 1 773 ? -7.635 5.171 -15.975 1.00 90.31 773 PRO A N 1
ATOM 5843 C CA . PRO A 1 773 ? -6.197 5.305 -15.754 1.00 90.31 773 PRO A CA 1
ATOM 5844 C C . PRO A 1 773 ? -5.417 5.337 -17.067 1.00 90.31 773 PRO A C 1
ATOM 5846 O O . PRO A 1 773 ? -4.439 6.074 -17.154 1.00 90.31 773 PRO A O 1
ATOM 5849 N N . PHE A 1 774 ? -5.878 4.642 -18.114 1.00 91.31 774 PHE A N 1
ATOM 5850 C CA . PHE A 1 774 ? -5.244 4.687 -19.434 1.00 91.31 774 PHE A CA 1
ATOM 5851 C C . PHE A 1 774 ? -5.228 6.109 -20.000 1.00 91.31 774 PHE A C 1
ATOM 5853 O O . PHE A 1 774 ? -4.192 6.567 -20.481 1.00 91.31 774 PHE A O 1
ATOM 5860 N N . ILE A 1 775 ? -6.358 6.822 -19.911 1.00 87.69 775 ILE A N 1
ATOM 5861 C CA . ILE A 1 775 ? -6.475 8.218 -20.354 1.00 87.69 775 ILE A CA 1
ATOM 5862 C C . ILE A 1 775 ? -5.652 9.137 -19.450 1.00 87.69 775 ILE A C 1
ATOM 5864 O O . ILE A 1 775 ? -4.844 9.918 -19.952 1.00 87.69 775 ILE A O 1
ATOM 5868 N N . LEU A 1 776 ? -5.829 9.054 -18.128 1.00 84.44 776 LEU A N 1
ATOM 5869 C CA . LEU A 1 776 ? -5.156 9.951 -17.184 1.00 84.44 776 LEU A CA 1
ATOM 5870 C C . LEU A 1 776 ? -3.623 9.793 -17.228 1.00 84.44 776 LEU A C 1
ATOM 5872 O O . LEU A 1 776 ? -2.907 10.797 -17.234 1.00 84.44 776 LEU A O 1
ATOM 5876 N N . CYS A 1 777 ? -3.112 8.566 -17.366 1.00 86.38 777 CYS A N 1
ATOM 5877 C CA . CYS A 1 777 ? -1.676 8.273 -17.425 1.00 86.38 777 CYS A CA 1
ATOM 5878 C C . CYS A 1 777 ? -1.006 8.693 -18.750 1.00 86.38 777 CYS A C 1
ATOM 5880 O O . CYS A 1 777 ? 0.219 8.638 -18.870 1.00 86.38 777 CYS A O 1
ATOM 5882 N N . MET A 1 778 ? -1.769 9.157 -19.751 1.00 85.12 778 MET A N 1
ATOM 5883 C CA . MET A 1 778 ? -1.165 9.866 -20.888 1.00 85.12 778 MET A CA 1
ATOM 5884 C C . MET A 1 778 ? -0.564 11.200 -20.433 1.00 85.12 778 MET A C 1
ATOM 5886 O O . MET A 1 778 ? 0.513 11.572 -20.900 1.00 85.12 778 MET A O 1
ATOM 5890 N N . PHE A 1 779 ? -1.261 11.911 -19.537 1.00 75.69 779 PHE A N 1
ATOM 5891 C CA . PHE A 1 779 ? -0.944 13.275 -19.092 1.00 75.69 779 PHE A CA 1
ATOM 5892 C C . PHE A 1 779 ? -0.179 13.309 -17.763 1.00 75.69 779 PHE A C 1
ATOM 5894 O O . PHE A 1 779 ? 0.636 14.206 -17.550 1.00 75.69 779 PHE A O 1
ATOM 5901 N N . ILE A 1 780 ? -0.470 12.360 -16.871 1.00 77.81 780 ILE A N 1
ATOM 5902 C CA . ILE A 1 780 ? 0.021 12.305 -15.492 1.00 77.81 780 ILE A CA 1
ATOM 5903 C C . ILE A 1 780 ? 1.076 11.200 -15.359 1.00 77.81 780 ILE A C 1
ATOM 5905 O O . ILE A 1 780 ? 1.003 10.172 -16.028 1.00 77.81 780 ILE A O 1
ATOM 5909 N N . ASP A 1 781 ? 2.063 11.422 -14.490 1.00 80.44 781 ASP A N 1
ATOM 5910 C CA . ASP A 1 781 ? 3.048 10.405 -14.121 1.00 80.44 781 ASP A CA 1
ATOM 5911 C C . ASP A 1 781 ? 2.399 9.166 -13.470 1.00 80.44 781 ASP A C 1
ATOM 5913 O O . ASP A 1 781 ? 1.403 9.263 -12.753 1.00 80.44 781 ASP A O 1
ATOM 5917 N N . GLN A 1 782 ? 2.999 7.997 -13.686 1.00 86.88 782 GLN A N 1
ATOM 5918 C CA . GLN A 1 782 ? 2.529 6.718 -13.152 1.00 86.88 782 GLN A CA 1
ATOM 5919 C C . GLN A 1 782 ? 2.363 6.701 -11.631 1.00 86.88 782 GLN A C 1
ATOM 5921 O O . GLN A 1 782 ? 1.341 6.226 -11.136 1.00 86.88 782 GLN A O 1
ATOM 5926 N N . ILE A 1 783 ? 3.354 7.197 -10.887 1.00 81.62 783 ILE A N 1
ATOM 5927 C CA . ILE A 1 783 ? 3.356 7.130 -9.420 1.00 81.62 783 ILE A CA 1
ATOM 5928 C C . ILE A 1 783 ? 2.320 8.101 -8.860 1.00 81.62 783 ILE A C 1
ATOM 5930 O O . ILE A 1 783 ? 1.534 7.739 -7.988 1.00 81.62 783 ILE A O 1
ATOM 5934 N N . ALA A 1 784 ? 2.268 9.307 -9.427 1.00 77.25 784 ALA A N 1
ATOM 5935 C CA . ALA A 1 784 ? 1.225 10.285 -9.140 1.00 77.25 784 ALA A CA 1
ATOM 5936 C C . ALA A 1 784 ? -0.187 9.708 -9.331 1.00 77.25 784 ALA A C 1
ATOM 5938 O O . ALA A 1 784 ? -1.054 9.905 -8.486 1.00 77.25 784 ALA A O 1
ATOM 5939 N N . LEU A 1 785 ? -0.409 8.980 -10.427 1.00 85.88 785 LEU A N 1
ATOM 5940 C CA . LEU A 1 785 ? -1.703 8.391 -10.745 1.00 85.88 785 LEU A CA 1
ATOM 5941 C C . LEU A 1 785 ? -2.065 7.213 -9.831 1.00 85.88 785 LEU A C 1
ATOM 5943 O O . LEU A 1 785 ? -3.202 7.149 -9.369 1.00 85.88 785 LEU A O 1
ATOM 5947 N N . MET A 1 786 ? -1.115 6.322 -9.526 1.00 87.50 786 MET A N 1
ATOM 5948 C CA . MET A 1 786 ? -1.301 5.240 -8.547 1.00 87.50 786 MET A CA 1
ATOM 5949 C C . MET A 1 786 ? -1.821 5.779 -7.209 1.00 87.50 786 MET A C 1
ATOM 5951 O O . MET A 1 786 ? -2.806 5.277 -6.678 1.00 87.50 786 MET A O 1
ATOM 5955 N N . LEU A 1 787 ? -1.213 6.862 -6.725 1.00 77.19 787 LEU A N 1
ATOM 5956 C CA . LEU A 1 787 ? -1.512 7.488 -5.434 1.00 77.19 787 LEU A CA 1
ATOM 5957 C C . LEU A 1 787 ? -2.843 8.256 -5.382 1.00 77.19 787 LEU A C 1
ATOM 5959 O O . LEU A 1 787 ? -3.254 8.708 -4.320 1.00 77.19 787 LEU A O 1
ATOM 5963 N N . ILE A 1 788 ? -3.527 8.408 -6.514 1.00 76.88 788 ILE A N 1
ATOM 5964 C CA . ILE A 1 788 ? -4.878 8.982 -6.579 1.00 76.88 788 ILE A CA 1
ATOM 5965 C C . ILE A 1 788 ? -5.899 7.870 -6.823 1.00 76.88 788 ILE A C 1
ATOM 5967 O O . ILE A 1 788 ? -6.952 7.840 -6.197 1.00 76.88 788 ILE A O 1
ATOM 5971 N N . VAL A 1 789 ? -5.599 6.963 -7.756 1.00 86.06 789 VAL A N 1
ATOM 5972 C CA . VAL A 1 789 ? -6.568 5.996 -8.280 1.00 86.06 789 VAL A CA 1
ATOM 5973 C C . VAL A 1 789 ? -6.701 4.760 -7.393 1.00 86.06 789 VAL A C 1
ATOM 5975 O O . VAL A 1 789 ? -7.811 4.254 -7.267 1.00 86.06 789 VAL A O 1
ATOM 5978 N N . ILE A 1 790 ? -5.626 4.289 -6.746 1.00 88.50 790 ILE A N 1
ATOM 5979 C CA . ILE A 1 790 ? -5.677 3.050 -5.950 1.00 88.50 790 ILE A CA 1
ATOM 5980 C C . ILE A 1 790 ? -6.706 3.135 -4.806 1.00 88.50 790 ILE A C 1
ATOM 5982 O O . ILE A 1 790 ? -7.587 2.275 -4.775 1.00 88.50 790 ILE A O 1
ATOM 5986 N N . PRO A 1 791 ? -6.712 4.176 -3.944 1.00 74.94 791 PRO A N 1
ATOM 5987 C CA . PRO A 1 791 ? -7.698 4.273 -2.862 1.00 74.94 791 PRO A CA 1
ATOM 5988 C C . PRO A 1 791 ? -9.146 4.419 -3.346 1.00 74.94 791 PRO A C 1
ATOM 5990 O O . PRO A 1 791 ? -10.070 3.971 -2.679 1.00 74.94 791 PRO A O 1
ATOM 5993 N N . ILE A 1 792 ? -9.350 5.023 -4.522 1.00 78.81 792 ILE A N 1
ATOM 5994 C CA . ILE A 1 792 ? -10.673 5.145 -5.155 1.00 78.81 792 ILE A CA 1
ATOM 5995 C C . ILE A 1 792 ? -11.154 3.778 -5.672 1.00 78.81 792 ILE A C 1
ATOM 5997 O O . ILE A 1 792 ? -12.355 3.535 -5.750 1.00 78.81 792 ILE A O 1
ATOM 6001 N N . TYR A 1 793 ? -10.230 2.900 -6.066 1.00 87.69 793 TYR A N 1
ATOM 6002 C CA . TYR A 1 793 ? -10.538 1.635 -6.732 1.00 87.69 793 TYR A CA 1
ATOM 6003 C C . TYR A 1 793 ? -10.724 0.463 -5.775 1.00 87.69 793 TYR A C 1
ATOM 6005 O O . TYR A 1 793 ? -11.541 -0.395 -6.090 1.00 87.69 793 TYR A O 1
ATOM 6013 N N . LEU A 1 794 ? -10.040 0.438 -4.627 1.00 77.31 794 LEU A N 1
ATOM 6014 C CA . LEU A 1 794 ? -10.192 -0.615 -3.611 1.00 77.31 794 LEU A CA 1
ATOM 6015 C C . LEU A 1 794 ? -11.664 -0.972 -3.299 1.00 77.31 794 LEU A C 1
ATOM 6017 O O . LEU A 1 794 ? -12.052 -2.094 -3.622 1.00 77.31 794 LEU A O 1
ATOM 6021 N N . PRO A 1 795 ? -12.539 -0.041 -2.857 1.00 70.75 795 PRO A N 1
ATOM 6022 C CA . PRO A 1 795 ? -13.931 -0.385 -2.531 1.00 70.75 795 PRO A CA 1
ATOM 6023 C C . PRO A 1 795 ? -14.755 -0.868 -3.742 1.00 70.75 795 PRO A C 1
ATOM 6025 O O . PRO A 1 795 ? -15.781 -1.527 -3.584 1.00 70.75 795 PRO A O 1
ATOM 6028 N N . ILE A 1 796 ? -14.314 -0.563 -4.969 1.00 82.94 796 ILE A N 1
ATOM 6029 C CA . ILE A 1 796 ? -14.949 -1.035 -6.207 1.00 82.94 796 ILE A CA 1
ATOM 6030 C C . ILE A 1 796 ? -14.480 -2.457 -6.545 1.00 82.94 796 ILE A C 1
ATOM 6032 O O . ILE A 1 796 ? -15.272 -3.271 -7.016 1.00 82.94 796 ILE A O 1
ATOM 6036 N N . ILE A 1 797 ? -13.196 -2.750 -6.332 1.00 85.62 797 ILE A N 1
ATOM 6037 C CA . ILE A 1 797 ? -12.585 -4.060 -6.584 1.00 85.62 797 ILE A CA 1
ATOM 6038 C C . ILE A 1 797 ? -13.208 -5.103 -5.664 1.00 85.62 797 ILE A C 1
ATOM 6040 O O . ILE A 1 797 ? -13.685 -6.125 -6.160 1.00 85.62 797 ILE A O 1
ATOM 6044 N N . ASP A 1 798 ? -13.286 -4.790 -4.369 1.00 73.38 798 ASP A N 1
ATOM 6045 C CA . ASP A 1 798 ? -13.855 -5.669 -3.347 1.00 73.38 798 ASP A CA 1
ATOM 6046 C C . ASP A 1 798 ? -15.328 -5.972 -3.658 1.00 73.38 798 ASP A C 1
ATOM 6048 O O . ASP A 1 798 ? -15.749 -7.127 -3.666 1.00 73.38 798 ASP A O 1
ATOM 6052 N N . ARG A 1 799 ? -16.108 -4.949 -4.048 1.00 76.12 799 ARG A N 1
ATOM 6053 C CA . ARG A 1 799 ? -17.534 -5.107 -4.386 1.00 76.12 799 ARG A CA 1
ATOM 6054 C C . ARG A 1 799 ? -17.798 -6.000 -5.605 1.00 76.12 799 ARG A C 1
ATOM 6056 O O . ARG A 1 799 ? -18.905 -6.535 -5.715 1.00 76.12 799 ARG A O 1
ATOM 6063 N N . PHE A 1 800 ? -16.836 -6.117 -6.523 1.00 81.12 800 PHE A N 1
ATOM 6064 C CA . PHE A 1 800 ? -16.920 -6.941 -7.738 1.00 81.12 800 PHE A CA 1
ATOM 6065 C C . PHE A 1 800 ? -16.146 -8.264 -7.645 1.00 81.12 800 PHE A C 1
ATOM 6067 O O . PHE A 1 800 ? -16.141 -9.005 -8.631 1.00 81.12 800 PHE A O 1
ATOM 6074 N N . GLU A 1 801 ? -15.518 -8.556 -6.500 1.00 83.69 801 GLU A N 1
ATOM 6075 C CA . GLU A 1 801 ? -14.793 -9.807 -6.229 1.00 83.69 801 GLU A CA 1
ATOM 6076 C C . GLU A 1 801 ? -13.708 -10.124 -7.285 1.00 83.69 801 GLU A C 1
ATOM 6078 O O . GLU A 1 801 ? -13.506 -11.275 -7.680 1.00 83.69 801 GLU A O 1
ATOM 6083 N N . TYR A 1 802 ? -12.995 -9.106 -7.792 1.00 86.94 802 TYR A N 1
ATOM 6084 C CA . TYR A 1 802 ? -11.862 -9.361 -8.692 1.00 86.94 802 TYR A CA 1
ATOM 6085 C C . TYR A 1 802 ? -10.668 -9.924 -7.920 1.00 86.94 802 TYR A C 1
ATOM 6087 O O . TYR A 1 802 ? -10.309 -9.398 -6.869 1.00 86.94 802 TYR A O 1
ATOM 6095 N N . ASP A 1 803 ? -9.968 -10.902 -8.507 1.00 90.69 803 ASP A N 1
ATOM 6096 C CA . ASP A 1 803 ? -8.666 -11.323 -7.986 1.00 90.69 803 ASP A CA 1
ATOM 6097 C C . ASP A 1 803 ? -7.704 -10.115 -7.930 1.00 90.69 803 ASP A C 1
ATOM 6099 O O . ASP A 1 803 ? -7.453 -9.474 -8.965 1.00 90.69 803 ASP A O 1
ATOM 6103 N N . PRO A 1 804 ? -7.160 -9.780 -6.744 1.00 89.38 804 PRO A N 1
ATOM 6104 C CA . PRO A 1 804 ? -6.394 -8.557 -6.562 1.00 89.38 804 PRO A CA 1
ATOM 6105 C C . PRO A 1 804 ? -5.074 -8.576 -7.338 1.00 89.38 804 PRO A C 1
ATOM 6107 O O . PRO A 1 804 ? -4.693 -7.558 -7.917 1.00 89.38 804 PRO A O 1
ATOM 6110 N N . ILE A 1 805 ? -4.377 -9.715 -7.407 1.00 92.06 805 ILE A N 1
ATOM 6111 C CA . ILE A 1 805 ? -3.092 -9.825 -8.117 1.00 92.06 805 ILE A CA 1
ATOM 6112 C C . ILE A 1 805 ? -3.304 -9.605 -9.622 1.00 92.06 805 ILE A C 1
ATOM 6114 O O . ILE A 1 805 ? -2.569 -8.842 -10.258 1.00 92.06 805 ILE A O 1
ATOM 6118 N N . TRP A 1 806 ? -4.339 -10.220 -10.188 1.00 95.00 806 TRP A N 1
ATOM 6119 C CA . TRP A 1 806 ? -4.739 -10.084 -11.582 1.00 95.00 806 TRP A CA 1
ATOM 6120 C C . TRP A 1 806 ? -5.182 -8.665 -11.933 1.00 95.00 806 TRP A C 1
ATOM 6122 O O . TRP A 1 806 ? -4.671 -8.094 -12.905 1.00 95.00 806 TRP A O 1
ATOM 6132 N N . PHE A 1 807 ? -6.069 -8.066 -11.131 1.00 95.75 807 PHE A N 1
ATOM 6133 C CA . PHE A 1 807 ? -6.540 -6.702 -11.369 1.00 95.75 807 PHE A CA 1
ATOM 6134 C C . PHE A 1 807 ? -5.382 -5.701 -11.304 1.00 95.75 807 PHE A C 1
ATOM 6136 O O . PHE A 1 807 ? -5.198 -4.896 -12.225 1.00 95.75 807 PHE A O 1
ATOM 6143 N N . TRP A 1 808 ? -4.561 -5.768 -10.253 1.00 95.50 808 TRP A N 1
ATOM 6144 C CA . TRP A 1 808 ? -3.474 -4.813 -10.049 1.00 95.50 808 TRP A CA 1
ATOM 6145 C C . TRP A 1 808 ? -2.326 -4.983 -11.043 1.00 95.50 808 TRP A C 1
ATOM 6147 O O . TRP A 1 808 ? -1.706 -3.984 -11.423 1.00 95.50 808 TRP A O 1
ATOM 6157 N N . LEU A 1 809 ? -2.084 -6.193 -11.561 1.00 95.62 809 LEU A N 1
ATOM 6158 C CA . LEU A 1 809 ? -1.150 -6.365 -12.671 1.00 95.62 809 LEU A CA 1
ATOM 6159 C C . LEU A 1 809 ? -1.720 -5.838 -13.997 1.00 95.62 809 LEU A C 1
ATOM 6161 O O . LEU A 1 809 ? -0.999 -5.167 -14.739 1.00 95.62 809 LEU A O 1
ATOM 6165 N N . LEU A 1 810 ? -3.005 -6.069 -14.298 1.00 96.12 810 LEU A N 1
ATOM 6166 C CA . LEU A 1 810 ? -3.659 -5.452 -15.461 1.00 96.12 810 LEU A CA 1
ATOM 6167 C C . LEU A 1 810 ? -3.597 -3.922 -15.388 1.00 96.12 810 LEU A C 1
ATOM 6169 O O . LEU A 1 810 ? -3.290 -3.274 -16.392 1.00 96.12 810 LEU A O 1
ATOM 6173 N N . PHE A 1 811 ? -3.808 -3.355 -14.200 1.00 96.38 811 PHE A N 1
ATOM 6174 C CA . PHE A 1 811 ? -3.663 -1.928 -13.923 1.00 96.38 811 PHE A CA 1
ATOM 6175 C C . PHE A 1 811 ? -2.214 -1.441 -14.113 1.00 96.38 811 PHE A C 1
ATOM 6177 O O . PHE A 1 811 ? -1.991 -0.434 -14.785 1.00 96.38 811 PHE A O 1
ATOM 6184 N N . LEU A 1 812 ? -1.208 -2.176 -13.623 1.00 95.00 812 LEU A N 1
ATOM 6185 C CA . LEU A 1 812 ? 0.210 -1.861 -13.849 1.00 95.00 812 LEU A CA 1
ATOM 6186 C C . LEU A 1 812 ? 0.574 -1.859 -15.343 1.00 95.00 812 LEU A C 1
ATOM 6188 O O . LEU A 1 812 ? 1.289 -0.969 -15.817 1.00 95.00 812 LEU A O 1
ATOM 6192 N N . VAL A 1 813 ? 0.074 -2.834 -16.107 1.00 95.06 813 VAL A N 1
ATOM 6193 C CA . VAL A 1 813 ? 0.245 -2.859 -17.566 1.00 95.06 813 VAL A CA 1
ATOM 6194 C C . VAL A 1 813 ? -0.463 -1.659 -18.198 1.00 95.06 813 VAL A C 1
ATOM 6196 O O . VAL A 1 813 ? 0.136 -0.976 -19.024 1.00 95.06 813 VAL A O 1
ATOM 6199 N N . ASN A 1 814 ? -1.692 -1.350 -17.777 1.00 95.31 814 ASN A N 1
ATOM 6200 C CA . ASN A 1 814 ? -2.505 -0.245 -18.285 1.00 95.31 814 ASN A CA 1
ATOM 6201 C C . ASN A 1 814 ? -1.785 1.113 -18.212 1.00 95.31 814 ASN A C 1
ATOM 6203 O O . ASN A 1 814 ? -1.567 1.767 -19.238 1.00 95.31 814 ASN A O 1
ATOM 6207 N N . ILE A 1 815 ? -1.344 1.495 -17.011 1.00 92.75 815 ILE A N 1
ATOM 6208 C CA . ILE A 1 815 ? -0.622 2.753 -16.772 1.00 92.75 815 ILE A CA 1
ATOM 6209 C C . ILE A 1 815 ? 0.727 2.767 -17.508 1.00 92.75 815 ILE A C 1
ATOM 6211 O O . ILE A 1 815 ? 1.256 3.815 -17.875 1.00 92.75 815 ILE A O 1
ATOM 6215 N N . THR A 1 816 ? 1.283 1.592 -17.797 1.00 90.81 816 THR A N 1
ATOM 6216 C CA . THR A 1 816 ? 2.480 1.424 -18.630 1.00 90.81 816 THR A CA 1
ATOM 6217 C C . THR A 1 816 ? 2.218 1.678 -20.111 1.00 90.81 816 THR A C 1
ATOM 6219 O O . THR A 1 816 ? 3.045 2.316 -20.767 1.00 90.81 816 THR A O 1
ATOM 6222 N N . VAL A 1 817 ? 1.040 1.319 -20.633 1.00 92.38 817 VAL A N 1
ATOM 6223 C CA . VAL A 1 817 ? 0.619 1.743 -21.980 1.00 92.38 817 VAL A CA 1
ATOM 6224 C C . VAL A 1 817 ? 0.362 3.252 -22.034 1.00 92.38 817 VAL A C 1
ATOM 6226 O O . VAL A 1 817 ? 0.754 3.906 -23.006 1.00 92.38 817 VAL A O 1
ATOM 6229 N N . GLY A 1 818 ? -0.250 3.828 -20.993 1.00 89.62 818 GLY A N 1
ATOM 6230 C CA . GLY A 1 818 ? -0.497 5.273 -20.889 1.00 89.62 818 GLY A CA 1
ATOM 6231 C C . GLY A 1 818 ? 0.784 6.100 -21.061 1.00 89.62 818 GLY A C 1
ATOM 6232 O O . GLY A 1 818 ? 0.842 6.984 -21.919 1.00 89.62 818 GLY A O 1
ATOM 6233 N N . GLY A 1 819 ? 1.862 5.713 -20.367 1.00 86.56 819 GLY A N 1
ATOM 6234 C CA . GLY A 1 819 ? 3.176 6.371 -20.425 1.00 86.56 819 GLY A CA 1
ATOM 6235 C C . GLY A 1 819 ? 3.887 6.380 -21.795 1.00 86.56 819 GLY A C 1
ATOM 6236 O O . GLY A 1 819 ? 4.862 7.125 -21.962 1.00 86.56 819 GLY A O 1
ATOM 6237 N N . ILE A 1 820 ? 3.408 5.609 -22.784 1.00 90.81 820 ILE A N 1
ATOM 6238 C CA . ILE A 1 820 ? 3.852 5.645 -24.196 1.00 90.81 820 ILE A CA 1
ATOM 6239 C C . ILE A 1 820 ? 2.747 6.016 -25.199 1.00 90.81 820 ILE A C 1
ATOM 6241 O O . ILE A 1 820 ? 2.987 5.971 -26.409 1.00 90.81 820 ILE A O 1
ATOM 6245 N N . THR A 1 821 ? 1.549 6.388 -24.751 1.00 91.19 821 THR A N 1
ATOM 6246 C CA . THR A 1 821 ? 0.448 6.723 -25.664 1.00 91.19 821 THR A CA 1
ATOM 6247 C C . THR A 1 821 ? 0.424 8.232 -25.968 1.00 91.19 821 THR A C 1
ATOM 6249 O O . THR A 1 821 ? 0.401 9.049 -25.045 1.00 91.19 821 THR A O 1
ATOM 6252 N N . PRO A 1 822 ? 0.440 8.652 -27.252 1.00 86.06 822 PRO A N 1
ATOM 6253 C CA . PRO A 1 822 ? 0.233 10.055 -27.624 1.00 86.06 822 PRO A CA 1
ATOM 6254 C C . PRO A 1 822 ? -1.152 10.552 -27.166 1.00 86.06 822 PRO A C 1
ATOM 6256 O O . PRO A 1 822 ? -2.107 9.782 -27.238 1.00 86.06 822 PRO A O 1
ATOM 6259 N N . PRO A 1 823 ? -1.312 11.831 -26.769 1.00 76.81 823 PRO A N 1
ATOM 6260 C CA . PRO A 1 823 ? -0.531 12.973 -27.255 1.00 76.81 823 PRO A CA 1
ATOM 6261 C C . PRO A 1 823 ? 0.633 13.425 -26.363 1.00 76.81 823 PRO A C 1
ATOM 6263 O O . PRO A 1 823 ? 1.358 14.333 -26.768 1.00 76.81 823 PRO A O 1
ATOM 6266 N N . PHE A 1 824 ? 0.824 12.816 -25.191 1.00 71.38 824 PHE A N 1
ATOM 6267 C CA . PHE A 1 824 ? 1.892 13.179 -24.258 1.00 71.38 824 PHE A CA 1
ATOM 6268 C C . PHE A 1 824 ? 2.875 12.019 -24.073 1.00 71.38 824 PHE A C 1
ATOM 6270 O O . PHE A 1 824 ? 3.848 11.966 -24.825 1.00 71.38 824 PHE A O 1
ATOM 6277 N N . GLY A 1 825 ? 2.636 11.105 -23.124 1.00 75.62 825 GLY A N 1
ATOM 6278 C CA . GLY A 1 825 ? 3.479 9.926 -22.888 1.00 75.62 825 GLY A CA 1
ATOM 6279 C C . GLY A 1 825 ? 4.928 10.300 -22.554 1.00 75.62 825 GLY A C 1
ATOM 6280 O O . GLY A 1 825 ? 5.787 10.393 -23.430 1.00 75.62 825 GLY A O 1
ATOM 6281 N N . TYR A 1 826 ? 5.241 10.522 -21.279 1.00 78.94 826 TYR A N 1
ATOM 6282 C CA . TYR A 1 826 ? 6.556 11.008 -20.823 1.00 78.94 826 TYR A CA 1
ATOM 6283 C C . TYR A 1 826 ? 7.753 10.146 -21.291 1.00 78.94 826 TYR A C 1
ATOM 6285 O O . TYR A 1 826 ? 8.842 10.677 -21.525 1.00 78.94 826 TYR A O 1
ATOM 6293 N N . THR A 1 827 ? 7.558 8.847 -21.548 1.00 86.75 827 THR A N 1
ATOM 6294 C CA . THR A 1 827 ? 8.593 7.965 -22.127 1.00 86.75 827 THR A CA 1
ATOM 6295 C C . THR A 1 827 ? 8.901 8.315 -23.596 1.00 86.75 827 THR A C 1
ATOM 6297 O O . THR A 1 827 ? 10.051 8.216 -24.034 1.00 86.75 827 THR A O 1
ATOM 6300 N N . LEU A 1 828 ? 7.916 8.828 -24.347 1.00 89.31 828 LEU A N 1
ATOM 6301 C CA . LEU A 1 828 ? 8.098 9.378 -25.699 1.00 89.31 828 LEU A CA 1
ATOM 6302 C C . LEU A 1 828 ? 8.987 10.629 -25.669 1.00 89.31 828 LEU A C 1
ATOM 6304 O O . LEU A 1 828 ? 9.896 10.763 -26.491 1.00 89.31 828 LEU A O 1
ATOM 6308 N N . PHE A 1 829 ? 8.766 11.525 -24.699 1.00 86.38 829 PHE A N 1
ATOM 6309 C CA . PHE A 1 829 ? 9.605 12.712 -24.486 1.00 86.38 829 PHE A CA 1
ATOM 6310 C C . PHE A 1 829 ? 11.031 12.342 -24.042 1.00 86.38 829 PHE A C 1
ATOM 6312 O O . PHE A 1 829 ? 11.998 12.934 -24.533 1.00 86.38 829 PHE A O 1
ATOM 6319 N N . ALA A 1 830 ? 11.186 11.326 -23.185 1.00 87.81 830 ALA A N 1
ATOM 6320 C CA . ALA A 1 830 ? 12.493 10.808 -22.776 1.00 87.81 830 ALA A CA 1
ATOM 6321 C C . ALA A 1 830 ? 13.306 10.299 -23.983 1.00 87.81 830 ALA A C 1
ATOM 6323 O O . ALA A 1 830 ? 14.457 10.700 -24.166 1.00 87.81 830 ALA A O 1
ATOM 6324 N N . LEU A 1 831 ? 12.693 9.523 -24.885 1.00 89.94 831 LEU A N 1
ATOM 6325 C CA . LEU A 1 831 ? 13.349 9.100 -26.128 1.00 89.94 831 LEU A CA 1
ATOM 6326 C C . LEU A 1 831 ? 13.594 10.272 -27.097 1.00 89.94 831 LEU A C 1
ATOM 6328 O O . LEU A 1 831 ? 14.667 10.370 -27.696 1.00 89.94 831 LEU A O 1
ATOM 6332 N N . LYS A 1 832 ? 12.637 11.198 -27.240 1.00 89.75 832 LYS A N 1
ATOM 6333 C CA . LYS A 1 832 ? 12.768 12.363 -28.133 1.00 89.75 832 LYS A CA 1
ATOM 6334 C C . LYS A 1 832 ? 13.884 13.323 -27.704 1.00 89.75 832 LYS A C 1
ATOM 6336 O O . LYS A 1 832 ? 14.497 13.943 -28.575 1.00 89.75 832 LYS A O 1
ATOM 6341 N N . SER A 1 833 ? 14.154 13.452 -26.404 1.00 86.56 833 SER A N 1
ATOM 6342 C CA . SER A 1 833 ? 15.284 14.242 -25.886 1.00 86.56 833 SER A CA 1
ATOM 6343 C C . SER A 1 833 ? 16.635 13.526 -26.036 1.00 86.56 833 SER A C 1
ATOM 6345 O O . SER A 1 833 ? 17.679 14.176 -26.086 1.00 86.56 833 SER A O 1
ATOM 6347 N N . ALA A 1 834 ? 16.629 12.196 -26.173 1.00 85.00 834 ALA A N 1
ATOM 6348 C CA . ALA A 1 834 ? 17.821 11.407 -26.466 1.00 85.00 834 ALA A CA 1
ATOM 6349 C C . ALA A 1 834 ? 18.229 11.428 -27.953 1.00 85.00 834 ALA A C 1
ATOM 6351 O O . ALA A 1 834 ? 19.423 11.324 -28.240 1.00 85.00 834 ALA A O 1
ATOM 6352 N N . TRP A 1 835 ? 17.278 11.599 -28.883 1.00 85.12 835 TRP A N 1
ATOM 6353 C CA . TRP A 1 835 ? 17.536 11.651 -30.330 1.00 85.12 835 TRP A CA 1
ATOM 6354 C C . TRP A 1 835 ? 16.948 12.906 -30.997 1.00 85.12 835 TRP A C 1
ATOM 6356 O O . TRP A 1 835 ? 15.741 13.035 -31.226 1.00 85.12 835 TRP A O 1
ATOM 6366 N N . ASN A 1 836 ? 17.828 13.849 -31.340 1.00 78.50 836 ASN A N 1
ATOM 6367 C CA . ASN A 1 836 ? 17.442 15.184 -31.805 1.00 78.50 836 ASN A CA 1
ATOM 6368 C C . ASN A 1 836 ? 17.006 15.266 -33.278 1.00 78.50 836 ASN A C 1
ATOM 6370 O O . ASN A 1 836 ? 16.295 16.204 -33.622 1.00 78.50 836 ASN A O 1
ATOM 6374 N N . GLU A 1 837 ? 17.379 14.304 -34.124 1.00 79.81 837 GLU A N 1
ATOM 6375 C CA . GLU A 1 837 ? 17.218 14.398 -35.587 1.00 79.81 837 GLU A CA 1
ATOM 6376 C C . GLU A 1 837 ? 15.776 14.157 -36.070 1.00 79.81 837 GLU A C 1
ATOM 6378 O O . GLU A 1 837 ? 15.368 14.695 -37.098 1.00 79.81 837 GLU A O 1
ATOM 6383 N N . GLY A 1 838 ? 14.984 13.367 -35.337 1.00 78.00 838 GLY A N 1
ATOM 6384 C CA . GLY A 1 838 ? 13.583 13.104 -35.673 1.00 78.00 838 GLY A CA 1
ATOM 6385 C C . GLY A 1 838 ? 12.600 14.120 -35.097 1.00 78.00 838 GLY A C 1
ATOM 6386 O O . GLY A 1 838 ? 12.803 14.670 -34.016 1.00 78.00 838 GLY A O 1
ATOM 6387 N N . SER A 1 839 ? 11.469 14.313 -35.781 1.00 86.81 839 SER A N 1
ATOM 6388 C CA . SER A 1 839 ? 10.344 15.112 -35.278 1.00 86.81 839 SER A CA 1
ATOM 6389 C C . SER A 1 839 ? 9.526 14.349 -34.230 1.00 86.81 839 SER A C 1
ATOM 6391 O O . SER A 1 839 ? 9.430 13.121 -34.281 1.00 86.81 839 SER A O 1
ATOM 6393 N N . MET A 1 840 ? 8.857 15.055 -33.312 1.00 87.94 840 MET A N 1
ATOM 6394 C CA . MET A 1 840 ? 7.996 14.398 -32.313 1.00 87.94 840 MET A CA 1
ATOM 6395 C C . MET A 1 840 ? 6.829 13.628 -32.956 1.00 87.94 840 MET A C 1
ATOM 6397 O O . MET A 1 840 ? 6.495 12.528 -32.530 1.00 87.94 840 MET A O 1
ATOM 6401 N N . SER A 1 841 ? 6.295 14.132 -34.074 1.00 87.38 841 SER A N 1
ATOM 6402 C CA . SER A 1 841 ? 5.304 13.416 -34.891 1.00 87.38 841 SER A CA 1
ATOM 6403 C C . SER A 1 841 ? 5.799 12.035 -35.358 1.00 87.38 841 SER A C 1
ATOM 6405 O O . SER A 1 841 ? 5.014 11.088 -35.397 1.00 87.38 841 SER A O 1
ATOM 6407 N N . SER A 1 842 ? 7.098 11.881 -35.653 1.00 88.25 842 SER A N 1
ATOM 6408 C CA . SER A 1 842 ? 7.677 10.578 -36.013 1.00 88.25 842 SER A CA 1
ATOM 6409 C C . SER A 1 842 ? 7.712 9.596 -34.836 1.00 88.25 842 SER A C 1
ATOM 6411 O O . SER A 1 842 ? 7.458 8.411 -35.044 1.00 88.25 842 SER A O 1
ATOM 6413 N N . VAL A 1 843 ? 7.935 10.091 -33.612 1.00 90.94 843 VAL A N 1
ATOM 6414 C CA . VAL A 1 843 ? 7.908 9.301 -32.370 1.00 90.94 843 VAL A CA 1
ATOM 6415 C C . VAL A 1 843 ? 6.476 8.876 -32.038 1.00 90.94 843 VAL A C 1
ATOM 6417 O O . VAL A 1 843 ? 6.228 7.699 -31.795 1.00 90.94 843 VAL A O 1
ATOM 6420 N N . PHE A 1 844 ? 5.508 9.791 -32.137 1.00 92.25 844 PHE A N 1
ATOM 6421 C CA . PHE A 1 844 ? 4.088 9.481 -31.927 1.00 92.25 844 PHE A CA 1
ATOM 6422 C C . PHE A 1 844 ? 3.565 8.445 -32.934 1.00 92.25 844 PHE A C 1
ATOM 6424 O O . PHE A 1 844 ? 2.914 7.475 -32.552 1.00 92.25 844 PHE A O 1
ATOM 6431 N N . ALA A 1 845 ? 3.901 8.594 -34.220 1.00 90.81 845 ALA A N 1
ATOM 6432 C CA . ALA A 1 845 ? 3.537 7.622 -35.253 1.00 90.81 845 ALA A CA 1
ATOM 6433 C C . ALA A 1 845 ? 4.225 6.252 -35.072 1.00 90.81 845 ALA A C 1
ATOM 6435 O O . ALA A 1 845 ? 3.699 5.239 -35.532 1.00 90.81 845 ALA A O 1
ATOM 6436 N N . ALA A 1 846 ? 5.392 6.214 -34.422 1.00 92.94 846 ALA A N 1
ATOM 6437 C CA . ALA A 1 846 ? 6.116 4.987 -34.099 1.00 92.94 846 ALA A CA 1
ATOM 6438 C C . ALA A 1 846 ? 5.551 4.244 -32.875 1.00 92.94 846 ALA A C 1
ATOM 6440 O O . ALA A 1 846 ? 5.656 3.020 -32.823 1.00 92.94 846 ALA A O 1
ATOM 6441 N N . ALA A 1 847 ? 4.945 4.958 -31.921 1.00 93.94 847 ALA A N 1
ATOM 6442 C CA . ALA A 1 847 ? 4.391 4.380 -30.696 1.00 93.94 847 ALA A CA 1
ATOM 6443 C C . ALA A 1 847 ? 3.085 3.599 -30.932 1.00 93.94 847 ALA A C 1
ATOM 6445 O O . ALA A 1 847 ? 2.937 2.483 -30.435 1.00 93.94 847 ALA A O 1
ATOM 6446 N N . TRP A 1 848 ? 2.162 4.142 -31.740 1.00 93.50 848 TRP A N 1
ATOM 6447 C CA . TRP A 1 848 ? 0.811 3.586 -31.939 1.00 93.50 848 TRP A CA 1
ATOM 6448 C C . TRP A 1 848 ? 0.728 2.077 -32.236 1.00 93.50 848 TRP A C 1
ATOM 6450 O O . TRP A 1 848 ? -0.116 1.413 -31.634 1.00 93.50 848 TRP A O 1
ATOM 6460 N N . PRO A 1 849 ? 1.568 1.478 -33.105 1.00 94.00 849 PRO A N 1
ATOM 6461 C CA . PRO A 1 849 ? 1.501 0.039 -33.345 1.00 94.00 849 PRO A CA 1
ATOM 6462 C C . PRO A 1 849 ? 1.854 -0.799 -32.111 1.00 94.00 849 PRO A C 1
ATOM 6464 O O . PRO A 1 849 ? 1.310 -1.884 -31.944 1.00 94.00 849 PRO A O 1
ATOM 6467 N N . PHE A 1 850 ? 2.739 -0.300 -31.245 1.00 94.19 850 PHE A N 1
ATOM 6468 C CA . PHE A 1 850 ? 3.142 -0.988 -30.020 1.00 94.19 850 PHE A CA 1
ATOM 6469 C C . PHE A 1 850 ? 2.150 -0.755 -28.876 1.00 94.19 850 PHE A C 1
ATOM 6471 O O . PHE A 1 850 ? 1.881 -1.696 -28.140 1.00 94.19 850 PHE A O 1
ATOM 6478 N N . VAL A 1 851 ? 1.508 0.419 -28.808 1.00 94.38 851 VAL A N 1
ATOM 6479 C CA . VAL A 1 851 ? 0.295 0.636 -27.992 1.00 94.38 851 VAL A CA 1
ATOM 6480 C C . VAL A 1 851 ? -0.785 -0.391 -28.362 1.00 94.38 851 VAL A C 1
ATOM 6482 O O . VAL A 1 851 ? -1.354 -1.031 -27.486 1.00 94.38 851 VAL A O 1
ATOM 6485 N N . GLY A 1 852 ? -1.000 -0.643 -29.659 1.00 94.94 852 GLY A N 1
ATOM 6486 C CA . GLY A 1 852 ? -1.916 -1.690 -30.125 1.00 94.94 852 GLY A CA 1
ATOM 6487 C C . GLY A 1 852 ? -1.530 -3.106 -29.673 1.00 94.94 852 GLY A C 1
ATOM 6488 O O . GLY A 1 852 ? -2.400 -3.874 -29.274 1.00 94.94 852 GLY A O 1
ATOM 6489 N N . LEU A 1 853 ? -0.237 -3.456 -29.680 1.00 95.81 853 LEU A N 1
ATOM 6490 C CA . LEU A 1 853 ? 0.244 -4.745 -29.155 1.00 95.81 853 LEU A CA 1
ATOM 6491 C C . LEU A 1 853 ? 0.082 -4.854 -2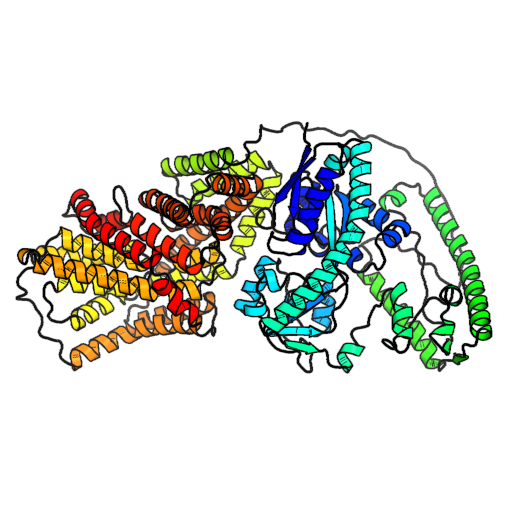7.636 1.00 95.81 853 LEU A C 1
ATOM 6493 O O . LEU A 1 853 ? -0.252 -5.930 -27.144 1.00 95.81 853 LEU A O 1
ATOM 6497 N N . PHE A 1 854 ? 0.282 -3.754 -26.910 1.00 94.56 854 PHE A N 1
ATOM 6498 C CA . PHE A 1 854 ? 0.010 -3.686 -25.479 1.00 94.56 854 PHE A CA 1
ATOM 6499 C C . PHE A 1 854 ? -1.474 -3.924 -25.180 1.00 94.56 854 PHE A C 1
ATOM 6501 O O . PHE A 1 854 ? -1.787 -4.788 -24.371 1.00 94.56 854 PHE A O 1
ATOM 6508 N N . VAL A 1 855 ? -2.389 -3.256 -25.892 1.00 94.38 855 VAL A N 1
ATOM 6509 C CA . VAL A 1 855 ? -3.841 -3.486 -25.751 1.00 94.38 855 VAL A CA 1
ATOM 6510 C C . VAL A 1 855 ? -4.218 -4.935 -26.089 1.00 94.38 855 VAL A C 1
ATOM 6512 O O . VAL A 1 855 ? -4.997 -5.543 -25.362 1.00 94.38 855 VAL A O 1
ATOM 6515 N N . ILE A 1 856 ? -3.633 -5.531 -27.136 1.00 95.44 856 ILE A N 1
ATOM 6516 C CA . ILE A 1 856 ? -3.851 -6.953 -27.469 1.00 95.44 856 ILE A CA 1
ATOM 6517 C C . ILE A 1 856 ? -3.384 -7.870 -26.330 1.00 95.44 856 ILE A C 1
ATOM 6519 O O . ILE A 1 856 ? -4.106 -8.796 -25.967 1.00 95.44 856 ILE A O 1
ATOM 6523 N N . GLY A 1 857 ? -2.205 -7.623 -25.753 1.00 94.94 857 GLY A N 1
ATOM 6524 C CA . GLY A 1 857 ? -1.721 -8.413 -24.621 1.00 94.94 857 GLY A CA 1
ATOM 6525 C C . GLY A 1 857 ? -2.523 -8.173 -23.339 1.00 94.94 857 GLY A C 1
ATOM 6526 O O . GLY A 1 857 ? -2.782 -9.126 -22.622 1.00 94.94 857 GLY A O 1
ATOM 6527 N N . MET A 1 858 ? -3.022 -6.961 -23.081 1.00 94.44 858 MET A N 1
ATOM 6528 C CA . MET A 1 858 ? -3.956 -6.712 -21.973 1.00 94.44 858 MET A CA 1
ATOM 6529 C C . MET A 1 858 ? -5.259 -7.498 -22.132 1.00 94.44 858 MET A C 1
ATOM 6531 O O . MET A 1 858 ? -5.714 -8.109 -21.174 1.00 94.44 858 MET A O 1
ATOM 6535 N N . VAL A 1 859 ? -5.834 -7.538 -23.340 1.00 94.69 859 VAL A N 1
ATOM 6536 C CA . VAL A 1 859 ? -7.018 -8.366 -23.627 1.00 94.69 859 VAL A CA 1
ATOM 6537 C C . VAL A 1 859 ? -6.704 -9.855 -23.447 1.00 94.69 859 VAL A C 1
ATOM 6539 O O . VAL A 1 859 ? -7.531 -10.583 -22.913 1.00 94.69 859 VAL A O 1
ATOM 6542 N N . LEU A 1 860 ? -5.506 -10.311 -23.830 1.00 95.25 860 LEU A N 1
ATOM 6543 C CA . LEU A 1 860 ? -5.059 -11.688 -23.593 1.00 95.25 860 LEU A CA 1
ATOM 6544 C C . LEU A 1 860 ? -4.986 -12.019 -22.090 1.00 95.25 860 LEU A C 1
ATOM 6546 O O . LEU A 1 860 ? -5.519 -13.042 -21.681 1.00 95.25 860 LEU A O 1
ATOM 6550 N N . LEU A 1 861 ? -4.368 -11.155 -21.278 1.00 94.56 861 LEU A N 1
ATOM 6551 C CA . LEU A 1 861 ? -4.259 -11.322 -19.820 1.00 94.56 861 LEU A CA 1
ATOM 6552 C C . LEU A 1 861 ? -5.622 -11.231 -19.117 1.00 94.56 861 LEU A C 1
ATOM 6554 O O . LEU A 1 861 ? -5.861 -11.918 -18.129 1.00 94.56 861 LEU A O 1
ATOM 6558 N N . ALA A 1 862 ? -6.530 -10.402 -19.635 1.00 93.81 862 ALA A N 1
ATOM 6559 C CA . ALA A 1 862 ? -7.886 -10.299 -19.115 1.00 93.81 862 ALA A CA 1
ATOM 6560 C C . ALA A 1 862 ? -8.722 -11.553 -19.430 1.00 93.81 862 ALA A C 1
ATOM 6562 O O . ALA A 1 862 ? -9.511 -11.981 -18.599 1.00 93.81 862 ALA A O 1
ATOM 6563 N N . LEU A 1 863 ? -8.544 -12.160 -20.610 1.00 93.31 863 LEU A N 1
ATOM 6564 C CA . LEU A 1 863 ? -9.266 -13.374 -21.018 1.00 93.31 863 LEU A CA 1
ATOM 6565 C C . LEU A 1 863 ? -8.629 -14.684 -20.522 1.00 93.31 863 LEU A C 1
ATOM 6567 O O . LEU A 1 863 ? -9.287 -15.719 -20.582 1.00 93.31 863 LEU A O 1
ATOM 6571 N N . VAL A 1 864 ? -7.367 -14.653 -20.082 1.00 94.31 864 VAL A N 1
ATOM 6572 C CA . VAL A 1 864 ? -6.617 -15.812 -19.567 1.00 94.31 864 VAL A CA 1
ATOM 6573 C C . VAL A 1 864 ? -5.898 -15.404 -18.269 1.00 94.31 864 VAL A C 1
ATOM 6575 O O . VAL A 1 864 ? -4.692 -15.121 -18.301 1.00 94.31 864 VAL A O 1
ATOM 6578 N N . PRO A 1 865 ? -6.623 -15.306 -17.133 1.00 89.88 865 PRO A N 1
ATOM 6579 C CA . PRO A 1 865 ? -6.071 -14.853 -15.854 1.00 89.88 865 PRO A CA 1
ATOM 6580 C C . PRO A 1 865 ? -4.872 -15.669 -15.367 1.00 89.88 865 PRO A C 1
ATOM 6582 O O . PRO A 1 865 ? -3.986 -15.120 -14.714 1.00 89.88 865 PRO A O 1
ATOM 6585 N N . GLU A 1 866 ? -4.782 -16.942 -15.756 1.00 90.00 866 GLU A N 1
ATOM 6586 C CA . GLU A 1 866 ? -3.690 -17.854 -15.410 1.00 90.00 866 GLU A CA 1
ATOM 6587 C C . GLU A 1 866 ? -2.326 -17.349 -15.902 1.00 90.00 866 GLU A C 1
ATOM 6589 O O . GLU A 1 866 ? -1.301 -17.641 -15.295 1.00 90.00 866 GLU A O 1
ATOM 6594 N N . LEU A 1 867 ? -2.274 -16.529 -16.960 1.00 88.62 867 LEU A N 1
ATOM 6595 C CA . LEU A 1 867 ? -1.022 -15.884 -17.387 1.00 88.62 867 LEU A CA 1
ATOM 6596 C C . LEU A 1 867 ? -0.451 -14.924 -16.332 1.00 88.62 867 LEU A C 1
ATOM 6598 O O . LEU A 1 867 ? 0.733 -14.593 -16.397 1.00 88.62 867 LEU A O 1
ATOM 6602 N N . THR A 1 868 ? -1.288 -14.488 -15.394 1.00 90.88 868 THR A N 1
ATOM 6603 C CA . THR A 1 868 ? -0.954 -13.609 -14.277 1.00 90.88 868 THR A CA 1
ATOM 6604 C C . THR A 1 868 ? -0.902 -14.377 -12.953 1.00 90.88 868 THR A C 1
ATOM 6606 O O . THR A 1 868 ? 0.041 -14.184 -12.189 1.00 90.88 868 THR A O 1
ATOM 6609 N N . THR A 1 869 ? -1.868 -15.266 -12.692 1.00 89.25 869 THR A N 1
ATOM 6610 C CA . THR A 1 869 ? -2.041 -15.933 -11.386 1.00 89.25 869 THR A CA 1
ATOM 6611 C C . THR A 1 869 ? -1.314 -17.274 -11.238 1.00 89.25 869 THR A C 1
ATOM 6613 O O . THR A 1 869 ? -1.064 -17.677 -10.107 1.00 89.25 869 THR A O 1
ATOM 6616 N N . LEU A 1 870 ? -0.884 -17.930 -12.328 1.00 89.06 870 LEU A N 1
ATOM 6617 C CA . LEU A 1 870 ? -0.270 -19.271 -12.278 1.00 89.06 870 LEU A CA 1
ATOM 6618 C C . LEU A 1 870 ? 1.009 -19.346 -11.437 1.00 89.06 870 LEU A C 1
ATOM 6620 O O . LEU A 1 870 ? 1.194 -20.308 -10.704 1.00 89.06 870 LEU A O 1
ATOM 6624 N N . LEU A 1 871 ? 1.934 -18.394 -11.592 1.00 83.06 871 LEU A N 1
ATOM 6625 C CA . LEU A 1 871 ? 3.174 -18.415 -10.808 1.00 83.06 871 LEU A CA 1
ATOM 6626 C C . LEU A 1 871 ? 2.966 -17.933 -9.359 1.00 83.06 871 LEU A C 1
ATOM 6628 O O . LEU A 1 871 ? 3.571 -18.535 -8.477 1.00 83.06 871 LEU A O 1
ATOM 6632 N N . PRO A 1 872 ? 2.140 -16.901 -9.079 1.00 83.31 872 PRO A N 1
ATOM 6633 C CA . PRO A 1 872 ? 1.754 -16.565 -7.709 1.00 83.31 872 PRO A CA 1
ATOM 6634 C C . PRO A 1 872 ? 1.087 -17.718 -6.953 1.00 83.31 872 PRO A C 1
ATOM 6636 O O . PRO A 1 872 ? 1.430 -17.928 -5.802 1.00 83.31 872 PRO A O 1
ATOM 6639 N N . SER A 1 873 ? 0.223 -18.517 -7.595 1.00 83.00 873 SER A N 1
ATOM 6640 C CA . SER A 1 873 ? -0.441 -19.677 -6.969 1.00 83.00 873 SER A CA 1
ATOM 6641 C C . SER A 1 873 ? 0.470 -20.900 -6.754 1.00 83.00 873 SER A C 1
ATOM 6643 O O . SER A 1 873 ? -0.023 -22.011 -6.566 1.00 83.00 873 SER A O 1
ATOM 6645 N N . MET A 1 874 ? 1.787 -20.736 -6.909 1.00 77.94 874 MET A N 1
ATOM 6646 C CA . MET A 1 874 ? 2.813 -21.744 -6.607 1.00 77.94 874 MET A CA 1
ATOM 6647 C C . MET A 1 874 ? 3.745 -21.308 -5.464 1.00 77.94 874 MET A C 1
ATOM 6649 O O . MET A 1 874 ? 4.694 -22.039 -5.164 1.00 77.94 874 MET A O 1
ATOM 6653 N N . LEU A 1 875 ? 3.511 -20.120 -4.893 1.00 68.25 875 LEU A N 1
ATOM 6654 C CA . LEU A 1 875 ? 3.964 -19.756 -3.552 1.00 68.25 875 LEU A CA 1
ATOM 6655 C C . LEU A 1 875 ? 3.000 -20.346 -2.518 1.00 68.25 875 LEU A C 1
ATOM 6657 O O . LEU A 1 875 ? 3.524 -20.766 -1.468 1.00 68.25 875 LEU A O 1
#

pLDDT: mean 75.95, std 17.2, range [21.28, 96.38]

Sequence (875 aa):
MAADLKILSSWDQSYAAVGEVLMPFMEYLENETTENLNLSRFGPETVPPFEQFNPVAQGVFNLLYTNGGYHYNDIAVGMSLDALSGSSEELHDSGIWDFADQEYQKVGLKLIAVFYDRNGFHMLLKEPLGEDALNGRRIRGTPLYHPVIEKLGGSPVVLPGPEIYPALERGVVDGAAWPTVGAVNYRWFEVADYFVRPTFGQVSHMLLMNLDTWNSLDETTQAEIEAAALAYEKESSTIFDGLATTEMETLIAEGMEATDFQPEFAATLKIVLPGPEIYPALERGVVDGAAWPTVGAVNYRWFEVADYFVRPTFGQVSHMLLMNLDTWNSLDETTQAEIEAAALAYEKESSTIFDGLATTEMETLIAEGMEATDFQPEFAATLKSAWFNGVTELMQMVAPPGATIFLANNGVMDEGFVPPFVQAHQQNGQAIQLKGAVPMIEGIPAVLVGVGLLLLAMGSGMPVFVAFLVVNLGASMLLLGPAGFGMFSGSFFETATSSSLVTIPLFILMGELLFRSRAVEVLFQSIDTLVGRVRGRQFILSIVLATVFSTLSGAAMGVAAMLGRSLLPGMVSRGYDARLSIGTILAGASLAPLIPPSVLVIIIGTLAGVSIAGLLIAGIIPGLVFSSLFAAYVFIRIWRNPTLAPADEDAKSRPSLLEAATALIKLLPFTIIIALVMGLILMGVATPTEAGAMGVLGSLMTAAIYRNLSIRMIVEAVGESAKISAMILIIMASSKLFSQLLAFSGGASALTQWIVELQVSSWVMLFMLMLLPFILCMFIDQIALMLIVIPIYLPIIDRFEYDPIWFWLLFLVNITVGGITPPFGYTLFALKSAWNEGSMSSVFAAAWPFVGLFVIGMVLLALVPELTTLLPSML